Protein AF-A0A0V0RGY1-F1 (afdb_monomer_lite)

Sequence (980 aa):
MSVTKFQMQASKRWRAILYKAPGQASGKIIVSTNAGTWENGAAVLTQQNGQSFGVTLEHVVGNHNEIKFLAYNNVPPGMPNVKTKSNSKGVIIVQTTQNIDAASWIVHTVPGFPAAKTGYSWPVAENAKGHLLLCLTISESQINAIAASLLRAEPLVHYNDIPETETVGMQYFKKLSDGQFPTVPPYLSEGIPPDQQRLIFAGKQLEDGRTLSDYNIQKESTLHLVLRLRGGMQIFVKTLTGKTITLEVEPSDTIENVKGKIQDKEGIPPDQQRLIFAGKQLEDGRTLSDYNIQKESTLHLVLRLRGGMRNFGKTGQTAILDVESSRTIGCVNIQFQNQLLVNENRGSFSANWTIVARCQIVAFNHKIPNAGKQTVEVMAILYKAPGQASGKIIVSTNAGAWANGAAVLTQQAGQSFGVTLEHVVGNHNDIKFLAYNNLPPGMPNVNTKSNSKGVIIVRTTLNTDAASWIVHTVPGFPAAKTGYSWPVAENAKGHLLICLTISESQINAIAASLLRAEPLVHYNDIPETETVGMQYFKKLSDGQFPTVPPYLSRQSIKTAGQPAVTVNVYSKSATSRYEIYKRVIVKALKKTIKVWSRRDNKLKGDCRVVERNIRLIKSPARVGDHDTNLDADLTNWAVSDPGNIFCLIDRPYAKNQTVESGMAVCIDQADIFARFNDIAAQIFVKTLTGKTITLEVEPLDSIENVKGKIQDKEGIPPDQQRLIFAGKQLEDGRTLSDYNIQKESTLHLVLRLRGGMQIFVKTLTGKTITLEVEPSDTIENVKSKIQDKEGIPPDQQRLIFAGKQLEDGRTLSDYNIQKESTLHLVLRLRGGMQIFVKTLTGKTITLEVEPSDTVENVKGKIQDKEGIPPDQQRLIFAGKQLEDSRTLSDYNIQKESTLHLVLRLRGGCGIFCVMMVEIEIIFCCYIVCNKNIWKRSSWLKGNLFHRCWKIMMWMVFDYLLPYDESWKLIVFQFADWILF

Secondary structure (DSSP, 8-state):
-------------SEEEEEEPTT-SEEEEEETT-TT-PEEEEEETT-STT-TTHHHHHHHHS--SSEEEEEE-SS-TT-TT---S----EEEEEE-STT---EEEEEE--TT---TTS-----GGGGGS-EEEEEEEE-GGGHHHHHHHHHHH---EEEE---GGGSTT-HHHHHHHTT---SSPPP--SPPPGGGEEEEETTEEPPTT--GGGGT--TTPPPEEEE--S--EEEEEEETTS-EEEEEE-TT-BHHHHHHHHHHHH---GGGEEEEETTEEPPTTSBTGGGT--TT-EEEEEE-------------------------------------------S---------SSEEEEEE-TTSTT-EEEEEESEEEEEE-TT-SS-EEEETT-TTSPEEBSS-TT-STT-TTTTTTHHHHS--SSEEEEEE-SS-TT-TT---S----EEEEEE-STT---EEEEEE--TT---TTS-----GGGGGSBEEEEEEEE-GGGHHHHHHHHHHH---EEEE---GGGSTT-HHHHHHHTT----SS--EEEEEEEBSSSSPPEEEEEEE-GGG---IIIIIIIHHHTSEEEEE--B-SSS----SSSS--EEEPPSPEEETTEEE-TTTB---EEEEESSSEEEEESS-B-SGGGGS-EEEEEEE-HHHHHHHHHHT-EEEEEETTSPEEEEE--TT-BHHHHHHHHHHHH---TTTEEEEETTEEPPTTSBTGGGT--TT-EEEEEE-TT-SEEEEEEETTS-EEEEEE-TT-BHHHHHHHHHHHH---TTTEEEEETTEEPPTTSBTGGGTPPTT-EEEEEEP-S--EEEEEEETTS-EEEEEE-TT-BHHHHHHHHHHHH---TTTEEEEETTEEPPTTSBTGGGT--TT-EEEEEE-SS-S--SSS---S---SSSSSSSSS----------S-SHHHHHHHHHHHHHHHTTT--S-TTSHHHHHHHHTTS--

Radius of gyration: 38.36 Å; chains: 1; bounding box: 110×83×102 Å

Structure (mmCIF, N/CA/C/O backbone):
data_AF-A0A0V0RGY1-F1
#
_entry.id   AF-A0A0V0RGY1-F1
#
loop_
_atom_site.group_PDB
_atom_site.id
_atom_site.type_symbol
_atom_site.label_atom_id
_atom_site.label_alt_id
_atom_site.label_comp_id
_atom_site.label_asym_id
_atom_site.label_entity_id
_atom_site.label_seq_id
_atom_site.pdbx_PDB_ins_code
_atom_site.Cartn_x
_atom_site.Cartn_y
_atom_site.Cartn_z
_atom_site.occupancy
_atom_site.B_iso_or_equiv
_atom_site.auth_seq_id
_atom_site.auth_comp_id
_atom_site.auth_asym_id
_atom_site.auth_atom_id
_atom_site.pdbx_PDB_model_num
ATOM 1 N N . MET A 1 1 ? -36.112 6.058 59.173 1.00 35.75 1 MET A N 1
ATOM 2 C CA . MET A 1 1 ? -36.916 4.844 58.892 1.00 35.75 1 MET A CA 1
ATOM 3 C C . MET A 1 1 ? -37.638 5.121 57.579 1.00 35.75 1 MET A C 1
ATOM 5 O O . MET A 1 1 ? -38.330 6.119 57.538 1.00 35.75 1 MET A O 1
ATOM 9 N N . SER A 1 2 ? -37.450 4.442 56.452 1.00 29.89 2 SER A N 1
ATOM 10 C CA . SER A 1 2 ? -37.025 3.074 56.140 1.00 29.89 2 SER A CA 1
ATOM 11 C C . SER A 1 2 ? -36.029 3.048 54.958 1.00 29.89 2 SER A C 1
ATOM 13 O O . SER A 1 2 ? -35.720 4.102 54.412 1.00 29.89 2 SER A O 1
ATOM 15 N N . VAL A 1 3 ? -35.583 1.831 54.601 1.00 23.72 3 VAL A N 1
ATOM 16 C CA . VAL A 1 3 ? -34.889 1.343 53.379 1.00 23.72 3 VAL A CA 1
ATOM 17 C C . VAL A 1 3 ? -33.569 0.640 53.763 1.00 23.72 3 VAL A C 1
ATOM 19 O O . VAL A 1 3 ? -32.535 1.271 53.932 1.00 23.72 3 VAL A O 1
ATOM 22 N N . THR A 1 4 ? -33.645 -0.575 54.319 1.00 24.50 4 THR A N 1
ATOM 23 C CA . THR A 1 4 ? -33.467 -1.898 53.663 1.00 24.50 4 THR A CA 1
ATOM 24 C C . THR A 1 4 ? -32.058 -2.235 53.146 1.00 24.50 4 THR A C 1
ATOM 26 O O . THR A 1 4 ? -31.579 -1.678 52.170 1.00 24.50 4 THR A O 1
ATOM 29 N N . LYS A 1 5 ? -31.477 -3.269 53.783 1.00 30.05 5 LYS A N 1
ATOM 30 C CA . LYS A 1 5 ? -30.567 -4.306 53.254 1.00 30.05 5 LYS A CA 1
ATOM 31 C C . LYS A 1 5 ? -29.514 -3.876 52.216 1.00 30.05 5 LYS A C 1
ATOM 33 O O . LYS A 1 5 ? -29.763 -3.960 51.023 1.00 30.05 5 LYS A O 1
ATOM 38 N N . PHE A 1 6 ? -28.274 -3.703 52.670 1.00 23.73 6 PHE A N 1
ATOM 39 C CA . PHE A 1 6 ? -27.118 -4.282 51.975 1.00 23.73 6 PHE A CA 1
ATOM 40 C C . PHE A 1 6 ? -26.200 -4.921 53.016 1.00 23.73 6 PHE A C 1
ATOM 42 O O . PHE A 1 6 ? -25.403 -4.263 53.678 1.00 23.73 6 PHE A O 1
ATOM 49 N N . GLN A 1 7 ? -26.386 -6.228 53.210 1.00 25.91 7 GLN A N 1
ATOM 50 C CA . GLN A 1 7 ? -25.416 -7.068 53.898 1.00 25.91 7 GLN A CA 1
ATOM 51 C C . GLN A 1 7 ? -24.063 -6.936 53.191 1.00 25.91 7 GLN A C 1
ATOM 53 O O . GLN A 1 7 ? -24.002 -6.970 51.961 1.00 25.91 7 GLN A O 1
ATOM 58 N N . MET A 1 8 ? -22.990 -6.835 53.977 1.00 29.16 8 MET A N 1
ATOM 59 C CA . MET A 1 8 ? -21.622 -7.101 53.541 1.00 29.16 8 MET A CA 1
ATOM 60 C C . MET A 1 8 ? -21.568 -8.504 52.920 1.00 29.16 8 MET A C 1
ATOM 62 O O . MET A 1 8 ? -21.411 -9.501 53.616 1.00 29.16 8 MET A O 1
ATOM 66 N N . GLN A 1 9 ? -21.727 -8.595 51.604 1.00 31.27 9 GLN A N 1
ATOM 67 C CA . GLN A 1 9 ? -21.306 -9.752 50.832 1.00 31.27 9 GLN A CA 1
ATOM 68 C C . GLN A 1 9 ? -20.028 -9.351 50.109 1.00 31.27 9 GLN A C 1
ATOM 70 O O . GLN A 1 9 ? -20.057 -8.569 49.159 1.00 31.27 9 GLN A O 1
ATOM 75 N N . ALA A 1 10 ? -18.900 -9.900 50.558 1.00 38.75 10 ALA A N 1
ATOM 76 C CA . ALA A 1 10 ? -17.684 -9.972 49.764 1.00 38.75 10 ALA A CA 1
ATOM 77 C C . ALA A 1 10 ? -17.980 -10.825 48.519 1.00 38.75 10 ALA A C 1
ATOM 79 O O . ALA A 1 10 ? -17.768 -12.035 48.490 1.00 38.75 10 ALA A O 1
ATOM 80 N N . SER A 1 11 ? -18.565 -10.210 47.493 1.00 43.09 11 SER A N 1
ATOM 81 C CA . SER A 1 11 ? -18.788 -10.873 46.217 1.00 43.09 11 SER A CA 1
ATOM 82 C C . SER A 1 11 ? -17.424 -11.104 45.570 1.00 43.09 11 SER A C 1
ATOM 84 O O . SER A 1 11 ? -16.739 -10.135 45.246 1.00 43.09 11 SER A O 1
ATOM 86 N N . LYS A 1 12 ? -17.016 -12.363 45.382 1.00 52.06 12 LYS A N 1
ATOM 87 C CA . LYS A 1 12 ? -15.845 -12.711 44.563 1.00 52.06 12 LYS A CA 1
ATOM 88 C C . LYS A 1 12 ? -16.105 -12.205 43.135 1.00 52.06 12 LYS A C 1
ATOM 90 O O . LYS A 1 12 ? -17.065 -12.640 42.498 1.00 52.06 12 LYS A O 1
ATOM 95 N N . ARG A 1 13 ? -15.323 -11.234 42.648 1.00 64.75 13 ARG A N 1
ATOM 96 C CA . ARG A 1 13 ? -15.465 -10.646 41.299 1.00 64.75 13 ARG A CA 1
ATOM 97 C C . ARG A 1 13 ? -14.177 -10.861 40.512 1.00 64.75 13 ARG A C 1
ATOM 99 O O . ARG A 1 13 ? -13.096 -10.634 41.034 1.00 64.75 13 ARG A O 1
ATOM 106 N N . TRP A 1 14 ? -14.313 -11.234 39.242 1.00 66.44 14 TRP A N 1
ATOM 107 C CA . TRP A 1 14 ? -13.191 -11.669 38.403 1.00 66.44 14 TRP A CA 1
ATOM 108 C C . TRP A 1 14 ? -12.343 -10.517 37.833 1.00 66.44 14 TRP A C 1
ATOM 110 O O . TRP A 1 14 ? -11.207 -10.736 37.413 1.00 66.44 14 TRP A O 1
ATOM 120 N N . ARG A 1 15 ? -12.896 -9.292 37.762 1.00 80.62 15 ARG A N 1
ATOM 121 C CA . ARG A 1 15 ? -12.213 -8.076 37.269 1.00 80.62 15 ARG A CA 1
ATOM 122 C C . ARG A 1 15 ? -12.755 -6.822 37.954 1.00 80.62 15 ARG A C 1
ATOM 124 O O . ARG A 1 15 ? -13.980 -6.669 38.052 1.00 80.62 15 ARG A O 1
ATOM 131 N N . ALA A 1 16 ? -11.859 -5.917 38.349 1.00 83.06 16 ALA A N 1
ATOM 132 C CA . ALA A 1 16 ? -12.204 -4.630 38.953 1.00 83.06 16 ALA A CA 1
ATOM 133 C C . ALA A 1 16 ? -11.258 -3.505 38.502 1.00 83.06 16 ALA A C 1
ATOM 135 O O . ALA A 1 16 ? -10.047 -3.704 38.405 1.00 83.06 16 ALA A O 1
ATOM 136 N N . ILE A 1 17 ? -11.811 -2.314 38.265 1.00 86.62 17 ILE A N 1
ATOM 137 C CA . ILE A 1 17 ? -11.064 -1.081 37.983 1.00 86.62 17 ILE A CA 1
ATOM 138 C C . ILE A 1 17 ? -11.456 -0.040 39.023 1.00 86.62 17 ILE A C 1
ATOM 140 O O . ILE A 1 17 ? -12.637 0.265 39.152 1.00 86.62 17 ILE A O 1
ATOM 144 N N . LEU A 1 18 ? -10.481 0.538 39.719 1.00 88.38 18 LEU A N 1
ATOM 145 C CA . LEU A 1 18 ? -10.665 1.666 40.627 1.00 88.38 18 LEU A CA 1
ATOM 146 C C . LEU A 1 18 ? -9.908 2.883 40.098 1.00 88.38 18 LEU A C 1
ATOM 148 O O . LEU A 1 18 ? -8.697 2.828 39.888 1.00 88.38 18 LEU A O 1
ATOM 152 N N . TYR A 1 19 ? -10.612 3.997 39.933 1.00 91.31 19 TYR A N 1
ATOM 153 C CA . TYR A 1 19 ? -10.034 5.292 39.600 1.00 91.31 19 TYR A CA 1
ATOM 154 C C . TYR A 1 19 ? -10.180 6.262 40.775 1.00 91.31 19 TYR A C 1
ATOM 156 O O . TYR A 1 19 ? -11.291 6.613 41.168 1.00 91.31 19 TYR A O 1
ATOM 164 N N . LYS A 1 20 ? -9.058 6.726 41.327 1.00 90.62 20 LYS A N 1
ATOM 165 C CA . LYS A 1 20 ? -8.998 7.827 42.293 1.00 90.62 20 LYS A CA 1
ATOM 166 C C . LYS A 1 20 ? -8.789 9.133 41.537 1.00 90.62 20 LYS A C 1
ATOM 168 O O . LYS A 1 20 ? -7.769 9.288 40.871 1.00 90.62 20 LYS A O 1
ATOM 173 N N . ALA A 1 21 ? -9.707 10.085 41.666 1.00 86.50 21 ALA A N 1
ATOM 174 C CA . ALA A 1 21 ? -9.523 11.412 41.087 1.00 86.50 21 ALA A CA 1
ATOM 175 C C . ALA A 1 21 ? -8.495 12.249 41.893 1.00 86.50 21 ALA A C 1
ATOM 177 O O . ALA A 1 21 ? -8.310 12.010 43.097 1.00 86.50 21 ALA A O 1
ATOM 178 N N . PRO A 1 22 ? -7.823 13.233 41.264 1.00 90.38 22 PRO A N 1
ATOM 179 C CA . PRO A 1 22 ? -6.977 14.200 41.966 1.00 90.38 22 PRO A CA 1
ATOM 180 C C . PRO A 1 22 ? -7.733 14.904 43.103 1.00 90.38 22 PRO A C 1
ATOM 182 O O . PRO A 1 22 ? -8.877 15.317 42.924 1.00 90.38 22 PRO A O 1
ATOM 185 N N . GLY A 1 23 ? -7.121 15.006 44.286 1.00 83.88 23 GLY A N 1
ATOM 186 C CA . GLY A 1 23 ? -7.703 15.680 45.457 1.00 83.88 23 GLY A CA 1
ATOM 187 C C . GLY A 1 23 ? -8.817 14.917 46.188 1.00 83.88 23 GLY A C 1
ATOM 188 O O . GLY A 1 23 ? -9.264 15.369 47.236 1.00 83.88 23 GLY A O 1
ATOM 189 N N . GLN A 1 24 ? -9.256 13.759 45.685 1.00 83.81 24 GLN A N 1
ATOM 190 C CA . GLN A 1 24 ? -10.300 12.942 46.319 1.00 83.81 24 GLN A CA 1
ATOM 191 C C . GLN A 1 24 ? -9.697 11.820 47.173 1.00 83.81 24 GLN A C 1
ATOM 193 O O . GLN A 1 24 ? -8.786 11.121 46.727 1.00 83.81 24 GLN A O 1
ATOM 198 N N . ALA A 1 25 ? -10.196 11.621 48.395 1.00 78.38 25 ALA A N 1
ATOM 199 C CA . ALA A 1 25 ? -9.710 10.565 49.293 1.00 78.38 25 ALA A CA 1
ATOM 200 C C . ALA A 1 25 ? -10.274 9.169 48.951 1.00 78.38 25 ALA A C 1
ATOM 202 O O . ALA A 1 25 ? -9.653 8.154 49.272 1.00 78.38 25 ALA A O 1
ATOM 203 N N . SER A 1 26 ? -11.428 9.108 48.279 1.00 82.12 26 SER A N 1
ATOM 204 C CA . SER A 1 26 ? -12.065 7.884 47.780 1.00 82.12 26 SER A CA 1
ATOM 205 C C . SER A 1 26 ? -11.981 7.786 46.249 1.00 82.12 26 SER A C 1
ATOM 207 O O . SER A 1 26 ? -11.758 8.776 45.547 1.00 82.12 26 SER A O 1
ATOM 209 N N . GLY A 1 27 ? -12.115 6.567 45.722 1.00 84.94 27 GLY A N 1
ATOM 210 C CA . GLY A 1 27 ? -12.141 6.302 44.280 1.00 84.94 27 GLY A CA 1
ATOM 211 C C . GLY A 1 27 ? -13.542 6.001 43.751 1.00 84.94 27 GLY A C 1
ATOM 212 O O . GLY A 1 27 ? -14.485 5.831 44.516 1.00 84.94 27 GLY A O 1
ATOM 213 N N . LYS A 1 28 ? -13.671 5.904 42.430 1.00 86.31 28 LYS A N 1
ATOM 214 C CA . LYS A 1 28 ? -14.812 5.309 41.724 1.00 86.31 28 LYS A CA 1
ATOM 215 C C . LYS A 1 28 ? -14.414 3.920 41.235 1.00 86.31 28 LYS A C 1
ATOM 217 O O . LYS A 1 28 ? -13.293 3.763 40.756 1.00 86.31 28 LYS A O 1
ATOM 222 N N . ILE A 1 29 ? -15.296 2.931 41.343 1.00 84.50 29 ILE A N 1
ATOM 223 C CA . ILE A 1 29 ? -15.018 1.541 40.959 1.00 84.50 29 ILE A CA 1
ATOM 224 C C . ILE A 1 29 ? -15.989 1.047 39.881 1.00 84.50 29 ILE A C 1
ATOM 226 O O . ILE A 1 29 ? -17.160 1.415 39.868 1.00 84.50 29 ILE A O 1
ATOM 230 N N . ILE A 1 30 ? -15.499 0.202 38.975 1.00 83.25 30 ILE A N 1
ATOM 231 C CA . ILE A 1 30 ? -16.314 -0.624 38.078 1.00 83.25 30 ILE A CA 1
ATOM 232 C C . ILE A 1 30 ? -15.914 -2.085 38.280 1.00 83.25 30 ILE A C 1
ATOM 234 O O . ILE A 1 30 ? -14.725 -2.418 38.264 1.00 83.25 30 ILE A O 1
ATOM 238 N N . VAL A 1 31 ? -16.908 -2.963 38.426 1.00 77.69 31 VAL A N 1
ATOM 239 C CA . VAL A 1 31 ? -16.727 -4.416 38.562 1.00 77.69 31 VAL A CA 1
ATOM 240 C C . VAL A 1 31 ? -17.474 -5.175 37.465 1.00 77.69 31 VAL A C 1
ATOM 242 O O . VAL A 1 31 ? -18.496 -4.727 36.953 1.00 77.69 31 VAL A O 1
ATOM 245 N N . SER A 1 32 ? -16.959 -6.352 37.103 1.00 67.19 32 SER A N 1
ATOM 246 C CA . SER A 1 32 ? -17.391 -7.146 35.931 1.00 67.19 32 SER A CA 1
ATOM 247 C C . SER A 1 32 ? -18.869 -7.568 35.837 1.00 67.19 32 SER A C 1
ATOM 249 O O . SER A 1 32 ? -19.265 -8.094 34.804 1.00 67.19 32 SER A O 1
ATOM 251 N N . THR A 1 33 ? -19.692 -7.374 36.866 1.00 57.62 33 THR A N 1
ATOM 252 C CA . THR A 1 33 ? -21.039 -7.970 36.931 1.00 57.62 33 THR A CA 1
ATOM 253 C C . THR A 1 33 ? -22.194 -7.023 36.639 1.00 57.62 33 THR A C 1
ATOM 255 O O . THR A 1 33 ? -23.316 -7.499 36.600 1.00 57.62 33 THR A O 1
ATOM 258 N N . ASN A 1 34 ? -21.930 -5.732 36.413 1.00 52.53 34 ASN A N 1
ATOM 259 C CA . ASN A 1 34 ? -22.878 -4.759 35.858 1.00 52.53 34 ASN A CA 1
ATOM 260 C C . ASN A 1 34 ? -22.079 -3.675 35.121 1.00 52.53 34 ASN A C 1
ATOM 262 O O . ASN A 1 34 ? -21.794 -2.602 35.653 1.00 52.53 34 ASN A O 1
ATOM 266 N N . ALA A 1 35 ? -21.654 -3.976 33.893 1.00 49.44 35 ALA A N 1
ATOM 267 C CA . ALA A 1 35 ? -20.988 -3.010 33.026 1.00 49.44 35 ALA A CA 1
ATOM 268 C C . ALA A 1 35 ? -22.004 -1.953 32.550 1.00 49.44 35 ALA A C 1
ATOM 270 O O . ALA A 1 35 ? -22.563 -2.068 31.464 1.00 49.44 35 ALA A O 1
ATOM 271 N N . GLY A 1 36 ? -22.270 -0.949 33.389 1.00 54.53 36 GLY A N 1
ATOM 272 C CA . GLY A 1 36 ? -23.188 0.146 33.064 1.00 54.53 36 GLY A CA 1
ATOM 273 C C . GLY A 1 36 ? -22.875 1.479 33.744 1.00 54.53 36 GLY A C 1
ATOM 274 O O . GLY A 1 36 ? -23.095 2.522 33.135 1.00 54.53 36 GLY A O 1
ATOM 275 N N . THR A 1 37 ? -22.316 1.488 34.960 1.00 66.00 37 THR A N 1
ATOM 276 C CA . THR A 1 37 ? -22.129 2.730 35.734 1.00 66.00 37 THR A CA 1
ATOM 277 C C . THR A 1 37 ? -20.944 2.658 36.699 1.00 66.00 37 THR A C 1
ATOM 279 O O . THR A 1 37 ? -20.680 1.613 37.284 1.00 66.00 37 THR A O 1
ATOM 282 N N . TRP A 1 38 ? -20.243 3.782 36.893 1.00 77.25 38 TRP A N 1
ATOM 283 C CA . TRP A 1 38 ? -19.233 3.932 37.948 1.00 77.25 38 TRP A CA 1
ATOM 284 C C . TRP A 1 38 ? -19.894 3.958 39.327 1.00 77.25 38 TRP A C 1
ATOM 286 O O . TRP A 1 38 ? -20.714 4.835 39.605 1.00 77.25 38 TRP A O 1
ATOM 296 N N . GLU A 1 39 ? -19.480 3.060 40.212 1.00 79.62 39 GLU A N 1
ATOM 297 C CA . GLU A 1 39 ? -19.912 3.030 41.608 1.00 79.62 39 GLU A CA 1
ATOM 298 C C . GLU A 1 39 ? -18.944 3.834 42.490 1.00 79.62 39 GLU A C 1
ATOM 300 O O . GLU A 1 39 ? -17.780 4.056 42.142 1.00 79.62 39 GLU A O 1
ATOM 305 N N . ASN A 1 40 ? -19.418 4.308 43.643 1.00 80.00 40 ASN A N 1
ATOM 306 C CA . ASN A 1 40 ? -18.531 4.890 44.649 1.00 80.00 40 ASN A CA 1
ATOM 307 C C . ASN A 1 40 ? -17.657 3.787 45.259 1.00 80.00 40 ASN A C 1
ATOM 309 O O . ASN A 1 40 ? -18.153 2.718 45.604 1.00 80.00 40 ASN A O 1
ATOM 313 N N . GLY A 1 41 ? -16.362 4.055 45.413 1.00 71.00 41 GLY A N 1
ATOM 314 C CA . GLY A 1 41 ? -15.465 3.207 46.188 1.00 71.00 41 GLY A CA 1
ATOM 315 C C . GLY A 1 41 ? -15.943 3.118 47.635 1.00 71.00 41 GLY A C 1
ATOM 316 O O . GLY A 1 41 ? -16.439 4.097 48.193 1.00 71.00 41 GLY A O 1
ATOM 317 N N . ALA A 1 42 ? -15.801 1.935 48.226 1.00 68.62 42 ALA A N 1
ATOM 318 C CA . ALA A 1 42 ? -16.445 1.598 49.494 1.00 68.62 42 ALA A CA 1
ATOM 319 C C . ALA A 1 42 ? -15.901 2.385 50.708 1.00 68.62 42 ALA A C 1
ATOM 321 O O . ALA A 1 42 ? -16.647 2.636 51.650 1.00 68.62 42 ALA A O 1
ATOM 322 N N . ALA A 1 43 ? -14.639 2.829 50.667 1.00 80.81 43 ALA A N 1
ATOM 323 C CA . ALA A 1 43 ? -14.021 3.683 51.685 1.00 80.81 43 ALA A CA 1
ATOM 324 C C . ALA A 1 43 ? -12.865 4.516 51.093 1.00 80.81 43 ALA A C 1
ATOM 326 O O . ALA A 1 43 ? -12.534 4.400 49.906 1.00 80.81 43 ALA A O 1
ATOM 327 N N . VAL A 1 44 ? -12.252 5.369 51.920 1.00 82.94 44 VAL A N 1
ATOM 328 C CA . VAL A 1 44 ? -11.054 6.142 51.556 1.00 82.94 44 VAL A CA 1
ATOM 329 C C . VAL A 1 44 ? -9.833 5.234 51.397 1.00 82.94 44 VAL A C 1
ATOM 331 O O . VAL A 1 44 ? -9.633 4.302 52.170 1.00 82.94 44 VAL A O 1
ATOM 334 N N . LEU A 1 45 ? -8.980 5.535 50.417 1.00 83.50 45 LEU A N 1
ATOM 335 C CA . LEU A 1 45 ? -7.805 4.718 50.080 1.00 83.50 45 LEU A CA 1
ATOM 336 C C . LEU A 1 45 ? -6.693 4.758 51.139 1.00 83.50 45 LEU A C 1
ATOM 338 O O . LEU A 1 45 ? -5.757 3.967 51.077 1.00 83.50 45 LEU A O 1
ATOM 342 N N . THR A 1 46 ? -6.775 5.668 52.111 1.00 81.44 46 THR A N 1
ATOM 343 C CA . THR A 1 46 ? -5.837 5.756 53.240 1.00 81.44 46 THR A CA 1
ATOM 344 C C . THR A 1 46 ? -6.124 4.737 54.344 1.00 81.44 46 THR A C 1
ATOM 346 O O . THR A 1 46 ? -5.266 4.524 55.196 1.00 81.44 46 THR A O 1
ATOM 349 N N . GLN A 1 47 ? -7.296 4.097 54.340 1.00 81.38 47 GLN A N 1
ATOM 350 C CA . GLN A 1 47 ? -7.685 3.078 55.315 1.00 81.38 47 GLN A CA 1
ATOM 351 C C . GLN A 1 47 ? -7.620 1.689 54.671 1.00 81.38 47 GLN A C 1
ATOM 353 O O . GLN A 1 47 ? -8.056 1.514 53.538 1.00 81.38 47 GLN A O 1
ATOM 358 N N . GLN A 1 48 ? -7.095 0.691 55.388 1.00 74.44 48 GLN A N 1
ATOM 359 C CA . GLN A 1 48 ? -7.070 -0.699 54.909 1.00 74.44 48 GLN A CA 1
ATOM 360 C C . GLN A 1 48 ? -8.471 -1.326 54.909 1.00 74.44 48 GLN A C 1
ATOM 362 O O . GLN A 1 48 ? -8.852 -2.012 53.960 1.00 74.44 48 GLN A O 1
ATOM 367 N N . ASN A 1 49 ? -9.239 -1.075 55.970 1.00 76.56 49 ASN A N 1
ATOM 368 C CA . ASN A 1 49 ? -10.539 -1.697 56.184 1.00 76.56 49 ASN A CA 1
ATOM 369 C C . ASN A 1 49 ? -11.624 -1.001 55.360 1.00 76.56 49 ASN A C 1
ATOM 371 O O . ASN A 1 49 ? -11.730 0.222 55.355 1.00 76.56 49 ASN A O 1
ATOM 375 N N . GLY A 1 50 ? -12.448 -1.794 54.674 1.00 68.62 50 GLY A N 1
ATOM 376 C CA . GLY A 1 50 ? -13.605 -1.299 53.925 1.00 68.62 50 GLY A CA 1
ATOM 377 C C . GLY A 1 50 ? -13.289 -0.659 52.570 1.00 68.62 50 GLY A C 1
ATOM 378 O O . GLY A 1 50 ? -14.222 -0.349 51.836 1.00 68.62 50 GLY A O 1
ATOM 379 N N . GLN A 1 51 ? -12.019 -0.488 52.183 1.00 79.38 51 GLN A N 1
ATOM 380 C CA . GLN A 1 51 ? -11.686 0.015 50.848 1.00 79.38 51 GLN A CA 1
ATOM 381 C C . GLN A 1 51 ? -11.747 -1.078 49.771 1.00 79.38 51 GLN A C 1
ATOM 383 O O . GLN A 1 51 ? -11.518 -2.264 50.013 1.00 79.38 51 GLN A O 1
ATOM 388 N N . SER A 1 52 ? -11.973 -0.647 48.533 1.00 74.50 52 SER A N 1
ATOM 389 C CA . SER A 1 52 ? -12.242 -1.517 47.386 1.00 74.50 52 SER A CA 1
ATOM 390 C C . SER A 1 52 ? -11.124 -2.496 46.996 1.00 74.50 52 SER A C 1
ATOM 392 O O . SER A 1 52 ? -11.415 -3.492 46.345 1.00 74.50 52 SER A O 1
ATOM 394 N N . PHE A 1 53 ? -9.867 -2.223 47.356 1.00 77.81 53 PHE A N 1
ATOM 395 C CA . PHE A 1 53 ? -8.711 -3.096 47.079 1.00 77.81 53 PHE A CA 1
ATOM 396 C C . PHE A 1 53 ? -8.048 -3.624 48.365 1.00 77.81 53 PHE A C 1
ATOM 398 O O . PHE A 1 53 ? -7.065 -4.359 48.294 1.00 77.81 53 PHE A O 1
ATOM 405 N N . GLY A 1 54 ? -8.582 -3.271 49.540 1.00 75.62 54 GLY A N 1
ATOM 406 C CA . GLY A 1 54 ? -7.962 -3.561 50.836 1.00 75.62 54 GLY A CA 1
ATOM 407 C C . GLY A 1 54 ? -7.894 -5.048 51.140 1.00 75.62 54 GLY A C 1
ATOM 408 O O . GLY A 1 54 ? -6.843 -5.524 51.541 1.00 75.62 54 GLY A O 1
ATOM 409 N N . VAL A 1 55 ? -8.973 -5.782 50.848 1.00 75.50 55 VAL A N 1
ATOM 410 C CA . VAL A 1 55 ? -9.049 -7.239 51.055 1.00 75.50 55 VAL A CA 1
ATOM 411 C C . VAL A 1 55 ? -8.046 -7.980 50.168 1.00 75.50 55 VAL A C 1
ATOM 413 O O . VAL A 1 55 ? -7.338 -8.862 50.627 1.00 75.50 55 VAL A O 1
ATOM 416 N N . THR A 1 56 ? -7.922 -7.600 48.892 1.00 77.19 56 THR A N 1
ATOM 417 C CA . THR A 1 56 ? -6.964 -8.250 47.980 1.00 77.19 56 THR A CA 1
ATOM 418 C C . THR A 1 56 ? -5.514 -7.955 48.366 1.00 77.19 56 THR A C 1
ATOM 420 O O . THR A 1 56 ? -4.641 -8.798 48.182 1.00 77.19 56 THR A O 1
ATOM 423 N N . LEU A 1 57 ? -5.245 -6.765 48.906 1.00 84.06 57 LEU A N 1
ATOM 424 C CA . LEU A 1 57 ? -3.906 -6.358 49.330 1.00 84.06 57 LEU A CA 1
ATOM 425 C C . LEU A 1 57 ? -3.560 -6.765 50.764 1.00 84.06 57 LEU A C 1
ATOM 427 O O . LEU A 1 57 ? -2.398 -6.646 51.137 1.00 84.06 57 LEU A O 1
ATOM 431 N N . GLU A 1 58 ? -4.515 -7.257 51.552 1.00 81.69 58 GLU A N 1
ATOM 432 C CA . GLU A 1 58 ? -4.315 -7.667 52.947 1.00 81.69 58 GLU A CA 1
ATOM 433 C C . GLU A 1 58 ? -3.141 -8.644 53.086 1.00 81.69 58 GLU A C 1
ATOM 435 O O . GLU A 1 58 ? -2.266 -8.459 53.929 1.00 81.69 58 GLU A O 1
ATOM 440 N N . HIS A 1 59 ? -3.048 -9.606 52.168 1.00 76.19 59 HIS A N 1
ATOM 441 C CA . HIS A 1 59 ? -1.980 -10.606 52.139 1.00 76.19 59 HIS A CA 1
ATOM 442 C C . HIS A 1 59 ? -0.653 -10.103 51.542 1.00 76.19 59 HIS A C 1
ATOM 444 O O . HIS A 1 59 ? 0.368 -10.769 51.671 1.00 76.19 59 HIS A O 1
ATOM 450 N N . VAL A 1 60 ? -0.653 -8.935 50.891 1.00 82.06 60 VAL A N 1
ATOM 451 C CA . VAL A 1 60 ? 0.559 -8.266 50.374 1.00 82.06 60 VAL A CA 1
ATOM 452 C C . VAL A 1 60 ? 1.212 -7.416 51.469 1.00 82.06 60 VAL A C 1
ATOM 454 O O . VAL A 1 60 ? 2.435 -7.268 51.526 1.00 82.06 60 VAL A O 1
ATOM 457 N N . VAL A 1 61 ? 0.391 -6.844 52.353 1.00 80.94 61 VAL A N 1
ATOM 458 C CA . VAL A 1 61 ? 0.835 -5.941 53.424 1.00 80.94 61 VAL A CA 1
ATOM 459 C C . VAL A 1 61 ? 0.983 -6.635 54.783 1.00 80.94 61 VAL A C 1
ATOM 461 O O . VAL A 1 61 ? 1.699 -6.117 55.639 1.00 80.94 61 VAL A O 1
ATOM 464 N N . GLY A 1 62 ? 0.352 -7.797 54.983 1.00 77.38 62 GLY A N 1
ATOM 465 C CA . GLY A 1 62 ? 0.463 -8.649 56.173 1.00 77.38 62 GLY A CA 1
ATOM 466 C C . GLY A 1 62 ? 1.159 -9.991 55.906 1.00 77.38 62 GLY A C 1
ATOM 467 O O . GLY A 1 62 ? 1.524 -10.308 54.777 1.00 77.38 62 GLY A O 1
ATOM 468 N N . ASN A 1 63 ? 1.345 -10.797 56.957 1.00 76.00 63 ASN A N 1
ATOM 469 C CA . ASN A 1 63 ? 1.922 -12.142 56.852 1.00 76.00 63 ASN A CA 1
ATOM 470 C C . ASN A 1 63 ? 0.821 -13.204 56.759 1.00 76.00 63 ASN A C 1
ATOM 472 O O . ASN A 1 63 ? -0.016 -13.297 57.651 1.00 76.00 63 ASN A O 1
ATOM 476 N N . HIS A 1 64 ? 0.869 -14.042 55.723 1.00 78.56 64 HIS A N 1
ATOM 477 C CA . HIS A 1 64 ? 0.030 -15.233 55.590 1.00 78.56 64 HIS A CA 1
ATOM 478 C C . HIS A 1 64 ? 0.853 -16.441 55.133 1.00 78.56 64 HIS A C 1
ATOM 480 O O . HIS A 1 64 ? 1.782 -16.327 54.327 1.00 78.56 64 HIS A O 1
ATOM 486 N N . ASN A 1 65 ? 0.501 -17.620 55.649 1.00 78.69 65 ASN A N 1
ATOM 487 C CA . ASN A 1 65 ? 1.244 -18.849 55.372 1.00 78.69 65 ASN A CA 1
ATOM 488 C C . ASN A 1 65 ? 1.035 -19.337 53.930 1.00 78.69 65 ASN A C 1
ATOM 490 O O . ASN A 1 65 ? 2.002 -19.756 53.301 1.00 78.69 65 ASN A O 1
ATOM 494 N N . GLU A 1 66 ? -0.182 -19.187 53.403 1.00 82.31 66 GLU A N 1
ATOM 495 C CA . GLU A 1 66 ? -0.640 -19.799 52.145 1.00 82.31 66 GLU A CA 1
ATOM 496 C C . GLU A 1 66 ? -0.767 -18.822 50.966 1.00 82.31 66 GLU A C 1
ATOM 498 O O . GLU A 1 66 ? -1.166 -19.224 49.881 1.00 82.31 66 GLU A O 1
ATOM 503 N N . ILE A 1 67 ? -0.457 -17.536 51.152 1.00 85.25 67 ILE A N 1
ATOM 504 C CA . ILE A 1 67 ? -0.496 -16.533 50.079 1.00 85.25 67 ILE A CA 1
ATOM 505 C C . ILE A 1 67 ? 0.906 -15.962 49.902 1.00 85.25 67 ILE A C 1
ATOM 507 O O . ILE A 1 67 ? 1.527 -15.539 50.881 1.00 85.25 67 ILE A O 1
ATOM 511 N N . LYS A 1 68 ? 1.393 -15.957 48.661 1.00 90.44 68 LYS A N 1
ATOM 512 C CA . LYS A 1 68 ? 2.712 -15.450 48.259 1.00 90.44 68 LYS A CA 1
ATOM 513 C C . LYS A 1 68 ? 2.561 -14.476 47.101 1.00 90.44 68 LYS A C 1
ATOM 515 O O . LYS A 1 68 ? 1.568 -14.514 46.376 1.00 90.44 68 LYS A O 1
ATOM 520 N N . PHE A 1 69 ? 3.511 -13.570 46.923 1.00 93.44 69 PHE A N 1
ATOM 521 C CA . PHE A 1 69 ? 3.418 -12.536 45.906 1.00 93.44 69 PHE A CA 1
ATOM 522 C C . PHE A 1 69 ? 4.774 -12.044 45.393 1.00 93.44 69 PHE A C 1
ATOM 524 O O . PHE A 1 69 ? 5.809 -12.115 46.055 1.00 93.44 69 PHE A O 1
ATOM 531 N N . LEU A 1 70 ? 4.735 -11.473 44.192 1.00 93.62 70 LEU A N 1
ATOM 532 C CA . LEU A 1 70 ? 5.822 -10.722 43.578 1.00 93.62 70 LEU A CA 1
ATOM 533 C C . LEU A 1 70 ? 5.352 -9.288 43.336 1.00 93.62 70 LEU A C 1
ATOM 535 O O . LEU A 1 70 ? 4.362 -9.065 42.637 1.00 93.62 70 LEU A O 1
ATOM 539 N N . ALA A 1 71 ? 6.068 -8.307 43.885 1.00 92.81 71 ALA A N 1
ATOM 540 C CA . ALA A 1 71 ? 5.774 -6.885 43.728 1.00 92.81 71 ALA A CA 1
ATOM 541 C C . ALA A 1 71 ? 6.854 -6.182 42.896 1.00 92.81 71 ALA A C 1
ATOM 543 O O . ALA A 1 71 ? 8.059 -6.329 43.128 1.00 92.81 71 ALA A O 1
ATOM 544 N N . TYR A 1 72 ? 6.416 -5.370 41.934 1.00 92.75 72 TYR A N 1
ATOM 545 C CA . TYR A 1 72 ? 7.290 -4.603 41.052 1.00 92.75 72 TYR A CA 1
ATOM 546 C C . TYR A 1 72 ? 6.834 -3.146 40.957 1.00 92.75 72 TYR A C 1
ATOM 548 O O . TYR A 1 72 ? 5.642 -2.853 40.889 1.00 92.75 72 TYR A O 1
ATOM 556 N N . ASN A 1 73 ? 7.775 -2.204 40.986 1.00 89.12 73 ASN A N 1
ATOM 557 C CA . ASN A 1 73 ? 7.481 -0.771 40.938 1.00 89.12 73 ASN A CA 1
ATOM 558 C C . ASN A 1 73 ? 8.737 0.007 40.526 1.00 89.12 73 ASN A C 1
ATOM 560 O O . ASN A 1 73 ? 9.825 -0.273 41.017 1.00 89.12 73 ASN A O 1
ATOM 564 N N . ASN A 1 74 ? 8.596 1.007 39.656 1.00 86.25 74 ASN A N 1
ATOM 565 C CA . ASN A 1 74 ? 9.702 1.889 39.275 1.00 86.25 74 ASN A CA 1
ATOM 566 C C . ASN A 1 74 ? 10.067 2.935 40.343 1.00 86.25 74 ASN A C 1
ATOM 568 O O . ASN A 1 74 ? 11.150 3.506 40.279 1.00 86.25 74 ASN A O 1
ATOM 572 N N . VAL A 1 75 ? 9.171 3.188 41.299 1.00 87.19 75 VAL A N 1
ATOM 573 C CA . VAL A 1 75 ? 9.399 4.001 42.500 1.00 87.19 75 VAL A CA 1
ATOM 574 C C . VAL A 1 75 ? 8.921 3.170 43.693 1.00 87.19 75 VAL A C 1
ATOM 576 O O . VAL A 1 75 ? 7.801 3.370 44.162 1.00 87.19 75 VAL A O 1
ATOM 579 N N . PRO A 1 76 ? 9.679 2.150 44.125 1.00 85.50 76 PRO A N 1
ATOM 580 C CA . PRO A 1 76 ? 9.240 1.267 45.199 1.00 85.50 76 PRO A CA 1
ATOM 581 C C . PRO A 1 76 ? 9.256 1.989 46.561 1.00 85.50 76 PRO A C 1
ATOM 583 O O . PRO A 1 76 ? 10.063 2.901 46.773 1.00 85.50 76 PRO A O 1
ATOM 586 N N . PRO A 1 77 ? 8.366 1.612 47.496 1.00 84.69 77 PRO A N 1
ATOM 587 C CA . PRO A 1 77 ? 8.366 2.173 48.844 1.00 84.69 77 PRO A CA 1
ATOM 588 C C . PRO A 1 77 ? 9.719 1.971 49.541 1.00 84.69 77 PRO A C 1
ATOM 590 O O . PRO A 1 77 ? 10.302 0.893 49.483 1.00 84.69 77 PRO A O 1
ATOM 593 N N . GLY A 1 78 ? 10.225 3.018 50.200 1.00 79.31 78 GLY A N 1
ATOM 594 C CA . GLY A 1 78 ? 11.449 2.950 51.007 1.00 79.31 78 GLY A CA 1
ATOM 595 C C . GLY A 1 78 ? 12.782 3.006 50.245 1.00 79.31 78 GLY A C 1
ATOM 596 O O . GLY A 1 78 ? 13.818 3.065 50.899 1.00 79.31 78 GLY A O 1
ATOM 597 N N . MET A 1 79 ? 12.797 3.051 48.904 1.00 79.56 79 MET A N 1
ATOM 598 C CA . MET A 1 79 ? 14.038 3.219 48.123 1.00 79.56 79 MET A CA 1
ATOM 599 C C . MET A 1 79 ? 14.016 4.508 47.278 1.00 79.56 79 MET A C 1
ATOM 601 O O . MET A 1 79 ? 13.535 4.503 46.140 1.00 79.56 79 MET A O 1
ATOM 605 N N . PRO A 1 80 ? 14.531 5.635 47.803 1.00 70.00 80 PRO A N 1
ATOM 606 C CA . PRO A 1 80 ? 14.637 6.873 47.037 1.00 70.00 80 PRO A CA 1
ATOM 607 C C . PRO A 1 80 ? 15.697 6.762 45.924 1.00 70.00 80 PRO A C 1
ATOM 609 O O . PRO A 1 80 ? 16.684 6.044 46.051 1.00 70.00 80 PRO A O 1
ATOM 612 N N . ASN A 1 81 ? 15.518 7.524 44.838 1.00 69.31 81 ASN A N 1
ATOM 613 C CA . ASN A 1 81 ? 16.480 7.697 43.731 1.00 69.31 81 ASN A CA 1
ATOM 614 C C . ASN A 1 81 ? 16.753 6.480 42.825 1.00 69.31 81 ASN A C 1
ATOM 616 O O . ASN A 1 81 ? 17.729 6.486 42.071 1.00 69.31 81 ASN A O 1
ATOM 620 N N . VAL A 1 82 ? 15.885 5.467 42.819 1.00 72.62 82 VAL A N 1
ATOM 621 C CA . VAL A 1 82 ? 16.042 4.333 41.899 1.00 72.62 82 VAL A CA 1
ATOM 622 C C . VAL A 1 82 ? 15.653 4.734 40.471 1.00 72.62 82 VAL A C 1
ATOM 624 O O . VAL A 1 82 ? 14.518 5.122 40.199 1.00 72.62 82 VAL A O 1
ATOM 627 N N . LYS A 1 83 ? 16.606 4.644 39.536 1.00 64.19 83 LYS A N 1
ATOM 628 C CA . LYS A 1 83 ? 16.366 4.850 38.100 1.00 64.19 83 LYS A CA 1
ATOM 629 C C . LYS A 1 83 ? 16.101 3.504 37.442 1.00 64.19 83 LYS A C 1
ATOM 631 O O . LYS A 1 83 ? 16.987 2.658 37.387 1.00 64.19 83 LYS A O 1
ATOM 636 N N . THR A 1 84 ? 14.900 3.321 36.909 1.00 73.56 84 THR A N 1
ATOM 637 C CA . THR A 1 84 ? 14.541 2.123 36.139 1.00 73.56 84 THR A CA 1
ATOM 638 C C . THR A 1 84 ? 14.211 2.511 34.700 1.00 73.56 84 THR A C 1
ATOM 640 O O . THR A 1 84 ? 13.912 3.671 34.410 1.00 73.56 84 THR A O 1
ATOM 643 N N . LYS A 1 85 ? 14.271 1.545 33.782 1.00 71.25 85 LYS A N 1
ATOM 644 C CA . LYS A 1 85 ? 13.880 1.739 32.376 1.00 71.25 85 LYS A CA 1
ATOM 645 C C . LYS A 1 85 ? 12.375 1.548 32.144 1.00 71.25 85 LYS A C 1
ATOM 647 O O . LYS A 1 85 ? 11.898 1.749 31.029 1.00 71.25 85 LYS A O 1
ATOM 652 N N . SER A 1 86 ? 11.631 1.179 33.188 1.00 81.94 86 SER A N 1
ATOM 653 C CA . SER A 1 86 ? 10.192 0.927 33.153 1.00 81.94 86 SER A CA 1
ATOM 654 C C . SER A 1 86 ? 9.420 1.970 33.943 1.00 81.94 86 SER A C 1
ATOM 656 O O . SER A 1 86 ? 9.907 2.509 34.926 1.00 81.94 86 SER A O 1
ATOM 658 N N . ASN A 1 87 ? 8.154 2.176 33.588 1.00 87.12 87 ASN A N 1
ATOM 659 C CA . ASN A 1 87 ? 7.194 2.866 34.456 1.00 87.12 87 ASN A CA 1
ATOM 660 C C . ASN A 1 87 ? 6.151 1.915 35.061 1.00 87.12 87 ASN A C 1
ATOM 662 O O . ASN A 1 87 ? 5.210 2.374 35.715 1.00 87.12 87 ASN A O 1
ATOM 666 N N . SER A 1 88 ? 6.309 0.607 34.832 1.00 89.69 88 SER A N 1
ATOM 667 C CA . SER A 1 88 ? 5.348 -0.419 35.236 1.00 89.69 88 SER A CA 1
ATOM 668 C C . SER A 1 88 ? 5.344 -0.609 36.750 1.00 89.69 88 SER A C 1
ATOM 670 O O . SER A 1 88 ? 6.402 -0.627 37.382 1.00 89.69 88 SER A O 1
ATOM 672 N N . LYS A 1 89 ? 4.148 -0.772 37.323 1.00 92.50 89 LYS A N 1
ATOM 673 C CA . LYS A 1 89 ? 3.949 -1.052 38.748 1.00 92.50 89 LYS A CA 1
ATOM 674 C C . LYS A 1 89 ? 2.811 -2.046 38.929 1.00 92.50 89 LYS A C 1
ATOM 676 O O . LYS A 1 89 ? 1.824 -1.987 38.185 1.00 92.50 89 LYS A O 1
ATOM 681 N N . GLY A 1 90 ? 2.949 -2.949 39.883 1.00 94.25 90 GLY A N 1
ATOM 682 C CA . GLY A 1 90 ? 1.948 -3.967 40.136 1.00 94.25 90 GLY A CA 1
ATOM 683 C C . GLY A 1 90 ? 2.397 -5.048 41.103 1.00 94.25 90 GLY A C 1
ATOM 684 O O . GLY A 1 90 ? 3.524 -5.045 41.601 1.00 94.25 90 GLY A O 1
ATOM 685 N N . VAL A 1 91 ? 1.481 -5.978 41.350 1.00 94.19 91 VAL A N 1
ATOM 686 C CA . VAL A 1 91 ? 1.674 -7.131 42.230 1.00 94.19 91 VAL A CA 1
ATOM 687 C C . VAL A 1 91 ? 1.032 -8.359 41.597 1.00 94.19 91 VAL A C 1
ATOM 689 O O . VAL A 1 91 ? -0.105 -8.287 41.130 1.00 94.19 91 VAL A O 1
ATOM 692 N N . ILE A 1 92 ? 1.754 -9.473 41.573 1.00 93.62 92 ILE A N 1
ATOM 693 C CA . ILE A 1 92 ? 1.230 -10.805 41.252 1.00 93.62 92 ILE A CA 1
ATOM 694 C C . ILE A 1 92 ? 1.073 -11.543 42.575 1.00 93.62 92 ILE A C 1
ATOM 696 O O . ILE A 1 92 ? 2.041 -11.624 43.321 1.00 93.62 92 ILE A O 1
ATOM 700 N N . ILE A 1 93 ? -0.117 -12.055 42.868 1.00 91.69 93 ILE A N 1
ATOM 701 C CA . ILE A 1 93 ? -0.449 -12.764 44.110 1.00 91.69 93 ILE A CA 1
ATOM 702 C C . ILE A 1 93 ? -0.872 -14.184 43.739 1.00 91.69 93 ILE A C 1
ATOM 704 O O . ILE A 1 93 ? -1.664 -14.352 42.811 1.00 91.69 93 ILE A O 1
ATOM 708 N N . VAL A 1 94 ? -0.363 -15.175 44.463 1.00 89.00 94 VAL A N 1
ATOM 709 C CA . VAL A 1 94 ? -0.587 -16.610 44.247 1.00 89.00 94 VAL A CA 1
ATOM 710 C C . VAL A 1 94 ? -0.973 -17.261 45.569 1.00 89.00 94 VAL A C 1
ATOM 712 O O . VAL A 1 94 ? -0.382 -16.959 46.611 1.00 89.00 94 VAL A O 1
ATOM 715 N N . GLN A 1 95 ? -1.961 -18.147 45.530 1.00 86.81 95 GLN A N 1
ATOM 716 C CA . GLN A 1 95 ? -2.304 -19.016 46.645 1.00 86.81 95 GLN A CA 1
ATOM 717 C C . GLN A 1 95 ? -1.540 -20.336 46.523 1.00 86.81 95 GLN A C 1
ATOM 719 O O . GLN A 1 95 ? -1.635 -21.010 45.516 1.00 86.81 95 GLN A O 1
ATOM 724 N N . THR A 1 96 ? -0.797 -20.719 47.558 1.00 84.19 96 THR A N 1
ATOM 725 C CA . THR A 1 96 ? 0.088 -21.898 47.556 1.00 84.19 96 THR A CA 1
ATOM 726 C C . THR A 1 96 ? -0.519 -23.086 48.308 1.00 84.19 96 THR A C 1
ATOM 728 O O . THR A 1 96 ? 0.194 -23.931 48.853 1.00 84.19 96 THR A O 1
ATOM 731 N N . THR A 1 97 ? -1.846 -23.113 48.453 1.00 83.12 97 THR A N 1
ATOM 732 C CA . THR A 1 97 ? -2.567 -24.243 49.050 1.00 83.12 97 THR A CA 1
ATOM 733 C C . THR A 1 97 ? -2.646 -25.365 48.011 1.00 83.12 97 THR A C 1
ATOM 735 O O . THR A 1 97 ? -3.030 -25.120 46.870 1.00 83.12 97 THR A O 1
ATOM 738 N N . GLN A 1 98 ? -2.333 -26.608 48.393 1.00 74.69 98 GLN A N 1
ATOM 739 C CA . GLN A 1 98 ? -2.380 -27.745 47.464 1.00 74.69 98 GLN A CA 1
ATOM 740 C C . GLN A 1 98 ? -3.731 -27.848 46.732 1.00 74.69 98 GLN A C 1
ATOM 742 O O . GLN A 1 98 ? -4.789 -27.829 47.361 1.00 74.69 98 GLN A O 1
ATOM 747 N N . ASN A 1 99 ? -3.672 -28.045 45.409 1.00 70.44 99 ASN A N 1
ATOM 748 C CA . ASN A 1 99 ? -4.814 -28.235 44.502 1.00 70.44 99 ASN A CA 1
ATOM 749 C C . ASN A 1 99 ? -5.755 -27.025 44.341 1.00 70.44 99 ASN A C 1
ATOM 751 O O . ASN A 1 99 ? -6.918 -27.204 43.971 1.00 70.44 99 ASN A O 1
ATOM 755 N N . ILE A 1 100 ? -5.281 -25.803 44.590 1.00 75.62 100 ILE A N 1
ATOM 756 C CA . ILE A 1 100 ? -6.049 -24.577 44.347 1.00 75.62 100 ILE A CA 1
ATOM 757 C C . ILE A 1 100 ? -5.331 -23.736 43.290 1.00 75.62 100 ILE A C 1
ATOM 759 O O . ILE A 1 100 ? -4.283 -23.192 43.581 1.00 75.62 100 ILE A O 1
ATOM 763 N N . ASP A 1 101 ? -5.919 -23.602 42.094 1.00 80.12 101 ASP A N 1
ATOM 764 C CA . ASP A 1 101 ? -5.457 -22.668 41.050 1.00 80.12 101 ASP A CA 1
ATOM 765 C C . ASP A 1 101 ? -6.081 -21.289 41.309 1.00 80.12 101 ASP A C 1
ATOM 767 O O . ASP A 1 101 ? -7.214 -21.008 40.890 1.00 80.12 101 ASP A O 1
ATOM 771 N N . ALA A 1 102 ? -5.388 -20.450 42.083 1.00 81.50 102 ALA A N 1
ATOM 772 C CA . ALA A 1 102 ? -5.885 -19.125 42.441 1.00 81.50 102 ALA A CA 1
ATOM 773 C C . ALA A 1 102 ? -4.771 -18.077 42.446 1.00 81.50 102 ALA A C 1
ATOM 775 O O . ALA A 1 102 ? -4.016 -17.918 43.407 1.00 81.50 102 ALA A O 1
ATOM 776 N N . ALA A 1 103 ? -4.762 -17.256 41.395 1.00 86.12 103 ALA A N 1
ATOM 777 C CA . ALA A 1 103 ? -3.869 -16.118 41.283 1.00 86.12 103 ALA A CA 1
ATOM 778 C C . ALA A 1 103 ? -4.614 -14.815 40.951 1.00 86.12 103 ALA A C 1
ATOM 780 O O . ALA A 1 103 ? -5.721 -14.778 40.400 1.00 86.12 103 ALA A O 1
ATOM 781 N N . SER A 1 104 ? -3.992 -13.692 41.296 1.00 89.19 104 SER A N 1
ATOM 782 C CA . SER A 1 104 ? -4.465 -12.368 40.904 1.00 89.19 104 SER A CA 1
ATOM 783 C C . SER A 1 104 ? -3.314 -11.465 40.495 1.00 89.19 104 SER A C 1
ATOM 785 O O . SER A 1 104 ? -2.187 -11.583 40.973 1.00 89.19 104 SER A O 1
ATOM 787 N N . TRP A 1 105 ? -3.605 -10.552 39.577 1.00 93.12 105 TRP A N 1
ATOM 788 C CA . TRP A 1 105 ? -2.652 -9.581 39.078 1.00 93.12 105 TRP A CA 1
ATOM 789 C C . TRP A 1 105 ? -3.221 -8.176 39.212 1.00 93.12 105 TRP A C 1
ATOM 791 O O . TRP A 1 105 ? -4.263 -7.841 38.638 1.00 93.12 105 TRP A O 1
ATOM 801 N N . ILE A 1 106 ? -2.517 -7.352 39.983 1.00 93.19 106 ILE A N 1
ATOM 802 C CA . ILE A 1 106 ? -2.830 -5.946 40.194 1.00 93.19 106 ILE A CA 1
ATOM 803 C C . ILE A 1 106 ? -1.850 -5.099 39.393 1.00 93.19 106 ILE A C 1
ATOM 805 O O . ILE A 1 106 ? -0.638 -5.242 39.532 1.00 93.19 106 ILE A O 1
ATOM 809 N N . VAL A 1 107 ? -2.372 -4.161 38.606 1.00 94.19 107 VAL A N 1
ATOM 810 C CA . VAL A 1 107 ? -1.589 -3.140 37.898 1.00 94.19 107 VAL A CA 1
ATOM 811 C C . VAL A 1 107 ? -2.036 -1.770 38.378 1.00 94.19 107 VAL A C 1
ATOM 813 O O . VAL A 1 107 ? -3.234 -1.489 38.418 1.00 94.19 107 VAL A O 1
ATOM 816 N N . HIS A 1 108 ? -1.095 -0.900 38.742 1.00 93.56 108 HIS A N 1
ATOM 817 C CA . HIS A 1 108 ? -1.433 0.416 39.283 1.00 93.56 108 HIS A CA 1
ATOM 818 C C . HIS A 1 108 ? -0.480 1.526 38.844 1.00 93.56 108 HIS A C 1
ATOM 820 O O . HIS A 1 108 ? 0.615 1.298 38.333 1.00 93.56 108 HIS A O 1
ATOM 826 N N . THR A 1 109 ? -0.897 2.769 39.076 1.00 93.81 109 THR A N 1
ATOM 827 C CA . THR A 1 109 ? -0.089 3.967 38.788 1.00 93.81 109 THR A CA 1
ATOM 828 C C . THR A 1 109 ? 0.594 4.571 40.018 1.00 93.81 109 THR A C 1
ATOM 830 O O . THR A 1 109 ? 1.383 5.495 39.863 1.00 93.81 109 THR A O 1
ATOM 833 N N . VAL A 1 110 ? 0.287 4.083 41.224 1.00 91.62 110 VAL A N 1
ATOM 834 C CA . VAL A 1 110 ? 0.708 4.692 42.503 1.00 91.62 110 VAL A CA 1
ATOM 835 C C . VAL A 1 110 ? 2.212 4.472 42.772 1.00 91.62 110 VAL A C 1
ATOM 837 O O . VAL A 1 110 ? 2.627 3.317 42.900 1.00 91.62 110 VAL A O 1
ATOM 840 N N . PRO A 1 111 ? 3.051 5.523 42.830 1.00 89.88 111 PRO A N 1
ATOM 841 C CA . PRO A 1 111 ? 4.445 5.409 43.264 1.00 89.88 111 PRO A CA 1
ATOM 842 C C . PRO A 1 111 ? 4.517 5.168 44.779 1.00 89.88 111 PRO A C 1
ATOM 844 O O . PRO A 1 111 ? 3.678 5.662 45.518 1.00 89.88 111 PRO A O 1
ATOM 847 N N . GLY A 1 112 ? 5.513 4.421 45.253 1.00 88.12 112 GLY A N 1
ATOM 848 C CA . GLY A 1 112 ? 5.706 4.135 46.679 1.00 88.12 112 GLY A CA 1
ATOM 849 C C . GLY A 1 112 ? 4.696 3.150 47.277 1.00 88.12 112 GLY A C 1
ATOM 850 O O . GLY A 1 112 ? 4.504 3.144 48.487 1.00 88.12 112 GLY A O 1
ATOM 851 N N . PHE A 1 113 ? 4.032 2.338 46.451 1.00 90.25 113 PHE A N 1
ATOM 852 C CA . PHE A 1 113 ? 2.962 1.423 46.861 1.00 90.25 113 PHE A CA 1
ATOM 853 C C . PHE A 1 113 ? 3.026 0.093 46.082 1.00 90.25 113 PHE A C 1
ATOM 855 O O . PHE A 1 113 ? 3.458 0.118 44.927 1.00 90.25 113 PHE A O 1
ATOM 862 N N . PRO A 1 114 ? 2.562 -1.037 46.645 1.00 89.00 114 PRO A N 1
ATOM 863 C CA . PRO A 1 114 ? 2.332 -1.264 48.073 1.00 89.00 114 PRO A CA 1
ATOM 864 C C . PRO A 1 114 ? 3.649 -1.527 48.815 1.00 89.00 114 PRO A C 1
ATOM 866 O O . PRO A 1 114 ? 4.628 -1.968 48.219 1.00 89.00 114 PRO A O 1
ATOM 869 N N . ALA A 1 115 ? 3.676 -1.255 50.119 1.00 87.00 115 ALA A N 1
ATOM 870 C CA . ALA A 1 115 ? 4.794 -1.634 50.974 1.00 87.00 115 ALA A CA 1
ATOM 871 C C . ALA A 1 115 ? 4.634 -3.100 51.409 1.00 87.00 115 ALA A C 1
ATOM 873 O O . ALA A 1 115 ? 3.670 -3.457 52.087 1.00 87.00 115 ALA A O 1
ATOM 874 N N . ALA A 1 116 ? 5.542 -3.958 50.942 1.00 87.75 116 ALA A N 1
ATOM 875 C CA . ALA A 1 116 ? 5.464 -5.399 51.152 1.00 87.75 116 ALA A CA 1
ATOM 876 C C . ALA A 1 116 ? 5.717 -5.759 52.625 1.00 87.75 116 ALA A C 1
ATOM 878 O O . ALA A 1 116 ? 6.775 -5.436 53.160 1.00 87.75 116 ALA A O 1
ATOM 879 N N . LYS A 1 117 ? 4.771 -6.461 53.264 1.00 87.00 117 LYS A N 1
ATOM 880 C CA . LYS A 1 117 ? 4.873 -6.987 54.646 1.00 87.00 117 LYS A CA 1
ATOM 881 C C . LYS A 1 117 ? 5.141 -5.964 55.763 1.00 87.00 117 LYS A C 1
ATOM 883 O O . LYS A 1 117 ? 5.617 -6.335 56.833 1.00 87.00 117 LYS A O 1
ATOM 888 N N . THR A 1 118 ? 4.821 -4.688 55.556 1.00 83.69 118 THR A N 1
ATOM 889 C CA . THR A 1 118 ? 5.020 -3.623 56.564 1.00 83.69 118 THR A CA 1
ATOM 890 C C . THR A 1 118 ? 3.714 -3.004 57.069 1.00 83.69 118 THR A C 1
ATOM 892 O O . THR A 1 118 ? 3.733 -1.930 57.665 1.00 83.69 118 THR A O 1
ATOM 895 N N . GLY A 1 119 ? 2.570 -3.640 56.807 1.00 82.50 119 GLY A N 1
ATOM 896 C CA . GLY A 1 119 ? 1.249 -3.059 57.038 1.00 82.50 119 GLY A CA 1
ATOM 897 C C . GLY A 1 119 ? 0.810 -2.108 55.920 1.00 82.50 119 GLY A C 1
ATOM 898 O O . GLY A 1 119 ? 1.609 -1.643 55.101 1.00 82.50 119 GLY A O 1
ATOM 899 N N . TYR A 1 120 ? -0.499 -1.856 55.845 1.00 85.00 120 TYR A N 1
ATOM 900 C CA . TYR A 1 120 ? -1.072 -1.019 54.796 1.00 85.00 120 TYR A CA 1
ATOM 901 C C . TYR A 1 120 ? -0.656 0.444 54.972 1.00 85.00 120 TYR A C 1
ATOM 903 O O . TYR A 1 120 ? -0.988 1.080 55.970 1.00 85.00 120 TYR A O 1
ATOM 911 N N . SER A 1 121 ? 0.033 0.994 53.972 1.00 85.56 121 SER A N 1
ATOM 912 C CA . SER A 1 121 ? 0.451 2.394 53.952 1.00 85.56 121 SER A CA 1
ATOM 913 C C . SER A 1 121 ? 0.177 3.006 52.584 1.00 85.56 121 SER A C 1
ATOM 915 O O . SER A 1 121 ? 0.692 2.541 51.564 1.00 85.56 121 SER A O 1
ATOM 917 N N . TRP A 1 122 ? -0.659 4.045 52.563 1.00 87.00 122 TRP A N 1
ATOM 918 C CA . TRP A 1 122 ? -0.942 4.828 51.365 1.00 87.00 122 TRP A CA 1
ATOM 919 C C . TRP A 1 122 ? -0.053 6.084 51.327 1.00 87.00 122 TRP A C 1
ATOM 921 O O . TRP A 1 122 ? -0.061 6.857 52.291 1.00 87.00 122 TRP A O 1
ATOM 931 N N . PRO A 1 123 ? 0.670 6.355 50.225 1.00 88.94 123 PRO A N 1
ATOM 932 C CA . PRO A 1 123 ? 1.493 7.556 50.099 1.00 88.94 123 PRO A CA 1
ATOM 933 C C . PRO A 1 123 ? 0.645 8.838 50.130 1.00 88.94 123 PRO A C 1
ATOM 935 O O . PRO A 1 123 ? -0.022 9.188 49.160 1.00 88.94 123 PRO A O 1
ATOM 938 N N . VAL A 1 124 ? 0.687 9.584 51.238 1.00 83.69 124 VAL A N 1
ATOM 939 C CA . VAL A 1 124 ? -0.166 10.775 51.447 1.00 83.69 124 VAL A CA 1
ATOM 940 C C . VAL A 1 124 ? 0.046 11.847 50.366 1.00 83.69 124 VAL A C 1
ATOM 942 O O . VAL A 1 124 ? -0.913 12.497 49.951 1.00 83.69 124 VAL A O 1
ATOM 945 N N . ALA A 1 125 ? 1.268 11.982 49.837 1.00 84.38 125 ALA A N 1
ATOM 946 C CA . ALA A 1 125 ? 1.590 12.895 48.732 1.00 84.38 125 ALA A CA 1
ATOM 947 C C . ALA A 1 125 ? 0.791 12.606 47.443 1.00 84.38 125 ALA A C 1
ATOM 949 O O . ALA A 1 125 ? 0.560 13.499 46.627 1.00 84.38 125 ALA A O 1
ATOM 950 N N . GLU A 1 126 ? 0.320 11.373 47.274 1.00 89.88 126 GLU A N 1
ATOM 951 C CA . GLU A 1 126 ? -0.443 10.932 46.109 1.00 89.88 126 GLU A CA 1
ATOM 952 C C . GLU A 1 126 ? -1.951 11.231 46.249 1.00 89.88 126 GLU A C 1
ATOM 954 O O . GLU A 1 126 ? -2.723 11.061 45.305 1.00 89.88 126 GLU A O 1
ATOM 959 N N . ASN A 1 127 ? -2.401 11.790 47.382 1.00 85.00 127 ASN A N 1
ATOM 960 C CA . ASN A 1 127 ? -3.786 12.250 47.544 1.00 85.00 127 ASN A CA 1
ATOM 961 C C . ASN A 1 127 ? -4.141 13.393 46.584 1.00 85.00 127 ASN A C 1
ATOM 963 O O . ASN A 1 127 ? -5.252 13.423 46.049 1.00 85.00 127 ASN A O 1
ATOM 967 N N . ALA A 1 128 ? -3.192 14.285 46.298 1.00 86.81 128 ALA A N 1
ATOM 968 C CA . ALA A 1 128 ? -3.382 15.385 45.355 1.00 86.81 128 ALA A CA 1
ATOM 969 C C . ALA A 1 128 ? -3.442 14.924 43.885 1.00 86.81 128 ALA A C 1
ATOM 971 O O . ALA A 1 128 ? -3.856 15.694 43.023 1.00 86.81 128 ALA A O 1
ATOM 972 N N . LYS A 1 129 ? -3.065 13.675 43.583 1.00 90.50 129 LYS A N 1
ATOM 973 C CA . LYS A 1 129 ? -2.941 13.145 42.219 1.00 90.50 129 LYS A CA 1
ATOM 974 C C . LYS A 1 129 ? -4.011 12.098 41.912 1.00 90.50 129 LYS A C 1
ATOM 976 O O . LYS A 1 129 ? -4.671 11.555 42.800 1.00 90.50 129 LYS A O 1
ATOM 981 N N . GLY A 1 130 ? -4.230 11.872 40.619 1.00 89.88 130 GLY A N 1
ATOM 982 C CA . GLY A 1 130 ? -5.164 10.866 40.127 1.00 89.88 130 GLY A CA 1
ATOM 983 C C . GLY A 1 130 ? -4.462 9.533 39.879 1.00 89.88 130 GLY A C 1
ATOM 984 O O . GLY A 1 130 ? -3.375 9.515 39.302 1.00 89.88 130 GLY A O 1
ATOM 985 N N . HIS A 1 131 ? -5.087 8.424 40.273 1.00 92.69 131 HIS A N 1
ATOM 986 C CA . HIS A 1 131 ? -4.509 7.087 40.129 1.00 92.69 131 HIS A CA 1
ATOM 987 C C . HIS A 1 131 ? -5.518 6.055 39.651 1.00 92.69 131 HIS A C 1
ATOM 989 O O . HIS A 1 131 ? -6.699 6.125 39.974 1.00 92.69 131 HIS A O 1
ATOM 995 N N . LEU A 1 132 ? -5.024 5.070 38.906 1.00 92.38 132 LEU A N 1
ATOM 996 C CA . LEU A 1 132 ? -5.794 3.929 38.434 1.00 92.38 132 LEU A CA 1
ATOM 997 C C . LEU A 1 132 ? -5.210 2.645 39.026 1.00 92.38 132 LEU A C 1
ATOM 999 O O . LEU A 1 132 ? -3.989 2.466 39.034 1.00 92.38 132 LEU A O 1
ATOM 1003 N N . LEU A 1 133 ? -6.086 1.771 39.513 1.00 91.88 133 LEU A N 1
ATOM 1004 C CA . LEU A 1 133 ? -5.774 0.417 39.949 1.00 91.88 133 LEU A CA 1
ATOM 1005 C C . LEU A 1 133 ? -6.668 -0.555 39.176 1.00 91.88 133 LEU A C 1
ATOM 1007 O O . LEU A 1 133 ? -7.884 -0.379 39.107 1.00 91.88 133 LEU A O 1
ATOM 1011 N N . LEU A 1 134 ? -6.062 -1.580 38.596 1.00 91.38 134 LEU A N 1
ATOM 1012 C CA . LEU A 1 134 ? -6.725 -2.673 37.896 1.00 91.38 134 LEU A CA 1
ATOM 1013 C C . LEU A 1 134 ? -6.412 -3.965 38.646 1.00 91.38 134 LEU A C 1
ATOM 1015 O O . LEU A 1 134 ? -5.242 -4.238 38.891 1.00 91.38 134 LEU A O 1
ATOM 1019 N N . CYS A 1 135 ? -7.430 -4.756 38.973 1.00 88.31 135 CYS A N 1
ATOM 1020 C CA . CYS A 1 135 ? -7.280 -6.105 39.515 1.00 88.31 135 CYS A CA 1
ATOM 1021 C C . CYS A 1 135 ? -7.905 -7.119 38.555 1.00 88.31 135 CYS A C 1
ATOM 1023 O O . CYS A 1 135 ? -9.054 -6.955 38.123 1.00 88.31 135 CYS A O 1
ATOM 1025 N N . LEU A 1 136 ? -7.142 -8.161 38.232 1.00 88.25 136 LEU A N 1
ATOM 1026 C CA . LEU A 1 136 ? -7.556 -9.286 37.404 1.00 88.25 136 LEU A CA 1
ATOM 1027 C C . LEU A 1 136 ? -7.350 -10.585 38.179 1.00 88.25 136 LEU A C 1
ATOM 1029 O O . LEU A 1 136 ? -6.239 -10.860 38.623 1.00 88.25 136 LEU A O 1
ATOM 1033 N N . THR A 1 137 ? -8.389 -11.407 38.291 1.00 85.31 137 THR A N 1
ATOM 1034 C CA . THR A 1 137 ? -8.223 -12.816 38.667 1.00 85.31 137 THR A CA 1
ATOM 1035 C C . THR A 1 137 ? -7.680 -13.577 37.459 1.00 85.31 137 THR A C 1
ATOM 1037 O O . THR A 1 137 ? -8.200 -13.424 36.349 1.00 85.31 137 THR A O 1
ATOM 1040 N N . ILE A 1 138 ? -6.626 -14.363 37.658 1.00 85.50 138 ILE A N 1
ATOM 1041 C CA . ILE A 1 138 ? -5.917 -15.111 36.612 1.00 85.50 138 ILE A CA 1
ATOM 1042 C C . ILE A 1 138 ? -5.690 -16.555 37.072 1.00 85.50 138 ILE A C 1
ATOM 1044 O O . ILE A 1 138 ? -5.634 -16.808 38.272 1.00 85.50 138 ILE A O 1
ATOM 1048 N N . SER A 1 139 ? -5.545 -17.488 36.129 1.00 83.25 139 SER A N 1
ATOM 1049 C CA . SER A 1 139 ? -5.015 -18.817 36.446 1.00 83.25 139 SER A CA 1
ATOM 1050 C C . SER A 1 139 ? -3.493 -18.759 36.571 1.00 83.25 139 SER A C 1
ATOM 1052 O O . SER A 1 139 ? -2.829 -17.977 35.878 1.00 83.25 139 SER A O 1
ATOM 1054 N N . GLU A 1 140 ? -2.922 -19.612 37.409 1.00 82.06 140 GLU A N 1
ATOM 1055 C CA . GLU A 1 140 ? -1.480 -19.716 37.651 1.00 82.06 140 GLU A CA 1
ATOM 1056 C C . GLU A 1 140 ? -0.704 -20.049 36.375 1.00 82.06 140 GLU A C 1
ATOM 1058 O O . GLU A 1 140 ? 0.375 -19.507 36.127 1.00 82.06 140 GLU A O 1
ATOM 1063 N N . SER A 1 141 ? -1.314 -20.820 35.471 1.00 81.38 141 SER A N 1
ATOM 1064 C CA . SER A 1 141 ? -0.769 -21.109 34.137 1.00 81.38 141 SER A CA 1
ATOM 1065 C C . SER A 1 141 ? -0.477 -19.857 33.291 1.00 81.38 141 SER A C 1
ATOM 1067 O O . SER A 1 141 ? 0.362 -19.905 32.389 1.00 81.38 141 SER A O 1
ATOM 1069 N N . GLN A 1 142 ? -1.113 -18.712 33.574 1.00 86.50 142 GLN A N 1
ATOM 1070 C CA . GLN A 1 142 ? -0.878 -17.452 32.855 1.00 86.50 142 GLN A CA 1
ATOM 1071 C C . GLN A 1 142 ? 0.302 -16.643 33.411 1.00 86.50 142 GLN A C 1
ATOM 1073 O O . GLN A 1 142 ? 0.785 -15.729 32.735 1.00 86.50 142 GLN A O 1
ATOM 1078 N N . ILE A 1 143 ? 0.807 -16.968 34.606 1.00 86.69 143 ILE A N 1
ATOM 1079 C CA . ILE A 1 143 ? 1.858 -16.193 35.284 1.00 86.69 143 ILE A CA 1
ATOM 1080 C C . ILE A 1 143 ? 3.124 -16.116 34.428 1.00 86.69 143 ILE A C 1
ATOM 1082 O O . ILE A 1 143 ? 3.694 -15.036 34.261 1.00 86.69 143 ILE A O 1
ATOM 1086 N N . ASN A 1 144 ? 3.533 -17.222 33.803 1.00 87.94 144 ASN A N 1
ATOM 1087 C CA . ASN A 1 144 ? 4.727 -17.250 32.957 1.00 87.94 144 ASN A CA 1
ATOM 1088 C C . ASN A 1 144 ? 4.593 -16.351 31.708 1.00 87.94 144 ASN A C 1
ATOM 1090 O O . ASN A 1 144 ? 5.557 -15.704 31.291 1.00 87.94 144 ASN A O 1
ATOM 1094 N N . ALA A 1 145 ? 3.392 -16.250 31.129 1.00 82.88 145 ALA A N 1
ATOM 1095 C CA . ALA A 1 145 ? 3.120 -15.365 29.994 1.00 82.88 145 ALA A CA 1
ATOM 1096 C C . ALA A 1 145 ? 3.122 -13.879 30.405 1.00 82.88 145 ALA A C 1
ATOM 1098 O O . ALA A 1 145 ? 3.641 -13.020 29.678 1.00 82.88 145 ALA A O 1
ATOM 1099 N N . ILE A 1 146 ? 2.596 -13.573 31.596 1.00 86.44 146 ILE A N 1
ATOM 1100 C CA . ILE A 1 146 ? 2.665 -12.234 32.199 1.00 86.44 146 ILE A CA 1
ATOM 1101 C C . ILE A 1 146 ? 4.129 -11.868 32.473 1.00 86.44 146 ILE A C 1
ATOM 1103 O O . ILE A 1 146 ? 4.578 -10.793 32.066 1.00 86.44 146 ILE A O 1
ATOM 1107 N N . ALA A 1 147 ? 4.906 -12.782 33.057 1.00 86.44 147 ALA A N 1
ATOM 1108 C CA . ALA A 1 147 ? 6.323 -12.581 33.337 1.00 86.44 147 ALA A CA 1
ATOM 1109 C C . ALA A 1 147 ? 7.154 -12.336 32.070 1.00 86.44 147 ALA A C 1
ATOM 1111 O O . ALA A 1 147 ? 8.003 -11.447 32.059 1.00 86.44 147 ALA A O 1
ATOM 1112 N N . ALA A 1 148 ? 6.860 -13.029 30.965 1.00 82.19 148 ALA A N 1
ATOM 1113 C CA . ALA A 1 148 ? 7.497 -12.771 29.670 1.00 82.19 148 ALA A CA 1
ATOM 1114 C C . ALA A 1 148 ? 7.253 -11.336 29.166 1.00 82.19 148 ALA A C 1
ATOM 1116 O O . ALA A 1 148 ? 8.110 -10.736 28.513 1.00 82.19 148 ALA A O 1
ATOM 1117 N N . SER A 1 149 ? 6.081 -10.770 29.461 1.00 85.06 149 SER A N 1
ATOM 1118 C CA . SER A 1 149 ? 5.753 -9.384 29.118 1.00 85.06 149 SER A CA 1
ATOM 1119 C C . SER A 1 149 ? 6.418 -8.384 30.057 1.00 85.06 149 SER A C 1
ATOM 1121 O O . SER A 1 149 ? 6.926 -7.367 29.585 1.00 85.06 149 SER A O 1
ATOM 1123 N N . LEU A 1 150 ? 6.481 -8.694 31.353 1.00 86.94 150 LEU A N 1
ATOM 1124 C CA . LEU A 1 150 ? 7.186 -7.879 32.339 1.00 86.94 150 LEU A CA 1
ATOM 1125 C C . LEU A 1 150 ? 8.695 -7.856 32.073 1.00 86.94 150 LEU A C 1
ATOM 1127 O O . LEU A 1 150 ? 9.261 -6.775 32.056 1.00 86.94 150 LEU A O 1
ATOM 1131 N N . LEU A 1 151 ? 9.338 -8.974 31.725 1.00 83.44 151 LEU A N 1
ATOM 1132 C CA . LEU A 1 151 ? 10.762 -9.000 31.350 1.00 83.44 151 LEU A CA 1
ATOM 1133 C C . LEU A 1 151 ? 11.115 -7.992 30.253 1.00 83.44 151 LEU A C 1
ATOM 1135 O O . LEU A 1 151 ? 12.151 -7.341 30.324 1.00 83.44 151 LEU A O 1
ATOM 1139 N N . ARG A 1 152 ? 10.236 -7.828 29.257 1.00 79.31 152 ARG A N 1
ATOM 1140 C CA . ARG A 1 152 ? 10.406 -6.834 28.183 1.00 79.31 152 ARG A CA 1
ATOM 1141 C C . ARG A 1 152 ? 10.178 -5.403 28.650 1.00 79.31 152 ARG A C 1
ATOM 1143 O O . ARG A 1 152 ? 10.738 -4.477 28.075 1.00 79.31 152 ARG A O 1
ATOM 1150 N N . ALA A 1 153 ? 9.302 -5.220 29.631 1.00 81.38 153 ALA A N 1
ATOM 1151 C CA . ALA A 1 153 ? 9.061 -3.920 30.227 1.00 81.38 153 ALA A CA 1
ATOM 1152 C C . ALA A 1 153 ? 10.187 -3.512 31.190 1.00 81.38 153 ALA A C 1
ATOM 1154 O O . ALA A 1 153 ? 10.201 -2.353 31.586 1.00 81.38 153 ALA A O 1
ATOM 1155 N N . GLU A 1 154 ? 11.087 -4.429 31.567 1.00 84.62 154 GLU A N 1
ATOM 1156 C CA . GLU A 1 154 ? 12.208 -4.231 32.501 1.00 84.62 154 GLU A CA 1
ATOM 1157 C C . GLU A 1 154 ? 11.817 -3.543 33.836 1.00 84.62 154 GLU A C 1
ATOM 1159 O O . GLU A 1 154 ? 12.454 -2.560 34.233 1.00 84.62 154 GLU A O 1
ATOM 1164 N N . PRO A 1 155 ? 10.741 -3.969 34.539 1.00 87.12 155 PRO A N 1
ATOM 1165 C CA . PRO A 1 155 ? 10.359 -3.377 35.809 1.00 87.12 155 PRO A CA 1
ATOM 1166 C C . PRO A 1 155 ? 11.315 -3.807 36.918 1.00 87.12 155 PRO A C 1
ATOM 1168 O O . PRO A 1 155 ? 11.871 -4.903 36.903 1.00 87.12 155 PRO A O 1
ATOM 1171 N N . LEU A 1 156 ? 11.438 -2.962 37.934 1.00 88.19 156 LEU A N 1
ATOM 1172 C CA . LEU A 1 156 ? 12.148 -3.322 39.150 1.00 88.19 156 LEU A CA 1
ATOM 1173 C C . LEU A 1 156 ? 11.241 -4.157 40.053 1.00 88.19 156 LEU A C 1
ATOM 1175 O O . LEU A 1 156 ? 10.253 -3.649 40.590 1.00 88.19 156 LEU A O 1
ATOM 1179 N N . VAL A 1 157 ? 11.600 -5.424 40.232 1.00 90.06 157 VAL A N 1
ATOM 1180 C CA . VAL A 1 157 ? 11.044 -6.287 41.277 1.00 90.06 157 VAL A CA 1
ATOM 1181 C C . VAL A 1 157 ? 11.686 -5.883 42.603 1.00 90.06 157 VAL A C 1
ATOM 1183 O O . VAL A 1 157 ? 12.907 -5.880 42.718 1.00 90.06 157 VAL A O 1
ATOM 1186 N N . HIS A 1 158 ? 10.872 -5.492 43.582 1.00 88.94 158 HIS A N 1
ATOM 1187 C CA . HIS A 1 158 ? 11.348 -5.067 44.908 1.00 88.94 158 HIS A CA 1
ATOM 1188 C C . HIS A 1 158 ? 10.934 -6.033 46.023 1.00 88.94 158 HIS A C 1
ATOM 1190 O O . HIS A 1 158 ? 11.401 -5.894 47.149 1.00 88.94 158 HIS A O 1
ATOM 1196 N N . TYR A 1 159 ? 10.070 -7.006 45.718 1.00 91.56 159 TYR A N 1
ATOM 1197 C CA . TYR A 1 159 ? 9.702 -8.080 46.631 1.00 91.56 159 TYR A CA 1
ATOM 1198 C C . TYR A 1 159 ? 9.280 -9.334 45.857 1.00 91.56 159 TYR A C 1
ATOM 1200 O O . TYR A 1 159 ? 8.571 -9.219 44.858 1.00 91.56 159 TYR A O 1
ATOM 1208 N N . ASN A 1 160 ? 9.683 -10.515 46.325 1.00 92.00 160 ASN A N 1
ATOM 1209 C CA . ASN A 1 160 ? 9.208 -11.807 45.835 1.00 92.00 160 ASN A CA 1
ATOM 1210 C C . ASN A 1 160 ? 9.328 -12.860 46.946 1.00 92.00 160 ASN A C 1
ATOM 1212 O O . ASN A 1 160 ? 10.423 -13.057 47.470 1.00 92.00 160 ASN A O 1
ATOM 1216 N N . ASP A 1 161 ? 8.237 -13.548 47.274 1.00 90.94 161 ASP A N 1
ATOM 1217 C CA . ASP A 1 161 ? 8.242 -14.712 48.172 1.00 90.94 161 ASP A CA 1
ATOM 1218 C C . ASP A 1 161 ? 7.499 -15.932 47.601 1.00 90.94 161 ASP A C 1
ATOM 1220 O O . ASP A 1 161 ? 7.199 -16.872 48.338 1.00 90.94 161 ASP A O 1
ATOM 1224 N N . ILE A 1 162 ? 7.227 -15.942 46.291 1.00 89.38 162 ILE A N 1
ATOM 1225 C CA . ILE A 1 162 ? 6.628 -17.092 45.605 1.00 89.38 162 ILE A CA 1
ATOM 1226 C C . ILE A 1 162 ? 7.666 -18.229 45.544 1.00 89.38 162 ILE A C 1
ATOM 1228 O O . ILE A 1 162 ? 8.754 -18.020 44.996 1.00 89.38 162 ILE A O 1
ATOM 1232 N N . PRO A 1 163 ? 7.374 -19.418 46.108 1.00 85.31 163 PRO A N 1
ATOM 1233 C CA . PRO A 1 163 ? 8.336 -20.510 46.195 1.00 85.31 163 PRO A CA 1
ATOM 1234 C C . PRO A 1 163 ? 8.601 -21.147 44.826 1.00 85.31 163 PRO A C 1
ATOM 1236 O O . PRO A 1 163 ? 7.747 -21.160 43.938 1.00 85.31 163 PRO A O 1
ATOM 1239 N N . GLU A 1 164 ? 9.790 -21.734 44.663 1.00 80.06 164 GLU A N 1
ATOM 1240 C CA . GLU A 1 164 ? 10.181 -22.381 43.402 1.00 80.06 164 GLU A CA 1
ATOM 1241 C C . GLU A 1 164 ? 9.250 -23.543 43.013 1.00 80.06 164 GLU A C 1
ATOM 1243 O O . GLU A 1 164 ? 9.059 -23.795 41.826 1.00 80.06 164 GLU A O 1
ATOM 1248 N N . THR A 1 165 ? 8.618 -24.201 43.991 1.00 80.50 165 THR A N 1
ATOM 1249 C CA . THR A 1 165 ? 7.648 -25.289 43.774 1.00 80.50 165 THR A CA 1
ATOM 1250 C C . THR A 1 165 ? 6.433 -24.857 42.955 1.00 80.50 165 THR A C 1
ATOM 1252 O O . THR A 1 165 ? 5.928 -25.655 42.176 1.00 80.50 165 THR A O 1
ATOM 1255 N N . GLU A 1 166 ? 6.014 -23.595 43.068 1.00 79.88 166 GLU A N 1
ATOM 1256 C CA . GLU A 1 166 ? 4.873 -23.027 42.329 1.00 79.88 166 GLU A CA 1
ATOM 1257 C C . GLU A 1 166 ? 5.279 -22.480 40.952 1.00 79.88 166 GLU A C 1
ATOM 1259 O O . GLU A 1 166 ? 4.445 -22.112 40.131 1.00 79.88 166 GLU A O 1
ATOM 1264 N N . THR A 1 167 ? 6.583 -22.401 40.675 1.00 77.31 167 THR A N 1
ATOM 1265 C CA . THR A 1 167 ? 7.125 -21.794 39.447 1.00 77.31 167 THR A CA 1
ATOM 1266 C C . THR A 1 167 ? 7.867 -22.804 38.573 1.00 77.31 167 THR A C 1
ATOM 1268 O O . THR A 1 167 ? 8.543 -22.429 37.607 1.00 77.31 167 THR A O 1
ATOM 1271 N N . VAL A 1 168 ? 7.714 -24.101 38.857 1.00 76.50 168 VAL A N 1
ATOM 1272 C CA . VAL A 1 168 ? 8.269 -25.189 38.043 1.00 76.50 168 VAL A CA 1
ATOM 1273 C C . VAL A 1 168 ? 7.724 -25.080 36.613 1.00 76.50 168 VAL A C 1
ATOM 1275 O O . VAL A 1 168 ? 6.521 -25.033 36.382 1.00 76.50 168 VAL A O 1
ATOM 1278 N N . GLY A 1 169 ? 8.624 -24.982 35.631 1.00 74.56 169 GLY A N 1
ATOM 1279 C CA . GLY A 1 169 ? 8.268 -24.761 34.221 1.00 74.56 169 GLY A CA 1
ATOM 1280 C C . GLY A 1 169 ? 8.034 -23.293 33.823 1.00 74.56 169 GLY A C 1
ATOM 1281 O O . GLY A 1 169 ? 7.918 -22.991 32.632 1.00 74.56 169 GLY A O 1
ATOM 1282 N N . MET A 1 170 ? 8.048 -22.341 34.764 1.00 84.19 170 MET A N 1
ATOM 1283 C CA . MET A 1 170 ? 7.853 -20.909 34.494 1.00 84.19 170 MET A CA 1
ATOM 1284 C C . MET A 1 170 ? 9.175 -20.168 34.223 1.00 84.19 170 MET A C 1
ATOM 1286 O O . MET A 1 170 ? 9.584 -19.263 34.953 1.00 84.19 170 MET A O 1
ATOM 1290 N N . GLN A 1 171 ? 9.856 -20.531 33.133 1.00 82.88 171 GLN A N 1
ATOM 1291 C CA . GLN A 1 171 ? 11.188 -20.002 32.786 1.00 82.88 171 GLN A CA 1
ATOM 1292 C C . GLN A 1 171 ? 11.299 -18.464 32.726 1.00 82.88 171 GLN A C 1
ATOM 1294 O O . GLN A 1 171 ? 12.358 -17.909 33.023 1.00 82.88 171 GLN A O 1
ATOM 1299 N N . TYR A 1 172 ? 10.238 -17.756 32.327 1.00 83.06 172 TYR A N 1
ATOM 1300 C CA . TYR A 1 172 ? 10.247 -16.293 32.247 1.00 83.06 172 TYR A CA 1
ATOM 1301 C C . TYR A 1 172 ? 9.999 -15.659 33.610 1.00 83.06 172 TYR A C 1
ATOM 1303 O O . TYR A 1 172 ? 10.563 -14.608 33.901 1.00 83.06 172 TYR A O 1
ATOM 1311 N N . PHE A 1 173 ? 9.194 -16.304 34.454 1.00 87.56 173 PHE A N 1
ATOM 1312 C CA . PHE A 1 173 ? 9.004 -15.868 35.831 1.00 87.56 173 PHE A CA 1
ATOM 1313 C C . PHE A 1 173 ? 10.316 -15.934 36.608 1.00 87.56 173 PHE A C 1
ATOM 1315 O O . PHE A 1 173 ? 10.696 -14.936 37.211 1.00 87.56 173 PHE A O 1
ATOM 1322 N N . LYS A 1 174 ? 11.068 -17.035 36.478 1.00 85.50 174 LYS A N 1
ATOM 1323 C CA . LYS A 1 174 ? 12.391 -17.173 37.106 1.00 85.50 174 LYS A CA 1
ATOM 1324 C C . LYS A 1 174 ? 13.370 -16.080 36.663 1.00 85.50 174 LYS A C 1
ATOM 1326 O O . LYS A 1 174 ? 13.976 -15.399 37.477 1.00 85.50 174 LYS A O 1
ATOM 1331 N N . LYS A 1 175 ? 13.456 -15.813 35.357 1.00 82.69 175 LYS A N 1
ATOM 1332 C CA . LYS A 1 175 ? 14.292 -14.711 34.842 1.00 82.69 175 LYS A CA 1
ATOM 1333 C C . LYS A 1 175 ? 13.866 -13.341 35.381 1.00 82.69 175 LYS A C 1
ATOM 1335 O O . LYS A 1 175 ? 14.720 -12.492 35.618 1.00 82.69 175 LYS A O 1
ATOM 1340 N N . LEU A 1 176 ? 12.561 -13.116 35.555 1.00 86.56 176 LEU A N 1
ATOM 1341 C CA . LEU A 1 176 ? 12.031 -11.869 36.102 1.00 86.56 176 LEU A CA 1
ATOM 1342 C C . LEU A 1 176 ? 12.354 -11.722 37.593 1.00 86.56 176 LEU A C 1
ATOM 1344 O O . LEU A 1 176 ? 12.796 -10.648 37.996 1.00 86.56 176 LEU A O 1
ATOM 1348 N N . SER A 1 177 ? 12.150 -12.776 38.393 1.00 84.56 177 SER A N 1
ATOM 1349 C CA . SER A 1 177 ? 12.466 -12.780 39.827 1.00 84.56 177 SER A CA 1
ATOM 1350 C C . SER A 1 177 ? 13.957 -12.593 40.085 1.00 84.56 177 SER A C 1
ATOM 1352 O O . SER A 1 177 ? 14.327 -11.902 41.029 1.00 84.56 177 SER A O 1
ATOM 1354 N N . ASP A 1 178 ? 14.796 -13.140 39.206 1.00 83.19 178 ASP A N 1
ATOM 1355 C CA . ASP A 1 178 ? 16.256 -13.084 39.316 1.00 83.19 178 ASP A CA 1
ATOM 1356 C C . ASP A 1 178 ? 16.843 -11.775 38.751 1.00 83.19 178 ASP A C 1
ATOM 1358 O O . ASP A 1 178 ? 18.058 -11.578 38.766 1.00 83.19 178 ASP A O 1
ATOM 1362 N N . GLY A 1 179 ? 16.007 -10.878 38.208 1.00 75.00 179 GLY A N 1
ATOM 1363 C CA . GLY A 1 179 ? 16.451 -9.620 37.595 1.00 75.00 179 GLY A CA 1
ATOM 1364 C C . GLY A 1 179 ? 17.291 -9.802 36.323 1.00 75.00 179 GLY A C 1
ATOM 1365 O O . GLY A 1 179 ? 18.068 -8.918 35.956 1.00 75.00 179 GLY A O 1
ATOM 1366 N N . GLN A 1 180 ? 17.161 -10.943 35.640 1.00 73.44 180 GLN A N 1
ATOM 1367 C CA . GLN A 1 180 ? 17.918 -11.281 34.433 1.00 73.44 180 GLN A CA 1
ATOM 1368 C C . GLN A 1 180 ? 17.214 -10.754 33.176 1.00 73.44 180 GLN A C 1
ATOM 1370 O O . GLN A 1 180 ? 16.431 -11.452 32.524 1.00 73.44 180 GLN A O 1
ATOM 1375 N N . PHE A 1 181 ? 17.512 -9.505 32.814 1.00 68.25 181 PHE A N 1
ATOM 1376 C CA . PHE A 1 181 ? 16.972 -8.866 31.611 1.00 68.25 181 PHE A CA 1
ATOM 1377 C C . PHE A 1 181 ? 17.833 -9.171 30.368 1.00 68.25 181 PHE A C 1
ATOM 1379 O O . PHE A 1 181 ? 19.063 -9.134 30.444 1.00 68.25 181 PHE A O 1
ATOM 1386 N N . PRO A 1 182 ? 17.227 -9.473 29.204 1.00 54.78 182 PRO A N 1
ATOM 1387 C CA . PRO A 1 182 ? 17.973 -9.812 27.994 1.00 54.78 182 PRO A CA 1
ATOM 1388 C C . PRO A 1 182 ? 18.788 -8.615 27.466 1.00 54.78 182 PRO A C 1
ATOM 1390 O O . PRO A 1 182 ? 18.246 -7.543 27.220 1.00 54.78 182 PRO A O 1
ATOM 1393 N N . THR A 1 183 ? 20.093 -8.807 27.242 1.00 42.28 183 THR A N 1
ATOM 1394 C CA . THR A 1 183 ? 21.028 -7.778 26.732 1.00 42.28 183 THR A CA 1
ATOM 1395 C C . THR A 1 183 ? 21.033 -7.639 25.204 1.00 42.28 183 THR A C 1
ATOM 1397 O O . THR A 1 183 ? 21.627 -6.708 24.665 1.00 42.28 183 THR A O 1
ATOM 1400 N N . VAL A 1 184 ? 20.337 -8.532 24.494 1.00 36.41 184 VAL A N 1
ATOM 1401 C CA . VAL A 1 184 ? 20.162 -8.539 23.034 1.00 36.41 184 VAL A CA 1
ATOM 1402 C C . VAL A 1 184 ? 18.707 -8.925 22.743 1.00 36.41 184 VAL A C 1
ATOM 1404 O O . VAL A 1 184 ? 18.211 -9.837 23.409 1.00 36.41 184 VAL A O 1
ATOM 1407 N N . PRO A 1 185 ? 17.996 -8.290 21.787 1.00 33.16 185 PRO A N 1
ATOM 1408 C CA . PRO A 1 185 ? 16.628 -8.684 21.464 1.00 33.16 185 PRO A CA 1
ATOM 1409 C C . PRO A 1 185 ? 16.619 -10.114 20.903 1.00 33.16 185 PRO A C 1
ATOM 1411 O O . PRO A 1 185 ? 17.203 -10.339 19.839 1.00 33.16 185 PRO A O 1
ATOM 1414 N N . PRO A 1 186 ? 15.949 -11.084 21.547 1.00 34.88 186 PRO A N 1
ATOM 1415 C CA . PRO A 1 186 ? 15.686 -12.361 20.916 1.00 34.88 186 PRO A CA 1
ATOM 1416 C C . PRO A 1 186 ? 14.599 -12.124 19.869 1.00 34.88 186 PRO A C 1
ATOM 1418 O O . PRO A 1 186 ? 13.489 -11.680 20.182 1.00 34.88 186 PRO A O 1
ATOM 1421 N N . TYR A 1 187 ? 14.935 -12.391 18.613 1.00 32.44 187 TYR A N 1
ATOM 1422 C CA . TYR A 1 187 ? 13.947 -12.627 17.573 1.00 32.44 187 TYR A CA 1
ATOM 1423 C C . TYR A 1 187 ? 12.968 -13.714 18.050 1.00 32.44 187 TYR A C 1
ATOM 1425 O O . TYR A 1 187 ? 13.388 -14.682 18.671 1.00 32.44 187 TYR A O 1
ATOM 1433 N N . LEU A 1 188 ? 11.675 -13.493 17.784 1.00 34.56 188 LEU A N 1
ATOM 1434 C CA . LEU A 1 188 ? 10.600 -14.490 17.650 1.00 34.56 188 LEU A CA 1
ATOM 1435 C C . LEU A 1 188 ? 10.839 -15.839 18.364 1.00 34.56 188 LEU A C 1
ATOM 1437 O O . LEU A 1 188 ? 11.472 -16.725 17.806 1.00 34.56 188 LEU A O 1
ATOM 1441 N N . SER A 1 189 ? 10.266 -16.030 19.556 1.00 32.66 189 SER A N 1
ATOM 1442 C CA . SER A 1 189 ? 10.137 -17.360 20.163 1.00 32.66 189 SER A CA 1
ATOM 1443 C C . SER A 1 189 ? 8.761 -17.960 19.849 1.00 32.66 189 SER A C 1
ATOM 1445 O O . SER A 1 189 ? 7.870 -17.968 20.697 1.00 32.66 189 SER A O 1
ATOM 1447 N N . GLU A 1 190 ? 8.583 -18.450 18.628 1.00 34.09 190 GLU A N 1
ATOM 1448 C CA . GLU A 1 190 ? 8.015 -19.794 18.495 1.00 34.09 190 GLU A CA 1
ATOM 1449 C C . GLU A 1 190 ? 9.231 -20.724 18.597 1.00 34.09 190 GLU A C 1
ATOM 1451 O O . GLU A 1 190 ? 10.260 -20.457 17.974 1.00 34.09 190 GLU A O 1
ATOM 1456 N N . GLY A 1 191 ? 9.198 -21.701 19.505 1.00 37.44 19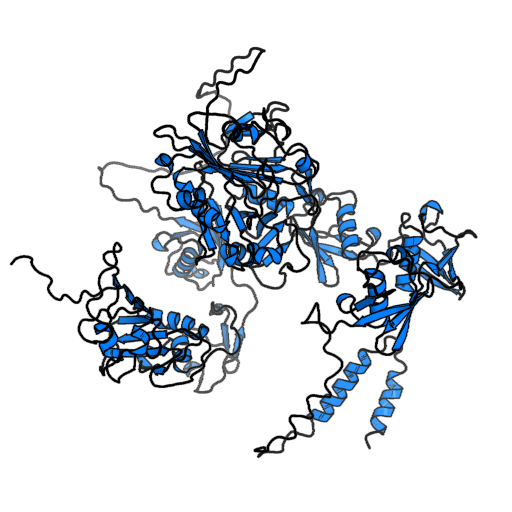1 GLY A N 1
ATOM 1457 C CA . GLY A 1 191 ? 10.336 -22.599 19.714 1.00 37.44 191 GLY A CA 1
ATOM 1458 C C . GLY A 1 191 ? 10.718 -23.312 18.417 1.00 37.44 191 GLY A C 1
ATOM 1459 O O . GLY A 1 191 ? 9.856 -23.564 17.581 1.00 37.44 191 GLY A O 1
ATOM 1460 N N . ILE A 1 192 ? 12.002 -23.649 18.256 1.00 44.69 192 ILE A N 1
ATOM 1461 C CA . ILE A 1 192 ? 12.423 -24.612 17.232 1.00 44.69 192 ILE A CA 1
ATOM 1462 C C . ILE A 1 192 ? 11.629 -25.900 17.512 1.00 44.69 192 ILE A C 1
ATOM 1464 O O . ILE A 1 192 ? 11.749 -26.418 18.626 1.00 44.69 192 ILE A O 1
ATOM 1468 N N . PRO A 1 193 ? 10.794 -26.391 16.586 1.00 45.00 193 PRO A N 1
ATOM 1469 C CA . PRO A 1 193 ? 10.004 -27.600 16.796 1.00 45.00 193 PRO A CA 1
ATOM 1470 C C . PRO A 1 193 ? 10.892 -28.789 17.228 1.00 45.00 193 PRO A C 1
ATOM 1472 O O . PRO A 1 193 ? 12.034 -28.872 16.762 1.00 45.00 193 PRO A O 1
ATOM 1475 N N . PRO A 1 194 ? 10.452 -29.672 18.149 1.00 48.94 194 PRO A N 1
ATOM 1476 C CA . PRO A 1 194 ? 11.276 -30.776 18.663 1.00 48.94 194 PRO A CA 1
ATOM 1477 C C . PRO A 1 194 ? 11.881 -31.670 17.566 1.00 48.94 194 PRO A C 1
ATOM 1479 O O . PRO A 1 194 ? 13.016 -32.113 17.694 1.00 48.94 194 PRO A O 1
ATOM 1482 N N . ASP A 1 195 ? 11.184 -31.835 16.442 1.00 48.53 195 ASP A N 1
ATOM 1483 C CA . ASP A 1 195 ? 11.601 -32.574 15.239 1.00 48.53 195 ASP A CA 1
ATOM 1484 C C . ASP A 1 195 ? 12.821 -31.966 14.519 1.00 48.53 195 ASP A C 1
ATOM 1486 O O . ASP A 1 195 ? 13.541 -32.646 13.780 1.00 48.53 195 ASP A O 1
ATOM 1490 N N . GLN A 1 196 ? 13.116 -30.689 14.768 1.00 49.19 196 GLN A N 1
ATOM 1491 C CA . GLN A 1 196 ? 14.299 -30.004 14.243 1.00 49.19 196 GLN A CA 1
ATOM 1492 C C . GLN A 1 196 ? 15.504 -30.087 15.193 1.00 49.19 196 GLN A C 1
ATOM 1494 O O . GLN A 1 196 ? 16.582 -29.589 14.853 1.00 49.19 196 GLN A O 1
ATOM 1499 N N . GLN A 1 197 ? 15.349 -30.726 16.358 1.00 57.59 197 GLN A N 1
ATOM 1500 C CA . GLN A 1 197 ? 16.360 -30.836 17.406 1.00 57.59 197 GLN A CA 1
ATOM 1501 C C . GLN A 1 197 ? 16.845 -32.285 17.538 1.00 57.59 197 GLN A C 1
ATOM 1503 O O . GLN A 1 197 ? 16.080 -33.186 17.859 1.00 57.59 197 GLN A O 1
ATOM 1508 N N . ARG A 1 198 ? 18.143 -32.536 17.341 1.00 67.56 198 ARG A N 1
ATOM 1509 C CA . ARG A 1 198 ? 18.769 -33.807 17.747 1.00 67.56 198 ARG A CA 1
ATOM 1510 C C . ARG A 1 198 ? 19.798 -33.550 18.828 1.00 67.56 198 ARG A C 1
ATOM 1512 O O . ARG A 1 198 ? 20.776 -32.845 18.586 1.00 67.56 198 ARG A O 1
ATOM 1519 N N . LEU A 1 199 ? 19.581 -34.141 19.998 1.00 66.25 199 LEU A N 1
ATOM 1520 C CA . LEU A 1 199 ? 20.546 -34.134 21.091 1.00 66.25 199 LEU A CA 1
ATOM 1521 C C . LEU A 1 199 ? 21.492 -35.323 20.932 1.00 66.25 199 LEU A C 1
ATOM 1523 O O . LEU A 1 199 ? 21.054 -36.461 20.774 1.00 66.25 199 LEU A O 1
ATOM 1527 N N . ILE A 1 200 ? 22.793 -35.052 20.947 1.00 73.38 200 ILE A N 1
ATOM 1528 C CA . ILE A 1 200 ? 23.851 -36.053 20.818 1.00 73.38 200 ILE A CA 1
ATOM 1529 C C . ILE A 1 200 ? 24.725 -36.006 22.069 1.00 73.38 200 ILE A C 1
ATOM 1531 O O . ILE A 1 200 ? 25.229 -34.945 22.444 1.00 73.38 200 ILE A O 1
ATOM 1535 N N . PHE A 1 201 ? 24.947 -37.167 22.681 1.00 77.31 201 PHE A N 1
ATOM 1536 C CA . PHE A 1 201 ? 25.884 -37.361 23.783 1.00 77.31 201 PHE A CA 1
ATOM 1537 C C . PHE A 1 201 ? 26.920 -38.422 23.406 1.00 77.31 201 PHE A C 1
ATOM 1539 O O . PHE A 1 201 ? 26.558 -39.493 22.922 1.00 77.31 201 PHE A O 1
ATOM 1546 N N . ALA A 1 202 ? 28.213 -38.125 23.586 1.00 71.19 202 ALA A N 1
ATOM 1547 C CA . ALA A 1 202 ? 29.320 -39.040 23.265 1.00 71.19 202 ALA A CA 1
ATOM 1548 C C . ALA A 1 202 ? 29.238 -39.674 21.852 1.00 71.19 202 ALA A C 1
ATOM 1550 O O . ALA A 1 202 ? 29.544 -40.849 21.656 1.00 71.19 202 ALA A O 1
ATOM 1551 N N . GLY A 1 203 ? 28.784 -38.901 20.857 1.00 66.00 203 GLY A N 1
ATOM 1552 C CA . GLY A 1 203 ? 28.635 -39.354 19.467 1.00 66.00 203 GLY A CA 1
ATOM 1553 C C . GLY A 1 203 ? 27.380 -40.187 19.172 1.00 66.00 203 GLY A C 1
ATOM 1554 O O . GLY A 1 203 ? 27.171 -40.557 18.019 1.00 66.00 203 GLY A O 1
ATOM 1555 N N . LYS A 1 204 ? 26.520 -40.451 20.164 1.00 65.81 204 LYS A N 1
ATOM 1556 C CA . LYS A 1 204 ? 25.238 -41.150 19.991 1.00 65.81 204 LYS A CA 1
ATOM 1557 C C . LYS A 1 204 ? 24.065 -40.184 20.128 1.00 65.81 204 LYS A C 1
ATOM 1559 O O . LYS A 1 204 ? 24.038 -39.357 21.037 1.00 65.81 204 LYS A O 1
ATOM 1564 N N . GLN A 1 205 ? 23.108 -40.278 19.209 1.00 75.69 205 GLN A N 1
ATOM 1565 C CA . GLN A 1 205 ? 21.860 -39.525 19.298 1.00 75.69 205 GLN A CA 1
ATOM 1566 C C . GLN A 1 205 ? 21.001 -40.088 20.435 1.00 75.69 205 GLN A C 1
ATOM 1568 O O . GLN A 1 205 ? 20.889 -41.304 20.573 1.00 75.69 205 GLN A O 1
ATOM 1573 N N . LEU A 1 206 ? 20.394 -39.203 21.221 1.00 78.44 206 LEU A N 1
ATOM 1574 C CA . LEU A 1 206 ? 19.401 -39.576 22.219 1.00 78.44 206 LEU A CA 1
ATOM 1575 C C . LEU A 1 206 ? 18.072 -39.907 21.533 1.00 78.44 206 LEU A C 1
ATOM 1577 O O . LEU A 1 206 ? 17.589 -39.143 20.697 1.00 78.44 206 LEU A O 1
ATOM 1581 N N . GLU A 1 207 ? 17.523 -41.065 21.874 1.00 69.31 207 GLU A N 1
ATOM 1582 C CA . GLU A 1 207 ? 16.232 -41.565 21.395 1.00 69.31 207 GLU A CA 1
ATOM 1583 C C . GLU A 1 207 ? 15.098 -41.188 22.354 1.00 69.31 207 GLU A C 1
ATOM 1585 O O . GLU A 1 207 ? 15.264 -41.255 23.578 1.00 69.31 207 GLU A O 1
ATOM 1590 N N . ASP A 1 208 ? 13.934 -40.857 21.792 1.00 56.50 208 ASP A N 1
ATOM 1591 C CA . ASP A 1 208 ? 12.721 -40.583 22.560 1.00 56.50 208 ASP A CA 1
ATOM 1592 C C . ASP A 1 208 ? 12.265 -41.840 23.322 1.00 56.50 208 ASP A C 1
ATOM 1594 O O . ASP A 1 208 ? 12.279 -42.953 22.796 1.00 56.50 208 ASP A O 1
ATOM 1598 N N . GLY A 1 209 ? 11.872 -41.669 24.589 1.00 58.25 209 GLY A N 1
ATOM 1599 C CA . GLY A 1 209 ? 11.413 -42.761 25.461 1.00 58.25 209 GLY A CA 1
ATOM 1600 C C . GLY A 1 209 ? 12.498 -43.463 26.288 1.00 58.25 209 GLY A C 1
ATOM 1601 O O . GLY A 1 209 ? 12.168 -44.351 27.073 1.00 58.25 209 GLY A O 1
ATOM 1602 N N . ARG A 1 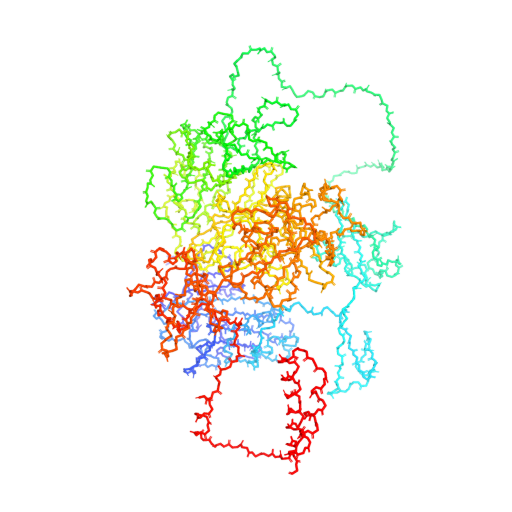210 ? 13.771 -43.061 26.174 1.00 68.50 210 ARG A N 1
ATOM 1603 C CA . ARG A 1 210 ? 14.864 -43.522 27.050 1.00 68.50 210 ARG A CA 1
ATOM 1604 C C . ARG A 1 210 ? 15.228 -42.478 28.106 1.00 68.50 210 ARG A C 1
ATOM 1606 O O . ARG A 1 210 ? 15.025 -41.279 27.923 1.00 68.50 210 ARG A O 1
ATOM 1613 N N . THR A 1 211 ? 15.779 -42.927 29.225 1.00 71.94 211 THR A N 1
ATOM 1614 C CA . THR A 1 211 ? 16.192 -42.066 30.338 1.00 71.94 211 THR A CA 1
ATOM 1615 C C . THR A 1 211 ? 17.623 -41.563 30.150 1.00 71.94 211 THR A C 1
ATOM 1617 O O . THR A 1 211 ? 18.449 -42.206 29.508 1.00 71.94 211 THR A O 1
ATOM 1620 N N . LEU A 1 212 ? 17.966 -40.418 30.748 1.00 70.75 212 LEU A N 1
ATOM 1621 C CA . LEU A 1 212 ? 19.336 -39.880 30.700 1.00 70.75 212 LEU A CA 1
ATOM 1622 C C . LEU A 1 212 ? 20.371 -40.830 31.340 1.00 70.75 212 LEU A C 1
ATOM 1624 O O . LEU A 1 212 ? 21.532 -40.852 30.924 1.00 70.75 212 LEU A O 1
ATOM 1628 N N . SER A 1 213 ? 19.935 -41.649 32.304 1.00 72.94 213 SER A N 1
ATOM 1629 C CA . SER A 1 213 ? 20.720 -42.734 32.903 1.00 72.94 213 SER A CA 1
ATOM 1630 C C . SER A 1 213 ? 21.113 -43.809 31.893 1.00 72.94 213 SER A C 1
ATOM 1632 O O . SER A 1 213 ? 22.232 -44.308 31.969 1.00 72.94 213 SER A O 1
ATOM 1634 N N . ASP A 1 214 ? 20.268 -44.099 30.897 1.00 76.75 214 ASP A N 1
ATOM 1635 C CA . ASP A 1 214 ? 20.561 -45.106 29.864 1.00 76.75 214 ASP A CA 1
ATOM 1636 C C . ASP A 1 214 ? 21.759 -44.713 28.983 1.00 76.75 214 ASP A C 1
ATOM 1638 O O . ASP A 1 214 ? 22.378 -45.564 28.344 1.00 76.75 214 ASP A O 1
ATOM 1642 N N . TYR A 1 215 ? 22.117 -43.425 28.977 1.00 74.56 215 TYR A N 1
ATOM 1643 C CA . TYR A 1 215 ? 23.254 -42.874 28.239 1.00 74.56 215 TYR A CA 1
ATOM 1644 C C . TYR A 1 215 ? 24.428 -42.466 29.142 1.00 74.56 215 TYR A C 1
ATOM 1646 O O . TYR A 1 215 ? 25.374 -41.851 28.651 1.00 74.56 215 TYR A O 1
ATOM 1654 N N . ASN A 1 216 ? 24.394 -42.794 30.442 1.00 74.94 216 ASN A N 1
ATOM 1655 C CA . ASN A 1 216 ? 25.392 -42.370 31.437 1.00 74.94 216 ASN A CA 1
ATOM 1656 C C . ASN A 1 216 ? 25.626 -40.845 31.474 1.00 74.94 216 ASN A C 1
ATOM 1658 O O . ASN A 1 216 ? 26.733 -40.376 31.747 1.00 74.94 216 ASN A O 1
ATOM 1662 N N . ILE A 1 217 ? 24.585 -40.053 31.212 1.00 78.88 217 ILE A N 1
ATOM 1663 C CA . ILE A 1 217 ? 24.663 -38.590 31.262 1.00 78.88 217 ILE A CA 1
ATOM 1664 C C . ILE A 1 217 ? 24.606 -38.151 32.728 1.00 78.88 217 ILE A C 1
ATOM 1666 O O . ILE A 1 217 ? 23.579 -38.283 33.391 1.00 78.88 217 ILE A O 1
ATOM 1670 N N . GLN A 1 218 ? 25.714 -37.613 33.235 1.00 75.81 218 GLN A N 1
ATOM 1671 C CA . GLN A 1 218 ? 25.827 -37.090 34.600 1.00 75.81 218 GLN A CA 1
ATOM 1672 C C . GLN A 1 218 ? 25.644 -35.569 34.649 1.00 75.81 218 GLN A C 1
ATOM 1674 O O . GLN A 1 218 ? 25.695 -34.881 33.626 1.00 75.81 218 GLN A O 1
ATOM 1679 N N . LYS A 1 219 ? 25.473 -35.024 35.857 1.00 55.97 219 LYS A N 1
ATOM 1680 C CA . LYS A 1 219 ? 25.480 -33.575 36.102 1.00 55.97 219 LYS A CA 1
ATOM 1681 C C . LYS A 1 219 ? 26.750 -32.960 35.481 1.00 55.97 219 LYS A C 1
ATOM 1683 O O . LYS A 1 219 ? 27.829 -33.494 35.687 1.00 55.97 219 LYS A O 1
ATOM 1688 N N . GLU A 1 220 ? 26.591 -31.879 34.709 1.00 61.22 220 GLU A N 1
ATOM 1689 C CA . GLU A 1 220 ? 27.646 -31.184 33.927 1.00 61.22 220 GLU A CA 1
ATOM 1690 C C . GLU A 1 220 ? 28.075 -31.844 32.599 1.00 61.22 220 GLU A C 1
ATOM 1692 O O . GLU A 1 220 ? 28.944 -31.331 31.893 1.00 61.22 220 GLU A O 1
ATOM 1697 N N . SER A 1 221 ? 27.411 -32.923 32.180 1.00 64.94 221 SER A N 1
ATOM 1698 C CA . SER A 1 221 ? 27.606 -33.504 30.846 1.00 64.94 221 SER A CA 1
ATOM 1699 C C . SER A 1 221 ? 27.197 -32.533 29.733 1.00 64.94 221 SER A C 1
ATOM 1701 O O . SER A 1 221 ? 26.126 -31.927 29.777 1.00 64.94 221 SER A O 1
ATOM 1703 N N . THR A 1 222 ? 28.038 -32.403 28.704 1.00 59.06 222 THR A N 1
ATOM 1704 C CA . THR A 1 222 ? 27.783 -31.507 27.566 1.00 59.06 222 THR A CA 1
ATOM 1705 C C . THR A 1 222 ? 27.069 -32.256 26.439 1.00 59.06 222 THR A C 1
ATOM 1707 O O . THR A 1 222 ? 27.574 -33.259 25.935 1.00 59.06 222 THR A O 1
ATOM 1710 N N . LEU A 1 223 ? 25.897 -31.762 26.037 1.00 64.56 223 LEU A N 1
ATOM 1711 C CA . LEU A 1 223 ? 25.094 -32.292 24.933 1.00 64.56 223 LEU A CA 1
ATOM 1712 C C . LEU A 1 223 ? 25.290 -31.438 23.680 1.00 64.56 223 LEU A C 1
ATOM 1714 O O . LEU A 1 223 ? 25.232 -30.210 23.743 1.00 64.56 223 LEU A O 1
ATOM 1718 N N . HIS A 1 224 ? 25.473 -32.080 22.530 1.00 57.50 224 HIS A N 1
ATOM 1719 C CA . HIS A 1 224 ? 25.537 -31.394 21.244 1.00 57.50 224 HIS A CA 1
ATOM 1720 C C . HIS A 1 224 ? 24.153 -31.365 20.594 1.00 57.50 224 HIS A C 1
ATOM 1722 O O . HIS A 1 224 ? 23.593 -32.411 20.275 1.00 57.50 224 HIS A O 1
ATOM 1728 N N . LEU A 1 225 ? 23.614 -30.162 20.379 1.00 55.09 225 LEU A N 1
ATOM 1729 C CA . LEU A 1 225 ? 22.392 -29.949 19.607 1.00 55.09 225 LEU A CA 1
ATOM 1730 C C . LEU A 1 225 ? 22.741 -29.804 18.123 1.00 55.09 225 LEU A C 1
ATOM 1732 O O . LEU A 1 225 ? 23.437 -28.867 17.732 1.00 55.09 225 LEU A O 1
ATOM 1736 N N . VAL A 1 226 ? 22.231 -30.710 17.293 1.00 56.84 226 VAL A N 1
ATOM 1737 C CA . VAL A 1 226 ? 22.343 -30.630 15.833 1.00 56.84 226 VAL A CA 1
ATOM 1738 C C . VAL A 1 226 ? 20.988 -30.235 15.253 1.00 56.84 226 VAL A C 1
ATOM 1740 O O . VAL A 1 226 ? 20.007 -30.959 15.416 1.00 56.84 226 VAL A O 1
ATOM 1743 N N . LEU A 1 227 ? 20.949 -29.091 14.562 1.00 45.25 227 LEU A N 1
ATOM 1744 C CA . LEU A 1 227 ? 19.763 -28.580 13.868 1.00 45.25 227 LEU A CA 1
ATOM 1745 C C . LEU A 1 227 ? 19.762 -29.059 12.410 1.00 45.25 227 LEU A C 1
ATOM 1747 O O . LEU A 1 227 ? 20.737 -28.841 11.685 1.00 45.25 227 LEU A O 1
ATOM 1751 N N . ARG A 1 228 ? 18.684 -29.707 11.952 1.00 43.66 228 ARG A N 1
ATOM 1752 C CA . ARG A 1 228 ? 18.543 -30.109 10.540 1.00 43.66 228 ARG A CA 1
ATOM 1753 C C . ARG A 1 228 ? 17.913 -28.991 9.706 1.00 43.66 228 ARG A C 1
ATOM 1755 O O . ARG A 1 228 ? 16.804 -28.556 9.975 1.00 43.66 228 ARG A O 1
ATOM 1762 N N . LEU A 1 229 ? 18.585 -28.614 8.617 1.00 38.19 229 LEU A N 1
ATOM 1763 C CA . LEU A 1 229 ? 18.021 -27.832 7.512 1.00 38.19 229 LEU A CA 1
ATOM 1764 C C . LEU A 1 229 ? 17.850 -28.754 6.292 1.00 38.19 229 LEU A C 1
ATOM 1766 O O . LEU A 1 229 ? 18.736 -28.785 5.443 1.00 38.19 229 LEU A O 1
ATOM 1770 N N . ARG A 1 230 ? 16.776 -29.559 6.221 1.00 37.56 230 ARG A N 1
ATOM 1771 C CA . ARG A 1 230 ? 16.297 -30.246 4.991 1.00 37.56 230 ARG A CA 1
ATOM 1772 C C . ARG A 1 230 ? 14.904 -30.857 5.221 1.00 37.56 230 ARG A C 1
ATOM 1774 O O . ARG A 1 230 ? 14.679 -31.472 6.254 1.00 37.56 230 ARG A O 1
ATOM 1781 N N . GLY A 1 231 ? 14.009 -30.629 4.253 1.00 46.81 231 GLY A N 1
ATOM 1782 C CA . GLY A 1 231 ? 12.544 -30.687 4.369 1.00 46.81 231 GLY A CA 1
ATOM 1783 C C . GLY A 1 231 ? 11.929 -31.982 4.904 1.00 46.81 231 GLY A C 1
ATOM 1784 O O . GLY A 1 231 ? 12.307 -33.079 4.487 1.00 46.81 231 GLY A O 1
ATOM 1785 N N . GLY A 1 232 ? 10.953 -31.798 5.797 1.00 52.66 232 GLY A N 1
ATOM 1786 C CA . GLY A 1 232 ? 10.099 -32.835 6.362 1.00 52.66 232 GLY A CA 1
ATOM 1787 C C . GLY A 1 232 ? 9.180 -33.490 5.329 1.00 52.66 232 GLY A C 1
ATOM 1788 O O . GLY A 1 232 ? 9.066 -33.061 4.174 1.00 52.66 232 GLY A O 1
ATOM 1789 N N . MET A 1 233 ? 8.571 -34.601 5.734 1.00 77.06 233 MET A N 1
ATOM 1790 C CA . MET A 1 233 ? 7.571 -35.303 4.942 1.00 77.06 233 MET A CA 1
ATOM 1791 C C . MET A 1 233 ? 6.284 -34.469 4.925 1.00 77.06 233 MET A C 1
ATOM 1793 O O . MET A 1 233 ? 5.547 -34.393 5.902 1.00 77.06 233 MET A O 1
ATOM 1797 N N . GLN A 1 234 ? 6.015 -33.836 3.786 1.00 79.50 234 GLN A N 1
ATOM 1798 C CA . GLN A 1 234 ? 4.771 -33.109 3.558 1.00 79.50 234 GLN A CA 1
ATOM 1799 C C . GLN A 1 234 ? 3.697 -34.058 3.042 1.00 79.50 234 GLN A C 1
ATOM 1801 O O . GLN A 1 234 ? 3.964 -34.838 2.133 1.00 79.50 234 GLN A O 1
ATOM 1806 N N . ILE A 1 235 ? 2.482 -33.959 3.568 1.00 88.31 235 ILE A N 1
ATOM 1807 C CA . ILE A 1 235 ? 1.289 -34.589 2.992 1.00 88.31 235 ILE A CA 1
ATOM 1808 C C . ILE A 1 235 ? 0.252 -33.518 2.657 1.00 88.31 235 ILE A C 1
ATOM 1810 O O . ILE A 1 235 ? 0.258 -32.416 3.211 1.00 88.31 235 ILE A O 1
ATOM 1814 N N . PHE A 1 236 ? -0.663 -33.847 1.755 1.00 88.50 236 PHE A N 1
ATOM 1815 C CA . PHE A 1 236 ? -1.746 -32.971 1.333 1.00 88.50 236 PHE A CA 1
ATOM 1816 C C . PHE A 1 236 ? -3.079 -33.484 1.863 1.00 88.50 236 PHE A C 1
ATOM 1818 O O . PHE A 1 236 ? -3.347 -34.680 1.846 1.00 88.50 236 PHE A O 1
ATOM 1825 N N . VAL A 1 237 ? -3.951 -32.582 2.295 1.00 90.31 237 VAL A N 1
ATOM 1826 C CA . VAL A 1 237 ? -5.322 -32.895 2.700 1.00 90.31 237 VAL A CA 1
ATOM 1827 C C . VAL A 1 237 ? -6.274 -32.096 1.823 1.00 90.31 237 VAL A C 1
ATOM 1829 O O . VAL A 1 237 ? -6.341 -30.872 1.910 1.00 90.31 237 VAL A O 1
ATOM 1832 N N . LYS A 1 238 ? -7.006 -32.780 0.947 1.00 87.12 238 LYS A N 1
ATOM 1833 C CA . LYS A 1 238 ? -8.036 -32.184 0.099 1.00 87.12 238 LYS A CA 1
ATOM 1834 C C . LYS A 1 238 ? -9.373 -32.182 0.816 1.00 87.12 238 LYS A C 1
ATOM 1836 O O . LYS A 1 238 ? -9.863 -33.214 1.260 1.00 87.12 238 LYS A O 1
ATOM 1841 N N . THR A 1 239 ? -9.983 -31.015 0.898 1.00 82.31 239 THR A N 1
ATOM 1842 C CA . THR A 1 239 ? -11.370 -30.866 1.345 1.00 82.31 239 THR A CA 1
ATOM 1843 C C . THR A 1 239 ? -12.336 -31.182 0.201 1.00 82.31 239 THR A C 1
ATOM 1845 O O . THR A 1 239 ? -11.979 -31.077 -0.975 1.00 82.31 239 THR A O 1
ATOM 1848 N N . LEU A 1 240 ? -13.591 -31.499 0.531 1.00 72.31 240 LEU A N 1
ATOM 1849 C CA . LEU A 1 240 ? -14.658 -31.704 -0.462 1.00 72.31 240 LEU A CA 1
ATOM 1850 C C . LEU A 1 240 ? -14.967 -30.460 -1.320 1.00 72.31 240 LEU A C 1
ATOM 1852 O O . LEU A 1 240 ? -15.618 -30.582 -2.351 1.00 72.31 240 LEU A O 1
ATOM 1856 N N . THR A 1 241 ? -14.492 -29.273 -0.930 1.00 71.12 241 THR A N 1
ATOM 1857 C CA . THR A 1 241 ? -14.642 -28.023 -1.694 1.00 71.12 241 THR A CA 1
ATOM 1858 C C . THR A 1 241 ? -13.484 -27.768 -2.668 1.00 71.12 241 THR A C 1
ATOM 1860 O O . THR A 1 241 ? -13.438 -26.720 -3.306 1.00 71.12 241 THR A O 1
ATOM 1863 N N . GLY A 1 242 ? -12.529 -28.702 -2.784 1.00 70.12 242 GLY A N 1
ATOM 1864 C CA . GLY A 1 242 ? -11.373 -28.601 -3.682 1.00 70.12 242 GLY A CA 1
ATOM 1865 C C . GLY A 1 242 ? -10.170 -27.841 -3.107 1.00 70.12 242 GLY A C 1
ATOM 1866 O O . GLY A 1 242 ? -9.111 -27.808 -3.735 1.00 70.12 242 GLY A O 1
ATOM 1867 N N . LYS A 1 243 ? -10.273 -27.276 -1.894 1.00 75.88 243 LYS A N 1
ATOM 1868 C CA . LYS A 1 243 ? -9.138 -26.661 -1.183 1.00 75.88 243 LYS A CA 1
ATOM 1869 C C . LYS A 1 243 ? -8.157 -27.745 -0.724 1.00 75.88 243 LYS A C 1
ATOM 1871 O O . LYS A 1 243 ? -8.579 -28.718 -0.097 1.00 75.88 243 LYS A O 1
ATOM 1876 N N . THR A 1 244 ? -6.866 -27.555 -1.004 1.00 80.56 244 THR A N 1
ATOM 1877 C CA . THR A 1 244 ? -5.774 -28.445 -0.573 1.00 80.56 244 THR A CA 1
ATOM 1878 C C . THR A 1 244 ? -4.995 -27.799 0.573 1.00 80.56 244 THR A C 1
ATOM 1880 O O . THR A 1 244 ? -4.551 -26.660 0.453 1.00 80.56 244 THR A O 1
ATOM 1883 N N . ILE A 1 245 ? -4.840 -28.520 1.680 1.00 82.12 245 ILE A N 1
ATOM 1884 C CA . ILE A 1 245 ? -4.112 -28.105 2.883 1.00 82.12 245 ILE A CA 1
ATOM 1885 C C . ILE A 1 245 ? -2.802 -28.891 2.930 1.00 82.12 245 ILE A C 1
ATOM 1887 O O . ILE A 1 245 ? -2.825 -30.117 2.891 1.00 82.12 245 ILE A O 1
ATOM 1891 N N . THR A 1 246 ? -1.663 -28.213 3.035 1.00 82.94 246 THR A N 1
ATOM 1892 C CA . THR A 1 246 ? -0.360 -28.878 3.195 1.00 82.94 246 THR A CA 1
ATOM 1893 C C . THR A 1 246 ? -0.053 -29.060 4.676 1.00 82.94 246 THR A C 1
ATOM 1895 O O . THR A 1 246 ? -0.132 -28.092 5.437 1.00 82.94 246 THR A O 1
ATOM 1898 N N . LEU A 1 247 ? 0.320 -30.265 5.098 1.00 79.69 247 LEU A N 1
ATOM 1899 C CA . LEU A 1 247 ? 0.720 -30.582 6.470 1.00 79.69 247 LEU A CA 1
ATOM 1900 C C . LEU A 1 247 ? 2.141 -31.140 6.490 1.00 79.69 247 LEU A C 1
ATOM 1902 O O . LEU A 1 247 ? 2.481 -31.984 5.669 1.00 79.69 247 LEU A O 1
ATOM 1906 N N . GLU A 1 248 ? 2.936 -30.686 7.454 1.00 76.81 248 GLU A N 1
ATOM 1907 C CA . GLU A 1 248 ? 4.227 -31.289 7.793 1.00 76.81 248 GLU A CA 1
ATOM 1908 C C . GLU A 1 248 ? 3.978 -32.384 8.833 1.00 76.81 248 GLU A C 1
ATOM 1910 O O . GLU A 1 248 ? 3.397 -32.125 9.898 1.00 76.81 248 GLU A O 1
ATOM 1915 N N . VAL A 1 249 ? 4.358 -33.616 8.506 1.00 80.62 249 VAL A N 1
ATOM 1916 C CA . VAL A 1 249 ? 4.066 -34.804 9.314 1.00 80.62 249 VAL A CA 1
ATOM 1917 C C . VAL A 1 249 ? 5.258 -35.752 9.361 1.00 80.62 249 VAL A C 1
ATOM 1919 O O . VAL A 1 249 ? 6.121 -35.734 8.485 1.00 80.62 249 VAL A O 1
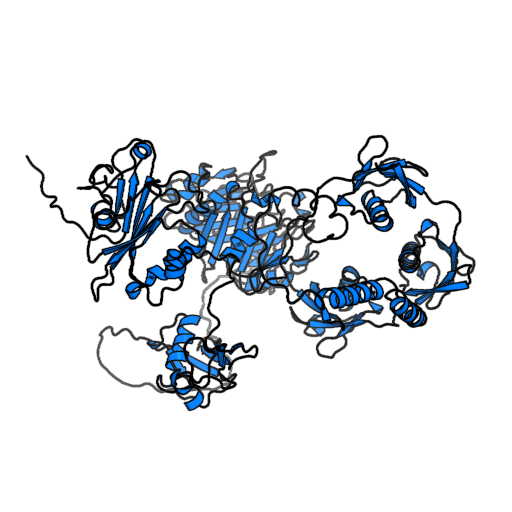ATOM 1922 N N . GLU A 1 250 ? 5.286 -36.614 10.370 1.00 75.06 250 GLU A N 1
ATOM 1923 C CA . GLU A 1 250 ? 6.199 -37.757 10.430 1.00 75.06 250 GLU A CA 1
ATOM 1924 C C . GLU A 1 250 ? 5.442 -39.066 10.164 1.00 75.06 250 GLU A C 1
ATOM 1926 O O . GLU A 1 250 ? 4.258 -39.157 10.485 1.00 75.06 250 GLU A O 1
ATOM 1931 N N . PRO A 1 251 ? 6.083 -40.120 9.623 1.00 77.94 251 PRO A N 1
ATOM 1932 C CA . PRO A 1 251 ? 5.435 -41.427 9.457 1.00 77.94 251 PRO A CA 1
ATOM 1933 C C . PRO A 1 251 ? 4.859 -42.004 10.764 1.00 77.94 251 PRO A C 1
ATOM 1935 O O . PRO A 1 251 ? 3.890 -42.759 10.731 1.00 77.94 251 PRO A O 1
ATOM 1938 N N . SER A 1 252 ? 5.440 -41.637 11.907 1.00 79.75 252 SER A N 1
ATOM 1939 C CA . SER A 1 252 ? 5.018 -42.006 13.262 1.00 79.75 252 SER A CA 1
ATOM 1940 C C . SER A 1 252 ? 3.813 -41.215 13.784 1.00 79.75 252 SER A C 1
ATOM 1942 O O . SER A 1 252 ? 3.249 -41.611 14.803 1.00 79.75 252 SER A O 1
ATOM 1944 N N . ASP A 1 253 ? 3.394 -40.125 13.126 1.00 81.62 253 ASP A N 1
ATOM 1945 C CA . ASP A 1 253 ? 2.249 -39.329 13.579 1.00 81.62 253 ASP A CA 1
ATOM 1946 C C . ASP A 1 253 ? 0.976 -40.180 13.591 1.00 81.62 253 ASP A C 1
ATOM 1948 O O . ASP A 1 253 ? 0.619 -40.802 12.585 1.00 81.62 253 ASP A O 1
ATOM 1952 N N . THR A 1 254 ? 0.258 -40.169 14.717 1.00 88.00 254 THR A N 1
ATOM 1953 C CA . THR A 1 254 ? -1.076 -40.765 14.804 1.00 88.00 254 THR A CA 1
ATOM 1954 C C . THR A 1 254 ? -2.081 -39.956 13.993 1.00 88.00 254 THR A C 1
ATOM 1956 O O . THR A 1 254 ? -1.937 -38.746 13.794 1.00 88.00 254 THR A O 1
ATOM 1959 N N . ILE A 1 255 ? -3.150 -40.603 13.537 1.00 88.69 255 ILE A N 1
ATOM 1960 C CA . ILE A 1 255 ? -4.231 -39.914 12.824 1.00 88.69 255 ILE A CA 1
ATOM 1961 C C . ILE A 1 255 ? -4.892 -38.848 13.711 1.00 88.69 255 ILE A C 1
ATOM 1963 O O . ILE A 1 255 ? -5.287 -37.800 13.198 1.00 88.69 255 ILE A O 1
ATOM 1967 N N . GLU A 1 256 ? -4.946 -39.051 15.030 1.00 83.75 256 GLU A N 1
ATOM 1968 C CA . GLU A 1 256 ? -5.379 -38.027 15.988 1.00 83.75 256 GLU A CA 1
ATOM 1969 C C . GLU A 1 256 ? -4.486 -36.774 15.954 1.00 83.75 256 GLU A C 1
ATOM 1971 O O . GLU A 1 256 ? -4.999 -35.657 15.836 1.00 83.75 256 GLU A O 1
ATOM 1976 N N . ASN A 1 257 ? -3.158 -36.941 15.936 1.00 80.94 257 ASN A N 1
ATOM 1977 C CA . ASN A 1 257 ? -2.215 -35.824 15.808 1.00 80.94 257 ASN A CA 1
ATOM 1978 C C . ASN A 1 257 ? -2.392 -35.090 14.473 1.00 80.94 257 ASN A C 1
ATOM 1980 O O . ASN A 1 257 ? -2.378 -33.858 14.424 1.00 80.94 257 ASN A O 1
ATOM 1984 N N . VAL A 1 258 ? -2.611 -35.830 13.383 1.00 85.56 258 VAL A N 1
ATOM 1985 C CA . VAL A 1 258 ? -2.871 -35.248 12.057 1.00 85.56 258 VAL A CA 1
ATOM 1986 C C . VAL A 1 258 ? -4.167 -34.432 12.063 1.00 85.56 258 VAL A C 1
ATOM 1988 O O . VAL A 1 258 ? -4.195 -33.334 11.504 1.00 85.56 258 VAL A O 1
ATOM 1991 N N . LYS A 1 259 ? -5.223 -34.900 12.741 1.00 87.62 259 LYS A N 1
ATOM 1992 C CA . LYS A 1 259 ? -6.462 -34.126 12.920 1.00 87.62 259 LYS A CA 1
ATOM 1993 C C . LYS A 1 259 ? -6.257 -32.872 13.767 1.00 87.62 259 LYS A C 1
ATOM 1995 O O . LYS A 1 259 ? -6.806 -31.823 13.428 1.00 87.62 259 LYS A O 1
ATOM 2000 N N . GLY A 1 260 ? -5.442 -32.944 14.818 1.00 76.44 260 GLY A N 1
ATOM 2001 C CA . GLY A 1 260 ? -5.023 -31.771 15.594 1.00 76.44 260 GLY A CA 1
ATOM 2002 C C . GLY A 1 260 ? -4.335 -30.725 14.711 1.00 76.44 260 GLY A C 1
ATOM 2003 O O . GLY A 1 260 ? -4.765 -29.576 14.656 1.00 76.44 260 GLY A O 1
ATOM 2004 N N . LYS A 1 261 ? -3.372 -31.148 13.882 1.00 80.56 261 LYS A N 1
ATOM 2005 C CA . LYS A 1 261 ? -2.685 -30.264 12.919 1.00 80.56 261 LYS A CA 1
ATOM 2006 C C . LYS A 1 261 ? -3.645 -29.618 11.906 1.00 80.56 261 LYS A C 1
ATOM 2008 O O . LYS A 1 261 ? -3.421 -28.488 11.473 1.00 80.56 261 LYS A O 1
ATOM 2013 N N . ILE A 1 262 ? -4.721 -30.306 11.519 1.00 83.31 262 ILE A N 1
ATOM 2014 C CA . ILE A 1 262 ? -5.782 -29.741 10.665 1.00 83.31 262 ILE A CA 1
ATOM 2015 C C . ILE A 1 262 ? -6.642 -28.742 11.443 1.00 83.31 262 ILE A C 1
ATOM 2017 O O . ILE A 1 262 ? -6.989 -27.698 10.894 1.00 83.31 262 ILE A O 1
ATOM 2021 N N . GLN A 1 263 ? -6.967 -29.023 12.708 1.00 80.50 263 GLN A N 1
ATOM 2022 C CA . GLN A 1 263 ? -7.699 -28.094 13.571 1.00 80.50 263 GLN A CA 1
ATOM 2023 C C . GLN A 1 263 ? -6.930 -26.783 13.732 1.00 80.50 263 GLN A C 1
ATOM 2025 O O . GLN A 1 263 ? -7.524 -25.717 13.593 1.00 80.50 263 GLN A O 1
ATOM 2030 N N . ASP A 1 264 ? -5.620 -26.848 13.951 1.00 66.19 264 ASP A N 1
ATOM 2031 C CA . ASP A 1 264 ? -4.784 -25.657 14.122 1.00 66.19 264 ASP A CA 1
ATOM 2032 C C . ASP A 1 264 ? -4.734 -24.791 12.855 1.00 66.19 264 ASP A C 1
ATOM 2034 O O . ASP A 1 264 ? -4.679 -23.562 12.937 1.00 66.19 264 ASP A O 1
ATOM 2038 N N . LYS A 1 265 ? -4.790 -25.412 11.668 1.00 72.38 265 LYS A N 1
ATOM 2039 C CA . LYS A 1 265 ? -4.760 -24.690 10.385 1.00 72.38 265 LYS A CA 1
ATOM 2040 C C . LYS A 1 265 ? -6.123 -24.199 9.907 1.00 72.38 265 LYS A C 1
ATOM 2042 O O . LYS A 1 265 ? -6.203 -23.129 9.308 1.00 72.38 265 LYS A O 1
ATOM 2047 N N . GLU A 1 266 ? -7.182 -24.968 10.134 1.00 78.94 266 GLU A N 1
ATOM 2048 C CA . GLU A 1 266 ? -8.504 -24.736 9.532 1.00 78.94 266 GLU A CA 1
ATOM 2049 C C . GLU A 1 266 ? -9.607 -24.435 10.555 1.00 78.94 266 GLU A C 1
ATOM 2051 O O . GLU A 1 266 ? -10.721 -24.084 10.173 1.00 78.94 266 GLU A O 1
ATOM 2056 N N . GLY A 1 267 ? -9.329 -24.566 11.854 1.00 68.31 267 GLY A N 1
ATOM 2057 C CA . GLY A 1 267 ? -10.293 -24.335 12.932 1.00 68.31 267 GLY A CA 1
ATOM 2058 C C . GLY A 1 267 ? -11.384 -25.404 13.053 1.00 68.31 267 GLY A C 1
ATOM 2059 O O . GLY A 1 267 ? -12.384 -25.170 13.728 1.00 68.31 267 GLY A O 1
ATOM 2060 N N . ILE A 1 268 ? -11.225 -26.562 12.403 1.00 78.25 268 ILE A N 1
ATOM 2061 C CA . ILE A 1 268 ? -12.208 -27.657 12.403 1.00 78.25 268 ILE A CA 1
ATOM 2062 C C . ILE A 1 268 ? -11.911 -28.601 13.581 1.00 78.25 268 ILE A C 1
ATOM 2064 O O . ILE A 1 268 ? -10.842 -29.207 13.590 1.00 78.25 268 ILE A O 1
ATOM 2068 N N . PRO A 1 269 ? -12.820 -28.795 14.551 1.00 73.44 269 PRO A N 1
ATOM 2069 C CA . PRO A 1 269 ? -12.607 -29.722 15.667 1.00 73.44 269 PRO A CA 1
ATOM 2070 C C . PRO A 1 269 ? -12.347 -31.184 15.219 1.00 73.44 269 PRO A C 1
ATOM 2072 O O . PRO A 1 269 ? -13.035 -31.653 14.309 1.00 73.44 269 PRO A O 1
ATOM 2075 N N . PRO A 1 270 ? -11.407 -31.936 15.835 1.00 80.06 270 PRO A N 1
ATOM 2076 C CA . PRO A 1 270 ? -11.037 -33.303 15.440 1.00 80.06 270 PRO A CA 1
ATOM 2077 C C . PRO A 1 270 ? -12.200 -34.301 15.406 1.00 80.06 270 PRO A C 1
ATOM 2079 O O . PRO A 1 270 ? -12.214 -35.210 14.571 1.00 80.06 270 PRO A O 1
ATOM 2082 N N . ASP A 1 271 ? -13.219 -34.114 16.251 1.00 79.44 271 ASP A N 1
ATOM 2083 C CA . ASP A 1 271 ? -14.432 -34.942 16.274 1.00 79.44 271 ASP A CA 1
ATOM 2084 C C . ASP A 1 271 ? -15.265 -34.792 14.991 1.00 79.44 271 ASP A C 1
ATOM 2086 O O . ASP A 1 271 ? -15.912 -35.748 14.546 1.00 79.44 271 ASP A O 1
ATOM 2090 N N . GLN A 1 272 ? -15.192 -33.621 14.353 1.00 82.81 272 GLN A N 1
ATOM 2091 C CA . GLN A 1 272 ? -15.849 -33.309 13.084 1.00 82.81 272 GLN A CA 1
ATOM 2092 C C . GLN A 1 272 ? -15.025 -33.738 11.866 1.00 82.81 272 GLN A C 1
ATOM 2094 O O . GLN A 1 272 ? -15.547 -33.734 10.752 1.00 82.81 272 GLN A O 1
ATOM 2099 N N . GLN A 1 273 ? -13.767 -34.139 12.048 1.00 87.06 273 GLN A N 1
ATOM 2100 C CA . GLN A 1 273 ? -12.883 -34.526 10.955 1.00 87.06 273 GLN A CA 1
ATOM 2101 C C . GLN A 1 273 ? -12.962 -36.027 10.657 1.00 87.06 273 GLN A C 1
ATOM 2103 O O . GLN A 1 273 ? -12.769 -36.881 11.527 1.00 87.06 273 GLN A O 1
ATOM 2108 N N . ARG A 1 274 ? -13.176 -36.364 9.384 1.00 88.75 274 ARG A N 1
ATOM 2109 C CA . ARG A 1 274 ? -13.035 -37.719 8.846 1.00 88.75 274 ARG A CA 1
ATOM 2110 C C . ARG A 1 274 ? -11.981 -37.706 7.745 1.00 88.75 274 ARG A C 1
ATOM 2112 O O . ARG A 1 274 ? -12.203 -37.117 6.693 1.00 88.75 274 ARG A O 1
ATOM 2119 N N . LEU A 1 275 ? -10.851 -38.362 7.995 1.00 91.88 275 LEU A N 1
ATOM 2120 C CA . LEU A 1 275 ? -9.759 -38.482 7.031 1.00 91.88 275 LEU A CA 1
ATOM 2121 C C . LEU A 1 275 ? -9.859 -39.801 6.269 1.00 91.88 275 LEU A C 1
ATOM 2123 O O . LEU A 1 275 ? -10.129 -40.846 6.862 1.00 91.88 275 LEU A O 1
ATOM 2127 N N . ILE A 1 276 ? -9.664 -39.735 4.955 1.00 90.12 276 ILE A N 1
ATOM 2128 C CA . ILE A 1 276 ? -9.757 -40.872 4.039 1.00 90.12 276 ILE A CA 1
ATOM 2129 C C . ILE A 1 276 ? -8.497 -40.914 3.174 1.00 90.12 276 ILE A C 1
ATOM 2131 O O . ILE A 1 276 ? -8.135 -39.914 2.554 1.00 90.12 276 ILE A O 1
ATOM 2135 N N . PHE A 1 277 ? -7.853 -42.073 3.084 1.00 93.19 277 PHE A N 1
ATOM 2136 C CA . PHE A 1 277 ? -6.713 -42.316 2.199 1.00 93.19 277 PHE A CA 1
ATOM 2137 C C . PHE A 1 277 ? -6.911 -43.638 1.458 1.00 93.19 277 PHE A C 1
ATOM 2139 O O . PHE A 1 277 ? -7.318 -44.627 2.065 1.00 93.19 277 PHE A O 1
ATOM 2146 N N . ALA A 1 278 ? -6.676 -43.646 0.142 1.00 82.38 278 ALA A N 1
ATOM 2147 C CA . ALA A 1 278 ? -6.879 -44.819 -0.719 1.00 82.38 278 ALA A CA 1
ATOM 2148 C C . ALA A 1 278 ? -8.251 -45.516 -0.518 1.00 82.38 278 ALA A C 1
ATOM 2150 O O . ALA A 1 278 ? -8.345 -46.740 -0.471 1.00 82.38 278 ALA A O 1
ATOM 2151 N N . GLY A 1 279 ? -9.318 -44.728 -0.333 1.00 78.75 279 GLY A N 1
ATOM 2152 C CA . GLY A 1 279 ? -10.681 -45.231 -0.108 1.00 78.75 279 GLY A CA 1
ATOM 2153 C C . GLY A 1 279 ? -10.965 -45.775 1.300 1.00 78.75 279 GLY A C 1
ATOM 2154 O O . GLY A 1 279 ? -12.104 -46.133 1.587 1.00 78.75 279 GLY A O 1
ATOM 2155 N N . LYS A 1 280 ? -9.977 -45.805 2.204 1.00 81.94 280 LYS A N 1
ATOM 2156 C CA . LYS A 1 280 ? -10.139 -46.257 3.594 1.00 81.94 280 LYS A CA 1
ATOM 2157 C C . LYS A 1 280 ? -10.221 -45.075 4.551 1.00 81.94 280 LYS A C 1
ATOM 2159 O O . LYS A 1 280 ? -9.441 -44.128 4.448 1.00 81.94 280 LYS A O 1
ATOM 2164 N N . GLN A 1 281 ? -11.159 -45.137 5.496 1.00 89.31 281 GLN A N 1
ATOM 2165 C CA . GLN A 1 281 ? -11.203 -44.183 6.600 1.00 89.31 281 GLN A CA 1
ATOM 2166 C C . GLN A 1 281 ? -10.042 -44.461 7.559 1.00 89.31 281 GLN A C 1
ATOM 2168 O O . GLN A 1 281 ? -9.820 -45.602 7.951 1.00 89.31 281 GLN A O 1
ATOM 2173 N N . LEU A 1 282 ? -9.346 -43.400 7.953 1.00 92.12 282 LEU A N 1
ATOM 2174 C CA . LEU A 1 282 ? -8.240 -43.460 8.895 1.00 92.12 282 LEU A CA 1
ATOM 2175 C C . LEU A 1 282 ? -8.756 -43.455 10.346 1.00 92.12 282 LEU A C 1
ATOM 2177 O O . LEU A 1 282 ? -9.640 -42.668 10.702 1.00 92.12 282 LEU A O 1
ATOM 2181 N N . GLU A 1 283 ? -8.213 -44.356 11.161 1.00 87.62 283 GLU A N 1
ATOM 2182 C CA . GLU A 1 283 ? -8.527 -44.548 12.586 1.00 87.62 283 GLU A CA 1
ATOM 2183 C C . GLU A 1 283 ? -7.555 -43.777 13.488 1.00 87.62 283 GLU A C 1
ATOM 2185 O O . GLU A 1 283 ? -6.346 -43.857 13.285 1.00 87.62 283 GLU A O 1
ATOM 2190 N N . ASP A 1 284 ? -8.082 -43.097 14.512 1.00 80.25 284 ASP A N 1
ATOM 2191 C CA . ASP A 1 284 ? -7.349 -42.142 15.365 1.00 80.25 284 ASP A CA 1
ATOM 2192 C C . ASP A 1 284 ? -6.130 -42.748 16.085 1.00 80.25 284 ASP A C 1
ATOM 2194 O O . ASP A 1 284 ? -5.109 -42.077 16.220 1.00 80.25 284 ASP A O 1
ATOM 2198 N N . GLY A 1 285 ? -6.199 -44.030 16.461 1.00 76.69 285 GLY A N 1
ATOM 2199 C CA . GLY A 1 285 ? -5.134 -44.743 17.179 1.00 76.69 285 GLY A CA 1
ATOM 2200 C C . GLY A 1 285 ? -4.036 -45.370 16.311 1.00 76.69 285 GLY A C 1
ATOM 2201 O O . GLY A 1 285 ? -3.153 -46.025 16.856 1.00 76.69 285 GLY A O 1
ATOM 2202 N N . ARG A 1 286 ? -4.086 -45.221 14.981 1.00 82.44 286 ARG A N 1
ATOM 2203 C CA . ARG A 1 286 ? -3.050 -45.725 14.061 1.00 82.44 286 ARG A CA 1
ATOM 2204 C C . ARG A 1 286 ? -2.153 -44.593 13.570 1.00 82.44 286 ARG A C 1
ATOM 2206 O O . ARG A 1 286 ? -2.548 -43.430 13.606 1.00 82.44 286 ARG A O 1
ATOM 2213 N N . THR A 1 287 ? -0.958 -44.923 13.101 1.00 87.25 287 THR A N 1
ATOM 2214 C CA . THR A 1 287 ? 0.015 -43.970 12.548 1.00 87.25 287 THR A CA 1
ATOM 2215 C C . THR A 1 287 ? -0.132 -43.804 11.036 1.00 87.25 287 THR A C 1
ATOM 2217 O O . THR A 1 287 ? -0.743 -44.632 10.358 1.00 87.25 287 THR A O 1
ATOM 2220 N N . LEU A 1 288 ? 0.452 -42.747 10.470 1.00 86.31 288 LEU A N 1
ATOM 2221 C CA . LEU A 1 288 ? 0.543 -42.568 9.016 1.00 86.31 288 LEU A CA 1
ATOM 2222 C C . LEU A 1 288 ? 1.277 -43.735 8.331 1.00 86.31 288 LEU A C 1
ATOM 2224 O O . LEU A 1 288 ? 0.885 -44.154 7.236 1.00 86.31 288 LEU A O 1
ATOM 2228 N N . SER A 1 289 ? 2.298 -44.291 8.989 1.00 84.12 289 SER A N 1
ATOM 2229 C CA . SER A 1 289 ? 3.059 -45.444 8.501 1.00 84.12 289 SER A CA 1
ATOM 2230 C C . SER A 1 289 ? 2.228 -46.727 8.440 1.00 84.12 289 SER A C 1
ATOM 2232 O O . SER A 1 289 ? 2.348 -47.464 7.464 1.00 84.12 289 SER A O 1
ATOM 2234 N N . ASP A 1 290 ? 1.294 -46.934 9.376 1.00 85.44 290 ASP A N 1
ATOM 2235 C CA . ASP A 1 290 ? 0.379 -48.090 9.366 1.00 85.44 290 ASP A CA 1
ATOM 2236 C C . ASP A 1 290 ? -0.530 -48.113 8.126 1.00 85.44 290 ASP A C 1
ATOM 2238 O O . ASP A 1 290 ? -1.036 -49.166 7.729 1.00 85.44 290 ASP A O 1
ATOM 2242 N N . TYR A 1 291 ? -0.734 -46.953 7.493 1.00 83.94 291 TYR A N 1
ATOM 2243 C CA . TYR A 1 291 ? -1.496 -46.798 6.252 1.00 83.94 291 TYR A CA 1
ATOM 2244 C C . TYR A 1 291 ? -0.618 -46.645 5.002 1.00 83.94 291 TYR A C 1
ATOM 2246 O O . TYR A 1 291 ? -1.151 -46.372 3.924 1.00 83.94 291 TYR A O 1
ATOM 2254 N N . ASN A 1 292 ? 0.704 -46.825 5.117 1.00 85.31 292 ASN A N 1
ATOM 2255 C CA . ASN A 1 292 ? 1.679 -46.591 4.044 1.00 85.31 292 ASN A CA 1
ATOM 2256 C C . ASN A 1 292 ? 1.563 -45.191 3.411 1.00 85.31 292 ASN A C 1
ATOM 2258 O O . ASN A 1 292 ? 1.778 -45.021 2.210 1.00 85.31 292 ASN A O 1
ATOM 2262 N N . ILE A 1 293 ? 1.208 -44.177 4.204 1.00 87.69 293 ILE A N 1
ATOM 2263 C CA . ILE A 1 293 ? 1.147 -42.793 3.732 1.00 87.69 293 ILE A CA 1
ATOM 2264 C C . ILE A 1 293 ? 2.584 -42.275 3.623 1.00 87.69 293 ILE A C 1
ATOM 2266 O O . ILE A 1 293 ? 3.333 -42.294 4.595 1.00 87.69 293 ILE A O 1
ATOM 2270 N N . GLN A 1 294 ? 2.973 -41.824 2.431 1.00 82.56 294 GLN A N 1
ATOM 2271 C CA . GLN A 1 294 ? 4.322 -41.336 2.116 1.00 82.56 294 GLN A CA 1
ATOM 2272 C C . GLN A 1 294 ? 4.331 -39.825 1.854 1.00 82.56 294 GLN A C 1
ATOM 2274 O O . GLN A 1 294 ? 3.279 -39.188 1.762 1.00 82.56 294 GLN A O 1
ATOM 2279 N N . LYS A 1 295 ? 5.520 -39.239 1.693 1.00 80.38 295 LYS A N 1
ATOM 2280 C CA . LYS A 1 295 ? 5.673 -37.846 1.258 1.00 80.38 295 LYS A CA 1
ATOM 2281 C C . LYS A 1 295 ? 4.867 -37.580 -0.022 1.00 80.38 295 LYS A C 1
ATOM 2283 O O . LYS A 1 295 ? 4.823 -38.416 -0.915 1.00 80.38 295 LYS A O 1
ATOM 2288 N N . GLU A 1 296 ? 4.222 -36.420 -0.066 1.00 80.88 296 GLU A N 1
ATOM 2289 C CA . GLU A 1 296 ? 3.323 -35.934 -1.120 1.00 80.88 296 GLU A CA 1
ATOM 2290 C C . GLU A 1 296 ? 2.017 -36.737 -1.287 1.00 80.88 296 GLU A C 1
ATOM 2292 O O . GLU A 1 296 ? 1.238 -36.494 -2.210 1.00 80.88 296 GLU A O 1
ATOM 2297 N N . SER A 1 297 ? 1.701 -37.638 -0.350 1.00 84.12 297 SER A N 1
ATOM 2298 C CA . SER A 1 297 ? 0.413 -38.343 -0.333 1.00 84.12 297 SER A CA 1
ATOM 2299 C C . SER A 1 297 ? -0.756 -37.391 -0.096 1.00 84.12 297 SER A C 1
ATOM 2301 O O . SER A 1 297 ? -0.652 -36.444 0.681 1.00 84.12 297 SER A O 1
ATOM 2303 N N . THR A 1 298 ? -1.898 -37.670 -0.733 1.00 89.44 298 THR A N 1
ATOM 2304 C CA . THR A 1 298 ? -3.119 -36.861 -0.596 1.00 89.44 298 THR A CA 1
ATOM 2305 C C . THR A 1 298 ? -4.217 -37.606 0.161 1.00 89.44 298 THR A C 1
ATOM 2307 O O . THR A 1 298 ? -4.754 -38.604 -0.320 1.00 89.44 298 THR A O 1
ATOM 2310 N N . LEU A 1 299 ? -4.592 -37.087 1.325 1.00 92.50 299 LEU A N 1
ATOM 2311 C CA . LEU A 1 299 ? -5.740 -37.507 2.122 1.00 92.50 299 LEU A CA 1
ATOM 2312 C C . LEU A 1 299 ? -6.963 -36.665 1.740 1.00 92.50 299 LEU A C 1
ATOM 2314 O O . LEU A 1 299 ? -6.832 -35.519 1.319 1.00 92.50 299 LEU A O 1
ATOM 2318 N N . HIS A 1 300 ? -8.161 -37.203 1.931 1.00 90.44 300 HIS A N 1
ATOM 2319 C CA . HIS A 1 300 ? -9.416 -36.477 1.763 1.00 90.44 300 HIS A CA 1
ATOM 2320 C C . HIS A 1 300 ? -10.054 -36.218 3.126 1.00 90.44 300 HIS A C 1
ATOM 2322 O O . HIS A 1 300 ? -10.250 -37.147 3.910 1.00 90.44 300 HIS A O 1
ATOM 2328 N N . LEU A 1 301 ? -10.384 -34.957 3.401 1.00 91.19 301 LEU A N 1
ATOM 2329 C CA . LEU A 1 301 ? -11.102 -34.529 4.594 1.00 91.19 301 LEU A CA 1
ATOM 2330 C C . LEU A 1 301 ? -12.590 -34.388 4.282 1.00 91.19 301 LEU A C 1
ATOM 2332 O O . LEU A 1 301 ? -13.008 -33.532 3.498 1.00 91.19 301 LEU A O 1
ATOM 2336 N N . VAL A 1 302 ? -13.384 -35.205 4.962 1.00 86.38 302 VAL A N 1
ATOM 2337 C CA . VAL A 1 302 ? -14.843 -35.147 4.981 1.00 86.38 302 VAL A CA 1
ATOM 2338 C C . VAL A 1 302 ? -15.278 -34.661 6.358 1.00 86.38 302 VAL A C 1
ATOM 2340 O O . VAL A 1 302 ? -14.815 -35.165 7.379 1.00 86.38 302 VAL A O 1
ATOM 2343 N N . LEU A 1 303 ? -16.172 -33.678 6.406 1.00 81.81 303 LEU A N 1
ATOM 2344 C CA . LEU A 1 303 ? -16.740 -33.224 7.670 1.00 81.81 303 LEU A CA 1
ATOM 2345 C C . LEU A 1 303 ? -17.867 -34.162 8.092 1.00 81.81 303 LEU A C 1
ATOM 2347 O O . LEU A 1 303 ? -18.766 -34.462 7.303 1.00 81.81 303 LEU A O 1
ATOM 2351 N N . ARG A 1 304 ? -17.848 -34.619 9.345 1.00 70.19 304 ARG A N 1
ATOM 2352 C CA . ARG A 1 304 ? -19.012 -35.282 9.937 1.00 70.19 304 ARG A CA 1
ATOM 2353 C C . ARG A 1 304 ? -20.112 -34.235 10.105 1.00 70.19 304 ARG A C 1
ATOM 2355 O O . ARG A 1 304 ? -19.990 -33.327 10.923 1.00 70.19 304 ARG A O 1
ATOM 2362 N N . LEU A 1 305 ? -21.192 -34.360 9.337 1.00 43.66 305 LEU A N 1
ATOM 2363 C CA . LEU A 1 305 ? -22.394 -33.555 9.535 1.00 43.66 305 LEU A CA 1
ATOM 2364 C C . LEU A 1 305 ? -23.016 -33.932 10.886 1.00 43.66 305 LEU A C 1
ATOM 2366 O O . LEU A 1 305 ? -23.491 -35.055 11.059 1.00 43.66 305 LEU A O 1
ATOM 2370 N N . ARG A 1 306 ? -23.043 -33.004 11.849 1.00 42.66 306 ARG A N 1
ATOM 2371 C CA . ARG A 1 306 ? -23.943 -33.136 13.001 1.00 42.66 306 ARG A CA 1
ATOM 2372 C C . ARG A 1 306 ? -25.363 -32.843 12.529 1.00 42.66 306 ARG A C 1
ATOM 2374 O O . ARG A 1 306 ? -25.757 -31.689 12.387 1.00 42.66 306 ARG A O 1
ATOM 2381 N N . GLY A 1 307 ? -26.123 -33.912 12.310 1.00 36.97 307 GLY A N 1
ATOM 2382 C CA . GLY A 1 307 ? -27.576 -33.863 12.315 1.00 36.97 307 GLY A CA 1
ATOM 2383 C C . GLY A 1 307 ? -28.059 -33.464 13.708 1.00 36.97 307 GLY A C 1
ATOM 2384 O O . GLY A 1 307 ? -27.805 -34.160 14.690 1.00 36.97 307 GLY A O 1
ATOM 2385 N N . GLY A 1 308 ? -28.732 -32.320 13.796 1.00 35.47 308 GLY A N 1
ATOM 2386 C CA . GLY A 1 308 ? -29.519 -31.964 14.965 1.00 35.47 308 GLY A CA 1
ATOM 2387 C C . GLY A 1 308 ? -30.749 -32.862 15.033 1.00 35.47 308 GLY A C 1
ATOM 2388 O O . GLY A 1 308 ? -31.611 -32.814 14.159 1.00 35.47 308 GLY A O 1
ATOM 2389 N N . MET A 1 309 ? -30.831 -33.671 16.082 1.00 27.55 309 MET A N 1
ATOM 2390 C CA . MET A 1 309 ? -32.025 -34.417 16.452 1.00 27.55 309 MET A CA 1
ATOM 2391 C C . MET A 1 309 ? -33.093 -33.416 16.934 1.00 27.55 309 MET A C 1
ATOM 2393 O O . MET A 1 309 ? -33.053 -32.943 18.067 1.00 27.55 309 MET A O 1
ATOM 2397 N N . ARG A 1 310 ? -34.034 -33.054 16.053 1.00 32.41 310 ARG A N 1
ATOM 2398 C CA . ARG A 1 310 ? -35.367 -32.550 16.419 1.00 32.41 310 ARG A CA 1
ATOM 2399 C C . ARG A 1 310 ? -36.366 -33.655 16.087 1.00 32.41 310 ARG A C 1
ATOM 2401 O O . ARG A 1 310 ? -36.451 -34.090 14.945 1.00 32.41 310 ARG A O 1
ATOM 2408 N N . ASN A 1 311 ? -37.067 -34.126 17.114 1.00 30.20 311 ASN A N 1
ATOM 2409 C CA . ASN A 1 311 ? -38.091 -35.164 17.044 1.00 30.20 311 ASN A CA 1
ATOM 2410 C C . ASN A 1 311 ? -39.166 -34.839 16.001 1.00 30.20 311 ASN A C 1
ATOM 2412 O O . ASN A 1 311 ? -39.910 -33.892 16.217 1.00 30.20 311 ASN A O 1
ATOM 2416 N N . PHE A 1 312 ? -39.315 -35.672 14.968 1.00 28.75 312 PHE A N 1
ATOM 2417 C CA . PHE A 1 312 ? -40.604 -35.966 14.336 1.00 28.75 312 PHE A CA 1
ATOM 2418 C C . PHE A 1 312 ? -40.573 -37.370 13.707 1.00 28.75 312 PHE A C 1
ATOM 2420 O O . PHE A 1 312 ? -39.698 -37.675 12.909 1.00 28.75 312 PHE A O 1
ATOM 2427 N N . GLY A 1 313 ? -41.534 -38.203 14.127 1.00 25.06 313 GLY A N 1
ATOM 2428 C CA . GLY A 1 313 ? -42.216 -39.251 13.352 1.00 25.06 313 GLY A CA 1
ATOM 2429 C C . GLY A 1 313 ? -41.401 -40.279 12.558 1.00 25.06 313 GLY A C 1
ATOM 2430 O O . GLY A 1 313 ? -40.860 -39.987 11.501 1.00 25.06 313 GLY A O 1
ATOM 2431 N N . LYS A 1 314 ? -41.455 -41.539 13.008 1.00 26.77 314 LYS A N 1
ATOM 2432 C CA . LYS A 1 314 ? -41.155 -42.750 12.221 1.00 26.77 314 LYS A CA 1
ATOM 2433 C C . LYS A 1 314 ? -41.883 -42.733 10.860 1.00 26.77 314 LYS A C 1
ATOM 2435 O O . LYS A 1 314 ? -43.083 -42.495 10.869 1.00 26.77 314 LYS A O 1
ATOM 2440 N N . THR A 1 315 ? -41.200 -43.082 9.760 1.00 25.91 315 THR A N 1
ATOM 2441 C CA . THR A 1 315 ? -41.303 -44.381 9.035 1.00 25.91 315 THR A CA 1
ATOM 2442 C C . THR A 1 315 ? -40.552 -44.359 7.690 1.00 25.91 315 THR A C 1
ATOM 2444 O O . THR A 1 315 ? -40.807 -43.483 6.876 1.00 25.91 315 THR A O 1
ATOM 2447 N N . GLY A 1 316 ? -39.725 -45.390 7.442 1.00 25.34 316 GLY A N 1
ATOM 2448 C CA . GLY A 1 316 ? -39.552 -46.027 6.120 1.00 25.34 316 GLY A CA 1
ATOM 2449 C C . GLY A 1 316 ? -38.441 -45.537 5.173 1.00 25.34 316 GLY A C 1
ATOM 2450 O O . GLY A 1 316 ? -38.617 -44.519 4.527 1.00 25.34 316 GLY A O 1
ATOM 2451 N N . GLN A 1 317 ? -37.344 -46.318 5.092 1.00 26.78 317 GLN A N 1
ATOM 2452 C CA . GLN A 1 317 ? -36.657 -46.867 3.885 1.00 26.78 317 GLN A CA 1
ATOM 2453 C C . GLN A 1 317 ? -36.592 -46.005 2.596 1.00 26.78 317 GLN A C 1
ATOM 2455 O O . GLN A 1 317 ? -37.596 -45.482 2.150 1.00 26.78 317 GLN A O 1
ATOM 2460 N N . THR A 1 318 ? -35.511 -45.871 1.820 1.00 23.92 318 THR A N 1
ATOM 2461 C CA . THR A 1 318 ? -34.198 -46.536 1.678 1.00 23.92 318 THR A CA 1
ATOM 2462 C C . THR A 1 318 ? -33.389 -45.661 0.707 1.00 23.92 318 THR A C 1
ATOM 2464 O O . THR A 1 318 ? -33.953 -45.143 -0.253 1.00 23.92 318 THR A O 1
ATOM 2467 N N . ALA A 1 319 ? -32.082 -45.509 0.924 1.00 26.97 319 ALA A N 1
ATOM 2468 C CA . ALA A 1 319 ? -31.171 -44.900 -0.046 1.00 26.97 319 ALA A CA 1
ATOM 2469 C C . ALA A 1 319 ? -30.701 -45.943 -1.076 1.00 26.97 319 ALA A C 1
ATOM 2471 O O . ALA A 1 319 ? -30.412 -47.076 -0.693 1.00 26.97 319 ALA A O 1
ATOM 2472 N N . ILE A 1 320 ? -30.555 -45.539 -2.342 1.00 24.80 320 ILE A N 1
ATOM 2473 C CA . ILE A 1 320 ? -29.676 -46.193 -3.324 1.00 24.80 320 ILE A CA 1
ATOM 2474 C C . ILE A 1 320 ? -28.783 -45.111 -3.946 1.00 24.80 320 ILE A C 1
ATOM 2476 O O . ILE A 1 320 ? -29.238 -44.008 -4.247 1.00 24.80 320 ILE A O 1
ATOM 2480 N N . LEU A 1 321 ? -27.499 -45.450 -4.027 1.00 24.92 321 LEU A N 1
ATOM 2481 C CA . LEU A 1 321 ? -26.354 -44.667 -4.482 1.00 24.92 321 LEU A CA 1
ATOM 2482 C C . LEU A 1 321 ? -26.138 -44.760 -6.007 1.00 24.92 321 LEU A C 1
ATOM 2484 O O . LEU A 1 321 ? -26.605 -45.705 -6.636 1.00 24.92 321 LEU A O 1
ATOM 2488 N N . ASP A 1 322 ? -25.295 -43.835 -6.487 1.00 23.73 322 ASP A N 1
ATOM 2489 C CA . ASP A 1 322 ? -24.374 -43.929 -7.639 1.00 23.73 322 ASP A CA 1
ATOM 2490 C C . ASP A 1 322 ? -24.946 -43.837 -9.069 1.00 23.73 322 ASP A C 1
ATOM 2492 O O . ASP A 1 322 ? -26.099 -44.168 -9.304 1.00 23.73 322 ASP A O 1
ATOM 2496 N N . VAL A 1 323 ? -24.236 -43.459 -10.144 1.00 24.09 323 VAL A N 1
ATOM 2497 C CA . VAL A 1 323 ? -23.005 -42.712 -10.523 1.00 24.09 323 VAL A CA 1
ATOM 2498 C C . VAL A 1 323 ? -23.079 -42.690 -12.076 1.00 24.09 323 VAL A C 1
ATOM 2500 O O . VAL A 1 323 ? -23.570 -43.644 -12.668 1.00 24.09 323 VAL A O 1
ATOM 2503 N N . GLU A 1 324 ? -22.587 -41.622 -12.721 1.00 25.50 324 GLU A N 1
ATOM 2504 C CA . GLU A 1 324 ? -22.207 -41.504 -14.155 1.00 25.50 324 GLU A CA 1
ATOM 2505 C C . GLU A 1 324 ? -23.220 -41.787 -15.295 1.00 25.50 324 GLU A C 1
ATOM 2507 O O . GLU A 1 324 ? -23.681 -42.897 -15.531 1.00 25.50 324 GLU A O 1
ATOM 2512 N N . SER A 1 325 ? -23.390 -40.804 -16.191 1.00 22.88 325 SER A N 1
ATOM 2513 C CA . SER A 1 325 ? -22.845 -40.914 -17.560 1.00 22.88 325 SER A CA 1
ATOM 2514 C C . SER A 1 325 ? -23.114 -39.668 -18.413 1.00 22.88 325 SER A C 1
ATOM 2516 O O . SER A 1 325 ? -24.201 -39.098 -18.453 1.00 22.88 325 SER A O 1
ATOM 2518 N N . SER A 1 326 ? -22.068 -39.271 -19.135 1.00 28.12 326 SER A N 1
ATOM 2519 C CA . SER A 1 326 ? -22.131 -38.471 -20.355 1.00 28.12 326 SER A CA 1
ATOM 2520 C C . SER A 1 326 ? -23.037 -39.152 -21.385 1.00 28.12 326 SER A C 1
ATOM 2522 O O . SER A 1 326 ? -22.800 -40.314 -21.715 1.00 28.12 326 SER A O 1
ATOM 2524 N N . ARG A 1 327 ? -24.023 -38.422 -21.928 1.00 25.61 327 ARG A N 1
ATOM 2525 C CA . ARG A 1 327 ? -24.526 -38.601 -23.301 1.00 25.61 327 ARG A CA 1
ATOM 2526 C C . ARG A 1 327 ? -25.332 -37.389 -23.767 1.00 25.61 327 ARG A C 1
ATOM 2528 O O . ARG A 1 327 ? -26.329 -36.995 -23.174 1.00 25.61 327 ARG A O 1
ATOM 2535 N N . THR A 1 328 ? -24.871 -36.830 -24.873 1.00 29.38 328 THR A N 1
ATOM 2536 C CA . THR A 1 328 ? -25.509 -35.816 -25.708 1.00 29.38 328 THR A CA 1
ATOM 2537 C C . THR A 1 328 ? -26.734 -36.409 -26.409 1.00 29.38 328 THR A C 1
ATOM 2539 O O . THR A 1 328 ? -26.557 -37.317 -27.215 1.00 29.38 328 THR A O 1
ATOM 2542 N N . ILE A 1 329 ? -27.942 -35.880 -26.171 1.00 24.75 329 ILE A N 1
ATOM 2543 C CA . ILE A 1 329 ? -29.095 -35.973 -27.090 1.00 24.75 329 ILE A CA 1
ATOM 2544 C C . ILE A 1 329 ? -29.930 -34.684 -26.981 1.00 24.75 329 ILE A C 1
ATOM 2546 O O . ILE A 1 329 ? -30.400 -34.345 -25.904 1.00 24.75 329 ILE A O 1
ATOM 2550 N N . GLY A 1 330 ? -30.088 -33.999 -28.121 1.00 22.33 330 GLY A N 1
ATOM 2551 C CA . GLY A 1 330 ? -31.337 -33.402 -28.627 1.00 22.33 330 GLY A CA 1
ATOM 2552 C C . GLY A 1 330 ? -32.151 -32.429 -27.762 1.00 22.33 330 GLY A C 1
ATOM 2553 O O . GLY A 1 330 ? -32.751 -32.801 -26.765 1.00 22.33 330 GLY A O 1
ATOM 2554 N N . CYS A 1 331 ? -32.266 -31.194 -28.256 1.00 24.27 331 CYS A N 1
ATOM 2555 C CA . CYS A 1 331 ? -33.086 -30.088 -27.763 1.00 24.27 331 CYS A CA 1
ATOM 2556 C C . CYS A 1 331 ? -34.536 -30.441 -27.372 1.00 24.27 331 CYS A C 1
ATOM 2558 O O . CYS A 1 331 ? -35.273 -30.971 -28.198 1.00 24.27 331 CYS A O 1
ATOM 2560 N N . VAL A 1 332 ? -34.994 -29.931 -26.219 1.00 21.34 332 VAL A N 1
ATOM 2561 C CA . VAL A 1 332 ? -36.353 -29.383 -26.056 1.00 21.34 332 VAL A CA 1
ATOM 2562 C C . VAL A 1 332 ? -36.274 -28.105 -25.222 1.00 21.34 332 VAL A C 1
ATOM 2564 O O . VAL A 1 332 ? -35.693 -28.053 -24.141 1.00 21.34 332 VAL A O 1
ATOM 2567 N N . ASN A 1 333 ? -36.847 -27.060 -25.799 1.00 24.61 333 ASN A N 1
ATOM 2568 C CA . ASN A 1 333 ? -37.007 -25.720 -25.272 1.00 24.61 333 ASN A CA 1
ATOM 2569 C C . ASN A 1 333 ? -37.978 -25.748 -24.077 1.00 24.61 333 ASN A C 1
ATOM 2571 O O . ASN A 1 333 ? -39.144 -26.091 -24.257 1.00 24.61 333 ASN A O 1
ATOM 2575 N N . ILE A 1 334 ? -37.528 -25.375 -22.876 1.00 23.52 334 ILE A N 1
ATOM 2576 C CA . ILE A 1 334 ? -38.420 -24.968 -21.782 1.00 23.52 334 ILE A CA 1
ATOM 2577 C C . ILE A 1 334 ? -37.896 -23.637 -21.245 1.00 23.52 334 ILE A C 1
ATOM 2579 O O . ILE A 1 334 ? -37.009 -23.572 -20.396 1.00 23.52 334 ILE A O 1
ATOM 2583 N N . GLN A 1 335 ? -38.446 -22.560 -21.804 1.00 22.41 335 GLN A N 1
ATOM 2584 C CA . GLN A 1 335 ? -38.391 -21.227 -21.224 1.00 22.41 335 GLN A CA 1
ATOM 2585 C C . GLN A 1 335 ? -39.125 -21.247 -19.878 1.00 22.41 335 GLN A C 1
ATOM 2587 O O . GLN A 1 335 ? -40.330 -21.482 -19.841 1.00 22.41 335 GLN A O 1
ATOM 2592 N N . PHE A 1 336 ? -38.433 -20.908 -18.791 1.00 23.19 336 PHE A N 1
ATOM 2593 C CA . PHE A 1 336 ? -39.095 -20.241 -17.674 1.00 23.19 336 PHE A CA 1
ATOM 2594 C C . PHE A 1 336 ? -38.974 -18.735 -17.889 1.00 23.19 336 PHE A C 1
ATOM 2596 O O . PHE A 1 336 ? -37.887 -18.156 -17.865 1.00 23.19 336 PHE A O 1
ATOM 2603 N N . GLN A 1 337 ? -40.124 -18.133 -18.177 1.00 22.88 337 GLN A N 1
ATOM 2604 C CA . GLN A 1 337 ? -40.328 -16.700 -18.267 1.00 22.88 337 GLN A CA 1
ATOM 2605 C C . GLN A 1 337 ? -39.981 -16.030 -16.931 1.00 22.88 337 GLN A C 1
ATOM 2607 O O . GLN A 1 337 ? -40.568 -16.349 -15.904 1.00 22.88 337 GLN A O 1
ATOM 2612 N N . ASN A 1 338 ? -39.107 -15.029 -16.975 1.00 25.03 338 ASN A N 1
ATOM 2613 C CA . ASN A 1 338 ? -39.334 -13.794 -16.235 1.00 25.03 338 ASN A CA 1
ATOM 2614 C C . ASN A 1 338 ? -39.367 -12.686 -17.286 1.00 25.03 338 ASN A C 1
ATOM 2616 O O . ASN A 1 338 ? -38.358 -12.378 -17.920 1.00 25.03 338 ASN A O 1
ATOM 2620 N N . GLN A 1 339 ? -40.574 -12.187 -17.547 1.00 23.98 339 GLN A N 1
ATOM 2621 C CA . GLN A 1 339 ? -40.866 -11.170 -18.548 1.00 23.98 339 GLN A CA 1
ATOM 2622 C C . GLN A 1 339 ? -40.072 -9.885 -18.274 1.00 23.98 339 GLN A C 1
ATOM 2624 O O . GLN A 1 339 ? -40.258 -9.226 -17.255 1.00 23.98 339 GLN A O 1
ATOM 2629 N N . LEU A 1 340 ? -39.241 -9.495 -19.236 1.00 25.11 340 LEU A N 1
ATOM 2630 C CA . LEU A 1 340 ? -38.888 -8.106 -19.506 1.00 25.11 340 LEU A CA 1
ATOM 2631 C C . LEU A 1 340 ? -39.453 -7.815 -20.896 1.00 25.11 340 LEU A C 1
ATOM 2633 O O . LEU A 1 340 ? -38.974 -8.359 -21.889 1.00 25.11 340 LEU A O 1
ATOM 2637 N N . LEU A 1 341 ? -40.528 -7.029 -20.946 1.00 24.22 341 LEU A N 1
ATOM 2638 C CA . LEU A 1 341 ? -41.108 -6.534 -22.191 1.00 24.22 341 LEU A CA 1
ATOM 2639 C C . LEU A 1 341 ? -40.077 -5.632 -22.881 1.00 24.22 341 LEU A C 1
ATOM 2641 O O . LEU A 1 341 ? -39.799 -4.526 -22.421 1.00 24.22 341 LEU A O 1
ATOM 2645 N N . VAL A 1 342 ? -39.504 -6.123 -23.976 1.00 24.19 342 VAL A N 1
ATOM 2646 C CA . VAL A 1 342 ? -38.763 -5.318 -24.946 1.00 24.19 342 VAL A CA 1
ATOM 2647 C C . VAL A 1 342 ? -39.770 -4.906 -26.012 1.00 24.19 342 VAL A C 1
ATOM 2649 O O . VAL A 1 342 ? -40.225 -5.750 -26.777 1.00 24.19 342 VAL A O 1
ATOM 2652 N N . ASN A 1 343 ? -40.135 -3.625 -26.047 1.00 20.94 343 ASN A N 1
ATOM 2653 C CA . ASN A 1 343 ? -40.766 -3.046 -27.227 1.00 20.94 343 ASN A CA 1
ATOM 2654 C C . ASN A 1 343 ? -39.659 -2.510 -28.135 1.00 20.94 343 ASN A C 1
ATOM 2656 O O . ASN A 1 343 ? -38.986 -1.532 -27.809 1.00 20.94 343 ASN A O 1
ATOM 2660 N N . GLU A 1 344 ? -39.478 -3.168 -29.274 1.00 31.44 344 GLU A N 1
ATOM 2661 C CA . GLU A 1 344 ? -38.799 -2.601 -30.430 1.00 31.44 344 GLU A CA 1
ATOM 2662 C C . GLU A 1 344 ? -39.680 -1.489 -31.003 1.00 31.44 344 GLU A C 1
ATOM 2664 O O . GLU A 1 344 ? -40.755 -1.760 -31.525 1.00 31.44 344 GLU A O 1
ATOM 2669 N N . ASN A 1 345 ? -39.242 -0.235 -30.888 1.00 22.84 345 ASN A N 1
ATOM 2670 C CA . ASN A 1 345 ? -39.483 0.798 -31.894 1.00 22.84 345 ASN A CA 1
ATOM 2671 C C . ASN A 1 345 ? -38.551 1.993 -31.662 1.00 22.84 345 ASN A C 1
ATOM 2673 O O . ASN A 1 345 ? -38.261 2.386 -30.535 1.00 22.84 345 ASN A O 1
ATOM 2677 N N . ARG A 1 346 ? -38.041 2.539 -32.768 1.00 31.02 346 ARG A N 1
ATOM 2678 C CA . ARG A 1 346 ? -37.138 3.694 -32.822 1.00 31.02 346 ARG A CA 1
ATOM 2679 C C . ARG A 1 346 ? -37.740 4.908 -32.100 1.00 31.02 346 ARG A C 1
ATOM 2681 O O . ARG A 1 346 ? -38.876 5.273 -32.376 1.00 31.02 346 ARG A O 1
ATOM 2688 N N . GLY A 1 347 ? -36.917 5.596 -31.307 1.00 24.58 347 GLY A N 1
ATOM 2689 C CA . GLY A 1 347 ? -37.182 6.949 -30.809 1.00 24.58 347 GLY A CA 1
ATOM 2690 C C . GLY A 1 347 ? -37.182 7.055 -29.284 1.00 24.58 347 GLY A C 1
ATOM 2691 O O . GLY A 1 347 ? -37.972 6.403 -28.623 1.00 24.58 347 GLY A O 1
ATOM 2692 N N . SER A 1 348 ? -36.310 7.923 -28.757 1.00 26.03 348 SER A N 1
ATOM 2693 C CA . SER A 1 348 ? -36.348 8.478 -27.394 1.00 26.03 348 SER A CA 1
ATOM 2694 C C . SER A 1 348 ? -36.444 7.462 -26.242 1.00 26.03 348 SER A C 1
ATOM 2696 O O . SER A 1 348 ? -37.526 7.086 -25.800 1.00 26.03 348 SER A O 1
ATOM 2698 N N . PHE A 1 349 ? -35.298 7.074 -25.672 1.00 25.53 349 PHE A N 1
ATOM 2699 C CA . PHE A 1 349 ? -35.282 6.411 -24.365 1.00 25.53 349 PHE A CA 1
ATOM 2700 C C . PHE A 1 349 ? -35.679 7.418 -23.272 1.00 25.53 349 PHE A C 1
ATOM 2702 O O . PHE A 1 349 ? -34.827 8.083 -22.686 1.00 25.53 349 PHE A O 1
ATOM 2709 N N . SER A 1 350 ? -36.974 7.510 -22.967 1.00 26.16 350 SER A N 1
ATOM 2710 C CA . SER A 1 350 ? -37.431 7.969 -21.655 1.00 26.16 350 SER A CA 1
ATOM 2711 C C . SER A 1 350 ? -37.205 6.831 -20.656 1.00 26.16 350 SER A C 1
ATOM 2713 O O . SER A 1 350 ? -38.014 5.907 -20.548 1.00 26.16 350 SER A O 1
ATOM 2715 N N . ALA A 1 351 ? -36.068 6.845 -19.962 1.00 31.19 351 ALA A N 1
ATOM 2716 C CA . ALA A 1 351 ? -35.813 5.912 -18.872 1.00 31.19 351 ALA A CA 1
ATOM 2717 C C . ALA A 1 351 ? -36.707 6.277 -17.673 1.00 31.19 351 ALA A C 1
ATOM 2719 O O . ALA A 1 351 ? -36.612 7.376 -17.135 1.00 31.19 351 ALA A O 1
ATOM 2720 N N . ASN A 1 352 ? -37.580 5.359 -17.250 1.00 25.92 352 ASN A N 1
ATOM 2721 C CA . ASN A 1 352 ? -38.268 5.456 -15.964 1.00 25.92 352 ASN A CA 1
ATOM 2722 C C . ASN A 1 352 ? -37.227 5.328 -14.837 1.00 25.92 352 ASN A C 1
ATOM 2724 O O . ASN A 1 352 ? -36.696 4.248 -14.572 1.00 25.92 352 ASN A O 1
ATOM 2728 N N . TRP A 1 353 ? -36.915 6.462 -14.213 1.00 35.50 353 TRP A N 1
ATOM 2729 C CA . TRP A 1 353 ? -35.899 6.652 -13.182 1.00 35.50 353 TRP A CA 1
ATOM 2730 C C . TRP A 1 353 ? -36.204 5.845 -11.920 1.00 35.50 353 TRP A C 1
ATOM 2732 O O . TRP A 1 353 ? -37.092 6.191 -11.143 1.00 35.50 353 TRP A O 1
ATOM 2742 N N . THR A 1 354 ? -35.441 4.780 -11.666 1.00 46.72 354 THR A N 1
ATOM 2743 C CA . THR A 1 354 ? -35.416 4.194 -10.322 1.00 46.72 354 THR A CA 1
ATOM 2744 C C . THR A 1 354 ? -34.357 4.944 -9.517 1.00 46.72 354 THR A C 1
ATOM 2746 O O . THR A 1 354 ? -33.160 4.731 -9.700 1.00 46.72 354 THR A O 1
ATOM 2749 N N . ILE A 1 355 ? -34.809 5.860 -8.661 1.00 55.03 355 ILE A N 1
ATOM 2750 C CA . ILE A 1 355 ? -33.990 6.612 -7.700 1.00 55.03 355 ILE A CA 1
ATOM 2751 C C . ILE A 1 355 ? -33.381 5.622 -6.700 1.00 55.03 355 ILE A C 1
ATOM 2753 O O . ILE A 1 355 ? -34.120 4.931 -5.987 1.00 55.03 355 ILE A O 1
ATOM 2757 N N . VAL A 1 356 ? -32.049 5.526 -6.625 1.00 63.91 356 VAL A N 1
ATOM 2758 C CA . VAL A 1 356 ? -31.372 4.594 -5.706 1.00 63.91 356 VAL A CA 1
ATOM 2759 C C . VAL A 1 356 ? -30.075 5.202 -5.154 1.00 63.91 356 VAL A C 1
ATOM 2761 O O . VAL A 1 356 ? -29.177 5.527 -5.916 1.00 63.91 356 VAL A O 1
ATOM 2764 N N . ALA A 1 357 ? -29.920 5.257 -3.824 1.00 69.69 357 ALA A N 1
ATOM 2765 C CA . ALA A 1 357 ? -28.683 5.660 -3.127 1.00 69.69 357 ALA A CA 1
ATOM 2766 C C . ALA A 1 357 ? -27.556 4.597 -3.170 1.00 69.69 357 ALA A C 1
ATOM 2768 O O . ALA A 1 357 ? -26.729 4.512 -2.263 1.00 69.69 357 ALA A O 1
ATOM 2769 N N . ARG A 1 358 ? -27.538 3.746 -4.200 1.00 81.44 358 ARG A N 1
ATOM 2770 C CA . ARG A 1 358 ? -26.566 2.655 -4.395 1.00 81.44 358 ARG A CA 1
ATOM 2771 C C . ARG A 1 358 ? -25.596 3.025 -5.512 1.00 81.44 358 ARG A C 1
ATOM 2773 O O . ARG A 1 358 ? -25.878 3.920 -6.302 1.00 81.44 358 ARG A O 1
ATOM 2780 N N . CYS A 1 359 ? -24.489 2.297 -5.627 1.00 80.31 359 CYS A N 1
ATOM 2781 C CA . CYS A 1 359 ? -23.573 2.463 -6.752 1.00 80.31 359 CYS A CA 1
ATOM 2782 C C . CYS A 1 359 ? -24.273 2.115 -8.069 1.00 80.31 359 CYS A C 1
ATOM 2784 O O . CYS A 1 359 ? -24.533 0.946 -8.355 1.00 80.31 359 CYS A O 1
ATOM 2786 N N . GLN A 1 360 ? -24.582 3.135 -8.864 1.00 77.19 360 GLN A N 1
ATOM 2787 C CA . GLN A 1 360 ? -25.181 3.005 -10.186 1.00 77.19 360 GLN A CA 1
ATOM 2788 C C . GLN A 1 360 ? -24.146 3.364 -11.238 1.00 77.19 360 GLN A C 1
ATOM 2790 O O . GLN A 1 360 ? -23.729 4.519 -11.352 1.00 77.19 360 GLN A O 1
ATOM 2795 N N . ILE A 1 361 ? -23.732 2.359 -11.999 1.00 75.00 361 ILE A N 1
ATOM 2796 C CA . ILE A 1 361 ? -22.587 2.450 -12.890 1.00 75.00 361 ILE A CA 1
ATOM 2797 C C . ILE A 1 361 ? -23.026 2.169 -14.319 1.00 75.00 361 ILE A C 1
ATOM 2799 O O . ILE A 1 361 ? -23.760 1.223 -14.582 1.00 75.00 361 ILE A O 1
ATOM 2803 N N . VAL A 1 362 ? -22.541 2.983 -15.252 1.00 67.69 362 VAL A N 1
ATOM 2804 C CA . VAL A 1 362 ? -22.676 2.742 -16.692 1.00 67.69 362 VAL A CA 1
ATOM 2805 C C . VAL A 1 362 ? -21.335 2.256 -17.238 1.00 67.69 362 VAL A C 1
ATOM 2807 O O . VAL A 1 362 ? -20.322 2.946 -17.092 1.00 67.69 362 VAL A O 1
ATOM 2810 N N . ALA A 1 363 ? -21.317 1.076 -17.857 1.00 57.81 363 ALA A N 1
ATOM 2811 C CA . ALA A 1 363 ? -20.132 0.493 -18.494 1.00 57.81 363 ALA A CA 1
ATOM 2812 C C . ALA A 1 363 ? -20.487 -0.152 -19.846 1.00 57.81 363 ALA A C 1
ATOM 2814 O O . ALA A 1 363 ? -21.627 -0.578 -20.064 1.00 57.81 363 ALA A O 1
ATOM 2815 N N . PHE A 1 364 ? -19.515 -0.229 -20.763 1.00 59.78 364 PHE A N 1
ATOM 2816 C CA . PHE A 1 364 ? -19.698 -0.932 -22.037 1.00 59.78 364 PHE A CA 1
ATOM 2817 C C . PHE A 1 364 ? -19.626 -2.451 -21.853 1.00 59.78 364 PHE A C 1
ATOM 2819 O O . PHE A 1 364 ? -18.735 -2.973 -21.182 1.00 59.78 364 PHE A O 1
ATOM 2826 N N . ASN A 1 365 ? -20.558 -3.170 -22.481 1.00 50.19 365 ASN A N 1
ATOM 2827 C CA . ASN A 1 365 ? -20.572 -4.628 -22.486 1.00 50.19 365 ASN A CA 1
ATOM 2828 C C . ASN A 1 365 ? -19.744 -5.168 -23.665 1.00 50.19 365 ASN A C 1
ATOM 2830 O O . ASN A 1 365 ? -20.001 -4.812 -24.811 1.00 50.19 365 ASN A O 1
ATOM 2834 N N . HIS A 1 366 ? -18.809 -6.087 -23.410 1.00 44.09 366 HIS A N 1
ATOM 2835 C CA . HIS A 1 366 ? -17.964 -6.701 -24.448 1.00 44.09 366 HIS A CA 1
ATOM 2836 C C . HIS A 1 366 ? -18.746 -7.477 -25.526 1.00 44.09 366 HIS A C 1
ATOM 2838 O O . HIS A 1 366 ? -18.199 -7.749 -26.590 1.00 44.09 366 HIS A O 1
ATOM 2844 N N . LYS A 1 367 ? -20.010 -7.845 -25.268 1.00 38.84 367 LYS A N 1
ATOM 2845 C CA . LYS A 1 367 ? -20.850 -8.610 -26.207 1.00 38.84 367 LYS A CA 1
ATOM 2846 C C . LYS A 1 367 ? -21.665 -7.754 -27.187 1.00 38.84 367 LYS A C 1
ATOM 2848 O O . LYS A 1 367 ? -22.171 -8.306 -28.156 1.00 38.84 367 LYS A O 1
ATOM 2853 N N . ILE A 1 368 ? -21.817 -6.447 -26.948 1.00 38.62 368 ILE A N 1
ATOM 2854 C CA . ILE A 1 368 ? -22.558 -5.528 -27.833 1.00 38.62 368 ILE A CA 1
ATOM 2855 C C . ILE A 1 368 ? -21.771 -4.210 -27.920 1.00 38.62 368 ILE A C 1
ATOM 2857 O O . ILE A 1 368 ? -21.830 -3.408 -26.984 1.00 38.62 368 ILE A O 1
ATOM 2861 N N . PRO A 1 369 ? -21.028 -3.965 -29.011 1.00 33.88 369 PRO A N 1
ATOM 2862 C CA . PRO A 1 369 ? -20.328 -2.702 -29.210 1.00 33.88 369 PRO A CA 1
ATOM 2863 C C . PRO A 1 369 ? -21.344 -1.549 -29.286 1.00 33.88 369 PRO A C 1
ATOM 2865 O O . PRO A 1 369 ? -22.334 -1.651 -30.005 1.00 33.88 369 PRO A O 1
ATOM 2868 N N . ASN A 1 370 ? -21.090 -0.450 -28.569 1.00 38.34 370 ASN A N 1
ATOM 2869 C CA . ASN A 1 370 ? -21.819 0.834 -28.622 1.00 38.34 370 ASN A CA 1
ATOM 2870 C C . ASN A 1 370 ? -23.131 0.987 -27.822 1.00 38.34 370 ASN A C 1
ATOM 2872 O O . ASN A 1 370 ? -23.761 2.037 -27.925 1.00 38.34 370 ASN A O 1
ATOM 2876 N N . ALA A 1 371 ? -23.512 0.042 -26.955 1.00 45.72 371 ALA A N 1
ATOM 2877 C CA . ALA A 1 371 ? -24.612 0.244 -25.998 1.00 45.72 371 ALA A CA 1
ATOM 2878 C C . ALA A 1 371 ? -24.102 0.184 -24.546 1.00 45.72 371 ALA A C 1
ATOM 2880 O O . ALA A 1 371 ? -23.774 -0.888 -24.033 1.00 45.72 371 ALA A O 1
ATOM 2881 N N . GLY A 1 372 ? -24.011 1.338 -23.875 1.00 53.12 372 GLY A N 1
ATOM 2882 C CA . GLY A 1 372 ? -23.725 1.398 -22.439 1.00 53.12 372 GLY A CA 1
ATOM 2883 C C . GLY A 1 372 ? -24.903 0.834 -21.643 1.00 53.12 372 GLY A C 1
ATOM 2884 O O . GLY A 1 372 ? -26.041 1.252 -21.852 1.00 53.12 372 GLY A O 1
ATOM 2885 N N . LYS A 1 373 ? -24.653 -0.120 -20.738 1.00 60.81 373 LYS A N 1
ATOM 2886 C CA . LYS A 1 373 ? -25.686 -0.659 -19.841 1.00 60.81 373 LYS A CA 1
ATOM 2887 C C . LYS A 1 373 ? -25.485 -0.074 -18.447 1.00 60.81 373 LYS A C 1
ATOM 2889 O O . LYS A 1 373 ? -24.395 -0.185 -17.892 1.00 60.81 373 LYS A O 1
ATOM 2894 N N . GLN A 1 374 ? -26.529 0.539 -17.894 1.00 62.28 374 GLN A N 1
ATOM 2895 C CA . GLN A 1 374 ? -26.555 0.960 -16.495 1.00 62.28 374 GLN A CA 1
ATOM 2896 C C . GLN A 1 374 ? -26.877 -0.247 -15.609 1.00 62.28 374 GLN A C 1
ATOM 2898 O O . GLN A 1 374 ? -27.850 -0.965 -15.857 1.00 62.28 374 GLN A O 1
ATOM 2903 N N . THR A 1 375 ? -26.066 -0.477 -14.582 1.00 64.25 375 THR A N 1
ATOM 2904 C CA . THR A 1 375 ? -26.246 -1.558 -13.610 1.00 64.25 375 THR A CA 1
ATOM 2905 C C . THR A 1 375 ? -26.097 -1.034 -12.184 1.00 64.25 375 THR A C 1
ATOM 2907 O O . THR A 1 375 ? -25.364 -0.080 -11.914 1.00 64.25 375 THR A O 1
ATOM 2910 N N . VAL A 1 376 ? -26.843 -1.642 -11.257 1.00 65.94 376 VAL A N 1
ATOM 2911 C CA . VAL A 1 376 ? -26.659 -1.421 -9.819 1.00 65.94 376 VAL A CA 1
ATOM 2912 C C . VAL A 1 376 ? -25.584 -2.388 -9.353 1.00 65.94 376 VAL A C 1
ATOM 2914 O O . VAL A 1 376 ? -25.774 -3.601 -9.408 1.00 65.94 376 VAL A O 1
ATOM 2917 N N . GLU A 1 377 ? -24.468 -1.846 -8.892 1.00 75.81 377 GLU A N 1
ATOM 2918 C CA . GLU A 1 377 ? -23.305 -2.616 -8.482 1.00 75.81 377 GLU A CA 1
ATOM 2919 C C . GLU A 1 377 ? -23.188 -2.661 -6.959 1.00 75.81 377 GLU A C 1
ATOM 2921 O O . GLU A 1 377 ? -23.498 -1.707 -6.237 1.00 75.81 377 GLU A O 1
ATOM 2926 N N . VAL A 1 378 ? -22.675 -3.775 -6.446 1.00 78.38 378 VAL A N 1
ATOM 2927 C CA . VAL A 1 378 ? -22.276 -3.869 -5.035 1.00 78.38 378 VAL A CA 1
ATOM 2928 C C . VAL A 1 378 ? -21.079 -2.954 -4.777 1.00 78.38 378 VAL A C 1
ATOM 2930 O O . VAL A 1 378 ? -20.940 -2.377 -3.698 1.00 78.38 378 VAL A O 1
ATOM 2933 N N . MET A 1 379 ? -20.220 -2.813 -5.786 1.00 86.25 379 MET A N 1
ATOM 2934 C CA . MET A 1 379 ? -19.025 -1.986 -5.759 1.00 86.25 379 MET A CA 1
ATOM 2935 C C . MET A 1 379 ? -18.514 -1.748 -7.182 1.00 86.25 379 MET A C 1
ATOM 2937 O O . MET A 1 379 ? -18.645 -2.615 -8.050 1.00 86.25 379 MET A O 1
ATOM 2941 N N . ALA A 1 380 ? -17.857 -0.608 -7.387 1.00 88.56 380 ALA A N 1
ATOM 2942 C CA . ALA A 1 380 ? -17.100 -0.328 -8.601 1.00 88.56 380 ALA A CA 1
ATOM 2943 C C . ALA A 1 380 ? -15.837 0.494 -8.328 1.00 88.56 380 ALA A C 1
ATOM 2945 O O . ALA A 1 380 ? -15.800 1.307 -7.403 1.00 88.56 380 ALA A O 1
ATOM 2946 N N . ILE A 1 381 ? -14.816 0.296 -9.161 1.00 91.88 381 ILE A N 1
ATOM 2947 C CA . ILE A 1 381 ? -13.556 1.045 -9.141 1.00 91.88 381 ILE A CA 1
ATOM 2948 C C . ILE A 1 381 ? -13.320 1.623 -10.530 1.00 91.88 381 ILE A C 1
ATOM 2950 O O . ILE A 1 381 ? -13.229 0.867 -11.492 1.00 91.88 381 ILE A O 1
ATOM 2954 N N . LEU A 1 382 ? -13.181 2.943 -10.630 1.00 92.81 382 LEU A N 1
ATOM 2955 C CA . LEU A 1 382 ? -12.773 3.630 -11.852 1.00 92.81 382 LEU A CA 1
ATOM 2956 C C . LEU A 1 382 ? -11.354 4.171 -11.701 1.00 92.81 382 LEU A C 1
ATOM 2958 O O . LEU A 1 382 ? -11.061 4.913 -10.765 1.00 92.81 382 LEU A O 1
ATOM 2962 N N . TYR A 1 383 ? -10.497 3.816 -12.651 1.00 93.94 383 TYR A N 1
ATOM 2963 C CA . TYR A 1 383 ? -9.135 4.307 -12.794 1.00 93.94 383 TYR A CA 1
ATOM 2964 C C . TYR A 1 383 ? -9.045 5.202 -14.029 1.00 93.94 383 TYR A C 1
ATOM 2966 O O . TYR A 1 383 ? -9.217 4.746 -15.160 1.00 93.94 383 TYR A O 1
ATOM 2974 N N . LYS A 1 384 ? -8.754 6.484 -13.835 1.00 93.88 384 LYS A N 1
ATOM 2975 C CA . LYS A 1 384 ? -8.460 7.430 -14.911 1.00 93.88 384 LYS A CA 1
ATOM 2976 C C . LYS A 1 384 ? -6.951 7.590 -15.015 1.00 93.88 384 LYS A C 1
ATOM 2978 O O . LYS A 1 384 ? -6.340 8.109 -14.090 1.00 93.88 384 LYS A O 1
ATOM 2983 N N . ALA A 1 385 ? -6.354 7.177 -16.124 1.00 92.56 385 ALA A N 1
ATOM 2984 C CA . ALA A 1 385 ? -4.926 7.378 -16.344 1.00 92.56 385 ALA A CA 1
ATOM 2985 C C . ALA A 1 385 ? -4.603 8.853 -16.690 1.00 92.56 385 ALA A C 1
ATOM 2987 O O . ALA A 1 385 ? -5.500 9.589 -17.133 1.00 92.56 385 ALA A O 1
ATOM 2988 N N . PRO A 1 386 ? -3.356 9.314 -16.484 1.00 93.12 386 PRO A N 1
ATOM 2989 C CA . PRO A 1 386 ? -2.915 10.642 -16.910 1.00 93.12 386 PRO A CA 1
ATOM 2990 C C . PRO A 1 386 ? -3.144 10.884 -18.409 1.00 93.12 386 PRO A C 1
ATOM 2992 O O . PRO A 1 386 ? -2.956 9.990 -19.226 1.00 93.12 386 PRO A O 1
ATOM 2995 N N . GLY A 1 387 ? -3.597 12.083 -18.778 1.00 89.62 387 GLY A N 1
ATOM 2996 C CA . GLY A 1 387 ? -3.875 12.459 -20.172 1.00 89.62 387 GLY A CA 1
ATOM 2997 C C . GLY A 1 387 ? -5.164 11.877 -20.769 1.00 89.62 387 GLY A C 1
ATOM 2998 O O . GLY A 1 387 ? -5.594 12.327 -21.826 1.00 89.62 387 GLY A O 1
ATOM 2999 N N . GLN A 1 388 ? -5.825 10.931 -20.093 1.00 88.56 388 GLN A N 1
ATOM 3000 C CA . GLN A 1 388 ? -7.059 10.310 -20.582 1.00 88.56 388 GLN A CA 1
ATOM 3001 C C . GLN A 1 388 ? -8.311 11.066 -20.113 1.00 88.56 388 GLN A C 1
ATOM 3003 O O . GLN A 1 388 ? -8.416 11.458 -18.945 1.00 88.56 388 GLN A O 1
ATOM 3008 N N . ALA A 1 389 ? -9.281 11.245 -21.015 1.00 85.25 389 ALA A N 1
ATOM 3009 C CA . ALA A 1 389 ? -10.571 11.884 -20.721 1.00 85.25 389 ALA A CA 1
ATOM 3010 C C . ALA A 1 389 ? -11.635 10.898 -20.194 1.00 85.25 389 ALA A C 1
ATOM 3012 O O . ALA A 1 389 ? -12.621 11.316 -19.583 1.00 85.25 389 ALA A O 1
ATOM 3013 N N . SER A 1 390 ? -11.440 9.594 -20.408 1.00 85.75 390 SER A N 1
ATOM 3014 C CA . SER A 1 390 ? -12.261 8.505 -19.868 1.00 85.75 390 SER A CA 1
ATOM 3015 C C . SER A 1 390 ? -11.434 7.606 -18.936 1.00 85.75 390 SER A C 1
ATOM 3017 O O . SER A 1 390 ? -10.202 7.673 -18.895 1.00 85.75 390 SER A O 1
ATOM 3019 N N . GLY A 1 391 ? -12.116 6.786 -18.134 1.00 87.69 391 GLY A N 1
ATOM 3020 C CA . GLY A 1 391 ? -11.484 5.840 -17.211 1.00 87.69 391 GLY A CA 1
ATOM 3021 C C . GLY A 1 391 ? -11.698 4.382 -17.608 1.00 87.69 391 GLY A C 1
ATOM 3022 O O . GLY A 1 391 ? -12.618 4.056 -18.359 1.00 87.69 391 GLY A O 1
ATOM 3023 N N . LYS A 1 392 ? -10.872 3.500 -17.046 1.00 89.06 392 LYS A N 1
ATOM 3024 C CA . LYS A 1 392 ? -11.092 2.052 -17.006 1.00 89.06 392 LYS A CA 1
ATOM 3025 C C . LYS A 1 392 ? -11.849 1.688 -15.742 1.00 89.06 392 LYS A C 1
ATOM 3027 O O . LYS A 1 392 ? -11.587 2.263 -14.688 1.00 89.06 392 LYS A O 1
ATOM 3032 N N . ILE A 1 393 ? -12.782 0.750 -15.837 1.00 87.06 393 ILE A N 1
ATOM 3033 C CA . ILE A 1 393 ? -13.671 0.396 -14.736 1.00 87.06 393 ILE A CA 1
ATOM 3034 C C . ILE A 1 393 ? -13.654 -1.101 -14.438 1.00 87.06 393 ILE A C 1
ATOM 3036 O O . ILE A 1 393 ? -13.613 -1.931 -15.343 1.00 87.06 393 ILE A O 1
ATOM 3040 N N . ILE A 1 394 ? -13.699 -1.426 -13.150 1.00 86.75 394 ILE A N 1
ATOM 3041 C CA . ILE A 1 394 ? -13.943 -2.766 -12.616 1.00 86.75 394 ILE A CA 1
ATOM 3042 C C . ILE A 1 394 ? -15.262 -2.695 -11.852 1.00 86.75 394 ILE A C 1
ATOM 3044 O O . ILE A 1 394 ? -15.442 -1.814 -11.009 1.00 86.75 394 ILE A O 1
ATOM 3048 N N . VAL A 1 395 ? -16.179 -3.615 -12.140 1.00 80.81 395 VAL A N 1
ATOM 3049 C CA . VAL A 1 395 ? -17.496 -3.703 -11.491 1.00 80.81 395 VAL A CA 1
ATOM 3050 C C . VAL A 1 395 ? -17.685 -5.065 -10.836 1.00 80.81 395 VAL A C 1
ATOM 3052 O O . VAL A 1 395 ? -17.071 -6.050 -11.251 1.00 80.81 395 VAL A O 1
ATOM 3055 N N . SER A 1 396 ? -18.537 -5.131 -9.814 1.00 70.12 396 SER A N 1
ATOM 3056 C CA . SER A 1 396 ? -18.736 -6.341 -9.011 1.00 70.12 396 SER A CA 1
ATOM 3057 C C . SER A 1 396 ? -19.227 -7.553 -9.810 1.00 70.12 396 SER A C 1
ATOM 3059 O O . SER A 1 396 ? -18.847 -8.677 -9.494 1.00 70.12 396 SER A O 1
ATOM 3061 N N . THR A 1 397 ? -19.999 -7.348 -10.880 1.00 64.88 397 THR A N 1
ATOM 3062 C CA . THR A 1 397 ? -20.504 -8.439 -11.734 1.00 64.88 397 THR A CA 1
ATOM 3063 C C . THR A 1 397 ? -19.521 -8.918 -12.806 1.00 64.88 397 THR A C 1
ATOM 3065 O O . THR A 1 397 ? -19.793 -9.914 -13.472 1.00 64.88 397 THR A O 1
ATOM 3068 N N . ASN A 1 398 ? -18.409 -8.210 -13.029 1.00 66.69 398 ASN A N 1
ATOM 3069 C CA . ASN A 1 398 ? -17.404 -8.557 -14.038 1.00 66.69 398 ASN A CA 1
ATOM 3070 C C . ASN A 1 398 ? -16.009 -8.071 -13.620 1.00 66.69 398 ASN A C 1
ATOM 3072 O O . ASN A 1 398 ? -15.370 -7.276 -14.308 1.00 66.69 398 ASN A O 1
ATOM 3076 N N . ALA A 1 399 ? -15.526 -8.553 -12.477 1.00 64.75 399 ALA A N 1
ATOM 3077 C CA . ALA A 1 399 ? -14.208 -8.178 -11.976 1.00 64.75 399 ALA A CA 1
ATOM 3078 C C . ALA A 1 399 ? -13.043 -8.860 -12.740 1.00 64.75 399 ALA A C 1
ATOM 3080 O O . ALA A 1 399 ? -11.866 -8.570 -12.519 1.00 64.75 399 ALA A O 1
ATOM 3081 N N . GLY A 1 400 ? -13.372 -9.734 -13.699 1.00 65.25 400 GLY A N 1
ATOM 3082 C CA . GLY A 1 400 ? -12.430 -10.494 -14.511 1.00 65.25 400 GLY A CA 1
ATOM 3083 C C . GLY A 1 400 ? -11.666 -9.690 -15.570 1.00 65.25 400 GLY A C 1
ATOM 3084 O O . GLY A 1 400 ? -10.675 -10.212 -16.069 1.00 65.25 400 GLY A O 1
ATOM 3085 N N . ALA A 1 401 ? -12.044 -8.450 -15.892 1.00 71.88 401 ALA A N 1
ATOM 3086 C CA . ALA A 1 401 ? -11.315 -7.611 -16.851 1.00 71.88 401 ALA A CA 1
ATOM 3087 C C . ALA A 1 401 ? -11.549 -6.110 -16.613 1.00 71.88 401 ALA A C 1
ATOM 3089 O O . ALA A 1 401 ? -12.580 -5.713 -16.072 1.00 71.88 401 ALA A O 1
ATOM 3090 N N . TRP A 1 402 ? -10.608 -5.273 -17.063 1.00 82.88 402 TRP A N 1
ATOM 3091 C CA . TRP A 1 402 ? -10.822 -3.828 -17.164 1.00 82.88 402 TRP A CA 1
ATOM 3092 C C . TRP A 1 402 ? -11.819 -3.531 -18.287 1.00 82.88 402 TRP A C 1
ATOM 3094 O O . TRP A 1 402 ? -11.556 -3.847 -19.445 1.00 82.88 402 TRP A O 1
ATOM 3104 N N . ALA A 1 403 ? -12.942 -2.896 -17.960 1.00 83.50 403 ALA A N 1
ATOM 3105 C CA . ALA A 1 403 ? -13.906 -2.415 -18.942 1.00 83.50 403 ALA A CA 1
ATOM 3106 C C . ALA A 1 403 ? -13.665 -0.936 -19.278 1.00 83.50 403 ALA A C 1
ATOM 3108 O O . ALA A 1 403 ? -13.134 -0.171 -18.471 1.00 83.50 403 ALA A O 1
ATOM 3109 N N . ASN A 1 404 ? -14.090 -0.515 -20.468 1.00 81.69 404 ASN A N 1
ATOM 3110 C CA . ASN A 1 404 ? -14.105 0.899 -20.835 1.00 81.69 404 ASN A CA 1
ATOM 3111 C C . ASN A 1 404 ? -15.231 1.632 -20.105 1.00 81.69 404 ASN A C 1
ATOM 3113 O O . ASN A 1 404 ? -16.375 1.165 -20.083 1.00 81.69 404 ASN A O 1
ATOM 3117 N N . GLY A 1 405 ? -14.916 2.805 -19.553 1.00 77.81 405 GLY A N 1
ATOM 3118 C CA . GLY A 1 405 ? -15.928 3.761 -19.121 1.00 77.81 405 GLY A CA 1
ATOM 3119 C C . GLY A 1 405 ? -16.825 4.154 -20.295 1.00 77.81 405 GLY A C 1
ATOM 3120 O O . GLY A 1 405 ? -16.358 4.299 -21.424 1.00 77.81 405 GLY A O 1
ATOM 3121 N N . ALA A 1 406 ? -18.122 4.299 -20.028 1.00 73.44 406 ALA A N 1
ATOM 3122 C CA . ALA A 1 406 ? -19.117 4.497 -21.079 1.00 73.44 406 ALA A CA 1
ATOM 3123 C C . ALA A 1 406 ? -19.098 5.900 -21.723 1.00 73.44 406 ALA A C 1
ATOM 3125 O O . ALA A 1 406 ? -19.504 6.050 -22.872 1.00 73.44 406 ALA A O 1
ATOM 3126 N N . ALA A 1 407 ? -18.592 6.911 -21.011 1.00 81.88 407 ALA A N 1
ATOM 3127 C CA . ALA A 1 407 ? -18.454 8.284 -21.494 1.00 81.88 407 ALA A CA 1
ATOM 3128 C C . ALA A 1 407 ? -17.244 8.985 -20.847 1.00 81.88 407 ALA A C 1
ATOM 3130 O O . ALA A 1 407 ? -16.657 8.485 -19.880 1.00 81.88 407 ALA A O 1
ATOM 3131 N N . VAL A 1 408 ? -16.869 10.149 -21.387 1.00 85.94 408 VAL A N 1
ATOM 3132 C CA . VAL A 1 408 ? -15.815 11.015 -20.827 1.00 85.94 408 VAL A CA 1
ATOM 3133 C C . VAL A 1 408 ? -16.246 11.627 -19.493 1.00 85.94 408 VAL A C 1
ATOM 3135 O O . VAL A 1 408 ? -17.423 11.897 -19.274 1.00 85.94 408 VAL A O 1
ATOM 3138 N N . LEU A 1 409 ? -15.289 11.887 -18.600 1.00 87.50 409 LEU A N 1
ATOM 3139 C CA . LEU A 1 409 ? -15.564 12.375 -17.240 1.00 87.50 409 LEU A CA 1
ATOM 3140 C C . LEU A 1 409 ? -16.092 13.812 -17.179 1.00 87.50 409 LEU A C 1
ATOM 3142 O O . LEU A 1 409 ? -16.569 14.232 -16.138 1.00 87.50 409 LEU A O 1
ATOM 3146 N N . THR A 1 410 ? -16.025 14.577 -18.268 1.00 85.62 410 THR A N 1
ATOM 3147 C CA . THR A 1 410 ? -16.594 15.932 -18.333 1.00 85.62 410 THR A CA 1
ATOM 3148 C C . THR A 1 410 ? -18.102 15.946 -18.577 1.00 85.62 410 THR A C 1
ATOM 3150 O O . THR A 1 410 ? -18.724 16.995 -18.437 1.00 85.62 410 THR A O 1
ATOM 3153 N N . GLN A 1 411 ? -18.700 14.806 -18.932 1.00 83.50 411 GLN A N 1
ATOM 3154 C CA . GLN A 1 411 ? -20.131 14.673 -19.189 1.00 83.50 411 GLN A CA 1
ATOM 3155 C C . GLN A 1 411 ? -20.791 13.884 -18.058 1.00 83.50 411 GLN A C 1
ATOM 3157 O O . GLN A 1 411 ? -20.281 12.850 -17.640 1.00 83.50 411 GLN A O 1
ATOM 3162 N N . GLN A 1 412 ? -21.940 14.356 -17.570 1.00 77.75 412 GLN A N 1
ATOM 3163 C CA . GLN A 1 412 ? -22.710 13.630 -16.555 1.00 77.75 412 GLN A CA 1
ATOM 3164 C C . GLN A 1 412 ? -23.448 12.429 -17.162 1.00 77.75 412 GLN A C 1
ATOM 3166 O O . GLN A 1 412 ? -23.421 11.326 -16.614 1.00 77.75 412 GLN A O 1
ATOM 3171 N N . ALA A 1 413 ? -24.123 12.648 -18.295 1.00 73.69 413 ALA A N 1
ATOM 3172 C CA . ALA A 1 413 ? -24.963 11.645 -18.935 1.00 73.69 413 ALA A CA 1
ATOM 3173 C C . ALA A 1 413 ? -24.123 10.475 -19.468 1.00 73.69 413 ALA A C 1
ATOM 3175 O O . ALA A 1 413 ? -23.131 10.673 -20.166 1.00 73.69 413 ALA A O 1
ATOM 3176 N N . GLY A 1 414 ? -24.523 9.246 -19.132 1.00 67.50 414 GLY A N 1
ATOM 3177 C CA . GLY A 1 414 ? -23.843 8.027 -19.581 1.00 67.50 414 GLY A CA 1
ATOM 3178 C C . GLY A 1 414 ? -22.478 7.765 -18.933 1.00 67.50 414 GLY A C 1
ATOM 3179 O O . GLY A 1 414 ? -21.873 6.732 -19.208 1.00 67.50 414 GLY A O 1
ATOM 3180 N N . GLN A 1 415 ? -21.986 8.644 -18.054 1.00 79.81 415 GLN A N 1
ATOM 3181 C CA . GLN A 1 415 ? -20.711 8.465 -17.363 1.00 79.81 415 GLN A CA 1
ATOM 3182 C C . GLN A 1 415 ? -20.871 7.615 -16.101 1.00 79.81 415 GLN A C 1
ATOM 3184 O O . GLN A 1 415 ? -21.821 7.767 -15.335 1.00 79.81 415 GLN A O 1
ATOM 3189 N N . SER A 1 416 ? -19.894 6.738 -15.853 1.00 73.38 416 SER A N 1
ATOM 3190 C CA . SER A 1 416 ? -19.965 5.698 -14.824 1.00 73.38 416 SER A CA 1
ATOM 3191 C C . SER A 1 416 ? -20.269 6.202 -13.407 1.00 73.38 416 SER A C 1
ATOM 3193 O O . SER A 1 416 ? -21.067 5.585 -12.723 1.00 73.38 416 SER A O 1
ATOM 3195 N N . PHE A 1 417 ? -19.667 7.306 -12.958 1.00 80.69 417 PHE A N 1
ATOM 3196 C CA . PHE A 1 417 ? -19.912 7.879 -11.621 1.00 80.69 417 PHE A CA 1
ATOM 3197 C C . PHE A 1 417 ? -20.914 9.046 -11.636 1.00 80.69 417 PHE A C 1
ATOM 3199 O O . PHE A 1 417 ? -21.396 9.447 -10.582 1.00 80.69 417 PHE A O 1
ATOM 3206 N N . GLY A 1 418 ? -21.248 9.577 -12.811 1.00 79.31 418 GLY A N 1
ATOM 3207 C CA . GLY A 1 418 ? -22.094 10.753 -12.997 1.00 79.31 418 GLY A CA 1
ATOM 3208 C C . GLY A 1 418 ? -23.534 10.452 -12.637 1.00 79.31 418 GLY A C 1
ATOM 3209 O O . GLY A 1 418 ? -24.198 11.285 -12.031 1.00 79.31 418 GLY A O 1
ATOM 3210 N N . VAL A 1 419 ? -23.964 9.217 -12.906 1.00 75.75 419 VAL A N 1
ATOM 3211 C CA . VAL A 1 419 ? -25.272 8.711 -12.492 1.00 75.75 419 VAL A CA 1
ATOM 3212 C C . VAL A 1 419 ? -25.336 8.491 -10.979 1.00 75.75 419 VAL A C 1
ATOM 3214 O O . VAL A 1 419 ? -26.261 8.962 -10.331 1.00 75.75 419 VAL A O 1
ATOM 3217 N N . THR A 1 420 ? -24.313 7.874 -10.372 1.00 80.38 420 THR A N 1
ATOM 3218 C CA . THR A 1 420 ? -24.269 7.715 -8.901 1.00 80.38 420 THR A CA 1
ATOM 3219 C C . THR A 1 420 ? -24.282 9.074 -8.177 1.00 80.38 420 THR A C 1
ATOM 3221 O O . THR A 1 420 ? -24.848 9.204 -7.094 1.00 80.38 420 THR A O 1
ATOM 3224 N N . LEU A 1 421 ? -23.665 10.101 -8.768 1.00 86.25 421 LEU A N 1
ATOM 3225 C CA . LEU A 1 421 ? -23.566 11.443 -8.189 1.00 86.25 421 LEU A CA 1
ATOM 3226 C C . LEU A 1 421 ? -24.697 12.391 -8.604 1.00 86.25 421 LEU A C 1
ATOM 3228 O O . LEU A 1 421 ? -24.704 13.533 -8.151 1.00 86.25 421 LEU A O 1
ATOM 3232 N N . GLU A 1 422 ? -25.660 11.952 -9.413 1.00 82.25 422 GLU A N 1
ATOM 3233 C CA . GLU A 1 422 ? -26.728 12.804 -9.949 1.00 82.25 422 GLU A CA 1
ATOM 3234 C C . GLU A 1 422 ? -27.482 13.565 -8.847 1.00 82.25 422 GLU A C 1
ATOM 3236 O O . GLU A 1 422 ? -27.693 14.774 -8.943 1.00 82.25 422 GLU A O 1
ATOM 3241 N N . HIS A 1 423 ? -27.796 12.892 -7.740 1.00 79.31 423 HIS A N 1
ATOM 3242 C CA . HIS A 1 423 ? -28.502 13.487 -6.598 1.00 79.31 423 HIS A CA 1
ATOM 3243 C C . HIS A 1 423 ? -27.583 14.198 -5.584 1.00 79.31 423 HIS A C 1
ATOM 3245 O O . HIS A 1 423 ? -28.064 14.876 -4.673 1.00 79.31 423 HIS A O 1
ATOM 3251 N N . VAL A 1 424 ? -26.263 14.071 -5.749 1.00 82.00 424 VAL A N 1
ATOM 3252 C CA . VAL A 1 424 ? -25.254 14.843 -5.002 1.00 82.00 424 VAL A CA 1
ATOM 3253 C C . VAL A 1 424 ? -25.082 16.228 -5.630 1.00 82.00 424 VAL A C 1
ATOM 3255 O O . VAL A 1 424 ? -24.936 17.234 -4.932 1.00 82.00 424 VAL A O 1
ATOM 3258 N N . VAL A 1 425 ? -25.135 16.291 -6.961 1.00 81.12 425 VAL A N 1
ATOM 3259 C CA . VAL A 1 425 ? -24.981 17.536 -7.725 1.00 81.12 425 VAL A CA 1
ATOM 3260 C C . VAL A 1 425 ? -26.312 18.246 -7.993 1.00 81.12 425 VAL A C 1
ATOM 3262 O O . VAL A 1 425 ? -26.319 19.461 -8.177 1.00 81.12 425 VAL A O 1
ATOM 3265 N N . GLY A 1 426 ? -27.429 17.511 -7.977 1.00 76.25 426 GLY A N 1
ATOM 3266 C CA . GLY A 1 426 ? -28.796 18.022 -8.103 1.00 76.25 426 GLY A CA 1
ATOM 3267 C C . GLY A 1 426 ? -29.609 17.971 -6.802 1.00 76.25 426 GLY A C 1
ATOM 3268 O O . GLY A 1 426 ? -29.142 17.533 -5.747 1.00 76.25 426 GLY A O 1
ATOM 3269 N N . ASN A 1 427 ? -30.864 18.421 -6.872 1.00 75.94 427 ASN A N 1
ATOM 3270 C CA . ASN A 1 427 ? -31.808 18.351 -5.755 1.00 75.94 427 ASN A CA 1
ATOM 3271 C C . ASN A 1 427 ? -32.668 17.087 -5.833 1.00 75.94 427 ASN A C 1
ATOM 3273 O O . ASN A 1 427 ? -33.174 16.734 -6.893 1.00 75.94 427 ASN A O 1
ATOM 3277 N N . HIS A 1 428 ? -32.852 16.429 -4.689 1.00 82.25 428 HIS A N 1
ATOM 3278 C CA . HIS A 1 428 ? -33.777 15.315 -4.525 1.00 82.25 428 HIS A CA 1
ATOM 3279 C C . HIS A 1 428 ? -34.344 15.340 -3.101 1.00 82.25 428 HIS A C 1
ATOM 3281 O O . HIS A 1 428 ? -33.627 15.665 -2.149 1.00 82.25 428 HIS A O 1
ATOM 3287 N N . ASN A 1 429 ? -35.623 14.997 -2.950 1.00 82.38 429 ASN A N 1
ATOM 3288 C CA . ASN A 1 429 ? -36.301 15.056 -1.653 1.00 82.38 429 ASN A CA 1
ATOM 3289 C C . ASN A 1 429 ? -35.751 13.997 -0.688 1.00 82.38 429 ASN A C 1
ATOM 3291 O O . ASN A 1 429 ? -35.366 14.333 0.430 1.00 82.38 429 ASN A O 1
ATOM 3295 N N . ASP A 1 430 ? -35.607 12.763 -1.179 1.00 85.44 430 ASP A N 1
ATOM 3296 C CA . ASP A 1 430 ? -35.269 11.589 -0.360 1.00 85.44 430 ASP A CA 1
ATOM 3297 C C . ASP A 1 430 ? -33.783 11.200 -0.347 1.00 85.44 430 ASP A C 1
ATOM 3299 O O . ASP A 1 430 ? -33.440 10.163 0.211 1.00 85.44 430 ASP A O 1
ATOM 3303 N N . ILE A 1 431 ? -32.897 11.952 -1.009 1.00 88.06 431 ILE A N 1
ATOM 3304 C CA . ILE A 1 431 ? -31.461 11.630 -1.051 1.00 88.06 431 ILE A CA 1
ATOM 3305 C C . ILE A 1 431 ? -30.697 12.739 -0.345 1.00 88.06 431 ILE A C 1
ATOM 3307 O O . ILE A 1 431 ? -30.799 13.906 -0.734 1.00 88.06 431 ILE A O 1
ATOM 3311 N N . LYS A 1 432 ? -29.938 12.351 0.678 1.00 92.38 432 LYS A N 1
ATOM 3312 C CA . LYS A 1 432 ? -29.098 13.226 1.501 1.00 92.38 432 LYS A CA 1
ATOM 3313 C C . LYS A 1 432 ? -27.673 12.703 1.506 1.00 92.38 432 LYS A C 1
ATOM 3315 O O . LYS A 1 432 ? -27.439 11.516 1.277 1.00 92.38 432 LYS A O 1
ATOM 3320 N N . PHE A 1 433 ? -26.703 13.574 1.725 1.00 94.88 433 PHE A N 1
ATOM 3321 C CA . PHE A 1 433 ? -25.302 13.210 1.683 1.00 94.88 433 PHE A CA 1
ATOM 3322 C C . PHE A 1 433 ? -24.412 14.096 2.553 1.00 94.88 433 PHE A C 1
ATOM 3324 O O . PHE A 1 433 ? -24.713 15.243 2.879 1.00 94.88 433 PHE A O 1
ATOM 3331 N N . LEU A 1 434 ? -23.251 13.540 2.883 1.00 95.69 434 LEU A N 1
ATOM 3332 C CA . LEU A 1 434 ? -22.129 14.241 3.487 1.00 95.69 434 LEU A CA 1
ATOM 3333 C C . LEU A 1 434 ? -20.948 14.173 2.521 1.00 95.69 434 LEU A C 1
ATOM 3335 O O . LEU A 1 434 ? -20.522 13.081 2.141 1.00 95.69 434 LEU A O 1
ATOM 3339 N N . ALA A 1 435 ? -20.403 15.326 2.135 1.00 95.19 435 ALA A N 1
ATOM 3340 C CA . ALA A 1 435 ? -19.243 15.430 1.254 1.00 95.19 435 ALA A CA 1
ATOM 3341 C C . ALA A 1 435 ? -18.033 15.997 2.005 1.00 95.19 435 ALA A C 1
ATOM 3343 O O . ALA A 1 435 ? -18.118 17.002 2.720 1.00 95.19 435 ALA A O 1
ATOM 3344 N N . TYR A 1 436 ? -16.880 15.355 1.821 1.00 94.88 436 TYR A N 1
ATOM 3345 C CA . TYR A 1 436 ? -15.621 15.757 2.435 1.00 94.88 436 TYR A CA 1
ATOM 3346 C C . TYR A 1 436 ? -14.494 15.792 1.403 1.00 94.88 436 TYR A C 1
ATOM 3348 O O . TYR A 1 436 ? -14.402 14.934 0.527 1.00 94.88 436 TYR A O 1
ATOM 3356 N N . ASN A 1 437 ? -13.643 16.812 1.472 1.00 92.19 437 ASN A N 1
ATOM 3357 C CA . ASN A 1 437 ? -12.522 16.999 0.551 1.00 92.19 437 ASN A CA 1
ATOM 3358 C C . ASN A 1 437 ? -11.525 17.985 1.168 1.00 92.19 437 ASN A C 1
ATOM 3360 O O . ASN A 1 437 ? -11.935 18.989 1.738 1.00 92.19 437 ASN A O 1
ATOM 3364 N N . ASN A 1 438 ? -10.225 17.729 1.038 1.00 89.81 438 ASN A N 1
ATOM 3365 C CA . ASN A 1 438 ? -9.188 18.664 1.478 1.00 89.81 438 ASN A CA 1
ATOM 3366 C C . ASN A 1 438 ? -8.999 19.869 0.538 1.00 89.81 438 ASN A C 1
ATOM 3368 O O . ASN A 1 438 ? -8.421 20.868 0.949 1.00 89.81 438 ASN A O 1
ATOM 3372 N N . LEU A 1 439 ? -9.476 19.771 -0.704 1.00 89.81 439 LEU A N 1
ATOM 3373 C CA . LEU A 1 439 ? -9.533 20.845 -1.696 1.00 89.81 439 LEU A CA 1
ATOM 3374 C C . LEU A 1 439 ? -10.948 20.886 -2.293 1.00 89.81 439 LEU A C 1
ATOM 3376 O O . LEU A 1 439 ? -11.144 20.423 -3.418 1.00 89.81 439 LEU A O 1
ATOM 3380 N N . PRO A 1 440 ? -11.965 21.334 -1.538 1.00 88.50 440 PRO A N 1
ATOM 3381 C CA . PRO A 1 440 ? -13.337 21.357 -2.028 1.00 88.50 440 PRO A CA 1
ATOM 3382 C C . PRO A 1 440 ? -13.526 22.428 -3.119 1.00 88.50 440 PRO A C 1
ATOM 3384 O O . PRO A 1 440 ? -12.855 23.466 -3.097 1.00 88.50 440 PRO A O 1
ATOM 3387 N N . PRO A 1 441 ? -14.429 22.201 -4.088 1.00 86.25 441 PRO A N 1
ATOM 3388 C CA . PRO A 1 441 ? -14.711 23.187 -5.127 1.00 86.25 441 PRO A CA 1
ATOM 3389 C C . PRO A 1 441 ? -15.229 24.502 -4.530 1.00 86.25 441 PRO A C 1
ATOM 3391 O O . PRO A 1 441 ? -16.048 24.503 -3.616 1.00 86.25 441 PRO A O 1
ATOM 3394 N N . GLY A 1 442 ? -14.742 25.629 -5.054 1.00 81.19 442 GLY A N 1
ATOM 3395 C CA . GLY A 1 442 ? -15.181 26.968 -4.643 1.00 81.19 442 GLY A CA 1
ATOM 3396 C C . GLY A 1 442 ? -14.556 27.521 -3.354 1.00 81.19 442 GLY A C 1
ATOM 3397 O O . GLY A 1 442 ? -14.833 28.668 -3.019 1.00 81.19 442 GLY A O 1
ATOM 3398 N N . MET A 1 443 ? -13.685 26.778 -2.658 1.00 82.81 443 MET A N 1
ATOM 3399 C CA . MET A 1 443 ? -12.950 27.282 -1.485 1.00 82.81 443 MET A CA 1
ATOM 3400 C C . MET A 1 443 ? -11.426 27.225 -1.697 1.00 82.81 443 MET A C 1
ATOM 3402 O O . MET A 1 443 ? -10.785 26.224 -1.360 1.00 82.81 443 MET A O 1
ATOM 3406 N N . PRO A 1 444 ? -10.812 28.286 -2.251 1.00 72.00 444 PRO A N 1
ATOM 3407 C CA . PRO A 1 444 ? -9.359 28.374 -2.349 1.00 72.00 444 PRO A CA 1
ATOM 3408 C C . PRO A 1 444 ? -8.714 28.553 -0.961 1.00 72.00 444 PRO A C 1
ATOM 3410 O O . PRO A 1 444 ? -9.314 29.115 -0.049 1.00 72.00 444 PRO A O 1
ATOM 3413 N N . ASN A 1 445 ? -7.459 28.117 -0.813 1.00 70.69 445 ASN A N 1
ATOM 3414 C CA . ASN A 1 445 ? -6.605 28.328 0.372 1.00 70.69 445 ASN A CA 1
ATOM 3415 C C . ASN A 1 445 ? -7.014 27.610 1.672 1.00 70.69 445 ASN A C 1
ATOM 3417 O O . ASN A 1 445 ? -6.534 27.972 2.749 1.00 70.69 445 ASN A O 1
ATOM 3421 N N . VAL A 1 446 ? -7.842 26.565 1.607 1.00 76.19 446 VAL A N 1
ATOM 3422 C CA . VAL A 1 446 ? -8.135 25.762 2.801 1.00 76.19 446 VAL A CA 1
ATOM 3423 C C . VAL A 1 446 ? -6.949 24.856 3.128 1.00 76.19 446 VAL A C 1
ATOM 3425 O O . VAL A 1 446 ? -6.579 23.981 2.348 1.00 76.19 446 VAL A O 1
ATOM 3428 N N . ASN A 1 447 ? -6.344 25.062 4.298 1.00 71.38 447 ASN A N 1
ATOM 3429 C CA . ASN A 1 447 ? -5.251 24.225 4.778 1.00 71.38 447 ASN A CA 1
ATOM 3430 C C . ASN A 1 447 ? -5.800 23.145 5.715 1.00 71.38 447 ASN A C 1
ATOM 3432 O O . ASN A 1 447 ? -6.315 23.447 6.791 1.00 71.38 447 ASN A O 1
ATOM 3436 N N . THR A 1 448 ? -5.683 21.881 5.314 1.00 80.88 448 THR A N 1
ATOM 3437 C CA . THR A 1 448 ? -6.123 20.740 6.125 1.00 80.88 448 THR A CA 1
ATOM 3438 C C . THR A 1 448 ? -4.965 19.771 6.335 1.00 80.88 448 THR A C 1
ATOM 3440 O O . THR A 1 448 ? -4.078 19.635 5.493 1.00 80.88 448 THR A O 1
ATOM 3443 N N . LYS A 1 449 ? -4.982 19.051 7.460 1.00 79.00 449 LYS A N 1
ATOM 3444 C CA . LYS A 1 449 ? -3.997 17.995 7.748 1.00 79.00 449 LYS A CA 1
ATOM 3445 C C . LYS A 1 449 ? -4.319 16.667 7.065 1.00 79.00 449 LYS A C 1
ATOM 3447 O O . LYS A 1 449 ? -3.532 15.728 7.187 1.00 79.00 449 LYS A O 1
ATOM 3452 N N . SER A 1 450 ? -5.436 16.592 6.343 1.00 88.38 450 SER A N 1
ATOM 3453 C CA . SER A 1 450 ? -5.960 15.391 5.696 1.00 88.38 450 SER A CA 1
ATOM 3454 C C . SER A 1 450 ? -5.839 15.465 4.180 1.00 88.38 450 SER A C 1
ATOM 3456 O O . SER A 1 450 ? -5.843 16.545 3.598 1.00 88.38 450 SER A O 1
ATOM 3458 N N . ASN A 1 451 ? -5.751 14.304 3.534 1.00 91.19 451 ASN A N 1
ATOM 3459 C CA . ASN A 1 451 ? -5.871 14.179 2.080 1.00 91.19 451 ASN A CA 1
ATOM 3460 C C . ASN A 1 451 ? -7.129 13.415 1.656 1.00 91.19 451 ASN A C 1
ATOM 3462 O O . ASN A 1 451 ? -7.365 13.257 0.455 1.00 91.19 451 ASN A O 1
ATOM 3466 N N . SER A 1 452 ? -7.922 12.951 2.624 1.00 93.50 452 SER A N 1
ATOM 3467 C CA . SER A 1 452 ? -9.119 12.152 2.399 1.00 93.50 452 SER A CA 1
ATOM 3468 C C . SER A 1 452 ? -10.189 12.953 1.653 1.00 93.50 452 SER A C 1
ATOM 3470 O O . SER A 1 452 ? -10.474 14.102 1.997 1.00 93.50 452 SER A O 1
ATOM 3472 N N . LYS A 1 453 ? -10.804 12.324 0.645 1.00 94.94 453 LYS A N 1
ATOM 3473 C CA . LYS A 1 453 ? -11.920 12.881 -0.132 1.00 94.94 453 LYS A CA 1
ATOM 3474 C C . LYS A 1 453 ? -12.973 11.812 -0.399 1.00 94.94 453 LYS A C 1
ATOM 3476 O O . LYS A 1 453 ? -12.627 10.635 -0.562 1.00 94.94 453 LYS A O 1
ATOM 3481 N N . GLY A 1 454 ? -14.237 12.205 -0.427 1.00 96.19 454 GLY A N 1
ATOM 3482 C CA . GLY A 1 454 ? -15.333 11.278 -0.648 1.00 96.19 454 GLY A CA 1
ATOM 3483 C C . GLY A 1 454 ? -16.710 11.839 -0.329 1.00 96.19 454 GLY A C 1
ATOM 3484 O O . GLY A 1 454 ? -16.867 12.992 0.075 1.00 96.19 454 GLY A O 1
ATOM 3485 N N . VAL A 1 455 ? -17.710 10.982 -0.520 1.00 96.44 455 VAL A N 1
ATOM 3486 C CA . VAL A 1 455 ? -19.127 11.288 -0.307 1.00 96.44 455 VAL A CA 1
ATOM 3487 C C . VAL A 1 455 ? -19.812 10.090 0.337 1.00 96.44 455 VAL A C 1
ATOM 3489 O O . VAL A 1 455 ? -19.622 8.960 -0.110 1.00 96.44 455 VAL A O 1
ATOM 3492 N N . ILE A 1 456 ? -20.609 10.328 1.373 1.00 96.00 456 ILE A N 1
ATOM 3493 C CA . ILE A 1 456 ? -21.543 9.350 1.944 1.00 96.00 456 ILE A CA 1
ATOM 3494 C C . ILE A 1 456 ? -22.939 9.765 1.496 1.00 96.00 456 ILE A C 1
ATOM 3496 O O . ILE A 1 456 ? -23.335 10.888 1.782 1.00 96.00 456 ILE A O 1
ATOM 3500 N N . ILE A 1 457 ? -23.660 8.888 0.803 1.00 93.69 457 ILE A N 1
ATOM 3501 C CA . ILE A 1 457 ? -25.005 9.136 0.271 1.00 93.69 457 ILE A CA 1
ATOM 3502 C C . ILE A 1 457 ? -25.976 8.199 0.984 1.00 93.69 457 ILE A C 1
ATOM 3504 O O . ILE A 1 457 ? -25.688 7.010 1.114 1.00 93.69 457 ILE A O 1
ATOM 3508 N N . VAL A 1 458 ? -27.116 8.725 1.423 1.00 91.81 458 VAL A N 1
ATOM 3509 C CA . VAL A 1 458 ? -28.163 8.001 2.153 1.00 91.81 458 VAL A CA 1
ATOM 3510 C C . VAL A 1 458 ? -29.520 8.306 1.533 1.00 91.81 458 VAL A C 1
ATOM 3512 O O . VAL A 1 458 ? -29.780 9.434 1.101 1.00 91.81 458 VAL A O 1
ATOM 3515 N N . ARG A 1 459 ? -30.391 7.299 1.492 1.00 89.69 459 ARG A N 1
ATOM 3516 C CA . ARG A 1 459 ? -31.801 7.473 1.159 1.00 89.69 459 ARG A CA 1
ATOM 3517 C C . ARG A 1 459 ? -32.627 7.576 2.437 1.00 89.69 459 ARG A C 1
ATOM 3519 O O . ARG A 1 459 ? -32.628 6.657 3.229 1.00 89.69 459 ARG A O 1
ATOM 3526 N N . THR A 1 460 ? -33.401 8.642 2.587 1.00 88.00 460 THR A N 1
ATOM 3527 C CA . THR A 1 460 ? -34.187 8.927 3.803 1.00 88.00 460 THR A CA 1
ATOM 3528 C C . THR A 1 460 ? -35.654 8.509 3.674 1.00 88.00 460 THR A C 1
ATOM 3530 O O . THR A 1 460 ? -36.542 9.075 4.310 1.00 88.00 460 THR A O 1
ATOM 3533 N N . THR A 1 461 ? -35.955 7.575 2.767 1.00 85.75 461 THR A N 1
ATOM 3534 C CA . THR A 1 461 ? -37.312 7.038 2.614 1.00 85.75 461 THR A CA 1
ATOM 3535 C C . THR A 1 461 ? -37.574 6.042 3.740 1.00 85.75 461 THR A C 1
ATOM 3537 O O . THR A 1 461 ? -36.776 5.131 3.950 1.00 85.75 461 THR A O 1
ATOM 3540 N N . LEU A 1 462 ? -38.719 6.165 4.419 1.00 78.19 462 LEU A N 1
ATOM 3541 C CA . LEU A 1 462 ? -39.116 5.252 5.496 1.00 78.19 462 LEU A CA 1
ATOM 3542 C C . LEU A 1 462 ? -38.944 3.776 5.091 1.00 78.19 462 LEU A C 1
ATOM 3544 O O . LEU A 1 462 ? -39.339 3.368 3.996 1.00 78.19 462 LEU A O 1
ATOM 3548 N N . ASN A 1 463 ? -38.379 2.976 6.000 1.00 76.31 463 ASN A N 1
ATOM 3549 C CA . ASN A 1 463 ? -38.136 1.535 5.843 1.00 76.31 463 ASN A CA 1
ATOM 3550 C C . ASN A 1 463 ? -37.235 1.142 4.655 1.00 76.31 463 ASN A C 1
ATOM 3552 O O . ASN A 1 463 ? -37.311 0.007 4.182 1.00 76.31 463 ASN A O 1
ATOM 3556 N N . THR A 1 464 ? -36.387 2.047 4.163 1.00 81.88 464 THR A N 1
ATOM 3557 C CA . THR A 1 464 ? -35.463 1.758 3.060 1.00 81.88 464 THR A CA 1
ATOM 3558 C C . THR A 1 464 ? -34.017 1.870 3.524 1.00 81.88 464 THR A C 1
ATOM 3560 O O . THR A 1 464 ? -33.526 2.975 3.654 1.00 81.88 464 THR A O 1
ATOM 3563 N N . ASP A 1 465 ? -33.322 0.742 3.697 1.00 85.00 465 ASP A N 1
ATOM 3564 C CA . ASP A 1 465 ? -31.873 0.728 3.965 1.00 85.00 465 ASP A CA 1
ATOM 3565 C C . ASP A 1 465 ? -31.103 0.831 2.640 1.00 85.00 465 ASP A C 1
ATOM 3567 O O . ASP A 1 465 ? -30.965 -0.148 1.884 1.00 85.00 465 ASP A O 1
ATOM 3571 N N . ALA A 1 466 ? -30.666 2.043 2.301 1.00 85.12 466 ALA A N 1
ATOM 3572 C CA . ALA A 1 466 ? -29.883 2.278 1.097 1.00 85.12 466 ALA A CA 1
ATOM 3573 C C . ALA A 1 466 ? -28.874 3.408 1.295 1.00 85.12 466 ALA A C 1
ATOM 3575 O O . ALA A 1 466 ? -29.219 4.590 1.279 1.00 85.12 466 ALA A O 1
ATOM 3576 N N . ALA A 1 467 ? -27.599 3.026 1.349 1.00 90.75 467 ALA A N 1
ATOM 3577 C CA . ALA A 1 467 ? -26.493 3.961 1.387 1.00 90.75 467 ALA A CA 1
ATOM 3578 C C . ALA A 1 467 ? -25.361 3.564 0.430 1.00 90.75 467 ALA A C 1
ATOM 3580 O O . ALA A 1 467 ? -25.186 2.405 0.033 1.00 90.75 467 ALA A O 1
ATOM 3581 N N . SER A 1 468 ? -24.548 4.550 0.071 1.00 93.00 468 SER A N 1
ATOM 3582 C CA . SER A 1 468 ? -23.303 4.334 -0.656 1.00 93.00 468 SER A CA 1
ATOM 3583 C C . SER A 1 468 ? -22.198 5.235 -0.133 1.00 93.00 468 SER A C 1
ATOM 3585 O O . SER A 1 468 ? -22.429 6.330 0.381 1.00 93.00 468 SER A O 1
ATOM 3587 N N . TRP A 1 469 ? -20.969 4.745 -0.250 1.00 96.12 469 TRP A N 1
ATOM 3588 C CA . TRP A 1 469 ? -19.773 5.481 0.120 1.00 96.12 469 TRP A CA 1
ATOM 3589 C C . TRP A 1 469 ? -18.815 5.535 -1.060 1.00 96.12 469 TRP A C 1
ATOM 3591 O O . TRP A 1 469 ? -18.391 4.505 -1.590 1.00 96.12 469 TRP A O 1
ATOM 3601 N N . ILE A 1 470 ? -18.482 6.757 -1.465 1.00 95.94 470 ILE A N 1
ATOM 3602 C CA . ILE A 1 470 ? -17.541 7.046 -2.537 1.00 95.94 470 ILE A CA 1
ATOM 3603 C C . ILE A 1 470 ? -16.250 7.577 -1.928 1.00 95.94 470 ILE A C 1
ATOM 3605 O O . ILE A 1 470 ? -16.276 8.513 -1.132 1.00 95.94 470 ILE A O 1
ATOM 3609 N N . VAL A 1 471 ? -15.117 7.021 -2.348 1.00 96.75 471 VAL A N 1
ATOM 3610 C CA . VAL A 1 471 ? -13.772 7.487 -1.982 1.00 96.75 471 VAL A CA 1
ATOM 3611 C C . VAL A 1 471 ? -13.015 7.814 -3.258 1.00 96.75 471 VAL A C 1
ATOM 3613 O O . VAL A 1 471 ? -13.017 7.014 -4.193 1.00 96.75 471 VAL A O 1
ATOM 3616 N N . HIS A 1 472 ? -12.373 8.980 -3.323 1.00 95.62 472 HIS A N 1
ATOM 3617 C CA . HIS A 1 472 ? -11.685 9.412 -4.540 1.00 95.62 472 HIS A CA 1
ATOM 3618 C C . HIS A 1 472 ? -10.426 10.240 -4.283 1.00 95.62 472 HIS A C 1
ATOM 3620 O O . HIS A 1 472 ? -10.176 10.732 -3.186 1.00 95.62 472 HIS A O 1
ATOM 3626 N N . THR A 1 473 ? -9.639 10.433 -5.341 1.00 95.50 473 THR A N 1
ATOM 3627 C CA . THR A 1 473 ? -8.409 11.245 -5.320 1.00 95.50 473 THR A CA 1
ATOM 3628 C C . THR A 1 473 ? -8.575 12.654 -5.902 1.00 95.50 473 THR A C 1
ATOM 3630 O O . THR A 1 473 ? -7.665 13.467 -5.787 1.00 95.50 473 THR A O 1
ATOM 3633 N N . VAL A 1 474 ? -9.712 12.946 -6.540 1.00 94.38 474 VAL A N 1
ATOM 3634 C CA . VAL A 1 474 ? -9.926 14.157 -7.361 1.00 94.38 474 VAL A CA 1
ATOM 3635 C C . VAL A 1 474 ? -10.088 15.428 -6.500 1.00 94.38 474 VAL A C 1
ATOM 3637 O O . VAL A 1 474 ? -11.031 15.490 -5.706 1.00 94.38 474 VAL A O 1
ATOM 3640 N N . PRO A 1 475 ? -9.200 16.435 -6.602 1.00 91.81 475 PRO A N 1
ATOM 3641 C CA . PRO A 1 475 ? -9.395 17.738 -5.960 1.00 91.81 475 PRO A CA 1
ATOM 3642 C C . PRO A 1 475 ? -10.490 18.539 -6.681 1.00 91.81 475 PRO A C 1
ATOM 3644 O O . PRO A 1 475 ? -10.692 18.360 -7.872 1.00 91.81 475 PRO A O 1
ATOM 3647 N N . GLY A 1 476 ? -11.199 19.422 -5.980 1.00 90.19 476 GLY A N 1
ATOM 3648 C CA . GLY A 1 476 ? -12.253 20.258 -6.569 1.00 90.19 476 GLY A CA 1
ATOM 3649 C C . GLY A 1 476 ? -13.521 19.497 -6.972 1.00 90.19 476 GLY A C 1
ATOM 3650 O O . GLY A 1 476 ? -14.289 19.993 -7.788 1.00 90.19 476 GLY A O 1
ATOM 3651 N N . PHE A 1 477 ? -13.744 18.299 -6.428 1.00 91.19 477 PHE A N 1
ATOM 3652 C CA . PHE A 1 477 ? -14.850 17.413 -6.799 1.00 91.19 477 PHE A CA 1
ATOM 3653 C C . PHE A 1 477 ? -15.428 16.680 -5.571 1.00 91.19 477 PHE A C 1
ATOM 3655 O O . PHE A 1 477 ? -14.660 16.370 -4.658 1.00 91.19 477 PHE A O 1
ATOM 3662 N N . PRO A 1 478 ? -16.731 16.347 -5.540 1.00 90.50 478 PRO A N 1
ATOM 3663 C CA . PRO A 1 478 ? -17.789 16.885 -6.397 1.00 90.50 478 PRO A CA 1
ATOM 3664 C C . PRO A 1 478 ? -18.233 18.282 -5.943 1.00 90.50 478 PRO A C 1
ATOM 3666 O O . PRO A 1 478 ? -18.011 18.679 -4.801 1.00 90.50 478 PRO A O 1
ATOM 3669 N N . ALA A 1 479 ? -18.883 19.025 -6.837 1.00 88.31 479 ALA A N 1
ATOM 3670 C CA . ALA A 1 479 ? -19.515 20.295 -6.505 1.00 88.31 479 ALA A CA 1
ATOM 3671 C C . ALA A 1 479 ? -20.933 20.040 -5.963 1.00 88.31 479 ALA A C 1
ATOM 3673 O O . ALA A 1 479 ? -21.855 19.699 -6.705 1.00 88.31 479 ALA A O 1
ATOM 3674 N N . ALA A 1 480 ? -21.084 20.109 -4.639 1.00 88.75 480 ALA A N 1
ATOM 3675 C CA . ALA A 1 480 ? -22.342 19.802 -3.965 1.00 88.75 480 ALA A CA 1
ATOM 3676 C C . ALA 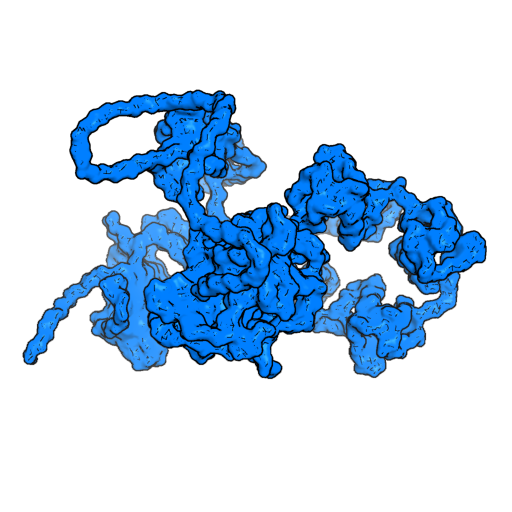A 1 480 ? -23.443 20.803 -4.361 1.00 88.75 480 ALA A C 1
ATOM 3678 O O . ALA A 1 480 ? -23.267 22.008 -4.192 1.00 88.75 480 ALA A O 1
ATOM 3679 N N . LYS A 1 481 ? -24.587 20.302 -4.853 1.00 87.44 481 LYS A N 1
ATOM 3680 C CA . LYS A 1 481 ? -25.792 21.084 -5.217 1.00 87.44 481 LYS A CA 1
ATOM 3681 C C . LYS A 1 481 ? -25.613 22.192 -6.271 1.00 87.44 481 LYS A C 1
ATOM 3683 O O . LYS A 1 481 ? -26.473 23.063 -6.384 1.00 87.44 481 LYS A O 1
ATOM 3688 N N . THR A 1 482 ? -24.541 22.171 -7.059 1.00 84.31 482 THR A N 1
ATOM 3689 C CA . THR A 1 482 ? -24.260 23.201 -8.081 1.00 84.31 482 THR A CA 1
ATOM 3690 C C . THR A 1 482 ? -24.179 22.647 -9.505 1.00 84.31 482 THR A C 1
ATOM 3692 O O . THR A 1 482 ? -23.755 23.351 -10.420 1.00 84.31 482 THR A O 1
ATOM 3695 N N . GLY A 1 483 ? -24.630 21.408 -9.716 1.00 83.44 483 GLY A N 1
ATOM 3696 C CA . GLY A 1 483 ? -24.530 20.708 -10.995 1.00 83.44 483 GLY A CA 1
ATOM 3697 C C . GLY A 1 483 ? -23.216 19.939 -11.165 1.00 83.44 483 GLY A C 1
ATOM 3698 O O . GLY A 1 483 ? -22.244 20.123 -10.431 1.00 83.44 483 GLY A O 1
ATOM 3699 N N . TYR A 1 484 ? -23.209 18.997 -12.111 1.00 86.06 484 TYR A N 1
ATOM 3700 C CA . TYR A 1 484 ? -22.038 18.162 -12.363 1.00 86.06 484 TYR A CA 1
ATOM 3701 C C . TYR A 1 484 ? -20.919 18.988 -12.999 1.00 86.06 484 TYR A C 1
ATOM 3703 O O . TYR A 1 484 ? -21.089 19.553 -14.077 1.00 86.06 484 TYR A O 1
ATOM 3711 N N . SER A 1 485 ? -19.757 19.021 -12.348 1.00 87.81 485 SER A N 1
ATOM 3712 C CA . SER A 1 485 ? -18.570 19.701 -12.860 1.00 87.81 485 SER A CA 1
ATOM 3713 C C . SER A 1 485 ? -17.324 18.877 -12.568 1.00 87.81 485 SER A C 1
ATOM 3715 O O . SER A 1 485 ? -16.996 18.607 -11.410 1.00 87.81 485 SER A O 1
ATOM 3717 N N . TRP A 1 486 ? -16.638 18.461 -13.633 1.00 89.81 486 TRP A N 1
ATOM 3718 C CA . TRP A 1 486 ? -15.343 17.796 -13.554 1.00 89.81 486 TRP A CA 1
ATOM 3719 C C . TRP A 1 486 ? -14.209 18.813 -13.760 1.00 89.81 486 TRP A C 1
ATOM 3721 O O . TRP A 1 486 ? -14.207 19.520 -14.773 1.00 89.81 486 TRP A O 1
ATOM 3731 N N . PRO A 1 487 ? -13.208 18.877 -12.865 1.00 91.19 487 PRO A N 1
ATOM 3732 C CA . PRO A 1 487 ? -12.065 19.773 -13.027 1.00 91.19 487 PRO A CA 1
ATOM 3733 C C . PRO A 1 487 ? -11.199 19.384 -14.236 1.00 91.19 487 PRO A C 1
ATOM 3735 O O . PRO A 1 487 ? -10.402 18.454 -14.177 1.00 91.19 487 PRO A O 1
ATOM 3738 N N . VAL A 1 488 ? -11.308 20.120 -15.345 1.00 87.69 488 VAL A N 1
ATOM 3739 C CA . VAL A 1 488 ? -10.616 19.791 -16.612 1.00 87.69 488 VAL A CA 1
ATOM 3740 C C . VAL A 1 488 ? -9.089 19.723 -16.458 1.00 87.69 488 VAL A C 1
ATOM 3742 O O . VAL A 1 488 ? -8.450 18.890 -17.098 1.00 87.69 488 VAL A O 1
ATOM 3745 N N . ALA A 1 489 ? -8.500 20.526 -15.564 1.00 88.00 489 ALA A N 1
ATOM 3746 C CA . ALA A 1 489 ? -7.065 20.484 -15.252 1.00 88.00 489 ALA A CA 1
ATOM 3747 C C . ALA A 1 489 ? -6.596 19.109 -14.735 1.00 88.00 489 ALA A C 1
ATOM 3749 O O . ALA A 1 489 ? -5.445 18.716 -14.929 1.00 88.00 489 ALA A O 1
ATOM 3750 N N . GLU A 1 490 ? -7.500 18.342 -14.127 1.00 92.50 490 GLU A N 1
ATOM 3751 C CA . GLU A 1 490 ? -7.226 17.009 -13.601 1.00 92.50 490 GLU A CA 1
ATOM 3752 C C . GLU A 1 490 ? -7.249 15.927 -14.702 1.00 92.50 490 GLU A C 1
ATOM 3754 O O . GLU A 1 490 ? -6.867 14.783 -14.463 1.00 92.50 490 GLU A O 1
ATOM 3759 N N . ASN A 1 491 ? -7.576 16.269 -15.959 1.00 90.12 491 ASN A N 1
ATOM 3760 C CA . ASN A 1 491 ? -7.404 15.354 -17.095 1.00 90.12 491 ASN A CA 1
ATOM 3761 C C . ASN A 1 491 ? -5.931 15.014 -17.349 1.00 90.12 491 ASN A C 1
ATOM 3763 O O . ASN A 1 491 ? -5.626 13.880 -17.715 1.00 90.12 491 ASN A O 1
ATOM 3767 N N . ALA A 1 492 ? -5.012 15.944 -17.085 1.00 90.94 492 ALA A N 1
ATOM 3768 C CA . ALA A 1 492 ? -3.577 15.699 -17.212 1.00 90.94 492 ALA A CA 1
ATOM 3769 C C . ALA A 1 492 ? -3.042 14.699 -16.169 1.00 90.94 492 ALA A C 1
ATOM 3771 O O . ALA A 1 492 ? -1.938 14.188 -16.336 1.00 90.94 492 ALA A O 1
ATOM 3772 N N . LYS A 1 493 ? -3.811 14.394 -15.113 1.00 94.25 493 LYS A N 1
ATOM 3773 C CA . LYS A 1 493 ? -3.361 13.583 -13.977 1.00 94.25 493 LYS A CA 1
ATOM 3774 C C . LYS A 1 493 ? -4.117 12.265 -13.847 1.00 94.25 493 LYS A C 1
ATOM 3776 O O . LYS A 1 493 ? -5.214 12.107 -14.376 1.00 94.25 493 LYS A O 1
ATOM 3781 N N . GLY A 1 494 ? -3.513 11.302 -13.161 1.00 93.69 494 GLY A N 1
ATOM 3782 C CA . GLY A 1 494 ? -4.129 10.012 -12.848 1.00 93.69 494 GLY A CA 1
ATOM 3783 C C . GLY A 1 494 ? -4.991 10.075 -11.585 1.00 93.69 494 GLY A C 1
ATOM 3784 O O . GLY A 1 494 ? -4.589 10.689 -10.595 1.00 93.69 494 GLY A O 1
ATOM 3785 N N . HIS A 1 495 ? -6.167 9.442 -11.604 1.00 95.38 495 HIS A N 1
ATOM 3786 C CA . HIS A 1 495 ? -7.117 9.428 -10.490 1.00 95.38 495 HIS A CA 1
ATOM 3787 C C . HIS A 1 495 ? -7.828 8.090 -10.328 1.00 95.38 495 HIS A C 1
ATOM 3789 O O . HIS A 1 495 ? -8.044 7.362 -11.293 1.00 95.38 495 HIS A O 1
ATOM 3795 N N . LEU A 1 496 ? -8.268 7.811 -9.103 1.00 95.06 496 LEU A N 1
ATOM 3796 C CA . LEU A 1 496 ? -9.019 6.611 -8.759 1.00 95.06 496 LEU A CA 1
ATOM 3797 C C . LEU A 1 496 ? -10.263 6.986 -7.953 1.00 95.06 496 LEU A C 1
ATOM 3799 O O . LEU A 1 496 ? -10.207 7.848 -7.070 1.00 95.06 496 LEU A O 1
ATOM 3803 N N . LEU A 1 497 ? -11.387 6.359 -8.294 1.00 95.00 497 LEU A N 1
ATOM 3804 C CA . LEU A 1 497 ? -12.672 6.489 -7.615 1.00 95.00 497 LEU A CA 1
ATOM 3805 C C . LEU A 1 497 ? -13.177 5.093 -7.243 1.00 95.00 497 LEU A C 1
ATOM 3807 O O . LEU A 1 497 ? -13.201 4.199 -8.086 1.00 95.00 497 LEU A O 1
ATOM 3811 N N . ILE A 1 498 ? -13.604 4.913 -5.998 1.00 94.81 498 ILE A N 1
ATOM 3812 C CA . ILE A 1 498 ? -14.245 3.693 -5.499 1.00 94.81 498 ILE A CA 1
ATOM 3813 C C . ILE A 1 498 ? -15.662 4.055 -5.087 1.00 94.81 498 ILE A C 1
ATOM 3815 O O . ILE A 1 498 ? -15.841 5.027 -4.360 1.00 94.81 498 ILE A O 1
ATOM 3819 N N . CYS A 1 499 ? -16.646 3.268 -5.509 1.00 93.00 499 CYS A N 1
ATOM 3820 C CA . CYS A 1 499 ? -18.003 3.304 -4.977 1.00 93.00 499 CYS A CA 1
ATOM 3821 C C . CYS A 1 499 ? -18.303 1.984 -4.264 1.00 93.00 499 CYS A C 1
ATOM 3823 O O . CYS A 1 499 ? -18.075 0.914 -4.831 1.00 93.00 499 CYS A O 1
ATOM 3825 N N . LEU A 1 500 ? -18.828 2.062 -3.041 1.00 93.06 500 LEU A N 1
ATOM 3826 C CA . LEU A 1 500 ? -19.276 0.923 -2.241 1.00 93.06 500 LEU A CA 1
ATOM 3827 C C . LEU A 1 500 ? -20.755 1.080 -1.891 1.00 93.06 500 LEU A C 1
ATOM 3829 O O . LEU A 1 500 ? -21.133 2.068 -1.266 1.00 93.06 500 LEU A O 1
ATOM 3833 N N . THR A 1 501 ? -21.576 0.089 -2.233 1.00 91.62 501 THR A N 1
ATOM 3834 C CA . THR A 1 501 ? -22.958 0.001 -1.747 1.00 91.62 501 THR A CA 1
ATOM 3835 C C . THR A 1 501 ? -22.944 -0.612 -0.345 1.00 91.62 501 THR A C 1
ATOM 3837 O O . THR A 1 501 ? -22.476 -1.739 -0.162 1.00 91.62 501 THR A O 1
ATOM 3840 N N . ILE A 1 502 ? -23.447 0.112 0.652 1.00 92.50 502 ILE A N 1
ATOM 3841 C CA . ILE A 1 502 ? -23.386 -0.248 2.079 1.00 92.50 502 ILE A CA 1
ATOM 3842 C C . ILE A 1 502 ? -24.773 -0.155 2.723 1.00 92.50 502 ILE A C 1
ATOM 3844 O O . ILE A 1 502 ? -25.668 0.490 2.183 1.00 92.50 502 ILE A O 1
ATOM 3848 N N . SER A 1 503 ? -24.948 -0.793 3.881 1.00 90.50 503 SER A N 1
ATOM 3849 C CA . SER A 1 503 ? -26.099 -0.517 4.742 1.00 90.50 503 SER A CA 1
ATOM 3850 C C . SER A 1 503 ? -25.834 0.724 5.590 1.00 90.50 503 SER A C 1
ATOM 3852 O O . SER A 1 503 ? -24.688 1.002 5.963 1.00 90.50 503 SER A O 1
ATOM 3854 N N . GLU A 1 504 ? -26.884 1.440 5.964 1.00 89.06 504 GLU A N 1
ATOM 3855 C CA . GLU A 1 504 ? -26.814 2.636 6.813 1.00 89.06 504 GLU A CA 1
ATOM 3856 C C . GLU A 1 504 ? -26.171 2.345 8.171 1.00 89.06 504 GLU A C 1
ATOM 3858 O O . GLU A 1 504 ? -25.407 3.148 8.709 1.00 89.06 504 GLU A O 1
ATOM 3863 N N . SER A 1 505 ? -26.354 1.126 8.681 1.00 90.00 505 SER A N 1
ATOM 3864 C CA . SER A 1 505 ? -25.699 0.650 9.904 1.00 90.00 505 SER A CA 1
ATOM 3865 C C . SER A 1 505 ? -24.161 0.669 9.847 1.00 90.00 505 SER A C 1
ATOM 3867 O O . SER A 1 505 ? -23.515 0.716 10.896 1.00 90.00 505 SER A O 1
ATOM 3869 N N . GLN A 1 506 ? -23.546 0.674 8.655 1.00 93.81 506 GLN A N 1
ATOM 3870 C CA . GLN A 1 506 ? -22.086 0.768 8.497 1.00 93.81 506 GLN A CA 1
ATOM 3871 C C . GLN A 1 506 ? -21.559 2.208 8.604 1.00 93.81 506 GLN A C 1
ATOM 3873 O O . GLN A 1 506 ? -20.361 2.401 8.833 1.00 93.81 506 GLN A O 1
ATOM 3878 N N . ILE A 1 507 ? -22.418 3.228 8.474 1.00 94.19 507 ILE A N 1
ATOM 3879 C CA . ILE A 1 507 ? -22.012 4.644 8.403 1.00 94.19 507 ILE A CA 1
ATOM 3880 C C . ILE A 1 507 ? -21.252 5.066 9.661 1.00 94.19 507 ILE A C 1
ATOM 3882 O O . ILE A 1 507 ? -20.213 5.717 9.569 1.00 94.19 507 ILE A O 1
ATOM 3886 N N . ASN A 1 508 ? -21.703 4.646 10.844 1.00 94.81 508 ASN A N 1
ATOM 3887 C CA . ASN A 1 508 ? -21.040 5.011 12.096 1.00 94.81 508 ASN A CA 1
ATOM 3888 C C . ASN A 1 508 ? -19.619 4.416 12.213 1.00 94.81 508 ASN A C 1
ATOM 3890 O O . ASN A 1 508 ? -18.727 5.050 12.781 1.00 94.81 508 ASN A O 1
ATOM 3894 N N . ALA A 1 509 ? -19.378 3.229 11.644 1.00 94.62 509 ALA A N 1
ATOM 3895 C CA . ALA A 1 509 ? -18.041 2.638 11.578 1.00 94.62 509 ALA A CA 1
ATOM 3896 C C . ALA A 1 509 ? -17.143 3.405 10.592 1.00 94.62 509 ALA A C 1
ATOM 3898 O O . ALA A 1 509 ? -15.989 3.701 10.905 1.00 94.62 509 ALA A O 1
ATOM 3899 N N . ILE A 1 510 ? -17.678 3.814 9.437 1.00 96.06 510 ILE A N 1
ATOM 3900 C CA . ILE A 1 510 ? -16.964 4.677 8.482 1.00 96.06 510 ILE A CA 1
ATOM 3901 C C . ILE A 1 510 ? -16.606 6.014 9.144 1.00 96.06 510 ILE A C 1
ATOM 3903 O O . ILE A 1 510 ? -15.448 6.439 9.103 1.00 96.06 510 ILE A O 1
ATOM 3907 N N . ALA A 1 511 ? -17.559 6.634 9.843 1.00 95.00 511 ALA A N 1
ATOM 3908 C CA . ALA A 1 511 ? -17.355 7.887 10.558 1.00 95.00 511 ALA A CA 1
ATOM 3909 C C . ALA A 1 511 ? -16.269 7.778 11.641 1.00 95.00 511 ALA A C 1
ATOM 3911 O O . ALA A 1 511 ? -15.444 8.680 11.774 1.00 95.00 511 ALA A O 1
ATOM 3912 N N . ALA A 1 512 ? -16.187 6.657 12.367 1.00 93.75 512 ALA A N 1
ATOM 3913 C CA . ALA A 1 512 ? -15.121 6.422 13.346 1.00 93.75 512 ALA A CA 1
ATOM 3914 C C . ALA A 1 512 ? -13.716 6.461 12.713 1.00 93.75 512 ALA A C 1
ATOM 3916 O O . ALA A 1 512 ? -12.767 6.974 13.316 1.00 93.75 512 ALA A O 1
ATOM 3917 N N . SER A 1 513 ? -13.577 5.947 11.489 1.00 95.12 513 SER A N 1
ATOM 3918 C CA . SER A 1 513 ? -12.333 6.013 10.715 1.00 95.12 513 SER A CA 1
ATOM 3919 C C . SER A 1 513 ? -12.063 7.406 10.149 1.00 95.12 513 SER A C 1
ATOM 3921 O O . SER A 1 513 ? -10.928 7.882 10.244 1.00 95.12 513 SER A O 1
ATOM 3923 N N . LEU A 1 514 ? -13.083 8.094 9.630 1.00 95.00 514 LEU A N 1
ATOM 3924 C CA . LEU A 1 514 ? -12.954 9.467 9.128 1.00 95.00 514 LEU A CA 1
ATOM 3925 C C . LEU A 1 514 ? -12.577 10.449 10.246 1.00 95.00 514 LEU A C 1
ATOM 3927 O O . LEU A 1 514 ? -11.710 11.289 10.044 1.00 95.00 514 LEU A O 1
ATOM 3931 N N . LEU A 1 515 ? -13.087 10.274 11.468 1.00 92.94 515 LEU A N 1
ATOM 3932 C CA . LEU A 1 515 ? -12.680 11.079 12.628 1.00 92.94 515 LEU A CA 1
ATOM 3933 C C . LEU A 1 515 ? -11.177 11.022 12.925 1.00 92.94 515 LEU A C 1
ATOM 3935 O O . LEU A 1 515 ? -10.645 11.941 13.538 1.00 92.94 515 LEU A O 1
ATOM 3939 N N . ARG A 1 516 ? -10.487 9.933 12.559 1.00 92.19 516 ARG A N 1
ATOM 3940 C CA . ARG A 1 516 ? -9.019 9.850 12.666 1.00 92.19 516 ARG A CA 1
ATOM 3941 C C . ARG A 1 516 ? -8.313 10.372 11.429 1.00 92.19 516 ARG A C 1
ATOM 3943 O O . ARG A 1 516 ? -7.196 10.850 11.553 1.00 92.19 516 ARG A O 1
ATOM 3950 N N . ALA A 1 517 ? -8.948 10.285 10.268 1.00 92.12 517 ALA A N 1
ATOM 3951 C CA . ALA A 1 517 ? -8.431 10.868 9.041 1.00 92.12 517 ALA A CA 1
ATOM 3952 C C . ALA A 1 517 ? -8.542 12.404 9.022 1.00 92.12 517 ALA A C 1
ATOM 3954 O O . ALA A 1 517 ? -7.877 13.031 8.205 1.00 92.12 517 ALA A O 1
ATOM 3955 N N . GLU A 1 518 ? -9.329 13.012 9.917 1.00 92.00 518 GLU A N 1
ATOM 3956 C CA . GLU A 1 518 ? -9.489 14.469 10.075 1.00 92.00 518 GLU A CA 1
ATOM 3957 C C . GLU A 1 518 ? -9.865 15.211 8.763 1.00 92.00 518 GLU A C 1
ATOM 3959 O O . GLU A 1 518 ? -9.261 16.243 8.459 1.00 92.00 518 GLU A O 1
ATOM 3964 N N . PRO A 1 519 ? -10.789 14.697 7.919 1.00 92.69 519 PRO A N 1
ATOM 3965 C CA . PRO A 1 519 ? -11.120 15.343 6.655 1.00 92.69 519 PRO A CA 1
ATOM 3966 C C . PRO A 1 519 ? -11.943 16.613 6.878 1.00 92.69 519 PRO A C 1
ATOM 3968 O O . PRO A 1 519 ? -12.707 16.722 7.836 1.00 92.69 519 PRO A O 1
ATOM 3971 N N . LEU A 1 520 ? -11.852 17.545 5.935 1.00 92.06 520 LEU A N 1
ATOM 3972 C CA . LEU A 1 520 ? -12.745 18.695 5.893 1.00 92.06 520 LEU A CA 1
ATOM 3973 C C . LEU A 1 520 ? -14.086 18.292 5.277 1.00 92.06 520 LEU A C 1
ATOM 3975 O O . LEU A 1 520 ? -14.164 17.995 4.082 1.00 92.06 520 LEU A O 1
ATOM 3979 N N . VAL A 1 521 ? -15.138 18.313 6.091 1.00 92.88 521 VAL A N 1
ATOM 3980 C CA . VAL A 1 521 ? -16.526 18.219 5.629 1.00 92.88 521 VAL A CA 1
ATOM 3981 C C . VAL A 1 521 ? -16.933 19.588 5.088 1.00 92.88 521 VAL A C 1
ATOM 3983 O O . VAL A 1 521 ? -16.870 20.576 5.813 1.00 92.88 521 VAL A O 1
ATOM 3986 N N . HIS A 1 522 ? -17.308 19.656 3.812 1.00 91.25 522 HIS A N 1
ATOM 3987 C CA . HIS A 1 522 ? -17.692 20.911 3.149 1.00 91.25 522 HIS A CA 1
ATOM 3988 C C . HIS A 1 522 ? -19.183 20.971 2.802 1.00 91.25 522 HIS A C 1
ATOM 3990 O O . HIS A 1 522 ? -19.674 22.026 2.414 1.00 91.25 522 HIS A O 1
ATOM 3996 N N . TYR A 1 523 ? -19.902 19.855 2.945 1.00 93.44 523 TYR A N 1
ATOM 3997 C CA . TYR A 1 523 ? -21.352 19.801 2.805 1.00 93.44 523 TYR A CA 1
ATOM 3998 C C . TYR A 1 523 ? -21.928 18.643 3.627 1.00 93.44 523 TYR A C 1
ATOM 4000 O O . TYR A 1 523 ? -21.345 17.557 3.647 1.00 93.44 523 TYR A O 1
ATOM 4008 N N . ASN A 1 524 ? -23.068 18.862 4.281 1.00 94.31 524 ASN A N 1
ATOM 4009 C CA . ASN A 1 524 ? -23.839 17.827 4.966 1.00 94.31 524 ASN A CA 1
ATOM 4010 C C . ASN A 1 524 ? -25.319 18.230 5.034 1.00 94.31 524 ASN A C 1
ATOM 4012 O O . ASN A 1 524 ? -25.632 19.263 5.623 1.00 94.31 524 ASN A O 1
ATOM 4016 N N . ASP A 1 525 ? -26.212 17.408 4.486 1.00 93.62 525 ASP A N 1
ATOM 4017 C CA . ASP A 1 525 ? -27.669 17.553 4.627 1.00 93.62 525 ASP A CA 1
ATOM 4018 C C . ASP A 1 525 ? -28.352 16.282 5.172 1.00 93.62 525 ASP A C 1
ATOM 4020 O O . ASP A 1 525 ? -29.579 16.174 5.132 1.00 93.62 525 ASP A O 1
ATOM 4024 N N . ILE A 1 526 ? -27.582 15.326 5.713 1.00 93.00 526 ILE A N 1
ATOM 4025 C CA . ILE A 1 526 ? -28.127 14.119 6.353 1.00 93.00 526 ILE A CA 1
ATOM 4026 C C . ILE A 1 526 ? -28.809 14.516 7.676 1.00 93.00 526 ILE A C 1
ATOM 4028 O O . ILE A 1 526 ? -28.137 15.052 8.564 1.00 93.00 526 ILE A O 1
ATOM 4032 N N . PRO A 1 527 ? -30.123 14.267 7.837 1.00 90.44 527 PRO A N 1
ATOM 4033 C CA . PRO A 1 527 ? -30.865 14.708 9.010 1.00 90.44 527 PRO A CA 1
ATOM 4034 C C . PRO A 1 527 ? -30.518 13.878 10.254 1.00 90.44 527 PRO A C 1
ATOM 4036 O O . PRO A 1 527 ? -30.126 12.711 10.174 1.00 90.44 527 PRO A O 1
ATOM 4039 N N . GLU A 1 528 ? -30.713 14.471 11.436 1.00 87.19 528 GLU A N 1
ATOM 4040 C CA . GLU A 1 528 ? -30.434 13.797 12.713 1.00 87.19 528 GLU A CA 1
ATOM 4041 C C . 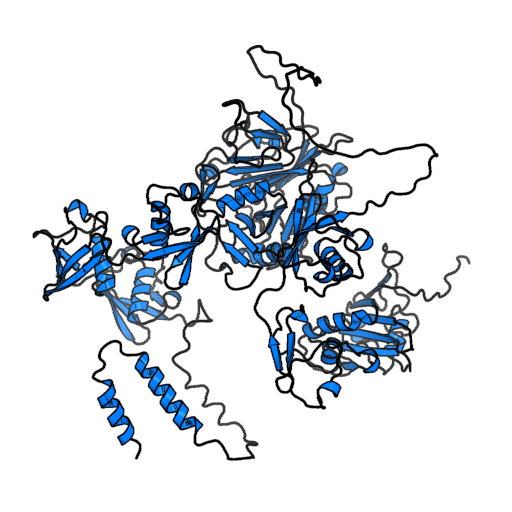GLU A 1 528 ? -31.275 12.524 12.915 1.00 87.19 528 GLU A C 1
ATOM 4043 O O . GLU A 1 528 ? -30.826 11.601 13.591 1.00 87.19 528 GLU A O 1
ATOM 4048 N N . THR A 1 529 ? -32.452 12.434 12.286 1.00 86.94 529 THR A N 1
ATOM 4049 C CA . THR A 1 529 ? -33.337 11.258 12.339 1.00 86.94 529 THR A CA 1
ATOM 4050 C C . THR A 1 529 ? -32.691 9.994 11.776 1.00 86.94 529 THR A C 1
ATOM 4052 O O . THR A 1 529 ? -32.927 8.915 12.308 1.00 86.94 529 THR A O 1
ATOM 4055 N N . GLU A 1 530 ? -31.834 10.122 10.762 1.00 86.12 530 GLU A N 1
ATOM 4056 C CA . GLU A 1 530 ? -31.125 8.989 10.140 1.00 86.12 530 GLU A CA 1
ATOM 4057 C C . GLU A 1 530 ? -29.840 8.624 10.889 1.00 86.12 530 GLU A C 1
ATOM 4059 O O . GLU A 1 530 ? -29.251 7.567 10.690 1.00 86.12 530 GLU A O 1
ATOM 4064 N N . THR A 1 531 ? -29.372 9.509 11.771 1.00 85.56 531 THR A N 1
ATOM 4065 C CA . THR A 1 531 ? -28.085 9.365 12.469 1.00 85.56 531 THR A CA 1
ATOM 4066 C C . THR A 1 531 ? -28.261 9.118 13.965 1.00 85.56 531 THR A C 1
ATOM 4068 O O . THR A 1 531 ? -27.296 9.169 14.737 1.00 85.56 531 THR A O 1
ATOM 4071 N N . VAL A 1 532 ? -29.481 8.780 14.394 1.00 86.25 532 VAL A N 1
ATOM 4072 C CA . VAL A 1 532 ? -29.789 8.410 15.779 1.00 86.25 532 VAL A CA 1
ATOM 4073 C C . VAL A 1 532 ? -28.908 7.231 16.206 1.00 86.25 532 VAL A C 1
ATOM 4075 O O . VAL A 1 532 ? -28.848 6.190 15.560 1.00 86.25 532 VAL A O 1
ATOM 4078 N N . GLY A 1 533 ? -28.171 7.407 17.305 1.00 84.69 533 GLY A N 1
ATOM 4079 C CA . GLY A 1 533 ? -27.217 6.410 17.807 1.00 84.69 533 GLY A CA 1
ATOM 4080 C C . GLY A 1 533 ? -25.851 6.397 17.100 1.00 84.69 533 GLY A C 1
ATOM 4081 O O . GLY A 1 533 ? -24.928 5.725 17.569 1.00 84.69 533 GLY A O 1
ATOM 4082 N N . MET A 1 534 ? -25.651 7.183 16.035 1.00 92.25 534 MET A N 1
ATOM 4083 C CA . MET A 1 534 ? -24.379 7.286 15.306 1.00 92.25 534 MET A CA 1
ATOM 4084 C C . MET A 1 534 ? -23.448 8.352 15.907 1.00 92.25 534 MET A C 1
ATOM 4086 O O . MET A 1 534 ? -23.122 9.368 15.292 1.00 92.25 534 MET A O 1
ATOM 4090 N N . GLN A 1 535 ? -22.977 8.113 17.133 1.00 91.75 535 GLN A N 1
ATOM 4091 C CA . GLN A 1 535 ? -22.151 9.073 17.884 1.00 91.75 535 GLN A CA 1
ATOM 4092 C C . GLN A 1 535 ? -20.883 9.561 17.156 1.00 91.75 535 GLN A C 1
ATOM 4094 O O . GLN A 1 535 ? -20.424 10.676 17.408 1.00 91.75 535 GLN A O 1
ATOM 4099 N N . TYR A 1 536 ? -20.279 8.742 16.286 1.00 92.75 536 TYR A N 1
ATOM 4100 C CA . TYR A 1 536 ? -19.081 9.143 15.545 1.00 92.75 536 TYR A CA 1
ATOM 4101 C C . TYR A 1 536 ? -19.433 10.001 14.337 1.00 92.75 536 TYR A C 1
ATOM 4103 O O . TYR A 1 536 ? -18.679 10.916 14.016 1.00 92.75 536 TYR A O 1
ATOM 4111 N N . PHE A 1 537 ? -20.578 9.739 13.706 1.00 93.69 537 PHE A N 1
ATOM 4112 C CA . PHE A 1 537 ? -21.073 10.559 12.607 1.00 93.69 537 PHE A CA 1
ATOM 4113 C C . PHE A 1 537 ? -21.368 11.980 13.083 1.00 93.69 537 PHE A C 1
ATOM 4115 O O . PHE A 1 537 ? -20.849 12.919 12.494 1.00 93.69 537 PHE A O 1
ATOM 4122 N N . LYS A 1 538 ? -22.076 12.134 14.210 1.00 90.94 538 LYS A N 1
ATOM 4123 C CA . LYS A 1 538 ? -22.361 13.458 14.786 1.00 90.94 538 LYS A CA 1
ATOM 4124 C C . LYS A 1 538 ? -21.086 14.260 15.069 1.00 90.94 538 LYS A C 1
ATOM 4126 O O . LYS A 1 538 ? -20.954 15.407 14.672 1.00 90.94 538 LYS A O 1
ATOM 4131 N N . LYS A 1 539 ? -20.071 13.627 15.666 1.00 91.75 539 LYS A N 1
ATOM 4132 C CA . LYS A 1 539 ? -18.769 14.285 15.878 1.00 91.75 539 LYS A CA 1
ATOM 4133 C C . LYS A 1 539 ? -18.079 14.674 14.571 1.00 91.75 539 LYS A C 1
ATOM 4135 O O . LYS A 1 539 ? -17.398 15.691 14.533 1.00 91.75 539 LYS A O 1
ATOM 4140 N N . LEU A 1 540 ? -18.218 13.861 13.524 1.00 93.00 540 LEU A N 1
ATOM 4141 C CA . LEU A 1 540 ? -17.632 14.143 12.217 1.00 93.00 540 LEU A CA 1
ATOM 4142 C C . LEU A 1 540 ? -18.334 15.326 11.540 1.00 93.00 540 LEU A C 1
ATOM 4144 O O . LEU A 1 540 ? -17.642 16.215 11.050 1.00 93.00 540 LEU A O 1
ATOM 4148 N N . SER A 1 541 ? -19.671 15.352 11.539 1.00 90.00 541 SER A N 1
ATOM 4149 C CA . SER A 1 541 ? -20.458 16.461 10.984 1.00 90.00 541 SER A CA 1
ATOM 4150 C C . SER A 1 541 ? -20.207 17.772 11.726 1.00 90.00 541 SER A C 1
ATOM 4152 O O . SER A 1 541 ? -20.162 18.822 11.096 1.00 90.00 541 SER A O 1
ATOM 4154 N N . ASP A 1 542 ? -19.961 17.700 13.037 1.00 88.19 542 ASP A N 1
ATOM 4155 C CA . ASP A 1 542 ? -19.666 18.860 13.886 1.00 88.19 542 ASP A CA 1
ATOM 4156 C C . ASP A 1 542 ? -18.188 19.305 13.808 1.00 88.19 542 ASP A C 1
ATOM 4158 O O . ASP A 1 542 ? -17.791 20.261 14.474 1.00 88.19 542 ASP A O 1
ATOM 4162 N N . GLY A 1 543 ? -17.336 18.597 13.051 1.00 84.94 543 GLY A N 1
ATOM 4163 C CA . GLY A 1 543 ? -15.902 18.897 12.939 1.00 84.94 543 GLY A CA 1
ATOM 4164 C C . GLY A 1 543 ? -15.088 18.633 14.216 1.00 84.94 543 GLY A C 1
ATOM 4165 O O . GLY A 1 543 ? -14.020 19.214 14.413 1.00 84.94 543 GLY A O 1
ATOM 4166 N N . GLN A 1 544 ? -15.571 17.765 15.109 1.00 85.88 544 GLN A N 1
ATOM 4167 C CA . GLN A 1 544 ? -14.949 17.469 16.403 1.00 85.88 544 GLN A CA 1
ATOM 4168 C C . GLN A 1 544 ? -13.970 16.289 16.322 1.00 85.88 544 GLN A C 1
ATOM 4170 O O . GLN A 1 544 ? -14.338 15.121 16.491 1.00 85.88 544 GLN A O 1
ATOM 4175 N N . PHE A 1 545 ? -12.684 16.589 16.135 1.00 83.88 545 PHE A N 1
ATOM 4176 C CA . PHE A 1 545 ? -11.635 15.571 16.027 1.00 83.88 545 PHE A CA 1
ATOM 4177 C C . PHE A 1 545 ? -10.975 15.237 17.378 1.00 83.88 545 PHE A C 1
ATOM 4179 O O . PHE A 1 545 ? -10.559 16.141 18.107 1.00 83.88 545 PHE A O 1
ATOM 4186 N N . PRO A 1 546 ? -10.816 13.945 17.735 1.00 76.44 546 PRO A N 1
ATOM 4187 C CA . PRO A 1 546 ? -10.153 13.565 18.981 1.00 76.44 546 PRO A CA 1
ATOM 4188 C C . PRO A 1 546 ? -8.663 13.912 18.991 1.00 76.44 546 PRO A C 1
ATOM 4190 O O . PRO A 1 546 ? -7.888 13.423 18.173 1.00 76.44 546 PRO A O 1
ATOM 4193 N N . THR A 1 547 ? -8.247 14.701 19.979 1.00 75.44 547 THR A N 1
ATOM 4194 C CA . THR A 1 547 ? -6.843 15.092 20.193 1.00 75.44 547 THR A CA 1
ATOM 4195 C C . THR A 1 547 ? -6.084 14.140 21.118 1.00 75.44 547 THR A C 1
ATOM 4197 O O . THR A 1 547 ? -4.862 14.223 21.223 1.00 75.44 547 THR A O 1
ATOM 4200 N N . VAL A 1 548 ? -6.797 13.210 21.761 1.00 72.62 548 VAL A N 1
ATOM 4201 C CA . VAL A 1 548 ? -6.274 12.240 22.732 1.00 72.62 548 VAL A CA 1
ATOM 4202 C C . VAL A 1 548 ? -6.376 10.800 22.202 1.00 72.62 548 VAL A C 1
ATOM 4204 O O . VAL A 1 548 ? -7.174 10.535 21.297 1.00 72.62 548 VAL A O 1
ATOM 4207 N N . PRO A 1 549 ? -5.581 9.848 22.733 1.00 77.50 549 PRO A N 1
ATOM 4208 C CA . PRO A 1 549 ? -5.602 8.460 22.282 1.00 77.50 549 PRO A CA 1
ATOM 4209 C C . PRO A 1 549 ? -6.992 7.805 22.398 1.00 77.50 549 PRO A C 1
ATOM 4211 O O . PRO A 1 549 ? -7.759 8.154 23.296 1.00 77.50 549 PRO A O 1
ATOM 4214 N N . PRO A 1 550 ? -7.302 6.800 21.554 1.00 82.31 550 PRO A N 1
ATOM 4215 C CA . PRO A 1 550 ? -6.414 6.167 20.576 1.00 82.31 550 PRO A CA 1
ATOM 4216 C C . PRO A 1 550 ? -6.253 6.987 19.286 1.00 82.31 550 PRO A C 1
ATOM 4218 O O . PRO A 1 550 ? -7.229 7.472 18.719 1.00 82.31 550 PRO A O 1
ATOM 4221 N N . TYR A 1 551 ? -5.014 7.082 18.794 1.00 87.50 551 TYR A N 1
ATOM 4222 C CA . TYR A 1 551 ? -4.638 7.825 17.577 1.00 87.50 551 TYR A CA 1
ATOM 4223 C C . TYR A 1 551 ? -4.804 7.032 16.272 1.00 87.50 551 TYR A C 1
ATOM 4225 O O . TYR A 1 551 ? -4.574 7.556 15.184 1.00 87.50 551 TYR A O 1
ATOM 4233 N N . LEU A 1 552 ? -5.178 5.758 16.379 1.00 91.31 552 LEU A N 1
ATOM 4234 C CA . LEU A 1 552 ? -5.452 4.875 15.254 1.00 91.31 552 LEU A CA 1
ATOM 4235 C C . LEU A 1 552 ? -6.908 4.420 15.300 1.00 91.31 552 LEU A C 1
ATOM 4237 O O . LEU A 1 552 ? -7.442 4.176 16.381 1.00 91.31 552 LEU A O 1
ATOM 4241 N N . SER A 1 553 ? -7.508 4.246 14.126 1.00 93.00 553 SER A N 1
ATOM 4242 C CA . SER A 1 553 ? -8.771 3.530 13.949 1.00 93.00 553 SER A CA 1
ATOM 4243 C C . SER A 1 553 ? -8.554 2.340 13.021 1.00 93.00 553 SER A C 1
ATOM 4245 O O . SER A 1 553 ? -7.802 2.419 12.047 1.00 93.00 553 SER A O 1
ATOM 4247 N N . ARG A 1 554 ? -9.218 1.232 13.342 1.00 94.81 554 ARG A N 1
ATOM 4248 C CA . ARG A 1 554 ? -9.351 0.061 12.482 1.00 94.81 554 ARG A CA 1
ATOM 4249 C C . ARG A 1 554 ? -10.808 -0.352 12.518 1.00 94.81 554 ARG A C 1
ATOM 4251 O O . ARG A 1 554 ? -11.285 -0.770 13.568 1.00 94.81 554 ARG A O 1
ATOM 4258 N N . GLN A 1 555 ? -11.475 -0.249 11.383 1.00 95.25 555 GLN A N 1
ATOM 4259 C CA . GLN A 1 555 ? -12.871 -0.636 11.231 1.00 95.25 555 GLN A CA 1
ATOM 4260 C C . GLN A 1 555 ? -12.980 -1.660 10.112 1.00 95.25 555 GLN A C 1
ATOM 4262 O O . GLN A 1 555 ? -12.200 -1.625 9.162 1.00 95.25 555 GLN A O 1
ATOM 4267 N N . SER A 1 556 ? -13.925 -2.579 10.241 1.00 95.56 556 SER A N 1
ATOM 4268 C CA . SER A 1 556 ? -14.251 -3.549 9.203 1.00 95.56 556 SER A CA 1
ATOM 4269 C C . SER A 1 556 ? -15.730 -3.398 8.896 1.00 95.56 556 SER A C 1
ATOM 4271 O O . SER A 1 556 ? -16.549 -3.478 9.810 1.00 95.56 556 SER A O 1
ATOM 4273 N N . ILE A 1 557 ? -16.045 -3.121 7.636 1.00 94.44 557 ILE A N 1
ATOM 4274 C CA . ILE A 1 557 ? -17.410 -2.977 7.135 1.00 94.44 557 ILE A CA 1
ATOM 4275 C C . ILE A 1 557 ? -17.684 -4.036 6.071 1.00 94.44 557 ILE A C 1
ATOM 4277 O O . ILE A 1 557 ? -16.759 -4.619 5.496 1.00 94.44 557 ILE A O 1
ATOM 4281 N N . LYS A 1 558 ? -18.964 -4.268 5.788 1.00 92.00 558 LYS A N 1
ATOM 4282 C CA . LYS A 1 558 ? -19.403 -5.136 4.691 1.00 92.00 558 LYS A CA 1
ATOM 4283 C C . LYS A 1 558 ? -20.279 -4.365 3.715 1.00 92.00 558 LYS A C 1
ATOM 4285 O O . LYS A 1 558 ? -21.078 -3.528 4.133 1.00 92.00 558 LYS A O 1
ATOM 4290 N N . THR A 1 559 ? -20.134 -4.653 2.426 1.00 89.88 559 THR A N 1
ATOM 4291 C CA . THR A 1 559 ? -21.066 -4.151 1.409 1.00 89.88 559 THR A CA 1
ATOM 4292 C C . THR A 1 559 ? -22.430 -4.835 1.544 1.00 89.88 559 THR A C 1
ATOM 4294 O O . THR A 1 559 ? -22.521 -5.967 2.019 1.00 89.88 559 THR A O 1
ATOM 4297 N N . ALA A 1 560 ? -23.503 -4.160 1.127 1.00 83.06 560 ALA A N 1
ATOM 4298 C CA . ALA A 1 560 ? -24.881 -4.653 1.271 1.00 83.06 560 ALA A CA 1
ATOM 4299 C C . ALA A 1 560 ? -25.315 -5.661 0.179 1.00 83.06 560 ALA A C 1
ATOM 4301 O O . ALA A 1 560 ? -26.469 -6.084 0.146 1.00 83.06 560 ALA A O 1
ATOM 4302 N N . GLY A 1 561 ? -24.418 -6.034 -0.738 1.00 70.06 561 GLY A N 1
ATOM 4303 C CA . GLY A 1 561 ? -24.706 -6.952 -1.843 1.00 70.06 561 GLY A CA 1
ATOM 4304 C C . GLY A 1 561 ? -24.425 -8.422 -1.534 1.00 70.06 561 GLY A C 1
ATOM 4305 O O . GLY A 1 561 ? -23.791 -8.741 -0.534 1.00 70.06 561 GLY A O 1
ATOM 4306 N N . GLN A 1 562 ? -24.871 -9.320 -2.419 1.00 65.38 562 GLN A N 1
ATOM 4307 C CA . GLN A 1 562 ? -24.539 -10.747 -2.377 1.00 65.38 562 GLN A CA 1
ATOM 4308 C C . GLN A 1 562 ? -23.650 -11.117 -3.578 1.00 65.38 562 GLN A C 1
ATOM 4310 O O . GLN A 1 562 ? -24.083 -10.905 -4.711 1.00 65.38 562 GLN A O 1
ATOM 4315 N N . PRO A 1 563 ? -22.443 -11.674 -3.363 1.00 74.94 563 PRO A N 1
ATOM 4316 C CA . PRO A 1 563 ? -21.788 -11.886 -2.069 1.00 74.94 563 PRO A CA 1
ATOM 4317 C C . PRO A 1 563 ? -21.300 -10.569 -1.437 1.00 74.94 563 PRO A C 1
ATOM 4319 O O . PRO A 1 563 ? -20.833 -9.664 -2.131 1.00 74.94 563 PRO A O 1
ATOM 4322 N N . ALA A 1 564 ? -21.386 -10.470 -0.108 1.00 83.06 564 ALA A N 1
ATOM 4323 C CA . ALA A 1 564 ? -20.915 -9.295 0.622 1.00 83.06 564 ALA A CA 1
ATOM 4324 C C . ALA A 1 564 ? -19.381 -9.239 0.622 1.00 83.06 564 ALA A C 1
ATOM 4326 O O . ALA A 1 564 ? -18.711 -10.217 0.958 1.00 83.06 564 ALA A O 1
ATOM 4327 N N . VAL A 1 565 ? -18.824 -8.076 0.290 1.00 88.75 565 VAL A N 1
ATOM 4328 C CA . VAL A 1 565 ? -17.378 -7.834 0.240 1.00 88.75 565 VAL A CA 1
ATOM 4329 C C . VAL A 1 565 ? -16.937 -7.193 1.550 1.00 88.75 565 VAL A C 1
ATOM 4331 O O . VAL A 1 565 ? -17.554 -6.236 2.023 1.00 88.75 565 VAL A O 1
ATOM 4334 N N . THR A 1 566 ? -15.865 -7.719 2.146 1.00 92.38 566 THR A N 1
ATOM 4335 C CA . THR A 1 566 ? -15.289 -7.158 3.375 1.00 92.38 566 THR A CA 1
ATOM 4336 C C . THR A 1 566 ? -14.353 -6.007 3.028 1.00 92.38 566 THR A C 1
ATOM 4338 O O . THR A 1 566 ? -13.440 -6.159 2.214 1.00 92.38 566 THR A O 1
ATOM 4341 N N . VAL A 1 567 ? -14.555 -4.861 3.675 1.00 95.44 567 VAL A N 1
ATOM 4342 C CA . VAL A 1 567 ? -13.733 -3.662 3.498 1.00 95.44 567 VAL A CA 1
ATOM 4343 C C . VAL A 1 567 ? -13.179 -3.233 4.851 1.00 95.44 567 VAL A C 1
ATOM 4345 O O . VAL A 1 567 ? -13.915 -2.896 5.775 1.00 95.44 567 VAL A O 1
ATOM 4348 N N . ASN A 1 568 ? -11.858 -3.240 4.977 1.00 96.38 568 ASN A N 1
ATOM 4349 C CA . ASN A 1 568 ? -11.149 -2.794 6.166 1.00 96.38 568 ASN A CA 1
ATOM 4350 C C . ASN A 1 568 ? -10.674 -1.354 5.976 1.00 96.38 568 ASN A C 1
ATOM 4352 O O . ASN A 1 568 ? -9.959 -1.050 5.024 1.00 96.38 568 ASN A O 1
ATOM 4356 N N . VAL A 1 569 ? -11.038 -0.474 6.901 1.00 97.50 569 VAL A N 1
ATOM 4357 C CA . VAL A 1 569 ? -10.632 0.931 6.895 1.00 97.50 569 VAL A CA 1
ATOM 4358 C C . VAL A 1 569 ? -9.630 1.160 8.019 1.00 97.50 569 VAL A C 1
ATOM 4360 O O . VAL A 1 569 ? -9.933 0.944 9.198 1.00 97.50 569 VAL A O 1
ATOM 4363 N N . TYR A 1 570 ? -8.430 1.596 7.653 1.00 97.31 570 TYR A N 1
ATOM 4364 C CA . TYR A 1 570 ? -7.358 1.939 8.580 1.00 97.31 570 TYR A CA 1
ATOM 4365 C C . TYR A 1 570 ? -7.117 3.439 8.547 1.00 97.31 570 TYR A C 1
ATOM 4367 O O . TYR A 1 570 ? -6.856 3.989 7.483 1.00 97.31 570 TYR A O 1
ATOM 4375 N N . SER A 1 571 ? -7.122 4.086 9.708 1.00 95.75 571 SER A N 1
ATOM 4376 C CA . SER A 1 571 ? -6.892 5.529 9.788 1.00 95.75 571 SER A CA 1
ATOM 4377 C C . SER A 1 571 ? -5.935 5.889 10.911 1.00 95.75 571 SER A C 1
ATOM 4379 O O . SER A 1 571 ? -5.880 5.214 11.944 1.00 95.75 571 SER A O 1
ATOM 4381 N N . LYS A 1 572 ? -5.210 6.991 10.727 1.00 94.00 572 LYS A N 1
ATOM 4382 C CA . LYS A 1 572 ? -4.315 7.574 11.728 1.00 94.00 572 LYS A CA 1
ATOM 4383 C C . LYS A 1 572 ? -4.521 9.081 11.830 1.00 94.00 572 LYS A C 1
ATOM 4385 O O . LYS A 1 572 ? -4.650 9.743 10.803 1.00 94.00 572 LYS A O 1
ATOM 4390 N N . SER A 1 573 ? -4.456 9.603 13.051 1.00 91.38 573 SER A N 1
ATOM 4391 C CA . SER A 1 573 ? -4.394 11.045 13.296 1.00 91.38 573 SER A CA 1
ATOM 4392 C C . SER A 1 573 ? -3.006 11.603 12.987 1.00 91.38 573 SER A C 1
ATOM 4394 O O . SER A 1 573 ? -1.996 10.881 13.030 1.00 91.38 573 SER A O 1
ATOM 4396 N N . ALA A 1 574 ? -2.933 12.916 12.772 1.00 86.69 574 ALA A N 1
ATOM 4397 C CA . ALA A 1 574 ? -1.665 13.632 12.602 1.00 86.69 574 ALA A CA 1
ATOM 4398 C C . ALA A 1 574 ? -0.753 13.525 13.842 1.00 86.69 574 ALA A C 1
ATOM 4400 O O . ALA A 1 574 ? 0.477 13.532 13.749 1.00 86.69 574 ALA A O 1
ATOM 4401 N N . THR A 1 575 ? -1.354 13.360 15.022 1.00 85.88 575 THR A N 1
ATOM 4402 C CA . THR A 1 575 ? -0.651 13.200 16.302 1.00 85.88 575 THR A CA 1
ATOM 4403 C C . THR A 1 575 ? -0.014 11.822 16.490 1.00 85.88 575 THR A C 1
ATOM 4405 O O . THR A 1 575 ? 0.886 11.686 17.318 1.00 85.88 575 THR A O 1
ATOM 4408 N N . SER A 1 576 ? -0.411 10.808 15.709 1.00 87.06 576 SER A N 1
ATOM 4409 C CA . SER A 1 576 ? 0.080 9.428 15.851 1.00 87.06 576 SER A CA 1
ATOM 4410 C C . SER A 1 576 ? 1.583 9.264 15.595 1.00 87.06 576 SER A C 1
ATOM 4412 O O . SER A 1 576 ? 2.193 8.326 16.109 1.00 87.06 576 SER A O 1
ATOM 4414 N N . ARG A 1 577 ? 2.187 10.139 14.774 1.00 86.19 577 ARG A N 1
ATOM 4415 C CA . ARG A 1 577 ? 3.571 10.011 14.267 1.00 86.19 577 ARG A CA 1
ATOM 4416 C C . ARG A 1 577 ? 3.836 8.695 13.518 1.00 86.19 577 ARG A C 1
ATOM 4418 O O . ARG A 1 577 ? 4.992 8.323 13.294 1.00 86.19 577 ARG A O 1
ATOM 4425 N N . TYR A 1 578 ? 2.788 7.959 13.150 1.00 87.38 578 TYR A N 1
ATOM 4426 C CA . TYR A 1 578 ? 2.909 6.680 12.464 1.00 87.38 578 TYR A CA 1
ATOM 4427 C C . TYR A 1 578 ? 2.895 6.857 10.954 1.00 87.38 578 TYR A C 1
ATOM 4429 O O . TYR A 1 578 ? 2.242 7.735 10.402 1.00 87.38 578 TYR A O 1
ATOM 4437 N N . GLU A 1 579 ? 3.648 5.982 10.306 1.00 89.56 579 GLU A N 1
ATOM 4438 C CA . GLU A 1 579 ? 3.709 5.818 8.863 1.00 89.56 579 GLU A CA 1
ATOM 4439 C C . GLU A 1 579 ? 2.559 4.861 8.476 1.00 89.56 579 GLU A C 1
ATOM 4441 O O . GLU A 1 579 ? 2.486 3.754 9.024 1.00 89.56 579 GLU A O 1
ATOM 4446 N N . ILE A 1 580 ? 1.621 5.298 7.624 1.00 93.88 580 ILE A N 1
ATOM 4447 C CA . ILE A 1 580 ? 0.388 4.542 7.327 1.00 93.88 580 ILE A CA 1
ATOM 4448 C C . ILE A 1 580 ? 0.666 3.168 6.688 1.00 93.88 580 ILE A C 1
ATOM 4450 O O . ILE A 1 580 ? -0.022 2.203 7.006 1.00 93.88 580 ILE A O 1
ATOM 4454 N N . TYR A 1 581 ? 1.706 3.015 5.870 1.00 93.38 581 TYR A N 1
ATOM 4455 C CA . TYR A 1 581 ? 1.966 1.773 5.140 1.00 93.38 581 TYR A CA 1
ATOM 4456 C C . TYR A 1 581 ? 2.517 0.672 6.061 1.00 93.38 581 TYR A C 1
ATOM 4458 O O . TYR A 1 581 ? 1.841 -0.308 6.358 1.00 93.38 581 TYR A O 1
ATOM 4466 N N . LYS A 1 582 ? 3.730 0.827 6.586 1.00 89.19 582 LYS A N 1
ATOM 4467 C CA . LYS A 1 582 ? 4.440 -0.170 7.398 1.00 89.19 582 LYS A CA 1
ATOM 4468 C C . LYS A 1 582 ? 3.874 -0.284 8.809 1.00 89.19 582 LYS A C 1
ATOM 4470 O O . LYS A 1 582 ? 3.685 -1.387 9.321 1.00 89.19 582 LYS A O 1
ATOM 4475 N N . ARG A 1 583 ? 3.630 0.847 9.485 1.00 89.06 583 ARG A N 1
ATOM 4476 C CA . ARG A 1 583 ? 3.243 0.836 10.912 1.00 89.06 583 ARG A CA 1
ATOM 4477 C C . ARG A 1 583 ? 1.755 0.593 11.132 1.00 89.06 583 ARG A C 1
ATOM 4479 O O . ARG A 1 583 ? 1.402 0.152 12.228 1.00 89.06 583 ARG A O 1
ATOM 4486 N N . VAL A 1 584 ? 0.914 0.841 10.125 1.00 91.75 584 VAL A N 1
ATOM 4487 C CA . VAL A 1 584 ? -0.535 0.608 10.205 1.00 91.75 584 VAL A CA 1
ATOM 4488 C C . VAL A 1 584 ? -0.954 -0.558 9.309 1.00 91.75 584 VAL A C 1
ATOM 4490 O O . VAL A 1 584 ? -1.350 -1.584 9.858 1.00 91.75 584 VAL A O 1
ATOM 4493 N N . ILE A 1 585 ? -0.815 -0.463 7.981 1.00 93.75 585 ILE A N 1
ATOM 4494 C CA . ILE A 1 585 ? -1.327 -1.475 7.033 1.00 93.75 585 ILE A CA 1
ATOM 4495 C C . ILE A 1 585 ? -0.563 -2.803 7.139 1.00 93.75 585 ILE A C 1
ATOM 4497 O O . ILE A 1 585 ? -1.166 -3.813 7.485 1.00 93.75 585 ILE A O 1
ATOM 4501 N N . VAL A 1 586 ? 0.758 -2.833 6.934 1.00 90.44 586 VAL A N 1
ATOM 4502 C CA . VAL A 1 586 ? 1.575 -4.070 6.996 1.00 90.44 586 VAL A CA 1
ATOM 4503 C C . VAL A 1 586 ? 1.443 -4.745 8.360 1.00 90.44 586 VAL A C 1
ATOM 4505 O O . VAL A 1 586 ? 1.276 -5.961 8.452 1.00 90.44 586 VAL A O 1
ATOM 4508 N N . LYS A 1 587 ? 1.454 -3.957 9.442 1.00 87.88 587 LYS A N 1
ATOM 4509 C CA . LYS A 1 587 ? 1.262 -4.474 10.803 1.00 87.88 587 LYS A CA 1
ATOM 4510 C C . LYS A 1 587 ? -0.145 -5.041 11.024 1.00 87.88 587 LYS A C 1
ATOM 4512 O O . LYS A 1 587 ? -0.295 -5.988 11.794 1.00 87.88 587 LYS A O 1
ATOM 4517 N N . ALA A 1 588 ? -1.168 -4.464 10.392 1.00 88.81 588 ALA A N 1
ATOM 4518 C CA . ALA A 1 588 ? -2.542 -4.947 10.476 1.00 88.81 588 ALA A CA 1
ATOM 4519 C C . ALA A 1 588 ? -2.767 -6.212 9.645 1.00 88.81 588 ALA A C 1
ATOM 4521 O O . ALA A 1 588 ? -3.330 -7.171 10.164 1.00 88.81 588 ALA A O 1
ATOM 4522 N N . LEU A 1 589 ? -2.304 -6.210 8.394 1.00 87.88 589 LEU A N 1
ATOM 4523 C CA . LEU A 1 589 ? -2.470 -7.310 7.447 1.00 87.88 589 LEU A CA 1
ATOM 4524 C C . LEU A 1 589 ? -1.545 -8.489 7.748 1.00 87.88 589 LEU A C 1
ATOM 4526 O O . LEU A 1 589 ? -1.849 -9.606 7.347 1.00 87.88 589 LEU A O 1
ATOM 4530 N N . LYS A 1 590 ? -0.426 -8.247 8.448 1.00 86.81 590 LYS A N 1
ATOM 4531 C CA . LYS A 1 590 ? 0.655 -9.218 8.686 1.00 86.81 590 LYS A CA 1
ATOM 4532 C C . LYS A 1 590 ? 1.198 -9.829 7.382 1.00 86.81 590 LYS A C 1
ATOM 4534 O O . LYS A 1 590 ? 1.592 -10.987 7.374 1.00 86.81 590 LYS A O 1
ATOM 4539 N N . LYS A 1 591 ? 1.214 -9.045 6.302 1.00 83.44 591 LYS A N 1
ATOM 4540 C CA . LYS A 1 591 ? 1.606 -9.459 4.946 1.00 83.44 591 LYS A CA 1
ATOM 4541 C C . LYS A 1 591 ? 2.568 -8.448 4.332 1.00 83.44 591 LYS A C 1
ATOM 4543 O O . LYS A 1 591 ? 2.534 -7.272 4.704 1.00 83.44 591 LYS A O 1
ATOM 4548 N N . THR A 1 592 ? 3.382 -8.892 3.376 1.00 84.31 592 THR A N 1
ATOM 4549 C CA . THR A 1 592 ? 4.105 -7.973 2.484 1.00 84.31 592 THR A CA 1
ATOM 4550 C C . THR A 1 592 ? 3.089 -7.246 1.602 1.00 84.31 592 THR A C 1
ATOM 4552 O O . THR A 1 592 ? 2.030 -7.792 1.293 1.00 84.31 592 THR A O 1
ATOM 4555 N N . ILE A 1 593 ? 3.375 -5.999 1.232 1.00 89.62 593 ILE A N 1
ATOM 4556 C CA . ILE A 1 593 ? 2.549 -5.240 0.284 1.00 89.62 593 ILE A CA 1
ATOM 4557 C C . ILE A 1 593 ? 3.408 -4.690 -0.854 1.00 89.62 593 ILE A C 1
ATOM 4559 O O . ILE A 1 593 ? 4.535 -4.243 -0.623 1.00 89.62 593 ILE A O 1
ATOM 4563 N N . LYS A 1 594 ? 2.866 -4.704 -2.074 1.00 88.75 594 LYS A N 1
ATOM 4564 C CA . LYS A 1 594 ? 3.408 -3.987 -3.235 1.00 88.75 594 LYS A CA 1
ATOM 4565 C C . LYS A 1 594 ? 2.715 -2.632 -3.329 1.00 88.75 594 LYS A C 1
ATOM 4567 O O . LYS A 1 594 ? 1.491 -2.591 -3.265 1.00 88.75 594 LYS A O 1
ATOM 4572 N N . VAL A 1 595 ? 3.471 -1.544 -3.435 1.00 92.19 595 VAL A N 1
ATOM 4573 C CA . VAL A 1 595 ? 2.969 -0.166 -3.310 1.00 92.19 595 VAL A CA 1
ATOM 4574 C C . VAL A 1 595 ? 3.216 0.622 -4.593 1.00 92.19 595 VAL A C 1
ATOM 4576 O O . VAL A 1 595 ? 4.368 0.801 -4.992 1.00 92.19 595 VAL A O 1
ATOM 4579 N N . TRP A 1 596 ? 2.141 1.146 -5.181 1.00 93.19 596 TRP A N 1
ATOM 4580 C CA . TRP A 1 596 ? 2.150 2.185 -6.210 1.00 93.19 596 TRP A CA 1
ATOM 4581 C C . TRP A 1 596 ? 1.888 3.525 -5.536 1.00 93.19 596 TRP A C 1
ATOM 4583 O O . TRP A 1 596 ? 0.810 3.754 -4.991 1.00 93.19 596 TRP A O 1
ATOM 4593 N N . SER A 1 597 ? 2.894 4.391 -5.502 1.00 91.94 597 SER A N 1
ATOM 4594 C CA . SER A 1 597 ? 2.783 5.694 -4.858 1.00 91.94 597 SER A CA 1
ATOM 4595 C C . SER A 1 597 ? 3.946 6.589 -5.254 1.00 91.94 597 SER A C 1
ATOM 4597 O O . SER A 1 597 ? 5.091 6.127 -5.345 1.00 91.94 597 SER A O 1
ATOM 4599 N N . ARG A 1 598 ? 3.681 7.896 -5.354 1.00 88.19 598 ARG A N 1
ATOM 4600 C CA . ARG A 1 598 ? 4.747 8.908 -5.309 1.00 88.19 598 ARG A CA 1
ATOM 4601 C C . ARG A 1 598 ? 5.524 8.771 -4.009 1.00 88.19 598 ARG A C 1
ATOM 4603 O O . ARG A 1 598 ? 4.952 8.400 -2.979 1.00 88.19 598 ARG A O 1
ATOM 4610 N N . ARG A 1 599 ? 6.823 9.048 -4.056 1.00 82.25 599 ARG A N 1
ATOM 4611 C CA . ARG A 1 599 ? 7.735 8.765 -2.946 1.00 82.25 599 ARG A CA 1
ATOM 4612 C C . ARG A 1 599 ? 8.804 9.828 -2.795 1.00 82.25 599 ARG A C 1
ATOM 4614 O O . ARG A 1 599 ? 9.155 10.505 -3.755 1.00 82.25 599 ARG A O 1
ATOM 4621 N N . ASP A 1 600 ? 9.312 9.943 -1.575 1.00 74.62 600 ASP A N 1
ATOM 4622 C CA . ASP A 1 600 ? 10.536 10.683 -1.296 1.00 74.62 600 ASP A CA 1
ATOM 4623 C C . ASP A 1 600 ? 11.756 9.749 -1.326 1.00 74.62 600 ASP A C 1
ATOM 4625 O O . ASP A 1 600 ? 11.635 8.527 -1.269 1.00 74.62 600 ASP A O 1
ATOM 4629 N N . ASN A 1 601 ? 12.958 10.324 -1.359 1.00 69.19 601 ASN A N 1
ATOM 4630 C CA . ASN A 1 601 ? 14.204 9.549 -1.308 1.00 69.19 601 ASN A CA 1
ATOM 4631 C C . ASN A 1 601 ? 14.534 9.033 0.111 1.00 69.19 601 ASN A C 1
ATOM 4633 O O . ASN A 1 601 ? 15.631 8.526 0.351 1.00 69.19 601 ASN A O 1
ATOM 4637 N N . LYS A 1 602 ? 13.614 9.184 1.079 1.00 69.75 602 LYS A N 1
ATOM 4638 C CA . LYS A 1 602 ? 13.850 8.884 2.502 1.00 69.75 602 LYS A CA 1
ATOM 4639 C C . LYS A 1 602 ? 13.300 7.522 2.898 1.00 69.75 602 LYS A C 1
ATOM 4641 O O . LYS A 1 602 ? 13.953 6.812 3.664 1.00 69.75 602 LYS A O 1
ATOM 4646 N N . LEU A 1 603 ? 12.107 7.158 2.431 1.00 73.06 603 LEU A N 1
ATOM 4647 C CA . LEU A 1 603 ? 11.541 5.832 2.672 1.00 73.06 603 LEU A CA 1
ATOM 4648 C C . LEU A 1 603 ? 11.976 4.858 1.570 1.00 73.06 603 LEU A C 1
ATOM 4650 O O . LEU A 1 603 ? 11.680 5.052 0.395 1.00 73.06 603 LEU A O 1
ATOM 4654 N N . LYS A 1 604 ? 12.683 3.792 1.958 1.00 66.81 604 LYS A N 1
ATOM 4655 C CA . LYS A 1 604 ? 13.148 2.733 1.049 1.00 66.81 604 LYS A CA 1
ATOM 4656 C C . LYS A 1 604 ? 12.303 1.470 1.222 1.00 66.81 604 LYS A C 1
ATOM 4658 O O . LYS A 1 604 ? 11.817 1.200 2.319 1.00 66.81 604 LYS A O 1
ATOM 4663 N N . GLY A 1 605 ? 12.167 0.692 0.147 1.00 57.66 605 GLY A N 1
ATOM 4664 C CA . GLY A 1 605 ? 11.601 -0.657 0.217 1.00 57.66 605 GLY A CA 1
ATOM 4665 C C .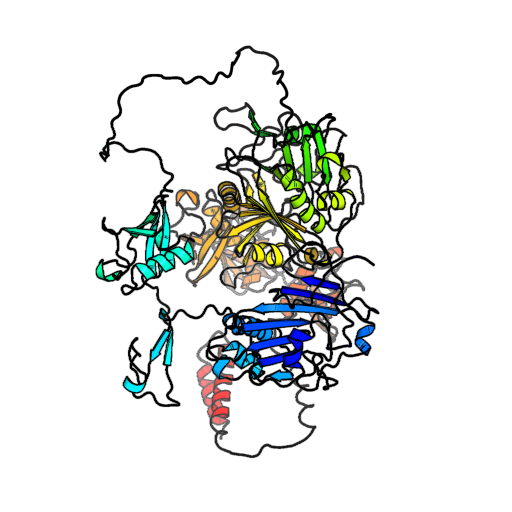 GLY A 1 605 ? 12.464 -1.590 1.075 1.00 57.66 605 GLY A C 1
ATOM 4666 O O . GLY A 1 605 ? 13.680 -1.411 1.176 1.00 57.66 605 GLY A O 1
ATOM 4667 N N . ASP A 1 606 ? 11.833 -2.586 1.694 1.00 57.75 606 ASP A N 1
ATOM 4668 C CA . ASP A 1 606 ? 12.510 -3.560 2.554 1.00 57.75 606 ASP A CA 1
ATOM 4669 C C . ASP A 1 606 ? 12.782 -4.857 1.768 1.00 57.75 606 ASP A C 1
ATOM 4671 O O . ASP A 1 606 ? 11.846 -5.533 1.349 1.00 57.75 606 ASP A O 1
ATOM 4675 N N . CYS A 1 607 ? 14.054 -5.239 1.591 1.00 47.44 607 CYS A N 1
ATOM 4676 C CA . CYS A 1 607 ? 14.436 -6.482 0.889 1.00 47.44 607 CYS A CA 1
ATOM 4677 C C . CYS A 1 607 ? 15.105 -7.538 1.793 1.00 47.44 607 CYS A C 1
ATOM 4679 O O . CYS A 1 607 ? 15.565 -8.556 1.287 1.00 47.44 607 CYS A O 1
ATOM 4681 N N . ARG A 1 608 ? 15.236 -7.292 3.108 1.00 39.09 608 ARG A N 1
ATOM 4682 C CA . ARG A 1 608 ? 16.174 -8.037 3.983 1.00 39.09 608 ARG A CA 1
ATOM 4683 C C . ARG A 1 608 ? 15.545 -8.838 5.135 1.00 39.09 608 ARG A C 1
ATOM 4685 O O . ARG A 1 608 ? 16.291 -9.361 5.954 1.00 39.09 608 ARG A O 1
ATOM 4692 N N . VAL A 1 609 ? 14.217 -8.960 5.227 1.00 38.00 609 VAL A N 1
ATOM 4693 C CA . VAL A 1 609 ? 13.552 -9.713 6.316 1.00 38.00 609 VAL A CA 1
ATOM 4694 C C . VAL A 1 609 ? 12.489 -10.657 5.757 1.00 38.00 609 VAL A C 1
ATOM 4696 O O . VAL A 1 609 ? 11.797 -10.313 4.802 1.00 38.00 609 VAL A O 1
ATOM 4699 N N . VAL A 1 610 ? 12.347 -11.844 6.346 1.00 41.81 610 VAL A N 1
ATOM 4700 C CA . VAL A 1 610 ? 11.324 -12.828 5.967 1.00 41.81 610 VAL A CA 1
ATOM 4701 C C . VAL A 1 610 ? 9.929 -12.317 6.397 1.00 41.81 610 VAL A C 1
ATOM 4703 O O . VAL A 1 610 ? 9.695 -12.019 7.566 1.00 41.81 610 VAL A O 1
ATOM 4706 N N . GLU A 1 611 ? 9.034 -12.160 5.410 1.00 52.22 611 GLU A N 1
ATOM 4707 C CA . GLU A 1 611 ? 7.559 -12.025 5.490 1.00 52.22 611 GLU A CA 1
ATOM 4708 C C . GLU A 1 611 ? 6.830 -10.734 5.947 1.00 52.22 611 GLU A C 1
ATOM 4710 O O . GLU A 1 611 ? 5.606 -10.767 6.071 1.00 52.22 611 GLU A O 1
ATOM 4715 N N . ARG A 1 612 ? 7.445 -9.548 6.089 1.00 61.25 612 ARG A N 1
ATOM 4716 C CA . ARG A 1 612 ? 6.674 -8.287 6.325 1.00 61.25 612 ARG A CA 1
ATOM 4717 C C . ARG A 1 612 ? 7.299 -7.049 5.689 1.00 61.25 612 ARG A C 1
ATOM 4719 O O . ARG A 1 612 ? 7.708 -6.120 6.390 1.00 61.25 612 ARG A O 1
ATOM 4726 N N . ASN A 1 613 ? 7.364 -7.037 4.363 1.00 71.31 613 ASN A N 1
ATOM 4727 C CA . ASN A 1 613 ? 8.085 -6.011 3.615 1.00 71.31 613 ASN A CA 1
ATOM 4728 C C . ASN A 1 613 ? 7.164 -5.035 2.872 1.00 71.31 613 ASN A C 1
ATOM 4730 O O . ASN A 1 613 ? 5.988 -5.305 2.628 1.00 71.31 613 ASN A O 1
ATOM 4734 N N . ILE A 1 614 ? 7.736 -3.898 2.480 1.00 81.50 614 ILE A N 1
ATOM 4735 C CA . ILE A 1 614 ? 7.174 -3.024 1.449 1.00 81.50 614 ILE A CA 1
ATOM 4736 C C . ILE A 1 614 ? 8.001 -3.214 0.183 1.00 81.50 614 ILE A C 1
ATOM 4738 O O . ILE A 1 614 ? 9.206 -2.949 0.182 1.00 81.50 614 ILE A O 1
ATOM 4742 N N . ARG A 1 615 ? 7.342 -3.653 -0.889 1.00 80.00 615 ARG A N 1
ATOM 4743 C CA . ARG A 1 615 ? 7.880 -3.688 -2.251 1.00 80.00 615 ARG A CA 1
ATOM 4744 C C . ARG A 1 615 ? 7.330 -2.480 -3.002 1.00 80.00 615 ARG A C 1
ATOM 4746 O O . ARG A 1 615 ? 6.136 -2.212 -2.940 1.00 80.00 615 ARG A O 1
ATOM 4753 N N . LEU A 1 616 ? 8.188 -1.724 -3.672 1.00 81.12 616 LEU A N 1
ATOM 4754 C CA . LEU A 1 616 ? 7.768 -0.545 -4.429 1.00 81.12 616 LEU A CA 1
ATOM 4755 C C . LEU A 1 616 ? 7.585 -0.932 -5.892 1.00 81.12 616 LEU A C 1
ATOM 4757 O O . LEU A 1 616 ? 8.478 -1.565 -6.449 1.00 81.12 616 LEU A O 1
ATOM 4761 N N . ILE A 1 617 ? 6.460 -0.532 -6.479 1.00 81.12 617 ILE A N 1
ATOM 4762 C CA . ILE A 1 617 ? 6.203 -0.648 -7.915 1.00 81.12 617 ILE A CA 1
ATOM 4763 C C . ILE A 1 617 ? 6.916 0.530 -8.601 1.00 81.12 617 ILE A C 1
ATOM 4765 O O . ILE A 1 617 ? 6.900 1.670 -8.099 1.00 81.12 617 ILE A O 1
ATOM 4769 N N . LYS A 1 618 ? 7.636 0.267 -9.689 1.00 72.00 618 LYS A N 1
ATOM 4770 C CA . LYS A 1 618 ? 8.296 1.289 -10.503 1.00 72.00 618 LYS A CA 1
ATOM 4771 C C . LYS A 1 618 ? 7.346 1.825 -11.577 1.00 72.00 618 LYS A C 1
ATOM 4773 O O . LYS A 1 618 ? 6.301 1.273 -11.875 1.00 72.00 618 LYS A O 1
ATOM 4778 N N . SER A 1 619 ? 7.718 2.994 -12.081 1.00 74.06 619 SER A N 1
ATOM 4779 C CA . SER A 1 619 ? 7.055 3.705 -13.171 1.00 74.06 619 SER A CA 1
ATOM 4780 C C . SER A 1 619 ? 7.875 3.513 -14.449 1.00 74.06 619 SER A C 1
ATOM 4782 O O . SER A 1 619 ? 9.103 3.457 -14.315 1.00 74.06 619 SER A O 1
ATOM 4784 N N . PRO A 1 620 ? 7.263 3.506 -15.651 1.00 78.62 620 PRO A N 1
ATOM 4785 C CA . PRO A 1 620 ? 5.820 3.577 -15.937 1.00 78.62 620 PRO A CA 1
ATOM 4786 C C . PRO A 1 620 ? 5.104 2.224 -15.763 1.00 78.62 620 PRO A C 1
ATOM 4788 O O . PRO A 1 620 ? 5.754 1.196 -15.604 1.00 78.62 620 PRO A O 1
ATOM 4791 N N . ALA A 1 621 ? 3.770 2.232 -15.788 1.00 79.44 621 ALA A N 1
ATOM 4792 C CA . ALA A 1 621 ? 2.934 1.028 -15.779 1.00 79.44 621 ALA A CA 1
ATOM 4793 C C . ALA A 1 621 ? 1.686 1.224 -16.650 1.00 79.44 621 ALA A C 1
ATOM 4795 O O . ALA A 1 621 ? 1.369 2.354 -17.020 1.00 79.44 621 ALA A O 1
ATOM 4796 N N . ARG A 1 622 ? 0.942 0.152 -16.936 1.00 80.25 622 ARG A N 1
ATOM 4797 C CA . ARG A 1 622 ? -0.284 0.216 -17.741 1.00 80.25 622 ARG A CA 1
ATOM 4798 C C . ARG A 1 622 ? -1.504 -0.321 -17.004 1.00 80.25 622 ARG A C 1
ATOM 4800 O O . ARG A 1 622 ? -1.452 -1.340 -16.322 1.00 80.25 622 ARG A O 1
ATOM 4807 N N . VAL A 1 623 ? -2.631 0.370 -17.149 1.00 85.06 623 VAL A N 1
ATOM 4808 C CA . VAL A 1 623 ? -3.935 -0.007 -16.587 1.00 85.06 623 VAL A CA 1
ATOM 4809 C C . VAL A 1 623 ? -4.865 -0.359 -17.745 1.00 85.06 623 VAL A C 1
ATOM 4811 O O . VAL A 1 623 ? -5.427 0.519 -18.403 1.00 85.06 623 VAL A O 1
ATOM 4814 N N . GLY A 1 624 ? -5.021 -1.654 -18.023 1.00 82.50 624 GLY A N 1
ATOM 4815 C CA . GLY A 1 624 ? -5.682 -2.100 -19.250 1.00 82.50 624 GLY A CA 1
ATOM 4816 C C . GLY A 1 624 ? -4.827 -1.737 -20.465 1.00 82.50 624 GLY A C 1
ATOM 4817 O O . GLY A 1 624 ? -3.730 -2.256 -20.611 1.00 82.50 624 GLY A O 1
ATOM 4818 N N . ASP A 1 625 ? -5.312 -0.833 -21.312 1.00 79.81 625 ASP A N 1
ATOM 4819 C CA . ASP A 1 625 ? -4.566 -0.275 -22.450 1.00 79.81 625 ASP A CA 1
ATOM 4820 C C . ASP A 1 625 ? -4.101 1.181 -22.212 1.00 79.81 625 ASP A C 1
ATOM 4822 O O . ASP A 1 625 ? -3.484 1.762 -23.106 1.00 79.81 625 ASP A O 1
ATOM 4826 N N . HIS A 1 626 ? -4.355 1.764 -21.030 1.00 83.50 626 HIS A N 1
ATOM 4827 C CA . HIS A 1 626 ? -3.981 3.139 -20.691 1.00 83.50 626 HIS A CA 1
ATOM 4828 C C . HIS A 1 626 ? -2.641 3.200 -19.949 1.00 83.50 626 HIS A C 1
ATOM 4830 O O . HIS A 1 626 ? -2.495 2.595 -18.885 1.00 83.50 626 HIS A O 1
ATOM 4836 N N . ASP A 1 627 ? -1.703 3.999 -20.450 1.00 83.81 627 ASP A N 1
ATOM 4837 C CA . ASP A 1 627 ? -0.401 4.195 -19.808 1.00 83.81 627 ASP A CA 1
ATOM 4838 C C . ASP A 1 627 ? -0.498 5.129 -18.596 1.00 83.81 627 ASP A C 1
ATOM 4840 O O . ASP A 1 627 ? -1.220 6.129 -18.600 1.00 83.81 627 ASP A O 1
ATOM 4844 N N . THR A 1 628 ? 0.255 4.820 -17.544 1.00 86.50 628 THR A N 1
ATOM 4845 C CA . THR A 1 628 ? 0.376 5.642 -16.342 1.00 86.50 628 THR A CA 1
ATOM 4846 C C . THR A 1 628 ? 1.821 5.734 -15.851 1.00 86.50 628 THR A C 1
ATOM 4848 O O . THR A 1 628 ? 2.676 4.896 -16.133 1.00 86.50 628 THR A O 1
ATOM 4851 N N . ASN A 1 629 ? 2.115 6.793 -15.104 1.00 84.69 629 ASN A N 1
ATOM 4852 C CA . ASN A 1 629 ? 3.422 7.043 -14.515 1.00 84.69 629 ASN A CA 1
ATOM 4853 C C . ASN A 1 629 ? 3.276 7.767 -13.175 1.00 84.69 629 ASN A C 1
ATOM 4855 O O . ASN A 1 629 ? 2.316 8.504 -12.956 1.00 84.69 629 ASN A O 1
ATOM 4859 N N . LEU A 1 630 ? 4.239 7.579 -12.275 1.00 85.94 630 LEU A N 1
ATOM 4860 C CA . LEU A 1 630 ? 4.151 8.118 -10.915 1.00 85.94 630 LEU A CA 1
ATOM 4861 C C . LEU A 1 630 ? 4.155 9.657 -10.868 1.00 85.94 630 LEU A C 1
ATOM 4863 O O . LEU A 1 630 ? 3.568 10.227 -9.950 1.00 85.94 630 LEU A O 1
ATOM 4867 N N . ASP A 1 631 ? 4.752 10.336 -11.849 1.00 83.81 631 ASP A N 1
ATOM 4868 C CA . ASP A 1 631 ? 4.873 11.801 -11.855 1.00 83.81 631 ASP A CA 1
ATOM 4869 C C . ASP A 1 631 ? 3.553 12.499 -12.200 1.00 83.81 631 ASP A C 1
ATOM 4871 O O . ASP A 1 631 ? 3.218 13.548 -11.635 1.00 83.81 631 ASP A O 1
ATOM 4875 N N . ALA A 1 632 ? 2.746 11.886 -13.064 1.00 87.44 632 ALA A N 1
ATOM 4876 C CA . ALA A 1 632 ? 1.444 12.391 -13.478 1.00 87.44 632 ALA A CA 1
ATOM 4877 C C . ALA A 1 632 ? 0.271 11.702 -12.754 1.00 87.44 632 ALA A C 1
ATOM 4879 O O . ALA A 1 632 ? -0.837 12.227 -12.745 1.00 87.44 632 ALA A O 1
ATOM 4880 N N . ASP A 1 633 ? 0.483 10.579 -12.068 1.00 91.31 633 ASP A N 1
ATOM 4881 C CA . ASP A 1 633 ? -0.568 9.852 -11.347 1.00 91.31 633 ASP A CA 1
ATOM 4882 C C . ASP A 1 633 ? -0.659 10.277 -9.872 1.00 91.31 633 ASP A C 1
ATOM 4884 O O . ASP A 1 633 ? 0.347 10.283 -9.163 1.00 91.31 633 ASP A O 1
ATOM 4888 N N . LEU A 1 634 ? -1.839 10.704 -9.406 1.00 92.88 634 LEU A N 1
ATOM 4889 C CA . LEU A 1 634 ? -2.071 11.127 -8.015 1.00 92.88 634 LEU A CA 1
ATOM 4890 C C . LEU A 1 634 ? -2.587 9.998 -7.115 1.00 92.88 634 LEU A C 1
ATOM 4892 O O . LEU A 1 634 ? -2.840 10.216 -5.926 1.00 92.88 634 LEU A O 1
ATOM 4896 N N . THR A 1 635 ? -2.776 8.804 -7.665 1.00 94.56 635 THR A N 1
ATOM 4897 C CA . THR A 1 635 ? -3.255 7.646 -6.918 1.00 94.56 635 THR A CA 1
ATOM 4898 C C . THR A 1 635 ? -2.144 7.052 -6.064 1.00 94.56 635 THR A C 1
ATOM 4900 O O . THR A 1 635 ? -0.976 7.020 -6.448 1.00 94.56 635 THR A O 1
ATOM 4903 N N . ASN A 1 636 ? -2.516 6.557 -4.883 1.00 95.81 636 ASN A N 1
ATOM 4904 C CA . ASN A 1 636 ? -1.628 5.744 -4.066 1.00 95.81 636 ASN A CA 1
ATOM 4905 C C . ASN A 1 636 ? -2.389 4.487 -3.669 1.00 95.81 636 ASN A C 1
ATOM 4907 O O . ASN A 1 636 ? -3.427 4.560 -3.012 1.00 95.81 636 ASN A O 1
ATOM 4911 N N . TRP A 1 637 ? -1.910 3.331 -4.096 1.00 96.50 637 TRP A N 1
ATOM 4912 C CA . TRP A 1 637 ? -2.579 2.067 -3.838 1.00 96.50 637 TRP A CA 1
ATOM 4913 C C . TRP A 1 637 ? -1.571 0.962 -3.552 1.00 96.50 637 TRP A C 1
ATOM 4915 O O . TRP A 1 637 ? -0.381 1.068 -3.854 1.00 96.50 637 TRP A O 1
ATOM 4925 N N . ALA A 1 638 ? -2.037 -0.095 -2.899 1.00 95.50 638 ALA A N 1
ATOM 4926 C CA . ALA A 1 638 ? -1.206 -1.231 -2.547 1.00 95.50 638 ALA A CA 1
ATOM 4927 C C . ALA A 1 638 ? -1.963 -2.548 -2.683 1.00 95.50 638 ALA A C 1
ATOM 4929 O O . ALA A 1 638 ? -3.172 -2.601 -2.472 1.00 95.50 638 ALA A O 1
ATOM 4930 N N . VAL A 1 639 ? -1.238 -3.622 -2.982 1.00 94.25 639 VAL A N 1
ATOM 4931 C CA . VAL A 1 639 ? -1.778 -4.986 -3.027 1.00 94.25 639 VAL A CA 1
ATOM 4932 C C . VAL A 1 639 ? -0.992 -5.911 -2.103 1.00 94.25 639 VAL A C 1
ATOM 4934 O O . VAL A 1 639 ? 0.216 -5.744 -1.932 1.00 94.25 639 VAL A O 1
ATOM 4937 N N . SER A 1 640 ? -1.668 -6.869 -1.470 1.00 91.44 640 SER A N 1
ATOM 4938 C CA . SER A 1 640 ? -1.031 -7.832 -0.559 1.00 91.44 640 SER A CA 1
ATOM 4939 C C . SER A 1 640 ? -0.238 -8.916 -1.288 1.00 91.44 640 SER A C 1
ATOM 4941 O O . SER A 1 640 ? -0.695 -9.436 -2.294 1.00 91.44 640 SER A O 1
ATOM 4943 N N . ASP A 1 641 ? 0.886 -9.342 -0.725 1.00 81.69 641 ASP A N 1
ATOM 4944 C CA . ASP A 1 641 ? 1.778 -10.345 -1.307 1.00 81.69 641 ASP A CA 1
ATOM 4945 C C . ASP A 1 641 ? 2.222 -11.353 -0.220 1.00 81.69 641 ASP A C 1
ATOM 4947 O O . ASP A 1 641 ? 3.033 -10.992 0.640 1.00 81.69 641 ASP A O 1
ATOM 4951 N N . PRO A 1 642 ? 1.658 -12.577 -0.158 1.00 76.62 642 PRO A N 1
ATOM 4952 C CA . PRO A 1 642 ? 0.515 -13.088 -0.925 1.00 76.62 642 PRO A CA 1
ATOM 4953 C C . PRO A 1 642 ? -0.841 -12.614 -0.356 1.00 76.62 642 PRO A C 1
ATOM 4955 O O . PRO A 1 642 ? -0.984 -12.323 0.838 1.00 76.62 642 PRO A O 1
ATOM 4958 N N . GLY A 1 643 ? -1.902 -12.601 -1.163 1.00 78.62 643 GLY A N 1
ATOM 4959 C CA . GLY A 1 643 ? -3.267 -12.393 -0.661 1.00 78.62 643 GLY A CA 1
ATOM 4960 C C . GLY A 1 643 ? -4.255 -11.916 -1.715 1.00 78.62 643 GLY A C 1
ATOM 4961 O O . GLY A 1 643 ? -3.940 -11.957 -2.888 1.00 78.62 643 GLY A O 1
ATOM 4962 N N . ASN A 1 644 ? -5.427 -11.458 -1.264 1.00 89.69 644 ASN A N 1
ATOM 4963 C CA . ASN A 1 644 ? -6.547 -11.000 -2.099 1.00 89.69 644 ASN A CA 1
ATOM 4964 C C . ASN A 1 644 ? -6.956 -9.554 -1.762 1.00 89.69 644 ASN A C 1
ATOM 4966 O O . ASN A 1 644 ? -8.104 -9.162 -1.956 1.00 89.69 644 ASN A O 1
ATOM 4970 N N . ILE A 1 645 ? -6.036 -8.771 -1.188 1.00 93.31 645 ILE A N 1
ATOM 4971 C CA . ILE A 1 645 ? -6.345 -7.447 -0.646 1.00 93.31 645 ILE A CA 1
ATOM 4972 C C . ILE A 1 645 ? -5.792 -6.365 -1.564 1.00 93.31 645 ILE A C 1
ATOM 4974 O O . ILE A 1 645 ? -4.589 -6.327 -1.833 1.00 93.31 645 ILE A O 1
ATOM 4978 N N . PHE A 1 646 ? -6.671 -5.452 -1.966 1.00 95.25 646 PHE A N 1
ATOM 4979 C CA . PHE A 1 646 ? -6.344 -4.188 -2.618 1.00 95.25 646 PHE A CA 1
ATOM 4980 C C . PHE A 1 646 ? -6.633 -3.031 -1.660 1.00 95.25 646 PHE A C 1
ATOM 4982 O O . PHE A 1 646 ? -7.701 -2.989 -1.062 1.00 95.25 646 PHE A O 1
ATOM 4989 N N . CYS A 1 647 ? -5.716 -2.079 -1.520 1.00 97.38 647 CYS A N 1
ATOM 4990 C CA . CYS A 1 647 ? -5.874 -0.900 -0.675 1.00 97.38 647 CYS A CA 1
ATOM 4991 C C . CYS A 1 647 ? -5.722 0.384 -1.491 1.00 97.38 647 CYS A C 1
ATOM 4993 O O . CYS A 1 647 ? -4.714 0.548 -2.171 1.00 97.38 647 CYS A O 1
ATOM 4995 N N . LEU A 1 648 ? -6.651 1.328 -1.335 1.00 97.69 648 LEU A N 1
ATOM 4996 C CA . LEU A 1 648 ? -6.478 2.732 -1.719 1.00 97.69 648 LEU A CA 1
ATOM 4997 C C . LEU A 1 648 ? -6.014 3.528 -0.498 1.00 97.69 648 LEU A C 1
ATOM 4999 O O . LEU A 1 648 ? -6.640 3.442 0.558 1.00 97.69 648 LEU A O 1
ATOM 5003 N N . ILE A 1 649 ? -4.945 4.306 -0.640 1.00 97.19 649 ILE A N 1
ATOM 5004 C CA . ILE A 1 649 ? -4.355 5.130 0.417 1.00 97.19 649 ILE A CA 1
ATOM 5005 C C . ILE A 1 649 ? -4.410 6.600 -0.015 1.00 97.19 649 ILE A C 1
ATOM 5007 O O . ILE A 1 649 ? -4.025 6.961 -1.125 1.00 97.19 649 ILE A O 1
ATOM 5011 N N . ASP A 1 650 ? -4.880 7.478 0.866 1.00 94.81 650 ASP A N 1
ATOM 5012 C CA . ASP A 1 650 ? -5.026 8.912 0.566 1.00 94.81 650 ASP A CA 1
ATOM 5013 C C . ASP A 1 650 ? -3.702 9.702 0.623 1.00 94.81 650 ASP A C 1
ATOM 5015 O O . ASP A 1 650 ? -3.617 10.846 0.168 1.00 94.81 650 ASP A O 1
ATOM 5019 N N . ARG A 1 651 ? -2.654 9.090 1.179 1.00 92.44 651 ARG A N 1
ATOM 5020 C CA . ARG A 1 651 ? -1.330 9.682 1.383 1.00 92.44 651 ARG A CA 1
ATOM 5021 C C . ARG A 1 651 ? -0.252 8.961 0.572 1.00 92.44 651 ARG A C 1
ATOM 5023 O O . ARG A 1 651 ? -0.221 7.728 0.565 1.00 92.44 651 ARG A O 1
ATOM 5030 N N . PRO A 1 652 ? 0.696 9.705 -0.021 1.00 92.62 652 PRO A N 1
ATOM 5031 C CA . PRO A 1 652 ? 1.842 9.099 -0.673 1.00 92.62 652 PRO A CA 1
ATOM 5032 C C . PRO A 1 652 ? 2.790 8.440 0.339 1.00 92.62 652 PRO A C 1
ATOM 5034 O O . PRO A 1 652 ? 2.844 8.798 1.521 1.00 92.62 652 PRO A O 1
ATOM 5037 N N . TYR A 1 653 ? 3.574 7.482 -0.139 1.00 91.44 653 TYR A N 1
ATOM 5038 C CA . TYR A 1 653 ? 4.647 6.805 0.572 1.00 91.44 653 TYR A CA 1
ATOM 5039 C C . TYR A 1 653 ? 5.856 7.733 0.746 1.00 91.44 653 TYR A C 1
ATOM 5041 O O . TYR A 1 653 ? 6.875 7.626 0.066 1.00 91.44 653 TYR A O 1
ATOM 5049 N N . ALA A 1 654 ? 5.726 8.672 1.678 1.00 87.12 654 ALA A N 1
ATOM 5050 C CA . ALA A 1 654 ? 6.757 9.641 2.027 1.00 87.12 654 ALA A CA 1
ATOM 5051 C C . ALA A 1 654 ? 6.964 9.717 3.549 1.00 87.12 654 ALA A C 1
ATOM 5053 O O . ALA A 1 654 ? 6.129 9.288 4.348 1.00 87.12 654 ALA A O 1
ATOM 5054 N N . LYS A 1 655 ? 8.102 10.244 4.002 1.00 84.94 655 LYS A N 1
ATOM 5055 C CA . LYS A 1 655 ? 8.420 10.371 5.431 1.00 84.94 655 LYS A CA 1
ATOM 5056 C C . LYS A 1 655 ? 7.607 11.474 6.108 1.00 84.94 655 LYS A C 1
ATOM 5058 O O . LYS A 1 655 ? 7.258 11.345 7.287 1.00 84.94 655 LYS A O 1
ATOM 5063 N N . ASN A 1 656 ? 7.321 12.551 5.381 1.00 84.12 656 ASN A N 1
ATOM 5064 C CA . ASN A 1 656 ? 6.576 13.705 5.887 1.00 84.12 656 ASN A CA 1
ATOM 5065 C C . ASN A 1 656 ? 5.155 13.336 6.339 1.00 84.12 656 ASN A C 1
ATOM 5067 O O . ASN A 1 656 ? 4.723 13.861 7.359 1.00 84.12 656 ASN A O 1
ATOM 5071 N N . GLN A 1 657 ? 4.486 12.356 5.715 1.00 88.75 657 GLN A N 1
ATOM 5072 C CA . GLN A 1 657 ? 3.129 11.995 6.145 1.00 88.75 657 GLN A CA 1
ATOM 5073 C C . GLN A 1 657 ? 3.051 11.449 7.565 1.00 88.75 657 GLN A C 1
ATOM 5075 O O . GLN A 1 657 ? 1.960 11.395 8.120 1.00 88.75 657 GLN A O 1
ATOM 5080 N N . THR A 1 658 ? 4.166 11.085 8.209 1.00 86.88 658 THR A N 1
ATOM 5081 C CA . THR A 1 658 ? 4.137 10.649 9.614 1.00 86.88 658 THR A CA 1
ATOM 5082 C C . THR A 1 658 ? 3.486 11.679 10.536 1.00 86.88 658 THR A C 1
ATOM 5084 O O . THR A 1 658 ? 2.884 11.286 11.529 1.00 86.88 658 THR A O 1
ATOM 5087 N N . VAL A 1 659 ? 3.548 12.969 10.199 1.00 88.25 659 VAL A N 1
ATOM 5088 C CA . VAL A 1 659 ? 2.983 14.070 10.998 1.00 88.25 659 VAL A CA 1
ATOM 5089 C C . VAL A 1 659 ? 1.634 14.575 10.478 1.00 88.25 659 VAL A C 1
ATOM 5091 O O . VAL A 1 659 ? 1.137 15.595 10.943 1.00 88.25 659 VAL A O 1
ATOM 5094 N N . GLU A 1 660 ? 1.049 13.863 9.521 1.00 90.31 660 GLU A N 1
ATOM 5095 C CA . GLU A 1 660 ? -0.225 14.175 8.874 1.00 90.31 660 GLU A CA 1
ATOM 5096 C C . GLU A 1 660 ? -1.253 13.085 9.194 1.00 90.31 660 GLU A C 1
ATOM 5098 O O . GLU A 1 660 ? -0.888 11.967 9.578 1.00 90.31 660 GLU A O 1
ATOM 5103 N N . SER A 1 661 ? -2.543 13.380 9.061 1.00 92.44 661 SER A N 1
ATOM 5104 C CA . SER A 1 661 ? -3.558 12.330 9.134 1.00 92.44 661 SER A CA 1
ATOM 5105 C C . SER A 1 661 ? -3.594 11.544 7.819 1.00 92.44 661 SER A C 1
ATOM 5107 O O . SER A 1 661 ? -3.137 12.014 6.770 1.00 92.44 661 SER A O 1
ATOM 5109 N N . GLY A 1 662 ? -4.088 10.310 7.875 1.00 93.81 662 GLY A N 1
ATOM 5110 C CA . GLY A 1 662 ? -4.204 9.467 6.687 1.00 93.81 662 GLY A CA 1
ATOM 5111 C C . GLY A 1 662 ? -5.181 8.318 6.868 1.00 93.81 662 GLY A C 1
ATOM 5112 O O . GLY A 1 662 ? -5.453 7.891 7.996 1.00 93.81 662 GLY A O 1
ATOM 5113 N N . MET A 1 663 ? -5.677 7.819 5.743 1.00 95.75 663 MET A N 1
ATOM 5114 C CA . MET A 1 663 ? -6.668 6.759 5.639 1.00 95.75 663 MET A CA 1
ATOM 5115 C C . MET A 1 663 ? -6.304 5.783 4.520 1.00 95.75 663 MET A C 1
ATOM 5117 O O . MET A 1 663 ? -5.849 6.169 3.443 1.00 95.75 663 MET A O 1
ATOM 5121 N N . ALA A 1 664 ? -6.552 4.504 4.774 1.00 97.56 664 ALA A N 1
ATOM 5122 C CA . ALA A 1 664 ? -6.467 3.440 3.795 1.00 97.56 664 ALA A CA 1
ATOM 5123 C C . ALA A 1 664 ? -7.756 2.617 3.795 1.00 97.56 664 ALA A C 1
ATOM 5125 O O . ALA A 1 664 ? -8.201 2.155 4.848 1.00 97.56 664 ALA A O 1
ATOM 5126 N N . VAL A 1 665 ? -8.332 2.419 2.613 1.00 97.69 665 VAL A N 1
ATOM 5127 C CA . VAL A 1 665 ? -9.519 1.590 2.381 1.00 97.69 665 VAL A CA 1
ATOM 5128 C C . VAL A 1 665 ? -9.070 0.325 1.666 1.00 97.69 665 VAL A C 1
ATOM 5130 O O . VAL A 1 665 ? -8.655 0.386 0.513 1.00 97.69 665 VAL A O 1
ATOM 5133 N N . CYS A 1 666 ? -9.117 -0.804 2.368 1.00 97.31 666 CYS A N 1
ATOM 5134 C CA . CYS A 1 666 ? -8.618 -2.096 1.914 1.00 97.31 666 CYS A CA 1
ATOM 5135 C C . CYS A 1 666 ? -9.767 -3.077 1.662 1.00 97.31 666 CYS A C 1
ATOM 5137 O O . CYS A 1 666 ? -10.462 -3.472 2.594 1.00 97.31 666 CYS A O 1
ATOM 5139 N N . ILE A 1 667 ? -9.942 -3.486 0.413 1.00 94.06 667 ILE A N 1
ATOM 5140 C CA . ILE A 1 667 ? -10.987 -4.383 -0.076 1.00 94.06 667 ILE A CA 1
ATOM 5141 C C . ILE A 1 667 ? -10.415 -5.799 -0.167 1.00 94.06 667 ILE A C 1
ATOM 5143 O O . ILE A 1 667 ? -9.372 -5.999 -0.789 1.00 94.06 667 ILE A O 1
ATOM 5147 N N . ASP A 1 668 ? -11.091 -6.769 0.448 1.00 92.38 668 ASP A N 1
ATOM 5148 C CA . ASP A 1 668 ? -10.746 -8.192 0.364 1.00 92.38 668 ASP A CA 1
ATOM 5149 C C . ASP A 1 668 ? -11.583 -8.865 -0.733 1.00 92.38 668 ASP A C 1
ATOM 5151 O O . ASP A 1 668 ? -12.713 -9.303 -0.500 1.00 92.38 668 ASP A O 1
ATOM 5155 N N . GLN A 1 669 ? -11.062 -8.850 -1.962 1.00 88.38 669 GLN A N 1
ATOM 5156 C CA . GLN A 1 669 ? -11.723 -9.412 -3.139 1.00 88.38 669 GLN A CA 1
ATOM 5157 C C . GLN A 1 669 ? -10.669 -9.834 -4.175 1.00 88.38 669 GLN A C 1
ATOM 5159 O O . GLN A 1 669 ? -9.855 -9.026 -4.628 1.00 88.38 669 GLN A O 1
ATOM 5164 N N . ALA A 1 670 ? -10.685 -11.120 -4.536 1.00 86.31 670 ALA A N 1
ATOM 5165 C CA . ALA A 1 670 ? -9.620 -11.757 -5.311 1.00 86.31 670 ALA A CA 1
ATOM 5166 C C . ALA A 1 670 ? -9.471 -11.212 -6.740 1.00 86.31 670 ALA A C 1
ATOM 5168 O O . ALA A 1 670 ? -8.346 -11.051 -7.208 1.00 86.31 670 ALA A O 1
ATOM 5169 N N . ASP A 1 671 ? -10.570 -10.895 -7.420 1.00 85.69 671 ASP A N 1
ATOM 5170 C CA . ASP A 1 671 ? -10.535 -10.441 -8.811 1.00 85.69 671 ASP A CA 1
ATOM 5171 C C . ASP A 1 671 ? -9.975 -9.016 -8.934 1.00 85.69 671 ASP A C 1
ATOM 5173 O O . ASP A 1 671 ? -9.096 -8.771 -9.756 1.00 85.69 671 ASP A O 1
ATOM 5177 N N . ILE A 1 672 ? -10.393 -8.081 -8.069 1.00 86.69 672 ILE A N 1
ATOM 5178 C CA . ILE A 1 672 ? -9.807 -6.732 -7.994 1.00 86.69 672 ILE A CA 1
ATOM 5179 C C . ILE A 1 672 ? -8.325 -6.837 -7.672 1.00 86.69 672 ILE A C 1
ATOM 5181 O O . ILE A 1 672 ? -7.498 -6.207 -8.335 1.00 86.69 672 ILE A O 1
ATOM 5185 N N . PHE A 1 673 ? -7.990 -7.628 -6.649 1.00 89.94 673 PHE A N 1
ATOM 5186 C CA . PHE A 1 673 ? -6.604 -7.866 -6.288 1.00 89.94 673 PHE A CA 1
ATOM 5187 C C . PHE A 1 673 ? -5.807 -8.359 -7.499 1.00 89.94 673 PHE A C 1
ATOM 5189 O O . PHE A 1 673 ? -4.736 -7.817 -7.763 1.00 89.94 673 PHE A O 1
ATOM 5196 N N . ALA A 1 674 ? -6.336 -9.322 -8.259 1.00 85.75 674 ALA A N 1
ATOM 5197 C CA . ALA A 1 674 ? -5.675 -9.851 -9.443 1.00 85.75 674 ALA A CA 1
ATOM 5198 C C . ALA A 1 674 ? -5.385 -8.744 -10.465 1.00 85.75 674 ALA A C 1
ATOM 5200 O O . ALA A 1 674 ? -4.242 -8.636 -10.902 1.00 85.75 674 ALA A O 1
ATOM 5201 N N . ARG A 1 675 ? -6.349 -7.858 -10.761 1.00 87.38 675 ARG A N 1
ATOM 5202 C CA . ARG A 1 675 ? -6.161 -6.758 -11.730 1.00 87.38 675 ARG A CA 1
ATOM 5203 C C . ARG A 1 675 ? -5.086 -5.763 -11.318 1.00 87.38 675 ARG A C 1
ATOM 5205 O O . ARG A 1 675 ? -4.274 -5.375 -12.149 1.00 87.38 675 ARG A O 1
ATOM 5212 N N . PHE A 1 676 ? -5.035 -5.371 -10.049 1.00 88.81 676 PHE A N 1
ATOM 5213 C CA . PHE A 1 676 ? -3.976 -4.473 -9.572 1.00 88.81 676 PHE A CA 1
ATOM 5214 C C . PHE A 1 676 ? -2.631 -5.189 -9.397 1.00 88.81 676 PHE A C 1
ATOM 5216 O O . PHE A 1 676 ? -1.572 -4.595 -9.591 1.00 88.81 676 PHE A O 1
ATOM 5223 N N . ASN A 1 677 ? -2.643 -6.484 -9.084 1.00 85.62 677 ASN A N 1
ATOM 5224 C CA . ASN A 1 677 ? -1.433 -7.298 -9.028 1.00 85.62 677 ASN A CA 1
ATOM 5225 C C . ASN A 1 677 ? -0.896 -7.664 -10.427 1.00 85.62 677 ASN A C 1
ATOM 5227 O O . ASN A 1 677 ? 0.263 -8.057 -10.544 1.00 85.62 677 ASN A O 1
ATOM 5231 N N . ASP A 1 678 ? -1.700 -7.571 -11.492 1.00 80.69 678 ASP A N 1
ATOM 5232 C CA . ASP A 1 678 ? -1.240 -7.617 -12.891 1.00 80.69 678 ASP A CA 1
ATOM 5233 C C . ASP A 1 678 ? -0.383 -6.398 -13.224 1.00 80.69 678 ASP A C 1
ATOM 5235 O O . ASP A 1 678 ? 0.701 -6.562 -13.770 1.00 80.69 678 ASP A O 1
ATOM 5239 N N . ILE A 1 679 ? -0.801 -5.210 -12.781 1.00 80.38 679 ILE A N 1
ATOM 5240 C CA . ILE A 1 679 ? -0.014 -3.974 -12.912 1.00 80.38 679 ILE A CA 1
ATOM 5241 C C . ILE A 1 679 ? 1.301 -4.084 -12.118 1.00 80.38 679 ILE A C 1
ATOM 5243 O O . ILE A 1 679 ? 2.345 -3.608 -12.543 1.00 80.38 679 ILE A O 1
ATOM 5247 N N . ALA A 1 680 ? 1.272 -4.756 -10.963 1.00 69.31 680 ALA A N 1
ATOM 5248 C CA . ALA A 1 680 ? 2.426 -4.948 -10.079 1.00 69.31 680 ALA A CA 1
ATOM 5249 C C . ALA A 1 680 ? 3.302 -6.179 -10.425 1.00 69.31 680 ALA A C 1
ATOM 5251 O O . ALA A 1 680 ? 3.952 -6.750 -9.533 1.00 69.31 680 ALA A O 1
ATOM 5252 N N . ALA A 1 681 ? 3.265 -6.656 -11.674 1.00 67.62 681 ALA A N 1
ATOM 5253 C CA . ALA A 1 681 ? 3.972 -7.858 -12.107 1.00 67.62 681 ALA A CA 1
ATOM 5254 C C . ALA A 1 681 ? 5.496 -7.652 -12.196 1.00 67.62 681 ALA A C 1
ATOM 5256 O O . ALA A 1 681 ? 5.999 -6.651 -12.702 1.00 67.62 681 ALA A O 1
ATOM 5257 N N . GLN A 1 682 ? 6.242 -8.641 -11.702 1.00 70.38 682 GLN A N 1
ATOM 5258 C CA . GLN A 1 682 ? 7.704 -8.677 -11.722 1.00 70.38 682 GLN A CA 1
ATOM 5259 C C . GLN A 1 682 ? 8.180 -10.024 -12.269 1.00 70.38 682 GLN A C 1
ATOM 5261 O O . GLN A 1 682 ? 7.560 -11.055 -12.000 1.00 70.38 682 GLN A O 1
ATOM 5266 N N . ILE A 1 683 ? 9.302 -10.020 -12.982 1.00 81.06 683 ILE A N 1
ATOM 5267 C CA . ILE A 1 683 ? 10.111 -11.201 -13.299 1.00 81.06 683 ILE A CA 1
ATOM 5268 C C . ILE A 1 683 ? 11.507 -11.037 -12.696 1.00 81.06 683 ILE A C 1
ATOM 5270 O O . ILE A 1 683 ? 11.939 -9.937 -12.337 1.00 81.06 683 ILE A O 1
ATOM 5274 N N . PHE A 1 684 ? 12.238 -12.137 -12.591 1.00 81.88 684 PHE A N 1
ATOM 5275 C CA . PHE A 1 684 ? 13.616 -12.144 -12.121 1.00 81.88 684 PHE A CA 1
ATOM 5276 C C . PHE A 1 684 ? 14.551 -12.499 -13.266 1.00 81.88 684 PHE A C 1
ATOM 5278 O O . PHE A 1 684 ? 14.265 -13.383 -14.061 1.00 81.88 684 PHE A O 1
ATOM 5285 N N . VAL A 1 685 ? 15.697 -11.839 -13.324 1.00 88.06 685 VAL A N 1
ATOM 5286 C CA . VAL A 1 685 ? 16.771 -12.122 -14.268 1.00 88.06 685 VAL A CA 1
ATOM 5287 C C . VAL A 1 685 ? 18.019 -12.446 -13.465 1.00 88.06 685 VAL A C 1
ATOM 5289 O O . VAL A 1 685 ? 18.572 -11.589 -12.782 1.00 88.06 685 VAL A O 1
ATOM 5292 N N . LYS A 1 686 ? 18.452 -13.703 -13.497 1.00 87.62 686 LYS A N 1
ATOM 5293 C CA . LYS A 1 686 ? 19.675 -14.151 -12.830 1.00 87.62 686 LYS A CA 1
ATOM 5294 C C . LYS A 1 686 ? 20.845 -14.122 -13.795 1.00 87.62 686 LYS A C 1
ATOM 5296 O O . LYS A 1 686 ? 20.796 -14.753 -14.848 1.00 87.62 686 LYS A O 1
ATOM 5301 N N . THR A 1 687 ? 21.914 -13.437 -13.415 1.00 84.56 687 THR A N 1
ATOM 5302 C CA . THR A 1 687 ? 23.194 -13.524 -14.117 1.00 84.56 687 THR A CA 1
ATOM 5303 C C . THR A 1 687 ? 23.883 -14.851 -13.797 1.00 84.56 687 THR A C 1
ATOM 5305 O O . THR A 1 687 ? 23.607 -15.493 -12.778 1.00 84.56 687 THR A O 1
ATOM 5308 N N . LEU A 1 688 ? 24.852 -15.238 -14.628 1.00 77.19 688 LEU A N 1
ATOM 5309 C CA . LEU A 1 688 ? 25.727 -16.389 -14.365 1.00 77.19 688 LEU A CA 1
ATOM 5310 C C . LEU A 1 688 ? 26.571 -16.235 -13.085 1.00 77.19 688 LEU A C 1
ATOM 5312 O O . LEU A 1 688 ? 27.006 -17.228 -12.515 1.00 77.19 688 LEU A O 1
ATOM 5316 N N . THR A 1 689 ? 26.759 -15.004 -12.600 1.00 77.75 689 THR A N 1
ATOM 5317 C CA . THR A 1 689 ? 27.458 -14.707 -11.338 1.00 77.75 689 THR A CA 1
ATOM 5318 C C . THR A 1 689 ? 26.575 -14.891 -10.097 1.00 77.75 689 THR A C 1
ATOM 5320 O O . THR A 1 689 ? 27.032 -14.672 -8.980 1.00 77.75 689 THR A O 1
ATOM 5323 N N . GLY A 1 690 ? 25.302 -15.269 -10.271 1.00 75.06 690 GLY A N 1
ATOM 5324 C CA . GLY A 1 690 ? 24.337 -15.444 -9.182 1.00 75.06 690 GLY A CA 1
ATOM 5325 C C . GLY A 1 690 ? 23.631 -14.155 -8.743 1.00 75.06 690 GLY A C 1
ATOM 5326 O O . GLY A 1 690 ? 22.751 -14.206 -7.880 1.00 75.06 690 GLY A O 1
ATOM 5327 N N . LYS A 1 691 ? 23.948 -13.001 -9.350 1.00 80.81 691 LYS A N 1
ATOM 5328 C CA . LYS A 1 691 ? 23.223 -11.744 -9.115 1.00 80.81 691 LYS A CA 1
ATOM 5329 C C . LYS A 1 691 ? 21.807 -11.870 -9.677 1.00 80.81 691 LYS A C 1
ATOM 5331 O O . LYS A 1 691 ? 21.620 -12.240 -10.831 1.00 80.81 691 LYS A O 1
ATOM 5336 N N . THR A 1 692 ? 20.802 -11.552 -8.862 1.00 77.94 692 THR A N 1
ATOM 5337 C CA . THR A 1 692 ? 19.397 -11.518 -9.295 1.00 77.94 692 THR A CA 1
ATOM 5338 C C . THR A 1 692 ? 18.961 -10.073 -9.507 1.00 77.94 692 THR A C 1
ATOM 5340 O O . THR A 1 692 ? 18.998 -9.264 -8.582 1.00 77.94 692 THR A O 1
ATOM 5343 N N . ILE A 1 693 ? 18.531 -9.761 -10.723 1.00 78.00 693 ILE A N 1
ATOM 5344 C CA . ILE A 1 693 ? 17.978 -8.479 -11.147 1.00 78.00 693 ILE A CA 1
ATOM 5345 C C . ILE A 1 693 ? 16.459 -8.641 -11.213 1.00 78.00 693 ILE A C 1
ATOM 5347 O O . ILE A 1 693 ? 15.953 -9.489 -11.936 1.00 78.00 693 ILE A O 1
ATOM 5351 N N . THR A 1 694 ? 15.699 -7.848 -10.466 1.00 75.25 694 THR A N 1
ATOM 5352 C CA . THR A 1 694 ? 14.229 -7.847 -10.580 1.00 75.25 694 THR A CA 1
ATOM 5353 C C . THR A 1 694 ? 13.805 -6.887 -11.682 1.00 75.25 694 THR A C 1
ATOM 5355 O O . THR A 1 694 ? 14.183 -5.717 -11.623 1.00 75.25 694 THR A O 1
ATOM 5358 N N . LEU A 1 695 ? 13.024 -7.330 -12.658 1.00 71.50 695 LEU A N 1
ATOM 5359 C CA . LEU A 1 695 ? 12.461 -6.472 -13.701 1.00 71.50 695 LEU A CA 1
ATOM 5360 C C . LEU A 1 695 ? 10.946 -6.423 -13.568 1.00 71.50 695 LEU A C 1
ATOM 5362 O O . LEU A 1 695 ? 10.316 -7.418 -13.229 1.00 71.50 695 LEU A O 1
ATOM 5366 N N . GLU A 1 696 ? 10.374 -5.259 -13.839 1.00 65.00 696 GLU A N 1
ATOM 5367 C CA . GLU A 1 696 ? 8.928 -5.084 -13.940 1.00 65.00 696 GLU A CA 1
ATOM 5368 C C . GLU A 1 696 ? 8.536 -5.188 -15.402 1.00 65.00 696 GLU A C 1
ATOM 5370 O O . GLU A 1 696 ? 9.090 -4.487 -16.258 1.00 65.00 696 GLU A O 1
ATOM 5375 N N . VAL A 1 697 ? 7.641 -6.126 -15.686 1.00 71.00 697 VAL A N 1
ATOM 5376 C CA . VAL A 1 697 ? 7.302 -6.504 -17.053 1.00 71.00 697 VAL A CA 1
ATOM 5377 C C . VAL A 1 697 ? 5.828 -6.833 -17.181 1.00 71.00 697 VAL A C 1
ATOM 5379 O O . VAL A 1 697 ? 5.205 -7.346 -16.248 1.00 71.00 697 VAL A O 1
ATOM 5382 N N . GLU A 1 698 ? 5.301 -6.580 -18.366 1.00 64.06 698 GLU A N 1
ATOM 5383 C CA . GLU A 1 698 ? 3.959 -6.968 -18.777 1.00 64.06 698 GLU A CA 1
ATOM 5384 C C . GLU A 1 698 ? 4.019 -8.241 -19.628 1.00 64.06 698 GLU A C 1
ATOM 5386 O O . GLU A 1 698 ? 5.001 -8.449 -20.339 1.00 64.06 698 GLU A O 1
ATOM 5391 N N . PRO A 1 699 ? 2.979 -9.096 -19.635 1.00 66.75 699 PRO A N 1
ATOM 5392 C CA . PRO A 1 699 ? 2.960 -10.279 -20.498 1.00 66.75 699 PRO A CA 1
ATOM 5393 C C . PRO A 1 699 ? 3.166 -9.951 -21.986 1.00 66.75 699 PRO A C 1
ATOM 5395 O O . PRO A 1 699 ? 3.721 -10.763 -22.718 1.00 66.75 699 PRO A O 1
ATOM 5398 N N . LEU A 1 700 ? 2.754 -8.754 -22.416 1.00 71.06 700 LEU A N 1
ATOM 5399 C CA . LEU A 1 700 ? 2.878 -8.277 -23.794 1.00 71.06 700 LEU A CA 1
ATOM 5400 C C . LEU A 1 700 ? 4.216 -7.583 -24.096 1.00 71.06 700 LEU A C 1
ATOM 5402 O O . LEU A 1 700 ? 4.435 -7.204 -25.244 1.00 71.06 700 LEU A O 1
ATOM 5406 N N . ASP A 1 701 ? 5.110 -7.413 -23.114 1.00 77.19 701 ASP A N 1
ATOM 5407 C CA . ASP A 1 701 ? 6.440 -6.858 -23.380 1.00 77.19 701 ASP A CA 1
ATOM 5408 C C . ASP A 1 701 ? 7.194 -7.770 -24.353 1.00 77.19 701 ASP A C 1
ATOM 5410 O O . ASP A 1 701 ? 7.297 -8.982 -24.127 1.00 77.19 701 ASP A O 1
ATOM 5414 N N . SER A 1 702 ? 7.748 -7.183 -25.419 1.00 85.38 702 SER A N 1
ATOM 5415 C CA . SER A 1 702 ? 8.675 -7.888 -26.301 1.00 85.38 702 SER A CA 1
ATOM 5416 C C . SER A 1 702 ? 9.972 -8.211 -25.563 1.00 85.38 702 SER A C 1
ATOM 5418 O O . SER A 1 702 ? 10.380 -7.512 -24.630 1.00 85.38 702 SER A O 1
ATOM 5420 N N . ILE A 1 703 ? 10.662 -9.265 -25.986 1.00 91.00 703 ILE A N 1
ATOM 5421 C CA . ILE A 1 703 ? 11.971 -9.616 -25.428 1.00 91.00 703 ILE A CA 1
ATOM 5422 C C . ILE A 1 703 ? 12.983 -8.485 -25.660 1.00 91.00 703 ILE A C 1
ATOM 5424 O O . ILE A 1 703 ? 13.810 -8.233 -24.785 1.00 91.00 703 ILE A O 1
ATOM 5428 N N . GLU A 1 704 ? 12.878 -7.756 -26.773 1.00 86.31 704 GLU A N 1
ATOM 5429 C CA . GLU A 1 704 ? 13.656 -6.538 -27.028 1.00 86.31 704 GLU A CA 1
ATOM 5430 C C . GLU A 1 704 ? 13.432 -5.466 -25.949 1.00 86.31 704 GLU A C 1
ATOM 5432 O O . GLU A 1 704 ? 14.392 -4.976 -25.353 1.00 86.31 704 GLU A O 1
ATOM 5437 N N . ASN A 1 705 ? 12.174 -5.181 -25.597 1.00 80.88 705 ASN A N 1
ATOM 5438 C CA . ASN A 1 705 ? 11.847 -4.229 -24.532 1.00 80.88 705 ASN A CA 1
ATOM 5439 C C . ASN A 1 705 ? 12.389 -4.696 -23.176 1.00 80.88 705 ASN A C 1
ATOM 5441 O O . ASN A 1 705 ? 12.896 -3.894 -22.389 1.00 80.88 705 ASN A O 1
ATOM 5445 N N . VAL A 1 706 ? 12.319 -6.000 -22.890 1.00 85.69 706 VAL A N 1
ATOM 5446 C CA . VAL A 1 706 ? 12.884 -6.575 -21.658 1.00 85.69 706 VAL A CA 1
ATOM 5447 C C . VAL A 1 706 ? 14.401 -6.388 -21.612 1.00 85.69 706 VAL A C 1
ATOM 5449 O O . VAL A 1 706 ? 14.941 -6.110 -20.539 1.00 85.69 706 VAL A O 1
ATOM 5452 N N . LYS A 1 707 ? 15.093 -6.482 -22.752 1.00 89.25 707 LYS A N 1
ATOM 5453 C CA . LYS A 1 707 ? 16.530 -6.202 -22.831 1.00 89.25 707 LYS A CA 1
ATOM 5454 C C . LYS A 1 707 ? 16.858 -4.723 -22.644 1.00 89.25 707 LYS A C 1
ATOM 5456 O O . LYS A 1 707 ? 17.782 -4.409 -21.894 1.00 89.25 707 LYS A O 1
ATOM 5461 N N . GLY A 1 708 ? 16.078 -3.814 -23.229 1.00 78.12 708 GLY A N 1
ATOM 5462 C CA . GLY A 1 708 ? 16.197 -2.374 -22.954 1.00 78.12 708 GLY A CA 1
ATOM 5463 C C . GLY A 1 708 ? 16.069 -2.074 -21.456 1.00 78.12 708 GLY A C 1
ATOM 5464 O O . GLY A 1 708 ? 16.940 -1.451 -20.857 1.00 78.12 708 GLY A O 1
ATOM 5465 N N . LYS A 1 709 ? 15.080 -2.681 -20.785 1.00 78.00 709 LYS A N 1
ATOM 5466 C CA . LYS A 1 709 ? 14.900 -2.560 -19.323 1.00 78.00 709 LYS A CA 1
ATOM 5467 C C . LYS A 1 709 ? 16.095 -3.075 -18.504 1.00 78.00 709 LYS A C 1
ATOM 5469 O O . LYS A 1 709 ? 16.296 -2.638 -17.368 1.00 78.00 709 LYS A O 1
ATOM 5474 N N . ILE A 1 710 ? 16.873 -4.026 -19.025 1.00 83.12 710 ILE A N 1
ATOM 5475 C CA . ILE A 1 710 ? 18.123 -4.488 -18.397 1.00 83.12 710 ILE A CA 1
ATOM 5476 C C . ILE A 1 710 ? 19.253 -3.493 -18.658 1.00 83.12 710 ILE A C 1
ATOM 5478 O O . ILE A 1 710 ? 20.018 -3.223 -17.734 1.00 83.12 710 ILE A O 1
ATOM 5482 N N . GLN A 1 711 ? 19.341 -2.927 -19.864 1.00 79.56 711 GLN A N 1
ATOM 5483 C CA . GLN A 1 711 ? 20.320 -1.895 -20.208 1.00 79.56 711 GLN A CA 1
ATOM 5484 C C . GLN A 1 711 ? 20.173 -0.683 -19.292 1.00 79.56 711 GLN A C 1
ATOM 5486 O O . GLN A 1 711 ? 21.141 -0.303 -18.641 1.00 79.56 711 GLN A O 1
ATOM 5491 N N . ASP A 1 712 ? 18.958 -0.164 -19.132 1.00 67.88 712 ASP A N 1
ATOM 5492 C CA . ASP A 1 712 ? 18.681 0.983 -18.257 1.00 67.88 712 ASP A CA 1
ATOM 5493 C C . ASP A 1 712 ? 19.087 0.727 -16.800 1.00 67.88 712 ASP A C 1
ATOM 5495 O O . ASP A 1 712 ? 19.414 1.642 -16.045 1.00 67.88 712 ASP A O 1
ATOM 5499 N N . LYS A 1 713 ? 19.023 -0.537 -16.369 1.00 69.56 713 LYS A N 1
ATOM 5500 C CA . LYS A 1 713 ? 19.212 -0.916 -14.969 1.00 69.56 713 LYS A CA 1
ATOM 5501 C C . LYS A 1 713 ? 20.638 -1.326 -14.629 1.00 69.56 713 LYS A C 1
ATOM 5503 O O . LYS A 1 713 ? 21.068 -1.137 -13.493 1.00 69.56 713 LYS A O 1
ATOM 5508 N N . GLU A 1 714 ? 21.330 -1.942 -15.573 1.00 79.25 714 GLU A N 1
ATOM 5509 C CA . GLU A 1 714 ? 22.628 -2.585 -15.361 1.00 79.25 714 GLU A CA 1
ATOM 5510 C C . GLU A 1 714 ? 23.714 -2.049 -16.304 1.00 79.25 714 GLU A C 1
ATOM 5512 O O . GLU A 1 714 ? 24.868 -2.445 -16.171 1.00 79.25 714 GLU A O 1
ATOM 5517 N N . GLY A 1 715 ? 23.371 -1.159 -17.241 1.00 72.56 715 GLY A N 1
ATOM 5518 C CA . GLY A 1 715 ? 24.295 -0.581 -18.219 1.00 72.56 715 GLY A CA 1
ATOM 5519 C C . GLY A 1 715 ? 24.761 -1.564 -19.296 1.00 72.56 715 GLY A C 1
ATOM 5520 O O . GLY A 1 715 ? 25.766 -1.317 -19.952 1.00 72.56 715 GLY A O 1
ATOM 5521 N N . ILE A 1 716 ? 24.075 -2.700 -19.460 1.00 81.81 716 ILE A N 1
ATOM 5522 C CA . ILE A 1 716 ? 24.465 -3.769 -20.389 1.00 81.81 716 ILE A CA 1
ATOM 5523 C C . ILE A 1 716 ? 23.718 -3.569 -21.716 1.00 81.81 716 ILE A C 1
ATOM 5525 O O . ILE A 1 716 ? 22.496 -3.673 -21.708 1.00 81.81 716 ILE A O 1
ATOM 5529 N N . PRO A 1 717 ? 24.390 -3.346 -22.854 1.00 79.12 717 PRO A N 1
ATOM 5530 C CA . PRO A 1 717 ? 23.730 -3.175 -24.154 1.00 79.12 717 PRO A CA 1
ATOM 5531 C C . PRO A 1 717 ? 22.866 -4.387 -24.595 1.00 79.12 717 PRO A C 1
ATOM 5533 O O . PRO A 1 717 ? 23.262 -5.526 -24.327 1.00 79.12 717 PRO A O 1
ATOM 5536 N N . PRO A 1 718 ? 21.694 -4.205 -25.248 1.00 83.19 718 PRO A N 1
ATOM 5537 C CA . PRO A 1 718 ? 20.748 -5.282 -25.592 1.00 83.19 718 PRO A CA 1
ATOM 5538 C C . PRO A 1 718 ? 21.318 -6.392 -26.489 1.00 83.19 718 PRO A C 1
ATOM 5540 O O . PRO A 1 718 ? 20.920 -7.557 -26.388 1.00 83.19 718 PRO A O 1
ATOM 5543 N N . ASP A 1 719 ? 22.278 -6.061 -27.345 1.00 77.50 719 ASP A N 1
ATOM 5544 C CA . ASP A 1 719 ? 23.004 -6.977 -28.233 1.00 77.50 719 ASP A CA 1
ATOM 5545 C C . ASP A 1 719 ? 23.943 -7.935 -27.470 1.00 77.50 719 ASP A C 1
ATOM 5547 O O . ASP A 1 719 ? 24.108 -9.110 -27.837 1.00 77.50 719 ASP A O 1
ATOM 5551 N N . GLN A 1 720 ? 24.491 -7.471 -26.346 1.00 82.50 720 GLN A N 1
ATOM 5552 C CA . GLN A 1 720 ? 25.275 -8.266 -25.403 1.00 82.50 720 GLN A CA 1
ATOM 5553 C C . GLN A 1 720 ? 24.395 -9.139 -24.509 1.00 82.50 720 GLN A C 1
ATOM 5555 O O . GLN A 1 720 ? 24.885 -10.079 -23.877 1.00 82.50 720 GLN A O 1
ATOM 5560 N N . GLN A 1 721 ? 23.090 -8.886 -24.470 1.00 89.06 721 GLN A N 1
ATOM 5561 C CA . GLN A 1 721 ? 22.166 -9.646 -23.648 1.00 89.06 721 GLN A CA 1
ATOM 5562 C C . GLN A 1 721 ? 21.615 -10.860 -24.395 1.00 89.06 721 GLN A C 1
ATOM 5564 O O . GLN A 1 721 ? 20.981 -10.771 -25.449 1.00 89.06 721 GLN A O 1
ATOM 5569 N N . ARG A 1 722 ? 21.788 -12.039 -23.797 1.00 90.69 722 ARG A N 1
ATOM 5570 C CA . ARG A 1 722 ? 21.063 -13.252 -24.177 1.00 90.69 722 ARG A CA 1
ATOM 5571 C C . ARG A 1 722 ? 20.193 -13.697 -23.010 1.00 90.69 722 ARG A C 1
ATOM 5573 O O . ARG A 1 722 ? 20.709 -14.145 -21.990 1.00 90.69 722 ARG A O 1
ATOM 5580 N N . LEU A 1 723 ? 18.878 -13.607 -23.190 1.00 93.75 723 LEU A N 1
ATOM 5581 C CA . LEU A 1 723 ? 17.901 -14.083 -22.218 1.00 93.75 723 LEU A CA 1
ATOM 5582 C C . LEU A 1 723 ? 17.509 -15.531 -22.512 1.00 93.75 723 LEU A C 1
ATOM 5584 O O . LEU A 1 723 ? 17.278 -15.905 -23.663 1.00 93.75 723 LEU A O 1
ATOM 5588 N N . ILE A 1 724 ? 17.463 -16.347 -21.461 1.00 92.31 724 ILE A N 1
ATOM 5589 C CA . ILE A 1 724 ? 17.121 -17.769 -21.518 1.00 92.31 724 ILE A CA 1
ATOM 5590 C C . ILE A 1 724 ? 16.030 -18.054 -20.486 1.00 92.31 724 ILE A C 1
ATOM 5592 O O . ILE A 1 724 ? 16.159 -17.677 -19.323 1.00 92.31 724 ILE A O 1
ATOM 5596 N N . PHE A 1 725 ? 14.983 -18.768 -20.885 1.00 93.12 725 PHE A N 1
ATOM 5597 C CA . PHE A 1 725 ? 13.933 -19.252 -19.990 1.00 93.12 725 PHE A CA 1
ATOM 5598 C C . PHE A 1 725 ? 13.609 -20.711 -20.307 1.00 93.12 725 PHE A C 1
ATOM 5600 O O . PHE A 1 725 ? 13.486 -21.076 -21.474 1.00 93.12 725 PHE A O 1
ATOM 5607 N N . ALA A 1 726 ? 13.506 -21.559 -19.278 1.00 85.56 726 ALA A N 1
ATOM 5608 C CA . ALA A 1 726 ? 13.240 -22.997 -19.427 1.00 85.56 726 ALA A CA 1
ATOM 5609 C C . ALA A 1 726 ? 14.147 -23.697 -20.472 1.00 85.56 726 ALA A C 1
ATOM 5611 O O . ALA A 1 726 ? 13.697 -24.530 -21.255 1.00 85.56 726 ALA A O 1
ATOM 5612 N N . GLY A 1 727 ? 15.429 -23.314 -20.523 1.00 82.25 727 GLY A N 1
ATOM 5613 C CA . GLY A 1 727 ? 16.406 -23.848 -21.481 1.00 82.25 727 GLY A CA 1
ATOM 5614 C C . GLY A 1 727 ? 16.268 -23.331 -22.920 1.00 82.25 727 GLY A C 1
ATOM 5615 O O . GLY A 1 727 ? 17.086 -23.688 -23.763 1.00 82.25 727 GLY A O 1
ATOM 5616 N N . LYS A 1 728 ? 15.287 -22.470 -23.214 1.00 86.75 728 LYS A N 1
ATOM 5617 C CA . LYS A 1 728 ? 15.090 -21.850 -24.530 1.00 86.75 728 LYS A CA 1
ATOM 5618 C C . LYS A 1 728 ? 15.646 -20.431 -24.550 1.00 86.75 728 LYS A C 1
ATOM 5620 O O . LYS A 1 728 ? 15.411 -19.655 -23.625 1.00 86.75 728 LYS A O 1
ATOM 5625 N N . GLN A 1 729 ? 16.373 -20.092 -25.613 1.00 90.75 729 GLN A N 1
ATOM 5626 C CA . GLN A 1 729 ? 16.768 -18.709 -25.872 1.00 90.75 729 GLN A CA 1
ATOM 5627 C C . GLN A 1 729 ? 15.536 -17.906 -26.297 1.00 90.75 729 GLN A C 1
ATOM 5629 O O . GLN A 1 729 ? 14.755 -18.367 -27.124 1.00 90.75 729 GLN A O 1
ATOM 5634 N N . LEU A 1 730 ? 15.391 -16.711 -25.733 1.00 93.62 730 LEU A N 1
ATOM 5635 C CA . LEU A 1 730 ? 14.308 -15.795 -26.056 1.00 93.62 730 LEU A CA 1
ATOM 5636 C C . LEU A 1 730 ? 14.673 -14.943 -27.282 1.00 93.62 730 LEU A C 1
ATOM 5638 O O . LEU A 1 730 ? 15.798 -14.449 -27.390 1.00 93.62 730 LEU A O 1
ATOM 5642 N N . GLU A 1 731 ? 13.726 -14.812 -28.207 1.00 90.75 731 GLU A N 1
ATOM 5643 C CA . GLU A 1 731 ? 13.841 -14.056 -29.464 1.00 90.75 731 GLU A CA 1
ATOM 5644 C C . GLU A 1 731 ? 13.233 -12.656 -29.329 1.00 90.75 731 GLU A C 1
ATOM 5646 O O . GLU A 1 731 ? 12.111 -12.531 -28.843 1.00 90.75 731 GLU A O 1
ATOM 5651 N N . ASP A 1 732 ? 13.942 -11.635 -29.822 1.00 85.75 732 ASP A N 1
ATOM 5652 C CA . ASP A 1 732 ? 13.643 -10.206 -29.616 1.00 85.75 732 ASP A CA 1
ATOM 5653 C C . ASP A 1 732 ? 12.244 -9.782 -30.094 1.00 85.75 732 ASP A C 1
ATOM 5655 O O . ASP A 1 732 ? 11.563 -9.031 -29.399 1.00 85.75 732 ASP A O 1
ATOM 5659 N N . GLY A 1 733 ? 11.775 -10.343 -31.214 1.00 79.81 733 GLY A N 1
ATOM 5660 C CA . GLY A 1 733 ? 10.467 -10.031 -31.804 1.00 79.81 733 GLY A CA 1
ATOM 5661 C C . GLY A 1 733 ? 9.264 -10.745 -31.176 1.00 79.81 733 GLY A C 1
ATOM 5662 O O . GLY A 1 733 ? 8.145 -10.555 -31.647 1.00 79.81 733 GLY A O 1
ATOM 5663 N N . ARG A 1 734 ? 9.463 -11.585 -30.152 1.00 86.62 734 ARG A N 1
ATOM 5664 C CA . ARG A 1 734 ? 8.369 -12.259 -29.430 1.00 86.62 734 ARG A CA 1
ATOM 5665 C C . ARG A 1 734 ? 8.089 -11.585 -28.094 1.00 86.62 734 ARG A C 1
ATOM 5667 O O . ARG A 1 734 ? 8.935 -10.876 -27.561 1.00 86.62 734 ARG A O 1
ATOM 5674 N N . THR A 1 735 ? 6.910 -11.828 -27.542 1.00 81.94 735 THR A N 1
ATOM 5675 C CA . THR A 1 735 ? 6.473 -11.331 -26.232 1.00 81.94 735 THR A CA 1
ATOM 5676 C C . THR A 1 735 ? 6.792 -12.311 -25.105 1.00 81.94 735 THR A C 1
ATOM 5678 O O . THR A 1 735 ? 7.008 -13.504 -25.333 1.00 81.94 735 THR A O 1
ATOM 5681 N N . LEU A 1 736 ? 6.778 -11.840 -23.856 1.00 80.62 736 LEU A N 1
ATOM 5682 C CA . LEU A 1 736 ? 6.887 -12.711 -22.680 1.00 80.62 736 LEU A CA 1
ATOM 5683 C C . LEU A 1 736 ? 5.773 -13.770 -22.629 1.00 80.62 736 LEU A C 1
ATOM 5685 O O . LEU A 1 736 ? 6.031 -14.921 -22.256 1.00 80.62 736 LEU A O 1
ATOM 5689 N N . SER A 1 737 ? 4.556 -13.415 -23.052 1.00 76.81 737 SER A N 1
ATOM 5690 C CA . SER A 1 737 ? 3.423 -14.337 -23.135 1.00 76.81 737 SER A CA 1
ATOM 5691 C C . SER A 1 737 ? 3.624 -15.455 -24.155 1.00 76.81 737 SER A C 1
ATOM 5693 O O . SER A 1 737 ? 3.234 -16.584 -23.866 1.00 76.81 737 SER A O 1
ATOM 5695 N N . ASP A 1 738 ? 4.311 -15.204 -25.275 1.00 82.25 738 ASP A N 1
ATOM 5696 C CA . ASP A 1 738 ? 4.591 -16.242 -26.285 1.00 82.25 738 ASP A CA 1
ATOM 5697 C C . ASP A 1 738 ? 5.459 -17.379 -25.727 1.00 82.25 738 ASP A C 1
ATOM 5699 O O . ASP A 1 738 ? 5.403 -18.518 -26.195 1.00 82.25 738 ASP A O 1
ATOM 5703 N N . TYR A 1 739 ? 6.256 -17.079 -24.700 1.00 81.12 739 TYR A N 1
ATOM 5704 C CA . TYR A 1 739 ? 7.093 -18.045 -23.994 1.00 81.12 739 TYR A CA 1
ATOM 5705 C C . TYR A 1 739 ? 6.445 -18.606 -22.724 1.00 81.12 739 TYR A C 1
ATOM 5707 O O . TYR A 1 739 ? 7.101 -19.352 -21.993 1.00 81.12 739 TYR A O 1
ATOM 5715 N N . ASN A 1 740 ? 5.179 -18.272 -22.448 1.00 80.12 740 ASN A N 1
ATOM 5716 C CA . ASN A 1 740 ? 4.495 -18.579 -21.189 1.00 80.12 740 ASN A CA 1
ATOM 5717 C C . ASN A 1 740 ? 5.305 -18.137 -19.958 1.00 80.12 740 ASN A C 1
ATOM 5719 O O . ASN A 1 740 ? 5.296 -18.806 -18.921 1.00 80.12 740 ASN A O 1
ATOM 5723 N N . ILE A 1 741 ? 6.030 -17.021 -20.066 1.00 79.06 741 ILE A N 1
ATOM 5724 C CA . ILE A 1 741 ? 6.774 -16.464 -18.940 1.00 79.06 741 ILE A CA 1
ATOM 5725 C C . ILE A 1 741 ? 5.763 -15.810 -18.008 1.00 79.06 741 ILE A C 1
ATOM 5727 O O . ILE A 1 741 ? 5.165 -14.780 -18.312 1.00 79.06 741 ILE A O 1
ATOM 5731 N N . GLN A 1 742 ? 5.555 -16.449 -16.862 1.00 70.75 742 GLN A N 1
ATOM 5732 C CA . GLN A 1 742 ? 4.626 -15.982 -15.842 1.00 70.75 742 GLN A CA 1
ATOM 5733 C C . GLN A 1 742 ? 5.313 -15.033 -14.860 1.00 70.75 742 GLN A C 1
ATOM 5735 O O . GLN A 1 742 ? 6.540 -14.918 -14.814 1.00 70.75 742 GLN A O 1
ATOM 5740 N N . LYS A 1 743 ? 4.514 -14.379 -14.020 1.00 67.75 743 LYS A N 1
ATOM 5741 C CA . LYS A 1 743 ? 5.021 -13.576 -12.905 1.00 67.75 743 LYS A CA 1
ATOM 5742 C C . LYS A 1 743 ? 5.951 -14.411 -12.030 1.00 67.75 743 LYS A C 1
ATOM 5744 O O . LYS A 1 743 ? 5.751 -15.612 -11.879 1.00 67.75 743 LYS A O 1
ATOM 5749 N N . GLU A 1 744 ? 6.968 -13.764 -11.477 1.00 72.56 744 GLU A N 1
ATOM 5750 C CA . GLU A 1 744 ? 7.999 -14.391 -10.641 1.00 72.56 744 GLU A CA 1
ATOM 5751 C C . GLU A 1 744 ? 8.850 -15.455 -11.354 1.00 72.56 744 GLU A C 1
ATOM 5753 O O . GLU A 1 744 ? 9.720 -16.077 -10.741 1.00 72.56 744 GLU A O 1
ATOM 5758 N N . SER A 1 745 ? 8.681 -15.618 -12.671 1.00 79.50 745 SER A N 1
ATOM 5759 C CA . SER A 1 745 ? 9.579 -16.432 -13.481 1.00 79.50 745 SER A CA 1
ATOM 5760 C C . SER A 1 745 ? 11.000 -15.903 -13.392 1.00 79.50 745 SER A C 1
ATOM 5762 O O . SER A 1 745 ? 11.242 -14.695 -13.396 1.00 79.50 745 SER A O 1
ATOM 5764 N N . THR A 1 746 ? 11.951 -16.830 -13.336 1.00 84.06 746 THR A N 1
ATOM 5765 C CA . THR A 1 746 ? 13.372 -16.504 -13.383 1.00 84.06 746 THR A CA 1
ATOM 5766 C C . THR A 1 746 ? 13.918 -16.794 -14.773 1.00 84.06 746 THR A C 1
ATOM 5768 O O . THR A 1 746 ? 13.985 -17.945 -15.196 1.00 84.06 746 THR A O 1
ATOM 5771 N N . LEU A 1 747 ? 14.322 -15.742 -15.471 1.00 92.06 747 LEU A N 1
ATOM 5772 C CA . LEU A 1 747 ? 15.109 -15.802 -16.690 1.00 92.06 747 LEU A CA 1
ATOM 5773 C C . LEU A 1 747 ? 16.590 -15.830 -16.311 1.00 92.06 747 LEU A C 1
ATOM 5775 O O . LEU A 1 747 ? 17.004 -15.285 -15.286 1.00 92.06 747 LEU A O 1
ATOM 5779 N N . HIS A 1 748 ? 17.407 -16.429 -17.161 1.00 92.44 748 HIS A N 1
ATOM 5780 C CA . HIS A 1 748 ? 18.855 -16.396 -17.051 1.00 92.44 748 HIS A CA 1
ATOM 5781 C C . HIS A 1 748 ? 19.426 -15.427 -18.083 1.00 92.44 748 HIS A C 1
ATOM 5783 O O . HIS A 1 748 ? 19.149 -15.555 -19.275 1.00 92.44 748 HIS A O 1
ATOM 5789 N N . LEU A 1 749 ? 20.225 -14.467 -17.618 1.00 92.31 749 LEU A N 1
ATOM 5790 C CA . LEU A 1 749 ? 20.986 -13.559 -18.467 1.00 92.31 749 LEU A CA 1
ATOM 5791 C C . LEU A 1 749 ? 22.386 -14.121 -18.688 1.00 92.31 749 LEU A C 1
ATOM 5793 O O . LEU A 1 749 ? 23.184 -14.253 -17.755 1.00 92.31 749 LEU A O 1
ATOM 5797 N N . VAL A 1 750 ? 22.679 -14.411 -19.949 1.00 89.12 750 VAL A N 1
ATOM 5798 C CA . VAL A 1 750 ? 24.009 -14.751 -20.440 1.00 89.12 750 VAL A CA 1
ATOM 5799 C C . VAL A 1 750 ? 24.554 -13.542 -21.186 1.00 89.12 750 VAL A C 1
ATOM 5801 O O . VAL A 1 750 ? 23.936 -13.061 -22.134 1.00 89.12 750 VAL A O 1
ATOM 5804 N N . LEU A 1 751 ? 25.717 -13.056 -20.757 1.00 84.19 751 LEU A N 1
ATOM 5805 C CA . LEU A 1 751 ? 26.408 -11.961 -21.429 1.00 84.19 751 LEU A CA 1
ATOM 5806 C C . LEU A 1 751 ? 27.206 -12.513 -22.607 1.00 84.19 751 LEU A C 1
ATOM 5808 O O . LEU A 1 751 ? 28.036 -13.411 -22.447 1.00 84.19 751 LEU A O 1
ATOM 5812 N N . ARG A 1 752 ? 26.950 -11.991 -23.804 1.00 76.38 752 ARG A N 1
ATOM 5813 C CA . ARG A 1 752 ? 27.770 -12.255 -24.985 1.00 76.38 752 ARG A CA 1
ATOM 5814 C C . ARG A 1 752 ? 28.981 -11.334 -24.930 1.00 76.38 752 ARG A C 1
ATOM 5816 O O . ARG A 1 752 ? 28.844 -10.127 -25.034 1.00 76.38 752 ARG A O 1
ATOM 5823 N N . LEU A 1 753 ? 30.172 -11.917 -24.821 1.00 59.47 753 LEU A N 1
ATOM 5824 C CA . LEU A 1 753 ? 31.428 -11.162 -24.743 1.00 59.47 753 LEU A CA 1
ATOM 5825 C C . LEU A 1 753 ? 31.868 -10.532 -26.082 1.00 59.47 753 LEU A C 1
ATOM 5827 O O . LEU A 1 753 ? 32.859 -9.814 -26.097 1.00 59.47 753 LEU A O 1
ATOM 5831 N N . ARG A 1 754 ? 31.215 -10.857 -27.212 1.00 60.22 754 ARG A N 1
ATOM 5832 C CA . ARG A 1 754 ? 31.666 -10.490 -28.575 1.00 60.22 754 ARG A CA 1
ATOM 5833 C C . ARG A 1 754 ? 30.505 -10.394 -29.579 1.00 60.22 754 ARG A C 1
ATOM 5835 O O . ARG A 1 754 ? 30.518 -11.079 -30.600 1.00 60.22 754 ARG A O 1
ATOM 5842 N N . GLY A 1 755 ? 29.444 -9.664 -29.234 1.00 56.25 755 GLY A N 1
ATOM 5843 C CA . GLY A 1 755 ? 28.205 -9.623 -30.029 1.00 56.25 755 GLY A CA 1
ATOM 5844 C C . GLY A 1 755 ? 27.919 -8.321 -30.781 1.00 56.25 755 GLY A C 1
ATOM 5845 O O . GLY A 1 755 ? 27.120 -8.365 -31.712 1.00 56.25 755 GLY A O 1
ATOM 5846 N N . GLY A 1 756 ? 28.547 -7.208 -30.397 1.00 67.31 756 GLY A N 1
ATOM 5847 C CA . GLY A 1 756 ? 28.164 -5.873 -30.851 1.00 67.31 756 GLY A CA 1
ATOM 5848 C C . GLY A 1 756 ? 28.987 -5.296 -31.990 1.00 67.31 756 GLY A C 1
ATOM 5849 O O . GLY A 1 756 ? 30.019 -5.842 -32.404 1.00 67.31 756 GLY A O 1
ATOM 5850 N N . MET A 1 757 ? 28.507 -4.173 -32.527 1.00 82.88 757 MET A N 1
ATOM 5851 C CA . MET A 1 757 ? 29.291 -3.322 -33.413 1.00 82.88 757 MET A CA 1
ATOM 5852 C C . MET A 1 757 ? 30.437 -2.725 -32.591 1.00 82.88 757 MET A C 1
ATOM 5854 O O . MET A 1 757 ? 30.255 -1.850 -31.753 1.00 82.88 757 MET A O 1
ATOM 5858 N N . GLN A 1 758 ? 31.643 -3.231 -32.825 1.00 85.75 758 GLN A N 1
ATOM 5859 C CA . GLN A 1 758 ? 32.851 -2.677 -32.232 1.00 85.75 758 GLN A CA 1
ATOM 5860 C C . GLN A 1 758 ? 33.441 -1.635 -33.162 1.00 85.75 758 GLN A C 1
ATOM 5862 O O . GLN A 1 758 ? 33.450 -1.829 -34.375 1.00 85.75 758 GLN A O 1
ATOM 5867 N N . ILE A 1 759 ? 33.985 -0.565 -32.602 1.00 92.62 759 ILE A N 1
ATOM 5868 C CA . ILE A 1 759 ? 34.847 0.367 -33.328 1.00 92.62 759 ILE A CA 1
ATOM 5869 C C . ILE A 1 759 ? 36.179 0.494 -32.598 1.00 92.62 759 ILE A C 1
ATOM 5871 O O . ILE A 1 759 ? 36.280 0.272 -31.388 1.00 92.62 759 ILE A O 1
ATOM 5875 N N . PHE A 1 760 ? 37.213 0.855 -33.343 1.00 94.44 760 PHE A N 1
ATOM 5876 C CA . PHE A 1 760 ? 38.548 1.068 -32.810 1.00 94.44 760 PHE A CA 1
ATOM 5877 C C . PHE A 1 760 ? 38.836 2.557 -32.734 1.00 94.44 760 PHE A C 1
ATOM 5879 O O . PHE A 1 760 ? 38.605 3.290 -33.689 1.00 94.44 760 PHE A O 1
ATOM 5886 N N . VAL A 1 761 ? 39.387 3.008 -31.616 1.00 95.31 761 VAL A N 1
ATOM 5887 C CA . VAL A 1 761 ? 39.852 4.381 -31.442 1.00 95.31 761 VAL A CA 1
ATOM 5888 C C . VAL A 1 761 ? 41.361 4.348 -31.261 1.00 95.31 761 VAL A C 1
ATOM 5890 O O . VAL A 1 761 ? 41.866 3.872 -30.246 1.00 95.31 761 VAL A O 1
ATOM 5893 N N . LYS A 1 762 ? 42.097 4.819 -32.267 1.00 93.88 762 LYS A N 1
ATOM 5894 C CA . LYS A 1 762 ? 43.555 4.940 -32.216 1.00 93.88 762 LYS A CA 1
ATOM 5895 C C . LYS A 1 762 ? 43.957 6.293 -31.660 1.00 93.88 762 LYS A C 1
ATOM 5897 O O . LYS A 1 762 ? 43.577 7.329 -32.203 1.00 93.88 762 LYS A O 1
ATOM 5902 N N . THR A 1 763 ? 44.753 6.285 -30.602 1.00 88.31 763 THR A N 1
ATOM 5903 C CA . THR A 1 763 ? 45.394 7.490 -30.077 1.00 88.31 763 THR A CA 1
ATOM 5904 C C . THR A 1 763 ? 46.603 7.868 -30.936 1.00 88.31 763 THR A C 1
ATOM 5906 O O . THR A 1 763 ? 47.182 7.037 -31.639 1.00 88.31 763 THR A O 1
ATOM 5909 N N . LEU A 1 764 ? 47.055 9.118 -30.820 1.00 83.94 764 LEU A N 1
ATOM 5910 C CA . LEU A 1 764 ? 48.305 9.581 -31.440 1.00 83.94 764 LEU A CA 1
ATOM 5911 C C . LEU A 1 764 ? 49.564 8.862 -30.919 1.00 83.94 764 LEU A C 1
ATOM 5913 O O . LEU A 1 764 ? 50.603 8.909 -31.567 1.00 83.94 764 LEU A O 1
ATOM 5917 N N . THR A 1 765 ? 49.473 8.180 -29.774 1.00 82.81 765 THR A N 1
ATOM 5918 C CA . THR A 1 765 ? 50.559 7.367 -29.205 1.00 82.81 765 THR A CA 1
ATOM 5919 C C . THR A 1 765 ? 50.603 5.944 -29.772 1.00 82.81 765 THR A C 1
ATOM 5921 O O . THR A 1 765 ? 51.444 5.150 -29.363 1.00 82.81 765 THR A O 1
ATOM 5924 N N . GLY A 1 766 ? 49.697 5.599 -30.695 1.00 83.56 766 GLY A N 1
ATOM 5925 C CA . GLY A 1 766 ? 49.595 4.266 -31.294 1.00 83.56 766 GLY A CA 1
ATOM 5926 C C . GLY A 1 766 ? 48.787 3.258 -30.469 1.00 83.56 766 GLY A C 1
ATOM 5927 O O . GLY A 1 766 ? 48.594 2.125 -30.915 1.00 83.56 766 GLY A O 1
ATOM 5928 N N . LYS A 1 767 ? 48.259 3.651 -29.300 1.00 91.00 767 LYS A N 1
ATOM 5929 C CA . LYS A 1 767 ? 47.360 2.808 -28.499 1.00 91.00 767 LYS A CA 1
ATOM 5930 C C . LYS A 1 767 ? 46.016 2.680 -29.216 1.00 91.00 767 LYS A C 1
ATOM 5932 O O . LYS A 1 767 ? 45.430 3.674 -29.635 1.00 91.00 767 LYS A O 1
ATOM 5937 N N . THR A 1 768 ? 45.521 1.452 -29.348 1.00 90.31 768 THR A N 1
ATOM 5938 C CA . THR A 1 768 ? 44.190 1.177 -29.905 1.00 90.31 768 THR A CA 1
ATOM 5939 C C . THR A 1 768 ? 43.236 0.818 -28.773 1.00 90.31 768 THR A C 1
ATOM 5941 O O . THR A 1 768 ? 43.501 -0.112 -28.015 1.00 90.31 768 THR A O 1
ATOM 5944 N N . ILE A 1 769 ? 42.139 1.559 -28.659 1.00 91.12 769 ILE A N 1
ATOM 5945 C CA . ILE A 1 769 ? 41.069 1.349 -27.682 1.00 91.12 769 ILE A CA 1
ATOM 5946 C C . ILE A 1 769 ? 39.888 0.724 -28.421 1.00 91.12 769 ILE A C 1
ATOM 5948 O O . ILE A 1 769 ? 39.415 1.277 -29.412 1.00 91.12 769 ILE A O 1
ATOM 5952 N N . THR A 1 770 ? 39.395 -0.414 -27.948 1.00 89.69 770 THR A N 1
ATOM 5953 C CA . THR A 1 770 ? 38.192 -1.044 -28.510 1.00 89.69 770 THR A CA 1
ATOM 5954 C C . THR A 1 770 ? 36.959 -0.529 -27.779 1.00 89.69 770 THR A C 1
ATOM 5956 O O . THR A 1 770 ? 36.896 -0.616 -26.548 1.00 89.69 770 THR A O 1
ATOM 5959 N N . LEU A 1 771 ? 35.967 -0.024 -28.510 1.00 87.75 771 LEU A N 1
ATOM 5960 C CA . LEU A 1 771 ? 34.684 0.427 -27.966 1.00 87.75 771 LEU A CA 1
ATOM 5961 C C . LEU A 1 771 ? 33.538 -0.412 -28.520 1.00 87.75 771 LEU A C 1
ATOM 5963 O O . LEU A 1 771 ? 33.520 -0.728 -29.705 1.00 87.75 771 LEU A O 1
ATOM 5967 N N . GLU A 1 772 ? 32.578 -0.723 -27.654 1.00 83.00 772 GLU A N 1
ATOM 5968 C CA . GLU A 1 772 ? 31.296 -1.325 -28.025 1.00 83.00 772 GLU A CA 1
ATOM 5969 C C . GLU A 1 772 ? 30.287 -0.193 -28.240 1.00 83.00 772 GLU A C 1
ATOM 5971 O O . GLU A 1 772 ? 30.062 0.630 -27.338 1.00 83.00 772 GLU A O 1
ATOM 5976 N N . VAL A 1 773 ? 29.716 -0.120 -29.438 1.00 84.06 773 VAL A N 1
ATOM 5977 C CA . VAL A 1 773 ? 28.859 0.988 -29.869 1.00 84.06 773 VAL A CA 1
ATOM 5978 C C . VAL A 1 773 ? 27.645 0.486 -30.641 1.00 84.06 773 VAL A C 1
ATOM 5980 O O . VAL A 1 773 ? 27.644 -0.616 -31.182 1.00 84.06 773 VAL A O 1
ATOM 5983 N N . GLU A 1 774 ? 26.619 1.322 -30.719 1.00 82.75 774 GLU A N 1
ATOM 5984 C CA . GLU A 1 774 ? 25.458 1.121 -31.585 1.00 82.75 774 GLU A CA 1
ATOM 5985 C C . GLU A 1 774 ? 25.499 2.118 -32.756 1.00 82.75 774 GLU A C 1
ATOM 5987 O O . GLU A 1 774 ? 26.020 3.221 -32.593 1.00 82.75 774 GLU A O 1
ATOM 5992 N N . PRO A 1 775 ? 24.938 1.808 -33.942 1.00 84.75 775 PRO A N 1
ATOM 5993 C CA . PRO A 1 775 ? 24.875 2.770 -35.051 1.00 84.75 775 PRO A CA 1
ATOM 5994 C C . PRO A 1 775 ? 24.178 4.094 -34.680 1.00 84.75 775 PRO A C 1
ATOM 5996 O O . PRO A 1 775 ? 24.490 5.141 -35.246 1.00 84.75 775 PRO A O 1
ATOM 5999 N N . SER A 1 776 ? 23.251 4.033 -33.725 1.00 83.06 776 SER A N 1
ATOM 6000 C CA . SER A 1 776 ? 22.500 5.148 -33.142 1.00 83.06 776 SER A CA 1
ATOM 6001 C C . SER A 1 776 ? 23.284 5.967 -32.113 1.00 83.06 776 SER A C 1
ATOM 6003 O O . SER A 1 776 ? 22.817 7.044 -31.747 1.00 83.06 776 SER A O 1
ATOM 6005 N N . ASP A 1 777 ? 24.446 5.500 -31.636 1.00 85.31 777 ASP A N 1
ATOM 6006 C CA . ASP A 1 777 ? 25.241 6.254 -30.663 1.00 85.31 777 ASP A CA 1
ATOM 6007 C C . ASP A 1 777 ? 25.663 7.601 -31.257 1.00 85.31 777 ASP A C 1
ATOM 6009 O O . ASP A 1 777 ? 26.212 7.663 -32.362 1.00 85.31 777 ASP A O 1
ATOM 6013 N N . THR A 1 778 ? 25.442 8.679 -30.502 1.00 89.94 778 THR A N 1
ATOM 6014 C CA . THR A 1 778 ? 25.967 10.004 -30.839 1.00 89.94 778 THR A CA 1
ATOM 6015 C C . THR A 1 778 ? 27.476 10.053 -30.638 1.00 89.94 778 THR A C 1
ATOM 6017 O O . THR A 1 778 ? 28.054 9.298 -29.853 1.00 89.94 778 THR A O 1
ATOM 6020 N N . ILE A 1 779 ? 28.149 10.970 -31.325 1.00 92.62 779 ILE A N 1
ATOM 6021 C CA . ILE A 1 779 ? 29.582 11.198 -31.122 1.00 92.62 779 ILE A CA 1
ATOM 6022 C C . ILE A 1 779 ? 29.868 11.647 -29.685 1.00 92.62 779 ILE A C 1
ATOM 6024 O O . ILE A 1 779 ? 30.893 11.259 -29.127 1.00 92.62 779 ILE A O 1
ATOM 6028 N N . GLU A 1 780 ? 28.947 12.379 -29.057 1.00 88.00 780 GLU A N 1
ATOM 6029 C CA . GLU A 1 780 ? 28.992 12.684 -27.625 1.00 88.00 780 GLU A CA 1
ATOM 6030 C C . GLU A 1 780 ? 28.976 11.412 -26.758 1.00 88.00 780 GLU A C 1
ATOM 6032 O O . GLU A 1 780 ? 29.866 11.232 -25.926 1.00 88.00 780 GLU A O 1
ATOM 6037 N N . ASN A 1 781 ? 28.064 10.465 -27.018 1.00 85.31 781 ASN A N 1
ATOM 6038 C CA . ASN A 1 781 ? 28.034 9.175 -26.315 1.00 85.31 781 ASN A CA 1
ATOM 6039 C C . ASN A 1 781 ? 29.344 8.401 -26.503 1.00 85.31 781 ASN A C 1
ATOM 6041 O O . ASN A 1 781 ? 29.877 7.829 -25.552 1.00 85.31 781 ASN A O 1
ATOM 6045 N N . VAL A 1 782 ? 29.894 8.392 -27.720 1.00 90.06 782 VAL A N 1
ATOM 6046 C CA . VAL A 1 782 ? 31.173 7.728 -28.018 1.00 90.06 782 VAL A CA 1
ATOM 6047 C C . VAL A 1 782 ? 32.319 8.373 -27.238 1.00 90.06 782 VAL A C 1
ATOM 6049 O O . VAL A 1 782 ? 33.174 7.655 -26.719 1.00 90.06 782 VAL A O 1
ATOM 6052 N N . LYS A 1 783 ? 32.328 9.703 -27.097 1.00 90.81 783 LYS A N 1
ATOM 6053 C CA . LYS A 1 783 ? 33.320 10.408 -26.278 1.00 90.81 783 LYS A CA 1
ATOM 6054 C C . LYS A 1 783 ? 33.191 10.080 -24.794 1.00 90.81 783 LYS A C 1
ATOM 6056 O O . LYS A 1 783 ? 34.204 9.823 -24.144 1.00 90.81 783 LYS A O 1
ATOM 6061 N N . SER A 1 784 ? 31.976 10.006 -24.263 1.00 82.56 784 SER A N 1
ATOM 6062 C CA . SER A 1 784 ? 31.747 9.560 -22.883 1.00 82.56 784 SER A CA 1
ATOM 6063 C C . SER A 1 784 ? 32.253 8.129 -22.666 1.00 82.56 784 SER A C 1
ATOM 6065 O O . SER A 1 784 ? 32.992 7.876 -21.720 1.00 82.56 784 SER A O 1
ATOM 6067 N N . LYS A 1 785 ? 32.022 7.206 -23.612 1.00 85.88 785 LYS A N 1
ATOM 6068 C CA . LYS A 1 785 ? 32.572 5.834 -23.537 1.00 85.88 785 LYS A CA 1
ATOM 6069 C C . LYS A 1 785 ? 34.107 5.790 -23.546 1.00 85.88 785 LYS A C 1
ATOM 6071 O O . LYS A 1 785 ? 34.703 4.880 -22.970 1.00 85.88 785 LYS A O 1
ATOM 6076 N N . ILE A 1 786 ? 34.767 6.747 -24.202 1.00 89.00 786 ILE A N 1
ATOM 6077 C CA . ILE A 1 786 ? 36.231 6.901 -24.150 1.00 89.00 786 ILE A CA 1
ATOM 6078 C C . ILE A 1 786 ? 36.663 7.462 -22.797 1.00 89.00 786 ILE A C 1
ATOM 6080 O O . ILE A 1 786 ? 37.661 6.996 -22.250 1.00 89.00 786 ILE A O 1
ATOM 6084 N N . GLN A 1 787 ? 35.918 8.420 -22.242 1.00 83.56 787 GLN A N 1
ATOM 6085 C CA . GLN A 1 787 ? 36.170 8.952 -20.904 1.00 83.56 787 GLN A CA 1
ATOM 6086 C C . GLN A 1 787 ? 36.090 7.841 -19.854 1.00 83.56 787 GLN A C 1
ATOM 6088 O O . GLN A 1 787 ? 37.002 7.718 -19.043 1.00 83.56 787 GLN A O 1
ATOM 6093 N N . ASP A 1 788 ? 35.072 6.986 -19.920 1.00 77.25 788 ASP A N 1
ATOM 6094 C CA . ASP A 1 788 ? 34.897 5.878 -18.978 1.00 77.25 788 ASP A CA 1
ATOM 6095 C C . ASP A 1 788 ? 36.055 4.869 -19.034 1.00 77.25 788 ASP A C 1
ATOM 6097 O O . ASP A 1 788 ? 36.432 4.289 -18.016 1.00 77.25 788 ASP A O 1
ATOM 6101 N N . LYS A 1 789 ? 36.643 4.652 -20.220 1.00 81.44 789 LYS A N 1
ATOM 6102 C CA . LYS A 1 789 ? 37.747 3.693 -20.400 1.00 81.44 789 LYS A CA 1
ATOM 6103 C C . LYS A 1 789 ? 39.135 4.270 -20.148 1.00 81.44 789 LYS A C 1
ATOM 6105 O O . LYS A 1 789 ? 40.010 3.547 -19.680 1.00 81.44 789 LYS A O 1
ATOM 6110 N N . GLU A 1 790 ? 39.363 5.525 -20.512 1.00 85.12 790 GLU A N 1
ATOM 6111 C CA . GLU A 1 790 ? 40.704 6.124 -20.566 1.00 85.12 790 GLU A CA 1
ATOM 6112 C C . GLU A 1 790 ? 40.849 7.370 -19.683 1.00 85.12 790 GLU A C 1
ATOM 6114 O O . GLU A 1 790 ? 41.945 7.913 -19.570 1.00 85.12 790 GLU A O 1
ATOM 6119 N N . GLY A 1 791 ? 39.767 7.842 -19.058 1.00 79.44 791 GLY A N 1
ATOM 6120 C CA . GLY A 1 791 ? 39.762 9.017 -18.182 1.00 79.44 791 GLY A CA 1
ATOM 6121 C C . GLY A 1 791 ? 39.920 10.357 -18.907 1.00 79.44 791 GLY A C 1
ATOM 6122 O O . GLY A 1 791 ? 40.177 11.369 -18.261 1.00 79.44 791 GLY A O 1
ATOM 6123 N N . ILE A 1 792 ? 39.795 10.385 -20.237 1.00 83.69 792 ILE A N 1
ATOM 6124 C CA . ILE A 1 792 ? 39.992 11.585 -21.062 1.00 83.69 792 ILE A CA 1
ATOM 6125 C C . ILE A 1 792 ? 38.656 12.342 -21.166 1.00 83.69 792 ILE A C 1
ATOM 6127 O O . ILE A 1 792 ? 37.705 11.768 -21.684 1.00 83.69 792 ILE A O 1
ATOM 6131 N N . PRO A 1 793 ? 38.542 13.607 -20.731 1.00 78.56 793 PRO A N 1
ATOM 6132 C CA . PRO A 1 793 ? 37.298 14.382 -20.824 1.00 78.56 793 PRO A CA 1
ATOM 6133 C C . PRO A 1 793 ? 36.782 14.590 -22.270 1.00 78.56 793 PRO A C 1
ATOM 6135 O O . PRO A 1 793 ? 37.605 14.821 -23.159 1.00 78.56 793 PRO A O 1
ATOM 6138 N N . PRO A 1 794 ? 35.458 14.535 -22.542 1.00 82.94 794 PRO A N 1
ATOM 6139 C CA . PRO A 1 794 ? 34.875 14.643 -23.891 1.00 82.94 794 PRO A CA 1
ATOM 6140 C C . PRO A 1 794 ? 35.244 15.908 -24.686 1.00 82.94 794 PRO A C 1
ATOM 6142 O O . PRO A 1 794 ? 35.365 15.860 -25.915 1.00 82.94 794 PRO A O 1
ATOM 6145 N N . ASP A 1 795 ? 35.472 17.031 -24.010 1.00 76.12 795 ASP A N 1
ATOM 6146 C CA . ASP A 1 795 ? 35.885 18.314 -24.593 1.00 76.12 795 ASP A CA 1
ATOM 6147 C C . ASP A 1 795 ? 37.337 18.289 -25.109 1.00 76.12 795 ASP A C 1
ATOM 6149 O O . ASP A 1 795 ? 37.668 18.891 -26.141 1.00 76.12 795 ASP A O 1
ATOM 6153 N N . GLN A 1 796 ? 38.198 17.518 -24.441 1.00 83.06 796 GLN A N 1
ATOM 6154 C CA . GLN A 1 796 ? 39.579 17.261 -24.855 1.00 83.06 796 GLN A CA 1
ATOM 6155 C C . GLN A 1 796 ? 39.661 16.250 -26.002 1.00 83.06 796 GLN A C 1
ATOM 6157 O O . GLN A 1 796 ? 40.683 16.171 -26.696 1.00 83.06 796 GLN A O 1
ATOM 6162 N N . GLN A 1 797 ? 38.589 15.496 -26.243 1.00 88.00 797 GLN A N 1
ATOM 6163 C CA . GLN A 1 797 ? 38.535 14.497 -27.295 1.00 88.00 797 GLN A CA 1
ATOM 6164 C C . GLN A 1 797 ? 38.135 15.110 -28.639 1.00 88.00 797 GLN A C 1
ATOM 6166 O O . GLN A 1 797 ? 37.043 15.651 -28.830 1.00 88.00 797 GLN A O 1
ATOM 6171 N N . ARG A 1 798 ? 39.004 14.955 -29.640 1.00 91.06 798 ARG A N 1
ATOM 6172 C CA . ARG A 1 798 ? 38.664 15.182 -31.046 1.00 91.06 798 ARG A CA 1
ATOM 6173 C C . ARG A 1 798 ? 38.697 13.854 -31.785 1.00 91.06 798 ARG A C 1
ATOM 6175 O O . ARG A 1 798 ? 39.772 13.323 -32.054 1.00 91.06 798 ARG A O 1
ATOM 6182 N N . LEU A 1 799 ? 37.519 13.359 -32.146 1.00 94.31 799 LEU A N 1
ATOM 6183 C CA . LEU A 1 799 ? 37.378 12.155 -32.954 1.00 94.31 799 LEU A CA 1
ATOM 6184 C C . LEU A 1 799 ? 37.405 12.503 -34.443 1.00 94.31 799 LEU A C 1
ATOM 6186 O O . LEU A 1 799 ? 36.749 13.446 -34.891 1.00 94.31 799 LEU A O 1
ATOM 6190 N N . ILE A 1 800 ? 38.208 11.756 -35.198 1.00 93.62 800 ILE A N 1
ATOM 6191 C CA . ILE A 1 800 ? 38.399 11.923 -36.639 1.00 93.62 800 ILE A CA 1
ATOM 6192 C C . ILE A 1 800 ? 38.156 10.581 -37.328 1.00 93.62 800 ILE A C 1
ATOM 6194 O O . ILE A 1 800 ? 38.762 9.574 -36.966 1.00 93.62 800 ILE A O 1
ATOM 6198 N N . PHE A 1 801 ? 37.321 10.573 -38.361 1.00 95.62 801 PHE A N 1
ATOM 6199 C CA . PHE A 1 801 ? 37.064 9.410 -39.206 1.00 95.62 801 PHE A CA 1
ATOM 6200 C C . PHE A 1 801 ? 37.163 9.806 -40.680 1.00 95.62 801 PHE A C 1
ATOM 6202 O O . PHE A 1 801 ? 36.641 10.845 -41.076 1.00 95.62 801 PHE A O 1
ATOM 6209 N N . ALA A 1 802 ? 37.869 9.008 -41.490 1.00 89.69 802 ALA A N 1
ATOM 6210 C CA . ALA A 1 802 ? 38.090 9.277 -42.918 1.00 89.69 802 ALA A CA 1
ATOM 6211 C C . ALA A 1 802 ? 38.560 10.722 -43.227 1.00 89.69 802 ALA A C 1
ATOM 6213 O O . ALA A 1 802 ? 38.109 11.357 -44.177 1.00 89.69 802 ALA A O 1
ATOM 6214 N N . GLY A 1 803 ? 39.435 11.277 -42.378 1.00 85.88 803 GLY A N 1
ATOM 6215 C CA . GLY A 1 803 ? 39.939 12.650 -42.510 1.00 85.88 803 GLY A CA 1
ATOM 6216 C C . GLY A 1 803 ? 38.958 13.755 -42.090 1.00 85.88 803 GLY A C 1
ATOM 6217 O O . GLY A 1 803 ? 39.333 14.926 -42.095 1.00 85.88 803 GLY A O 1
ATOM 6218 N N . LYS A 1 804 ? 37.730 13.416 -41.680 1.00 89.62 804 LYS A N 1
ATOM 6219 C CA . LYS A 1 804 ? 36.722 14.363 -41.188 1.00 89.62 804 LYS A CA 1
ATOM 6220 C C . LYS A 1 804 ? 36.635 14.328 -39.670 1.00 89.62 804 LYS A C 1
ATOM 6222 O O . LYS A 1 804 ? 36.618 13.263 -39.059 1.00 89.62 804 LYS A O 1
ATOM 6227 N N . GLN A 1 805 ? 36.561 15.506 -39.058 1.00 91.25 805 GLN A N 1
ATOM 6228 C CA . GLN A 1 805 ? 36.237 15.611 -37.642 1.00 91.25 805 GLN A CA 1
ATOM 6229 C C . GLN A 1 805 ? 34.753 15.301 -37.431 1.00 91.25 805 GLN A C 1
ATOM 6231 O O . GLN A 1 805 ? 33.908 15.797 -38.173 1.00 91.25 805 GLN A O 1
ATOM 6236 N N . LEU A 1 806 ? 34.469 14.514 -36.401 1.00 93.75 806 LEU A N 1
ATOM 6237 C CA . LEU A 1 806 ? 33.118 14.147 -36.004 1.00 93.75 806 LEU A CA 1
ATOM 6238 C C . LEU A 1 806 ? 32.497 15.230 -35.099 1.00 93.75 806 LEU A C 1
ATOM 6240 O O . LEU A 1 806 ? 33.203 15.859 -34.304 1.00 93.75 806 LEU A O 1
ATOM 6244 N N . GLU A 1 807 ? 31.196 15.468 -35.259 1.00 90.81 807 GLU A N 1
ATOM 6245 C CA . GLU A 1 807 ? 30.392 16.455 -34.522 1.00 90.81 807 GLU A CA 1
ATOM 6246 C C . GLU A 1 807 ? 29.532 15.765 -33.459 1.00 90.81 807 GLU A C 1
ATOM 6248 O O . GLU A 1 807 ? 28.883 14.766 -33.759 1.00 90.81 807 GLU A O 1
ATOM 6253 N N . ASP A 1 808 ? 29.487 16.333 -32.250 1.00 84.88 808 ASP A N 1
ATOM 6254 C CA . ASP A 1 808 ? 28.892 15.715 -31.052 1.00 84.88 808 ASP A CA 1
ATOM 6255 C C . ASP A 1 808 ? 27.405 15.359 -31.217 1.00 84.88 808 ASP A C 1
ATOM 6257 O O . ASP A 1 808 ? 26.982 14.284 -30.800 1.00 84.88 808 ASP A O 1
ATOM 6261 N N . GLY A 1 809 ? 26.642 16.206 -31.917 1.00 83.06 809 GLY A N 1
ATOM 6262 C CA . GLY A 1 809 ? 25.202 16.027 -32.140 1.00 83.06 809 GLY A CA 1
ATOM 6263 C C . GLY A 1 809 ? 24.808 15.056 -33.261 1.00 83.06 809 GLY A C 1
ATOM 6264 O O . GLY A 1 809 ? 23.619 14.940 -33.550 1.00 83.06 809 GLY A O 1
ATOM 6265 N N . ARG A 1 810 ? 25.762 14.391 -33.925 1.00 89.38 810 ARG A N 1
ATOM 6266 C CA . ARG A 1 810 ? 25.485 13.385 -34.968 1.00 89.38 810 ARG A CA 1
ATOM 6267 C C . ARG A 1 810 ? 25.752 11.974 -34.460 1.00 89.38 810 ARG A C 1
ATOM 6269 O O . ARG A 1 810 ? 26.497 11.790 -33.503 1.00 89.38 810 ARG A O 1
ATOM 6276 N N . THR A 1 811 ? 25.165 10.978 -35.108 1.00 91.38 811 THR A N 1
ATOM 6277 C CA . THR A 1 811 ? 25.336 9.556 -34.784 1.00 91.38 811 THR A CA 1
ATOM 6278 C C . THR A 1 811 ? 26.474 8.906 -35.569 1.00 91.38 811 THR A C 1
ATOM 6280 O O . THR A 1 811 ? 26.961 9.443 -36.567 1.00 91.38 811 THR A O 1
ATOM 6283 N N . LEU A 1 812 ? 26.901 7.712 -35.151 1.00 91.25 812 LEU A N 1
ATOM 6284 C CA . LEU A 1 812 ? 27.840 6.889 -35.919 1.00 91.25 812 LEU A CA 1
ATOM 6285 C C . LEU A 1 812 ? 27.297 6.543 -37.314 1.00 91.25 812 LEU A C 1
ATOM 6287 O O . LEU A 1 812 ? 28.054 6.563 -38.291 1.00 91.25 812 LEU A O 1
ATOM 6291 N N . SER A 1 813 ? 25.991 6.285 -37.421 1.00 90.56 813 SER A N 1
ATOM 6292 C CA . SER A 1 813 ? 25.321 6.001 -38.693 1.00 90.56 813 SER A CA 1
ATOM 6293 C C . SER A 1 813 ? 25.332 7.193 -39.654 1.00 90.56 813 SER A C 1
ATOM 6295 O O . SER A 1 813 ? 25.584 6.998 -40.841 1.00 90.56 813 SER A O 1
ATOM 6297 N N . ASP A 1 814 ? 25.202 8.428 -39.152 1.00 91.69 814 ASP A N 1
ATOM 6298 C CA . ASP A 1 814 ? 25.259 9.649 -39.976 1.00 91.69 814 ASP A CA 1
ATOM 6299 C C . ASP A 1 814 ? 26.612 9.820 -40.683 1.00 91.69 814 ASP A C 1
ATOM 6301 O O . ASP A 1 814 ? 26.704 10.417 -41.758 1.00 91.69 814 ASP A O 1
ATOM 6305 N N . TYR A 1 815 ? 27.677 9.285 -40.084 1.00 92.81 815 TYR A N 1
ATOM 6306 C CA . TYR A 1 815 ? 29.024 9.276 -40.652 1.00 92.81 815 TYR A CA 1
ATOM 6307 C C . TYR A 1 815 ? 29.356 7.999 -41.430 1.00 92.81 815 TYR A C 1
ATOM 6309 O O . TYR A 1 815 ? 30.490 7.856 -41.894 1.00 92.81 815 TYR A O 1
ATOM 6317 N N . ASN A 1 816 ? 28.393 7.085 -41.591 1.00 91.62 816 ASN A N 1
ATOM 6318 C CA . ASN A 1 816 ? 28.596 5.749 -42.155 1.00 91.62 816 ASN A CA 1
ATOM 6319 C C . ASN A 1 816 ? 29.752 4.994 -41.478 1.00 91.62 816 ASN A C 1
ATOM 6321 O O . ASN A 1 816 ? 30.495 4.255 -42.128 1.00 91.62 816 ASN A O 1
ATOM 6325 N N . ILE A 1 817 ? 29.929 5.193 -40.170 1.00 92.06 817 ILE A N 1
ATOM 6326 C CA . ILE A 1 817 ? 30.905 4.442 -39.385 1.00 92.06 817 ILE A CA 1
ATOM 6327 C C . ILE A 1 817 ? 30.326 3.046 -39.186 1.00 92.06 817 ILE A C 1
ATOM 6329 O O . ILE A 1 817 ? 29.262 2.882 -38.599 1.00 92.06 817 ILE A O 1
ATOM 6333 N N . GLN A 1 818 ? 31.023 2.040 -39.703 1.00 90.50 818 GLN A N 1
ATOM 6334 C CA . GLN A 1 818 ? 30.608 0.642 -39.623 1.00 90.50 818 GLN A CA 1
ATOM 6335 C C . GLN A 1 818 ? 31.385 -0.112 -38.546 1.00 90.50 818 GLN A C 1
ATOM 6337 O O . GLN A 1 818 ? 32.366 0.389 -37.989 1.00 90.50 818 GLN A O 1
ATOM 6342 N N . LYS A 1 819 ? 30.966 -1.347 -38.277 1.00 86.44 819 LYS A N 1
ATOM 6343 C CA . LYS A 1 819 ? 31.724 -2.280 -37.445 1.00 86.44 819 LYS A CA 1
ATOM 6344 C C . LYS A 1 819 ? 33.182 -2.365 -37.914 1.00 86.44 819 LYS A C 1
ATOM 6346 O O . LYS A 1 819 ? 33.460 -2.349 -39.106 1.00 86.44 819 LYS A O 1
ATOM 6351 N N . GLU A 1 820 ? 34.091 -2.423 -36.948 1.00 89.25 820 GLU A N 1
ATOM 6352 C CA . GLU A 1 820 ? 35.549 -2.466 -37.102 1.00 89.25 820 GLU A CA 1
ATOM 6353 C C . GLU A 1 820 ? 36.171 -1.208 -37.734 1.00 89.25 820 GLU A C 1
ATOM 6355 O O . GLU A 1 820 ? 37.371 -1.167 -38.017 1.00 89.25 820 GLU A O 1
ATOM 6360 N N . SER A 1 821 ? 35.399 -0.128 -37.879 1.00 93.56 821 SER A N 1
ATOM 6361 C CA . SER A 1 821 ? 35.937 1.170 -38.288 1.00 93.56 821 SER A CA 1
ATOM 6362 C C . SER A 1 821 ? 36.944 1.701 -37.273 1.00 93.56 821 SER A C 1
ATOM 6364 O O . SER A 1 821 ? 36.760 1.570 -36.063 1.00 93.56 821 SER A O 1
ATOM 6366 N N . THR A 1 822 ? 38.000 2.349 -37.770 1.00 93.44 822 THR A N 1
ATOM 6367 C CA . THR A 1 822 ? 39.016 2.988 -36.927 1.00 93.44 822 THR A CA 1
ATOM 6368 C C . THR A 1 822 ? 38.863 4.507 -36.933 1.00 93.44 822 THR A C 1
ATOM 6370 O O . THR A 1 822 ? 39.093 5.166 -37.948 1.00 93.44 822 THR A O 1
ATOM 6373 N N . LEU A 1 823 ? 38.516 5.066 -35.781 1.00 96.06 823 LEU A N 1
ATOM 6374 C CA . LEU A 1 823 ? 38.533 6.492 -35.493 1.00 96.06 823 LEU A CA 1
ATOM 6375 C C . LEU A 1 823 ? 39.907 6.869 -34.933 1.00 96.06 823 LEU A C 1
ATOM 6377 O O . LEU A 1 823 ? 40.540 6.095 -34.219 1.00 96.06 823 LEU A O 1
ATOM 6381 N N . HIS A 1 824 ? 40.367 8.076 -35.231 1.00 94.38 824 HIS A N 1
ATOM 6382 C CA . HIS A 1 824 ? 41.568 8.644 -34.632 1.00 94.38 824 HIS A CA 1
ATOM 6383 C C . HIS A 1 824 ? 41.162 9.623 -33.535 1.00 94.38 824 HIS A C 1
ATOM 6385 O O . HIS A 1 824 ? 40.427 10.579 -33.793 1.00 94.38 824 HIS A O 1
ATOM 6391 N N . LEU A 1 825 ? 41.650 9.385 -32.320 1.00 92.94 825 LEU A N 1
ATOM 6392 C CA . LEU A 1 825 ? 41.526 10.299 -31.194 1.00 92.94 825 LEU A CA 1
ATOM 6393 C C . LEU A 1 825 ? 42.730 11.236 -31.176 1.00 92.94 825 LEU A C 1
ATOM 6395 O O . LEU A 1 825 ? 43.857 10.840 -30.871 1.00 92.94 825 LEU A O 1
ATOM 6399 N N . VAL A 1 826 ? 42.462 12.500 -31.479 1.00 90.25 826 VAL A N 1
ATOM 6400 C CA . VAL A 1 826 ? 43.401 13.603 -31.299 1.00 90.25 826 VAL A CA 1
ATOM 6401 C C . VAL A 1 826 ? 43.026 14.325 -30.016 1.00 90.25 826 VAL A C 1
ATOM 6403 O O . VAL A 1 826 ? 41.909 14.818 -29.877 1.00 90.25 826 VAL A O 1
ATOM 6406 N N . LEU A 1 827 ? 43.965 14.415 -29.082 1.00 83.88 827 LEU A N 1
ATOM 6407 C CA . LEU A 1 827 ? 43.772 15.225 -27.888 1.00 83.88 827 LEU A CA 1
ATOM 6408 C C . LEU A 1 827 ? 43.960 16.693 -28.255 1.00 83.88 827 LEU A C 1
ATOM 6410 O O . LEU A 1 827 ? 44.994 17.086 -28.801 1.00 83.88 827 LEU A O 1
ATOM 6414 N N . ARG A 1 828 ? 42.955 17.521 -27.980 1.00 75.69 828 ARG A N 1
ATOM 6415 C CA . ARG A 1 828 ? 43.127 18.972 -28.046 1.00 75.69 828 ARG A CA 1
ATOM 6416 C C . ARG A 1 828 ? 43.827 19.419 -26.769 1.00 75.69 828 ARG A C 1
ATOM 6418 O O . ARG A 1 828 ? 43.278 19.293 -25.689 1.00 75.69 828 ARG A O 1
ATOM 6425 N N . LEU A 1 829 ? 45.011 20.014 -26.912 1.00 57.75 829 LEU A N 1
ATOM 6426 C CA . LEU A 1 829 ? 45.738 20.658 -25.806 1.00 57.75 829 LEU A CA 1
ATOM 6427 C C . LEU A 1 829 ? 45.176 22.048 -25.440 1.00 57.75 829 LEU A C 1
ATOM 6429 O O . LEU A 1 829 ? 45.764 22.763 -24.633 1.00 57.75 829 LEU A O 1
ATOM 6433 N N . ARG A 1 830 ? 44.074 22.486 -26.064 1.00 56.22 830 ARG A N 1
ATOM 6434 C CA . ARG A 1 830 ? 43.473 23.790 -25.764 1.00 56.22 830 ARG A CA 1
ATOM 6435 C C . ARG A 1 830 ? 42.610 23.641 -24.523 1.00 56.22 830 ARG A C 1
ATOM 6437 O O . ARG A 1 830 ? 41.611 22.937 -24.577 1.00 56.22 830 ARG A O 1
ATOM 6444 N N . GLY A 1 831 ? 43.041 24.301 -23.447 1.00 60.72 831 GLY A N 1
ATOM 6445 C CA . GLY A 1 831 ? 42.452 24.194 -22.118 1.00 60.72 831 GLY A CA 1
ATOM 6446 C C . GLY A 1 831 ? 40.938 24.333 -22.149 1.00 60.72 831 GLY A C 1
ATOM 6447 O O . GLY A 1 831 ? 40.431 25.395 -22.541 1.00 60.72 831 GLY A O 1
ATOM 6448 N N . GLY A 1 832 ? 40.274 23.260 -21.719 1.00 65.19 832 GLY A N 1
ATOM 6449 C CA . GLY A 1 832 ? 38.861 23.231 -21.386 1.00 65.19 832 GLY A CA 1
ATOM 6450 C C . GLY A 1 832 ? 38.509 24.340 -20.401 1.00 65.19 832 GLY A C 1
ATOM 6451 O O . GLY A 1 832 ? 39.367 25.105 -19.924 1.00 65.19 832 GLY A O 1
ATOM 6452 N N . MET A 1 833 ? 37.218 24.508 -20.143 1.00 80.44 833 MET A N 1
ATOM 6453 C CA . MET A 1 833 ? 36.791 25.407 -19.084 1.00 80.44 833 MET A CA 1
ATOM 6454 C C . MET A 1 833 ? 37.228 24.785 -17.754 1.00 80.44 833 MET A C 1
ATOM 6456 O O . MET A 1 833 ? 36.550 23.955 -17.163 1.00 80.44 833 MET A O 1
ATOM 6460 N N . GLN A 1 834 ? 38.408 25.197 -17.301 1.00 81.62 834 GLN A N 1
ATOM 6461 C CA . GLN A 1 834 ? 38.907 24.849 -15.987 1.00 81.62 834 GLN A CA 1
ATOM 6462 C C . GLN A 1 834 ? 38.299 25.791 -14.966 1.00 81.62 834 GLN A C 1
ATOM 6464 O O . GLN A 1 834 ? 38.272 27.002 -15.175 1.00 81.62 834 GLN A O 1
ATOM 6469 N N . ILE A 1 835 ? 37.856 25.251 -13.843 1.00 91.19 835 ILE A N 1
ATOM 6470 C CA . ILE A 1 835 ? 37.527 26.035 -12.658 1.00 91.19 835 ILE A CA 1
ATOM 6471 C C . ILE A 1 835 ? 38.390 25.564 -11.493 1.00 91.19 835 ILE A C 1
ATOM 6473 O O . ILE A 1 835 ? 38.822 24.409 -11.424 1.00 91.19 835 ILE A O 1
ATOM 6477 N N . PHE A 1 836 ? 38.637 26.472 -10.560 1.00 92.31 836 PHE A N 1
ATOM 6478 C CA . PHE A 1 836 ? 39.411 26.201 -9.361 1.00 92.31 836 PHE A CA 1
ATOM 6479 C C . PHE A 1 836 ? 38.477 26.056 -8.171 1.00 92.31 836 PHE A C 1
ATOM 6481 O O . PHE A 1 836 ? 37.595 26.881 -7.959 1.00 92.31 836 PHE A O 1
ATOM 6488 N N . VAL A 1 837 ? 38.688 25.036 -7.352 1.00 93.88 837 VAL A N 1
ATOM 6489 C CA . VAL A 1 837 ? 37.954 24.838 -6.104 1.00 93.88 837 VAL A CA 1
ATOM 6490 C C . VAL A 1 837 ? 38.935 24.961 -4.950 1.00 93.88 837 VAL A C 1
ATOM 6492 O O . VAL A 1 837 ? 39.798 24.107 -4.759 1.00 93.88 837 VAL A O 1
ATOM 6495 N N . LYS A 1 838 ? 38.824 26.046 -4.181 1.00 92.25 838 LYS A N 1
ATOM 6496 C CA . LYS A 1 838 ? 39.633 26.278 -2.982 1.00 92.25 838 LYS A CA 1
ATOM 6497 C C . LYS A 1 838 ? 38.952 25.689 -1.759 1.00 92.25 838 LYS A C 1
ATOM 6499 O O . LYS A 1 838 ? 37.838 26.083 -1.413 1.00 92.25 838 LYS A O 1
ATOM 6504 N N . THR A 1 839 ? 39.635 24.779 -1.080 1.00 86.38 839 THR A N 1
ATOM 6505 C CA . THR A 1 839 ? 39.208 24.267 0.224 1.00 86.38 839 THR A CA 1
ATOM 6506 C C . THR A 1 839 ? 39.523 25.278 1.329 1.00 86.38 839 THR A C 1
ATOM 6508 O O . THR A 1 839 ? 40.381 26.151 1.185 1.00 86.38 839 THR A O 1
ATOM 6511 N N . LEU A 1 840 ? 38.876 25.124 2.488 1.00 78.12 840 LEU A N 1
ATOM 6512 C CA . LEU A 1 840 ? 39.202 25.894 3.698 1.00 78.12 840 LEU A CA 1
ATOM 6513 C C . LEU A 1 840 ? 40.628 25.643 4.226 1.00 78.12 840 LEU A C 1
ATOM 6515 O O . LEU A 1 840 ? 41.126 26.430 5.022 1.00 78.12 840 LEU A O 1
ATOM 6519 N N . THR A 1 841 ? 41.291 24.575 3.774 1.00 77.19 841 THR A N 1
ATOM 6520 C CA . THR A 1 841 ? 42.685 24.248 4.120 1.00 77.19 841 THR A CA 1
ATOM 6521 C C . THR A 1 841 ? 43.707 24.941 3.214 1.00 77.19 841 THR A C 1
ATOM 6523 O O . THR A 1 841 ? 44.905 24.740 3.380 1.00 77.19 841 THR A O 1
ATOM 6526 N N . GLY A 1 842 ? 43.255 25.747 2.244 1.00 78.44 842 GLY A N 1
ATOM 6527 C CA . GLY A 1 842 ? 44.116 26.454 1.292 1.00 78.44 842 GLY A CA 1
ATOM 6528 C C . GLY A 1 842 ? 44.527 25.627 0.069 1.00 78.44 842 GLY A C 1
ATOM 6529 O O . GLY A 1 842 ? 45.189 26.156 -0.824 1.00 78.44 842 GLY A O 1
ATOM 6530 N N . LYS A 1 843 ? 44.105 24.357 -0.026 1.00 87.75 843 LYS A N 1
ATOM 6531 C CA . LYS A 1 843 ? 44.335 23.512 -1.206 1.00 87.75 843 LYS A CA 1
ATOM 6532 C C . LYS A 1 843 ? 43.451 23.991 -2.360 1.00 87.75 843 LYS A C 1
ATOM 6534 O O . LYS A 1 843 ? 42.253 24.208 -2.184 1.00 87.75 843 LYS A O 1
ATOM 6539 N N . THR A 1 844 ? 44.040 24.143 -3.544 1.00 86.94 844 THR A N 1
ATOM 6540 C CA . THR A 1 844 ? 43.313 24.480 -4.776 1.00 86.94 844 THR A CA 1
ATOM 6541 C C . THR A 1 844 ? 43.227 23.240 -5.659 1.00 86.94 844 THR A C 1
ATOM 6543 O O . THR A 1 844 ? 44.254 22.664 -6.010 1.00 86.94 844 THR A O 1
ATOM 6546 N N . ILE A 1 845 ? 42.009 22.820 -5.992 1.00 88.69 845 ILE A N 1
ATOM 6547 C CA . ILE A 1 845 ? 41.715 21.677 -6.862 1.00 88.69 845 ILE A CA 1
ATOM 6548 C C . ILE A 1 845 ? 41.310 22.220 -8.231 1.00 88.69 845 ILE A C 1
ATOM 6550 O O . ILE A 1 845 ? 40.423 23.067 -8.313 1.00 88.69 845 ILE A O 1
ATOM 6554 N N . THR A 1 846 ? 41.923 21.725 -9.301 1.00 86.06 846 THR A N 1
ATOM 6555 C CA . THR A 1 846 ? 41.545 22.094 -10.672 1.00 86.06 846 THR A CA 1
ATOM 6556 C C . THR A 1 846 ? 40.550 21.080 -11.230 1.00 86.06 846 THR A C 1
ATOM 6558 O O . THR A 1 846 ? 40.830 19.873 -11.247 1.00 86.06 846 THR A O 1
ATOM 6561 N N . LEU A 1 847 ? 39.399 21.561 -11.697 1.00 85.44 847 LEU A N 1
ATOM 6562 C CA . LEU A 1 847 ? 38.355 20.757 -12.336 1.00 85.44 847 LEU A CA 1
ATOM 6563 C C . LEU A 1 847 ? 38.162 21.193 -13.782 1.00 85.44 847 LEU A C 1
ATOM 6565 O O . LEU A 1 847 ? 38.102 22.385 -14.052 1.00 85.44 847 LEU A O 1
ATOM 6569 N N . GLU A 1 848 ? 38.010 20.217 -14.671 1.00 79.62 848 GLU A N 1
ATOM 6570 C CA . GLU A 1 848 ? 37.561 20.423 -16.050 1.00 79.62 848 GLU A CA 1
ATOM 6571 C C . GLU A 1 848 ? 36.036 20.275 -16.084 1.00 79.62 848 GLU A C 1
ATOM 6573 O O . GLU A 1 848 ? 35.489 19.238 -15.676 1.00 79.62 848 GLU A O 1
ATOM 6578 N N . VAL A 1 849 ? 35.344 21.326 -16.510 1.00 82.31 849 VAL A N 1
ATOM 6579 C CA . VAL A 1 849 ? 33.881 21.427 -16.461 1.00 82.31 849 VAL A CA 1
ATOM 6580 C C . VAL A 1 849 ? 33.331 22.016 -17.752 1.00 82.31 849 VAL A C 1
ATOM 6582 O O . VAL A 1 849 ? 34.044 22.685 -18.495 1.00 82.31 849 VAL A O 1
ATOM 6585 N N . GLU A 1 850 ? 32.044 21.807 -17.993 1.00 80.06 850 GLU A N 1
ATOM 6586 C CA . GLU A 1 850 ? 31.309 22.464 -19.074 1.00 80.06 850 GLU A CA 1
ATOM 6587 C C . GLU A 1 850 ? 30.366 23.546 -18.521 1.00 80.06 850 GLU A C 1
ATOM 6589 O O . GLU A 1 850 ? 29.883 23.419 -17.398 1.00 80.06 850 GLU A O 1
ATOM 6594 N N . PRO A 1 851 ? 30.029 24.610 -19.278 1.00 81.62 851 PRO A N 1
ATOM 6595 C CA . PRO A 1 851 ? 29.044 25.603 -18.829 1.00 81.62 851 PRO A CA 1
ATOM 6596 C C . PRO A 1 851 ? 27.669 24.995 -18.494 1.00 81.62 851 PRO A C 1
ATOM 6598 O O . PRO A 1 851 ? 26.944 25.524 -17.650 1.00 81.62 851 PRO A O 1
ATOM 6601 N N . SER A 1 852 ? 27.329 23.890 -19.158 1.00 81.25 852 SER A N 1
ATOM 6602 C CA . SER A 1 852 ? 26.127 23.071 -18.977 1.00 81.25 852 SER A CA 1
ATOM 6603 C C . SER A 1 852 ? 26.180 22.154 -17.754 1.00 81.25 852 SER A C 1
ATOM 6605 O O . SER A 1 852 ? 25.128 21.658 -17.351 1.00 81.25 852 SER A O 1
ATOM 6607 N N . ASP A 1 853 ? 27.353 21.928 -17.147 1.00 85.25 853 ASP A N 1
ATOM 6608 C CA . ASP A 1 853 ? 27.460 21.063 -15.972 1.00 85.25 853 ASP A CA 1
ATOM 6609 C C . ASP A 1 853 ? 26.615 21.625 -14.828 1.00 85.25 853 ASP A C 1
ATOM 6611 O O . ASP A 1 853 ? 26.702 22.807 -14.477 1.00 85.25 853 ASP A O 1
ATOM 6615 N N . THR A 1 854 ? 25.810 20.757 -14.217 1.00 90.62 854 THR A N 1
ATOM 6616 C CA . THR A 1 854 ? 25.087 21.091 -12.992 1.00 90.62 854 THR A CA 1
ATOM 6617 C C . THR A 1 854 ? 26.044 21.156 -11.809 1.00 90.62 854 THR A C 1
ATOM 6619 O O . THR A 1 854 ? 27.116 20.545 -11.790 1.00 90.62 854 THR A O 1
ATOM 6622 N N . VAL A 1 855 ? 25.649 21.869 -10.761 1.00 91.56 855 VAL A N 1
ATOM 6623 C CA . VAL A 1 855 ? 26.404 21.901 -9.503 1.00 91.56 855 VAL A CA 1
ATOM 6624 C C . VAL A 1 855 ? 26.517 20.493 -8.898 1.00 91.56 855 VAL A C 1
ATOM 6626 O O . VAL A 1 855 ? 27.538 20.184 -8.286 1.00 91.56 855 VAL A O 1
ATOM 6629 N N . GLU A 1 856 ? 25.528 19.617 -9.106 1.00 90.69 856 GLU A N 1
ATOM 6630 C CA . GLU A 1 856 ? 25.617 18.192 -8.754 1.00 90.69 856 GLU A CA 1
ATOM 6631 C C . GLU A 1 856 ? 26.727 17.462 -9.530 1.00 90.69 856 GLU A C 1
ATOM 6633 O O . GLU A 1 856 ? 27.549 16.788 -8.905 1.00 90.69 856 GLU A O 1
ATOM 6638 N N . ASN A 1 857 ? 26.837 17.668 -10.848 1.00 85.31 857 ASN A N 1
ATOM 6639 C CA . ASN A 1 857 ? 27.921 17.099 -11.660 1.00 85.31 857 ASN A CA 1
ATOM 6640 C C . ASN A 1 857 ? 29.295 17.581 -11.178 1.00 85.31 857 ASN A C 1
ATOM 6642 O O . ASN A 1 857 ? 30.226 16.789 -11.028 1.00 85.31 857 ASN A O 1
ATOM 6646 N N . VAL A 1 858 ? 29.427 18.877 -10.877 1.00 88.56 858 VAL A N 1
ATOM 6647 C CA . VAL A 1 858 ? 30.678 19.463 -10.366 1.00 88.56 858 VAL A CA 1
ATOM 6648 C C . VAL A 1 858 ? 31.055 18.861 -9.013 1.00 88.56 858 VAL A C 1
ATOM 6650 O O . VAL A 1 858 ? 32.228 18.571 -8.775 1.00 88.56 858 VAL A O 1
ATOM 6653 N N . LYS A 1 859 ? 30.076 18.609 -8.137 1.00 92.19 859 LYS A N 1
ATOM 6654 C CA . LYS A 1 859 ? 30.310 17.902 -6.873 1.00 92.19 859 LYS A CA 1
ATOM 6655 C C . LYS A 1 859 ? 30.718 16.445 -7.078 1.00 92.19 859 LYS A C 1
ATOM 6657 O O . LYS A 1 859 ? 31.594 15.965 -6.359 1.00 92.19 859 LYS A O 1
ATOM 6662 N N . GLY A 1 860 ? 30.135 15.759 -8.059 1.00 84.31 860 GLY A N 1
ATOM 6663 C CA . GLY A 1 860 ? 30.579 14.428 -8.487 1.00 84.31 860 GLY A CA 1
ATOM 6664 C C . GLY A 1 860 ? 32.054 14.434 -8.895 1.00 84.31 860 GLY A C 1
ATOM 6665 O O . GLY A 1 860 ? 32.854 13.703 -8.325 1.00 84.31 860 GLY A O 1
ATOM 6666 N N . LYS A 1 861 ? 32.467 15.383 -9.743 1.00 84.44 861 LYS A N 1
ATOM 6667 C CA . LYS A 1 861 ? 33.876 15.529 -10.161 1.00 84.44 861 LYS A CA 1
ATOM 6668 C C . LYS A 1 861 ? 34.833 15.809 -8.988 1.00 84.44 861 LYS A C 1
ATOM 6670 O O . LYS A 1 861 ? 35.985 15.379 -9.011 1.00 84.44 861 LYS A O 1
ATOM 6675 N N . ILE A 1 862 ? 34.380 16.517 -7.948 1.00 86.56 862 ILE A N 1
ATOM 6676 C CA . ILE A 1 862 ? 35.150 16.708 -6.703 1.00 86.56 862 ILE A CA 1
ATOM 6677 C C . ILE A 1 862 ? 35.225 15.407 -5.899 1.00 86.56 862 ILE A C 1
ATOM 6679 O O . ILE A 1 862 ? 36.275 15.111 -5.331 1.00 86.56 862 ILE A O 1
ATOM 6683 N N . GLN A 1 863 ? 34.142 14.628 -5.850 1.00 86.88 863 GLN A N 1
ATOM 6684 C CA . GLN A 1 863 ? 34.136 13.316 -5.204 1.00 86.88 863 GLN A CA 1
ATOM 6685 C C . GLN A 1 863 ? 35.138 12.378 -5.876 1.00 86.88 863 GLN A C 1
ATOM 6687 O O . GLN A 1 863 ? 35.909 11.729 -5.175 1.00 86.88 863 GLN A O 1
ATOM 6692 N N . ASP A 1 864 ? 35.177 12.353 -7.204 1.00 77.12 864 ASP A N 1
ATOM 6693 C CA . ASP A 1 864 ? 36.084 11.482 -7.954 1.00 77.12 864 ASP A CA 1
ATOM 6694 C C . ASP A 1 864 ? 37.557 11.846 -7.721 1.00 77.12 864 ASP A C 1
ATOM 6696 O O . ASP A 1 864 ? 38.410 10.963 -7.638 1.00 77.12 864 ASP A O 1
ATOM 6700 N N . LYS A 1 865 ? 37.872 13.141 -7.568 1.00 80.25 865 LYS A N 1
ATOM 6701 C CA . LYS A 1 865 ? 39.251 13.603 -7.331 1.00 80.25 865 LYS A CA 1
ATOM 6702 C C . LYS A 1 865 ? 39.701 13.556 -5.874 1.00 80.25 865 LYS A C 1
ATOM 6704 O O . LYS A 1 865 ? 40.870 13.294 -5.613 1.00 80.25 865 LYS A O 1
ATOM 6709 N N . GLU A 1 866 ? 38.817 13.865 -4.931 1.00 83.88 866 GLU A N 1
ATOM 6710 C CA . GLU A 1 866 ? 39.182 14.087 -3.523 1.00 83.88 866 GLU A CA 1
ATOM 6711 C C . GLU A 1 866 ? 38.501 13.108 -2.556 1.00 83.88 866 GLU A C 1
ATOM 6713 O O . GLU A 1 866 ? 38.748 13.158 -1.353 1.00 83.88 866 GLU A O 1
ATOM 6718 N N . GLY A 1 867 ? 37.625 12.226 -3.045 1.00 78.81 867 GLY A N 1
ATOM 6719 C CA . GLY A 1 867 ? 36.908 11.239 -2.234 1.00 78.81 867 GLY A CA 1
ATOM 6720 C C . GLY A 1 867 ? 35.819 11.824 -1.327 1.00 78.81 867 GLY A C 1
ATOM 6721 O O . GLY A 1 867 ? 35.296 11.116 -0.469 1.00 78.81 867 GLY A O 1
ATOM 6722 N N . ILE A 1 868 ? 35.470 13.104 -1.484 1.00 85.00 868 ILE A N 1
ATOM 6723 C CA . ILE A 1 868 ? 34.513 13.812 -0.621 1.00 85.00 868 ILE A CA 1
ATOM 6724 C C . ILE A 1 868 ? 33.091 13.604 -1.164 1.00 85.00 868 ILE A C 1
ATOM 6726 O O . ILE A 1 868 ? 32.821 14.038 -2.278 1.00 85.00 868 ILE A O 1
ATOM 6730 N N . PRO A 1 869 ? 32.146 13.002 -0.423 1.00 84.12 869 PRO A N 1
ATOM 6731 C CA . PRO A 1 869 ? 30.777 12.797 -0.906 1.00 84.12 869 PRO A CA 1
ATOM 6732 C C . PRO A 1 869 ? 30.029 14.111 -1.257 1.00 84.12 869 PRO A C 1
ATOM 6734 O O . PRO A 1 869 ? 30.145 15.081 -0.502 1.00 84.12 869 PRO A O 1
ATOM 6737 N N . PRO A 1 870 ? 29.231 14.175 -2.349 1.00 86.19 870 PRO A N 1
ATOM 6738 C CA . PRO A 1 870 ? 28.549 15.392 -2.824 1.00 86.19 870 PRO A CA 1
ATOM 6739 C C . PRO A 1 870 ? 27.631 16.080 -1.803 1.00 86.19 870 PRO A C 1
ATOM 6741 O O . PRO A 1 870 ? 27.469 17.304 -1.821 1.00 86.19 870 PRO A O 1
ATOM 6744 N N . ASP A 1 871 ? 27.044 15.318 -0.880 1.00 82.44 871 ASP A N 1
ATOM 6745 C CA . ASP A 1 871 ? 26.189 15.816 0.204 1.00 82.44 871 ASP A CA 1
ATOM 6746 C C . ASP A 1 871 ? 26.981 16.570 1.288 1.00 82.44 871 ASP A C 1
ATOM 6748 O O . ASP A 1 871 ? 26.468 17.507 1.914 1.00 82.44 871 ASP A O 1
ATOM 6752 N N . GLN A 1 872 ? 28.255 16.218 1.463 1.00 85.62 872 GLN A N 1
ATOM 6753 C CA . GLN A 1 872 ? 29.194 16.890 2.365 1.00 85.62 872 GLN A CA 1
ATOM 6754 C C . GLN A 1 872 ? 29.808 18.147 1.742 1.00 85.62 872 GLN A C 1
ATOM 6756 O O . GLN A 1 872 ? 30.358 18.992 2.458 1.00 85.62 872 GLN A O 1
ATOM 6761 N N . GLN A 1 873 ? 29.684 18.306 0.426 1.00 90.56 873 GLN A N 1
ATOM 6762 C CA . GLN A 1 873 ? 30.221 19.439 -0.305 1.00 90.56 873 GLN A CA 1
ATOM 6763 C C . GLN A 1 873 ? 29.237 20.615 -0.330 1.00 90.56 873 GLN A C 1
ATOM 6765 O O . GLN A 1 873 ? 28.079 20.503 -0.746 1.00 90.56 873 GLN A O 1
ATOM 6770 N N . ARG A 1 874 ? 29.714 21.797 0.066 1.00 92.19 874 ARG A N 1
ATOM 6771 C CA . ARG A 1 874 ? 29.026 23.073 -0.153 1.00 92.19 874 ARG A CA 1
ATOM 6772 C C . ARG A 1 874 ? 29.912 23.972 -1.004 1.00 92.19 874 ARG A C 1
ATOM 6774 O O . ARG A 1 874 ? 30.941 24.443 -0.529 1.00 92.19 874 ARG A O 1
ATOM 6781 N N . LEU A 1 875 ? 29.476 24.227 -2.233 1.00 94.06 875 LEU A N 1
ATOM 6782 C CA . LEU A 1 875 ? 30.154 25.130 -3.157 1.00 94.06 875 LEU A CA 1
ATOM 6783 C C . LEU A 1 875 ? 29.589 26.546 -3.039 1.00 94.06 875 LEU A C 1
ATOM 6785 O O . LEU A 1 875 ? 28.373 26.742 -2.951 1.00 94.06 875 LEU A O 1
ATOM 6789 N N . ILE A 1 876 ? 30.489 27.526 -3.004 1.00 93.44 876 ILE A N 1
ATOM 6790 C CA . ILE A 1 876 ? 30.176 28.951 -2.894 1.00 93.44 876 ILE A CA 1
ATOM 6791 C C . ILE A 1 876 ? 30.916 29.698 -4.003 1.00 93.44 876 ILE A C 1
ATOM 6793 O O . ILE A 1 876 ? 32.125 29.534 -4.160 1.00 93.44 876 ILE A O 1
ATOM 6797 N N . PHE A 1 877 ? 30.205 30.552 -4.733 1.00 94.94 877 PHE A N 1
ATOM 6798 C CA . PHE A 1 877 ? 30.765 31.433 -5.758 1.00 94.94 877 PHE A CA 1
ATOM 6799 C C . PHE A 1 877 ? 30.190 32.841 -5.594 1.00 94.94 877 PHE A C 1
ATOM 6801 O O . PHE A 1 877 ? 28.989 32.992 -5.372 1.00 94.94 877 PHE A O 1
ATOM 6808 N N . ALA A 1 878 ? 31.041 33.870 -5.647 1.00 88.25 878 ALA A N 1
ATOM 6809 C CA . ALA A 1 878 ? 30.646 35.274 -5.459 1.00 88.25 878 ALA A CA 1
ATOM 6810 C C . ALA A 1 878 ? 29.752 35.519 -4.214 1.00 88.25 878 ALA A C 1
ATOM 6812 O O . ALA A 1 878 ? 28.780 36.271 -4.257 1.00 88.25 878 ALA A O 1
ATOM 6813 N N . GLY A 1 879 ? 30.043 34.829 -3.103 1.00 83.75 879 GLY A N 1
ATOM 6814 C CA . GLY A 1 879 ? 29.275 34.923 -1.852 1.00 83.75 879 GLY A CA 1
ATOM 6815 C C . GLY A 1 879 ? 27.923 34.193 -1.847 1.00 83.75 879 GLY A C 1
ATOM 6816 O O . GLY A 1 879 ? 27.257 34.165 -0.814 1.00 83.75 879 GLY A O 1
ATOM 6817 N N . LYS A 1 880 ? 27.519 33.562 -2.956 1.00 86.44 880 LYS A N 1
ATOM 6818 C CA . LYS A 1 880 ? 26.281 32.778 -3.064 1.00 86.44 880 LYS A CA 1
ATOM 6819 C C . LYS A 1 880 ? 26.569 31.286 -2.956 1.00 86.44 880 LYS A C 1
ATOM 6821 O O . LYS A 1 880 ? 27.502 30.776 -3.573 1.00 86.44 880 LYS A O 1
ATOM 6826 N N . GLN A 1 881 ? 25.746 30.578 -2.184 1.00 91.31 881 GLN A N 1
ATOM 6827 C CA . GLN A 1 881 ? 25.759 29.119 -2.187 1.00 91.31 881 GLN A CA 1
ATOM 6828 C C . GLN A 1 881 ? 25.143 28.615 -3.495 1.00 91.31 881 GLN A C 1
ATOM 6830 O O . GLN A 1 881 ? 24.056 29.051 -3.872 1.00 91.31 881 GLN A O 1
ATOM 6835 N N . LEU A 1 882 ? 25.828 27.680 -4.146 1.00 93.31 882 LEU A N 1
ATOM 6836 C CA . LEU A 1 882 ? 25.352 27.051 -5.369 1.00 93.31 882 LEU A CA 1
ATOM 6837 C C . LEU A 1 882 ? 24.301 25.963 -5.060 1.00 93.31 882 LEU A C 1
ATOM 6839 O O . LEU A 1 882 ? 24.427 25.236 -4.067 1.00 93.31 882 LEU A O 1
ATOM 6843 N N . GLU A 1 883 ? 23.256 25.885 -5.884 1.00 90.62 883 GLU A N 1
ATOM 6844 C CA . GLU A 1 883 ? 22.156 24.911 -5.816 1.00 90.62 883 GLU A CA 1
ATOM 6845 C C . GLU A 1 883 ? 22.405 23.754 -6.788 1.00 90.62 883 GLU A C 1
ATOM 6847 O O . GLU A 1 883 ? 22.717 23.995 -7.949 1.00 90.62 883 GLU A O 1
ATOM 6852 N N . ASP A 1 884 ? 22.211 22.513 -6.327 1.00 88.88 884 ASP A N 1
ATOM 6853 C CA . ASP A 1 884 ? 22.589 21.282 -7.045 1.00 88.88 884 ASP A CA 1
ATOM 6854 C C . ASP A 1 884 ? 21.930 21.152 -8.434 1.00 88.88 884 ASP A C 1
ATOM 6856 O O . ASP A 1 884 ? 22.558 20.656 -9.365 1.00 88.88 884 ASP A O 1
ATOM 6860 N N . SER A 1 885 ? 20.703 21.664 -8.593 1.00 88.00 885 SER A N 1
ATOM 6861 C CA . SER A 1 885 ? 19.918 21.591 -9.834 1.00 88.00 885 SER A CA 1
ATOM 6862 C C . SER A 1 885 ? 20.269 22.637 -10.897 1.00 88.00 885 SER A C 1
ATOM 6864 O O . SER A 1 885 ? 19.702 22.588 -11.986 1.00 88.00 885 SER A O 1
ATOM 6866 N N . ARG A 1 886 ? 21.126 23.615 -10.585 1.00 87.62 886 ARG A N 1
ATOM 6867 C CA . ARG A 1 886 ? 21.478 24.717 -11.493 1.00 87.62 886 ARG A CA 1
ATOM 6868 C C . ARG A 1 886 ? 22.810 24.456 -12.178 1.00 87.62 886 ARG A C 1
ATOM 6870 O O . ARG A 1 886 ? 23.658 23.754 -11.627 1.00 87.62 886 ARG A O 1
ATOM 6877 N N . THR A 1 887 ? 23.000 25.028 -13.359 1.00 90.88 887 THR A N 1
ATOM 6878 C CA . THR A 1 887 ? 24.235 24.870 -14.136 1.00 90.88 887 THR A CA 1
ATOM 6879 C C . THR A 1 887 ? 25.297 25.894 -13.741 1.00 90.88 887 THR A C 1
ATOM 6881 O O . THR A 1 887 ? 25.024 26.893 -13.068 1.00 90.88 887 THR A O 1
ATOM 6884 N N . LEU A 1 888 ? 26.535 25.680 -14.181 1.00 89.44 888 LEU A N 1
ATOM 6885 C CA . LEU A 1 888 ? 27.596 26.678 -14.053 1.00 89.44 888 LEU A CA 1
ATOM 6886 C C . LEU A 1 888 ? 27.267 27.975 -14.809 1.00 89.44 888 LEU A C 1
ATOM 6888 O O . LEU A 1 888 ? 27.556 29.067 -14.305 1.00 89.44 888 LEU A O 1
ATOM 6892 N N . SER A 1 889 ? 26.603 27.878 -15.966 1.00 88.88 889 SER A N 1
ATOM 6893 C CA . SER A 1 889 ? 26.143 29.041 -16.731 1.00 88.88 889 SER A CA 1
ATOM 6894 C C . SER A 1 889 ? 25.092 29.865 -15.985 1.00 88.88 889 SER A C 1
ATOM 6896 O O . SER A 1 889 ? 25.141 31.092 -16.050 1.00 88.88 889 SER A O 1
ATOM 6898 N N . ASP A 1 890 ? 24.193 29.230 -15.221 1.00 89.44 890 ASP A N 1
ATOM 6899 C CA . ASP A 1 890 ? 23.162 29.927 -14.428 1.00 89.44 890 ASP A CA 1
ATOM 6900 C C . ASP A 1 890 ? 23.765 30.870 -13.379 1.00 89.44 890 ASP A C 1
ATOM 6902 O O . ASP A 1 890 ? 23.170 31.887 -13.012 1.00 89.44 890 ASP A O 1
ATOM 6906 N N . TYR A 1 891 ? 24.960 30.535 -12.891 1.00 90.06 891 TYR A N 1
ATOM 6907 C CA . TYR A 1 891 ? 25.722 31.343 -11.941 1.00 90.06 891 TYR A CA 1
ATOM 6908 C C . TYR A 1 891 ? 26.761 32.248 -12.606 1.00 90.06 891 TYR A C 1
ATOM 6910 O O . TYR A 1 891 ? 27.505 32.932 -11.898 1.00 90.06 891 TYR A O 1
ATOM 6918 N N . ASN A 1 892 ? 26.800 32.277 -13.943 1.00 90.75 892 ASN A N 1
ATOM 6919 C CA . ASN A 1 892 ? 27.800 32.983 -14.741 1.00 90.75 892 ASN A CA 1
ATOM 6920 C C . ASN A 1 892 ? 29.238 32.640 -14.304 1.00 90.75 892 ASN A C 1
ATOM 6922 O O . ASN A 1 892 ? 30.107 33.509 -14.215 1.00 90.75 892 ASN A O 1
ATOM 6926 N N . ILE A 1 893 ? 29.473 31.369 -13.971 1.00 91.31 893 ILE A N 1
ATOM 6927 C CA . ILE A 1 893 ? 30.804 30.856 -13.655 1.00 91.31 893 ILE A CA 1
ATOM 6928 C C . ILE A 1 893 ? 31.537 30.688 -14.981 1.00 91.31 893 ILE A C 1
ATOM 6930 O O . ILE A 1 893 ? 31.082 29.967 -15.863 1.00 91.31 893 ILE A O 1
ATOM 6934 N N . GLN A 1 894 ? 32.661 31.381 -15.128 1.00 88.38 894 GLN A N 1
ATOM 6935 C CA . GLN A 1 894 ? 33.461 31.384 -16.351 1.00 88.38 894 GLN A CA 1
ATOM 6936 C C . GLN A 1 894 ? 34.732 30.551 -16.188 1.00 88.38 894 GLN A C 1
ATOM 6938 O O . GLN A 1 894 ? 35.079 30.121 -15.084 1.00 88.38 894 GLN A O 1
ATOM 6943 N N . LYS A 1 895 ? 35.454 30.348 -17.289 1.00 84.38 895 LYS A N 1
ATOM 6944 C CA . LYS A 1 895 ? 36.789 29.750 -17.268 1.00 84.38 895 LYS A CA 1
ATOM 6945 C C . LYS A 1 895 ? 37.694 30.472 -16.260 1.00 84.38 895 LYS A C 1
ATOM 6947 O O . LYS A 1 895 ? 37.640 31.689 -16.133 1.00 84.38 895 LYS A O 1
ATOM 6952 N N . GLU A 1 896 ? 38.481 29.689 -15.530 1.00 86.31 896 GLU A N 1
ATOM 6953 C CA . GLU A 1 896 ? 39.391 30.095 -14.450 1.00 86.31 896 GLU A CA 1
ATOM 6954 C C . GLU A 1 896 ? 38.705 30.707 -13.213 1.00 86.31 896 GLU A C 1
ATOM 6956 O O . GLU A 1 896 ? 39.363 31.227 -12.310 1.00 86.31 896 GLU A O 1
ATOM 6961 N N . SER A 1 897 ? 37.379 30.582 -13.100 1.00 92.44 897 SER A N 1
ATOM 6962 C CA . SER A 1 897 ? 36.653 30.989 -11.893 1.00 92.44 897 SER A CA 1
ATOM 6963 C C . SER A 1 897 ? 37.069 30.166 -10.678 1.00 92.44 897 SER A C 1
ATOM 6965 O O . SER A 1 897 ? 37.280 28.957 -10.768 1.00 92.44 897 SER A O 1
ATOM 6967 N N . THR A 1 898 ? 37.132 30.815 -9.513 1.00 92.06 898 THR A N 1
ATOM 6968 C CA . THR A 1 898 ? 37.427 30.148 -8.239 1.00 92.06 898 THR A CA 1
ATOM 6969 C C . THR A 1 898 ? 36.168 30.006 -7.387 1.00 92.06 898 THR A C 1
ATOM 6971 O O . THR A 1 898 ? 35.555 30.996 -6.991 1.00 92.06 898 THR A O 1
ATOM 6974 N N . LEU A 1 899 ? 35.805 28.768 -7.071 1.00 95.06 899 LEU A N 1
ATOM 6975 C CA . LEU A 1 899 ? 34.761 28.396 -6.127 1.00 95.06 899 LEU A CA 1
ATOM 6976 C C . LEU A 1 899 ? 35.393 28.073 -4.771 1.00 95.06 899 LEU A C 1
ATOM 6978 O O . LEU A 1 899 ? 36.500 27.541 -4.689 1.00 95.06 899 LEU A O 1
ATOM 6982 N N . HIS A 1 900 ? 34.666 28.342 -3.694 1.00 93.38 900 HIS A N 1
ATOM 6983 C CA . HIS A 1 900 ? 35.057 27.939 -2.349 1.00 93.38 900 HIS A CA 1
ATOM 6984 C C . HIS A 1 900 ? 34.289 26.688 -1.930 1.00 93.38 900 HIS A C 1
ATOM 6986 O O . HIS A 1 900 ? 33.056 26.687 -1.906 1.00 93.38 900 HIS A O 1
ATOM 6992 N N . LEU A 1 901 ? 35.026 25.634 -1.577 1.00 92.94 901 LEU A N 1
ATOM 6993 C CA . LEU A 1 901 ? 34.478 24.413 -1.000 1.00 92.94 901 LEU A CA 1
ATOM 6994 C C . LEU A 1 901 ? 34.504 24.508 0.522 1.00 92.94 901 LEU A C 1
ATOM 6996 O O . LEU A 1 901 ? 35.562 24.491 1.157 1.00 92.94 901 LEU A O 1
ATOM 7000 N N . VAL A 1 902 ? 33.310 24.556 1.102 1.00 90.12 902 VAL A N 1
ATOM 7001 C CA . VAL A 1 902 ? 33.092 24.421 2.539 1.00 90.12 902 VAL A CA 1
ATOM 7002 C C . VAL A 1 902 ? 32.597 23.009 2.806 1.00 90.12 902 VAL A C 1
ATOM 7004 O O . VAL A 1 902 ? 31.563 22.591 2.287 1.00 90.12 902 VAL A O 1
ATOM 7007 N N . LEU A 1 903 ? 33.324 22.272 3.639 1.00 84.31 903 LEU A N 1
ATOM 7008 C CA . LEU A 1 903 ? 32.876 20.961 4.087 1.00 84.31 903 LEU A CA 1
ATOM 7009 C C . LEU A 1 903 ? 31.826 21.143 5.173 1.00 84.31 903 LEU A C 1
ATOM 7011 O O . LEU A 1 903 ? 32.038 21.844 6.165 1.00 84.31 903 LEU A O 1
ATOM 7015 N N . ARG A 1 904 ? 30.664 20.525 4.983 1.00 80.56 904 ARG A N 1
ATOM 7016 C CA . ARG A 1 904 ? 29.647 20.485 6.028 1.00 80.56 904 ARG A CA 1
ATOM 7017 C C . ARG A 1 904 ? 30.066 19.461 7.074 1.00 80.56 904 ARG A C 1
ATOM 7019 O O . ARG A 1 904 ? 30.045 18.260 6.820 1.00 80.56 904 ARG A O 1
ATOM 7026 N N . LEU A 1 905 ? 30.381 19.933 8.280 1.00 51.78 905 LEU A N 1
ATOM 7027 C CA . LEU A 1 905 ? 30.493 19.066 9.449 1.00 51.78 905 LEU A CA 1
ATOM 7028 C C . LEU A 1 905 ? 29.088 18.574 9.815 1.00 51.78 905 LEU A C 1
ATOM 7030 O O . LEU A 1 905 ? 28.329 19.250 10.502 1.00 51.78 905 LEU A O 1
ATOM 7034 N N . ARG A 1 906 ? 28.770 17.379 9.312 1.00 54.88 906 ARG A N 1
ATOM 7035 C CA . ARG A 1 906 ? 27.540 16.604 9.530 1.00 54.88 906 ARG A CA 1
ATOM 7036 C C . ARG A 1 906 ? 26.265 17.202 8.934 1.00 54.88 906 ARG A C 1
ATOM 7038 O O . ARG A 1 906 ? 25.584 18.039 9.518 1.00 54.88 906 ARG A O 1
ATOM 7045 N N . GLY A 1 907 ? 25.850 16.580 7.838 1.00 36.53 907 GLY A N 1
ATOM 7046 C CA . GLY A 1 907 ? 24.458 16.480 7.426 1.00 36.53 907 GLY A CA 1
ATOM 7047 C C . GLY A 1 907 ? 24.337 15.413 6.347 1.00 36.53 907 GLY A C 1
ATOM 7048 O O . GLY A 1 907 ? 24.860 15.623 5.266 1.00 36.53 907 GLY A O 1
ATOM 7049 N N . GLY A 1 908 ? 23.669 14.289 6.631 1.00 43.84 908 GLY A N 1
ATOM 7050 C CA . GLY A 1 908 ? 23.072 13.495 5.551 1.00 43.84 908 GLY A CA 1
ATOM 7051 C C . GLY A 1 908 ? 23.219 11.978 5.558 1.00 43.84 908 GLY A C 1
ATOM 7052 O O . GLY A 1 908 ? 22.304 11.341 5.064 1.00 43.84 908 GLY A O 1
ATOM 7053 N N . CYS A 1 909 ? 24.249 11.356 6.137 1.00 30.34 909 CYS A N 1
ATOM 7054 C CA . CYS A 1 909 ? 24.276 9.894 6.294 1.00 30.34 909 CYS A CA 1
ATOM 7055 C C . CYS A 1 909 ? 25.322 9.447 7.327 1.00 30.34 909 CYS A C 1
ATOM 7057 O O . CYS A 1 909 ? 26.521 9.530 7.102 1.00 30.34 909 CYS A O 1
ATOM 7059 N N . GLY A 1 910 ? 24.860 8.951 8.471 1.00 26.41 910 GLY A N 1
ATOM 7060 C CA . GLY A 1 910 ? 25.582 7.990 9.306 1.00 26.41 910 GLY A CA 1
ATOM 7061 C C . GLY A 1 910 ? 24.516 6.976 9.701 1.00 26.41 910 GLY A C 1
ATOM 7062 O O . GLY A 1 910 ? 23.499 7.366 10.268 1.00 26.41 910 GLY A O 1
ATOM 7063 N N . ILE A 1 911 ? 24.587 5.702 9.324 1.00 25.94 911 ILE A N 1
ATOM 7064 C CA . ILE A 1 911 ? 25.708 4.776 9.497 1.00 25.94 911 ILE A CA 1
ATOM 7065 C C . ILE A 1 911 ? 25.818 3.851 8.262 1.00 25.94 911 ILE A C 1
ATOM 7067 O O . ILE A 1 911 ? 24.796 3.444 7.709 1.00 25.94 911 ILE A O 1
ATOM 7071 N N . PHE A 1 912 ? 27.066 3.486 7.930 1.00 26.73 912 PHE A N 1
ATOM 7072 C CA . PHE A 1 912 ? 27.582 2.637 6.836 1.00 26.73 912 PHE A CA 1
ATOM 7073 C C . PHE A 1 912 ? 27.976 3.335 5.524 1.00 26.73 912 PHE A C 1
ATOM 7075 O O . PHE A 1 912 ? 27.438 3.038 4.465 1.00 26.73 912 PHE A O 1
ATOM 7082 N N . CYS A 1 913 ? 28.999 4.189 5.587 1.00 25.72 913 CYS A N 1
ATOM 7083 C CA . CYS A 1 913 ? 30.290 3.936 4.929 1.00 25.72 913 CYS A CA 1
ATOM 7084 C C . CYS A 1 913 ? 31.341 4.892 5.534 1.00 25.72 913 CYS A C 1
ATOM 7086 O O . CYS A 1 913 ? 30.974 5.971 5.984 1.00 25.72 913 CYS A O 1
ATOM 7088 N N . VAL A 1 914 ? 32.617 4.497 5.547 1.00 24.91 914 VAL A N 1
ATOM 7089 C CA . VAL A 1 914 ? 33.779 5.145 6.203 1.00 24.91 914 VAL A CA 1
ATOM 7090 C C . VAL A 1 914 ? 33.911 4.876 7.714 1.00 24.91 914 VAL A C 1
ATOM 7092 O O . VAL A 1 914 ? 33.616 5.702 8.571 1.00 24.91 914 VAL A O 1
ATOM 7095 N N . MET A 1 915 ? 34.433 3.691 8.040 1.00 24.30 915 MET A N 1
ATOM 7096 C CA . MET A 1 915 ? 35.372 3.531 9.153 1.00 24.30 915 MET A CA 1
ATOM 7097 C C . MET A 1 915 ? 36.756 3.330 8.536 1.00 24.30 915 MET A C 1
ATOM 7099 O O . MET A 1 915 ? 37.156 2.205 8.266 1.00 24.30 915 MET A O 1
ATOM 7103 N N . MET A 1 916 ? 37.459 4.424 8.267 1.00 28.98 916 MET A N 1
ATOM 7104 C CA . MET A 1 916 ? 38.918 4.468 8.222 1.00 28.98 916 MET A CA 1
ATOM 7105 C C . MET A 1 916 ? 39.335 5.939 8.266 1.00 28.98 916 MET A C 1
ATOM 7107 O O . MET A 1 916 ? 38.760 6.754 7.553 1.00 28.98 916 MET A O 1
ATOM 7111 N N . VAL A 1 917 ? 40.351 6.218 9.087 1.00 30.25 917 VAL A N 1
ATOM 7112 C CA . VAL A 1 917 ? 41.049 7.497 9.311 1.00 30.25 917 VAL A CA 1
ATOM 7113 C C . VAL A 1 917 ? 40.500 8.361 10.473 1.00 30.25 917 VAL A C 1
ATOM 7115 O O . VAL A 1 917 ? 39.459 9.000 10.377 1.00 30.25 917 VAL A O 1
ATOM 7118 N N . GLU A 1 918 ? 41.289 8.334 11.565 1.00 29.86 918 GLU A N 1
ATOM 7119 C CA . GLU A 1 918 ? 41.320 9.159 12.797 1.00 29.86 918 GLU A CA 1
ATOM 7120 C C . GLU A 1 918 ? 40.714 8.591 14.102 1.00 29.86 918 GLU A C 1
ATOM 7122 O O . GLU A 1 918 ? 39.702 9.050 14.629 1.00 29.86 918 GLU A O 1
ATOM 7127 N N . ILE A 1 919 ? 41.447 7.644 14.709 1.00 29.55 919 ILE A N 1
ATOM 7128 C CA . ILE A 1 919 ? 41.542 7.477 16.170 1.00 29.55 919 ILE A CA 1
ATOM 7129 C C . ILE A 1 919 ? 43.004 7.736 16.559 1.00 29.55 919 ILE A C 1
ATOM 7131 O O . ILE A 1 919 ? 43.808 6.813 16.551 1.00 29.55 919 ILE A O 1
ATOM 7135 N N . GLU A 1 920 ? 43.344 8.975 16.923 1.00 38.41 920 GLU A N 1
ATOM 7136 C CA . GLU A 1 920 ? 44.536 9.248 17.751 1.00 38.41 920 GLU A CA 1
ATOM 7137 C C . GLU A 1 920 ? 44.284 10.155 18.973 1.00 38.41 920 GLU A C 1
ATOM 7139 O O . GLU A 1 920 ? 45.171 10.294 19.804 1.00 38.41 920 GLU A O 1
ATOM 7144 N N . ILE A 1 921 ? 43.081 10.701 19.217 1.00 33.91 921 ILE A N 1
ATOM 7145 C CA . ILE A 1 921 ? 42.891 11.675 20.328 1.00 33.91 921 ILE A CA 1
ATOM 7146 C C . ILE A 1 921 ? 41.937 11.201 21.449 1.00 33.91 921 ILE A C 1
ATOM 7148 O O . ILE A 1 921 ? 41.614 11.946 22.366 1.00 33.91 921 ILE A O 1
ATOM 7152 N N . ILE A 1 922 ? 41.549 9.919 21.495 1.00 34.28 922 ILE A N 1
ATOM 7153 C CA . ILE A 1 922 ? 40.839 9.354 22.671 1.00 34.28 922 ILE A CA 1
ATOM 7154 C C . ILE A 1 922 ? 41.504 8.058 23.158 1.00 34.28 922 ILE A C 1
ATOM 7156 O O . ILE A 1 922 ? 40.851 7.082 23.503 1.00 34.28 922 ILE A O 1
ATOM 7160 N N . PHE A 1 923 ? 42.838 8.048 23.206 1.00 28.78 923 PHE A N 1
ATOM 7161 C CA . PHE A 1 923 ? 43.587 7.146 24.094 1.00 28.78 923 PHE A CA 1
ATOM 7162 C C . PHE A 1 923 ? 44.411 7.904 25.151 1.00 28.78 923 PHE A C 1
ATOM 7164 O O . PHE A 1 923 ? 44.873 7.307 26.119 1.00 28.78 923 PHE A O 1
ATOM 7171 N N . CYS A 1 924 ? 44.502 9.239 25.048 1.00 29.70 924 CYS A N 1
ATOM 7172 C CA . CYS A 1 924 ? 45.265 10.066 25.988 1.00 29.70 924 CYS A CA 1
ATOM 7173 C C . CYS A 1 924 ? 44.507 10.394 27.298 1.00 29.70 924 CYS A C 1
ATOM 7175 O O . CYS A 1 924 ? 45.134 10.706 28.303 1.00 29.70 924 CYS A O 1
ATOM 7177 N N . CYS A 1 925 ? 43.173 10.246 27.349 1.00 28.50 925 CYS A N 1
ATOM 7178 C CA . CYS A 1 925 ? 42.379 10.570 28.552 1.00 28.50 925 CYS A CA 1
ATOM 7179 C C . CYS A 1 925 ? 41.995 9.377 29.451 1.00 28.50 925 CYS A C 1
ATOM 7181 O O . CYS A 1 925 ? 41.398 9.601 30.499 1.00 28.50 925 CYS A O 1
ATOM 7183 N N . TYR A 1 926 ? 42.337 8.126 29.106 1.00 27.55 926 TYR A N 1
ATOM 7184 C CA . TYR A 1 926 ? 42.029 6.964 29.969 1.00 27.55 926 TYR A CA 1
ATOM 7185 C C . TYR A 1 926 ? 43.260 6.328 30.644 1.00 27.55 926 TYR A C 1
ATOM 7187 O O . TYR A 1 926 ? 43.116 5.421 31.458 1.00 27.55 926 TYR A O 1
ATOM 7195 N N . ILE A 1 927 ? 44.475 6.824 30.370 1.00 30.98 927 ILE A N 1
ATOM 7196 C CA . ILE A 1 927 ? 45.712 6.348 31.023 1.00 30.98 927 ILE A CA 1
ATOM 7197 C C . ILE A 1 927 ? 46.119 7.210 32.243 1.00 30.98 927 ILE A C 1
ATOM 7199 O O . ILE A 1 927 ? 46.969 6.797 33.028 1.00 30.98 927 ILE A O 1
ATOM 7203 N N . VAL A 1 928 ? 45.441 8.334 32.520 1.00 33.31 928 VAL A N 1
ATOM 7204 C CA . VAL A 1 928 ? 45.654 9.137 33.746 1.00 33.31 928 VAL A CA 1
ATOM 7205 C C . VAL A 1 928 ? 44.351 9.317 34.533 1.00 33.31 928 VAL A C 1
ATOM 7207 O O . VAL A 1 928 ? 43.891 10.426 34.765 1.00 33.31 928 VAL A O 1
ATOM 7210 N N . CYS A 1 929 ? 43.735 8.219 34.975 1.00 24.72 929 CYS A N 1
ATOM 7211 C CA . CYS A 1 929 ? 42.997 8.235 36.242 1.00 24.72 929 CYS A CA 1
ATOM 7212 C C . CYS A 1 929 ? 42.795 6.823 36.805 1.00 24.72 929 CYS A C 1
ATOM 7214 O O . CYS A 1 929 ? 41.860 6.105 36.477 1.00 24.72 929 CYS A O 1
ATOM 7216 N N . ASN A 1 930 ? 43.708 6.501 37.718 1.00 24.92 930 ASN A N 1
ATOM 7217 C CA . ASN A 1 930 ? 43.596 5.558 38.826 1.00 24.92 930 ASN A CA 1
ATOM 7218 C C . ASN A 1 930 ? 43.508 4.045 38.555 1.00 24.92 930 ASN A C 1
ATOM 7220 O O . ASN A 1 930 ? 42.452 3.424 38.493 1.00 24.92 930 ASN A O 1
ATOM 7224 N N . LYS A 1 931 ? 44.715 3.460 38.558 1.00 30.89 931 LYS A N 1
ATOM 7225 C CA . LYS A 1 931 ? 45.126 2.260 39.306 1.00 30.89 931 LYS A CA 1
ATOM 7226 C C . LYS A 1 931 ? 44.031 1.655 40.201 1.00 30.89 931 LYS A C 1
ATOM 7228 O O . LYS A 1 931 ? 43.725 2.211 41.250 1.00 30.89 931 LYS A O 1
ATOM 7233 N N . ASN A 1 932 ? 43.597 0.436 39.881 1.00 29.67 932 ASN A N 1
ATOM 7234 C CA . ASN A 1 932 ? 43.889 -0.718 40.735 1.00 29.67 932 ASN A CA 1
ATOM 7235 C C . ASN A 1 932 ? 43.412 -2.042 40.116 1.00 29.67 932 ASN A C 1
ATOM 7237 O O . ASN A 1 932 ? 42.262 -2.193 39.729 1.00 29.67 932 ASN A O 1
ATOM 7241 N N . ILE A 1 933 ? 44.332 -3.014 40.145 1.00 27.45 933 ILE A N 1
ATOM 7242 C CA . ILE A 1 933 ? 44.124 -4.466 40.016 1.00 27.45 933 ILE A CA 1
ATOM 7243 C C . ILE A 1 933 ? 44.179 -5.022 38.579 1.00 27.45 933 ILE A C 1
ATOM 7245 O O . ILE A 1 933 ? 43.223 -5.535 38.013 1.00 27.45 933 ILE A O 1
ATOM 7249 N N . TRP A 1 934 ? 45.407 -5.046 38.048 1.00 25.64 934 TRP A N 1
ATOM 7250 C CA . TRP A 1 934 ? 45.953 -6.249 37.413 1.00 25.64 934 TRP A CA 1
ATOM 7251 C C . TRP A 1 934 ? 46.773 -7.011 38.464 1.00 25.64 934 TRP A C 1
ATOM 7253 O O . TRP A 1 934 ? 47.867 -6.592 38.835 1.00 25.64 934 TRP A O 1
ATOM 7263 N N . LYS A 1 935 ? 46.257 -8.142 38.946 1.00 28.91 935 LYS A N 1
ATOM 7264 C CA . LYS A 1 935 ? 47.052 -9.212 39.566 1.00 28.91 935 LYS A CA 1
ATOM 7265 C C . LYS A 1 935 ? 46.407 -10.548 39.200 1.00 28.91 935 LYS A C 1
ATOM 7267 O O . LYS A 1 935 ? 45.512 -10.998 39.900 1.00 28.91 935 LYS A O 1
ATOM 7272 N N . ARG A 1 936 ? 46.895 -11.183 38.130 1.00 27.59 936 ARG A N 1
ATOM 7273 C CA . ARG A 1 936 ? 47.537 -12.514 38.165 1.00 27.59 936 ARG A CA 1
ATOM 7274 C C . ARG A 1 936 ? 47.590 -13.179 36.786 1.00 27.59 936 ARG A C 1
ATOM 7276 O O . ARG A 1 936 ? 46.614 -13.228 36.055 1.00 27.59 936 ARG A O 1
ATOM 7283 N N . SER A 1 937 ? 48.747 -13.801 36.581 1.00 27.23 937 SER A N 1
ATOM 7284 C CA . SER A 1 937 ? 49.074 -14.892 35.666 1.00 27.23 937 SER A CA 1
ATOM 7285 C C . SER A 1 937 ? 49.485 -14.551 34.232 1.00 27.23 937 SER A C 1
ATOM 7287 O O . SER A 1 937 ? 48.696 -14.255 33.339 1.00 27.23 937 SER A O 1
ATOM 7289 N N . SER A 1 938 ? 50.799 -14.649 34.059 1.00 38.50 938 SER A N 1
ATOM 7290 C CA . SER A 1 938 ? 51.594 -14.635 32.846 1.00 38.50 938 SER A CA 1
ATOM 7291 C C . SER A 1 938 ? 51.660 -16.036 32.229 1.00 38.50 938 SER A C 1
ATOM 7293 O O . SER A 1 938 ? 52.501 -16.835 32.629 1.00 38.50 938 SER A O 1
ATOM 7295 N N . TRP A 1 939 ? 50.819 -16.336 31.239 1.00 38.16 939 TRP A N 1
ATOM 7296 C CA . TRP A 1 939 ? 51.080 -17.421 30.282 1.00 38.16 939 TRP A CA 1
ATOM 7297 C C . TRP A 1 939 ? 50.121 -17.310 29.087 1.00 38.16 939 TRP A C 1
ATOM 7299 O O . TRP A 1 939 ? 49.027 -17.847 29.154 1.00 38.16 939 TRP A O 1
ATOM 7309 N N . LEU A 1 940 ? 50.486 -16.512 28.063 1.00 32.94 940 LEU A N 1
ATOM 7310 C CA . LEU A 1 940 ? 49.945 -16.485 26.672 1.00 32.94 940 LEU A CA 1
ATOM 7311 C C . LEU A 1 940 ? 50.271 -15.162 25.928 1.00 32.94 940 LEU A C 1
ATOM 7313 O O . LEU A 1 940 ? 49.437 -14.621 25.209 1.00 32.94 940 LEU A O 1
ATOM 7317 N N . LYS A 1 941 ? 51.478 -14.590 26.079 1.00 39.09 941 LYS A N 1
ATOM 7318 C CA . LYS A 1 941 ? 51.833 -13.307 25.419 1.00 39.09 941 LYS A CA 1
ATOM 7319 C C . LYS A 1 941 ? 52.847 -13.383 24.264 1.00 39.09 941 LYS A C 1
ATOM 7321 O O . LYS A 1 941 ? 53.139 -12.351 23.681 1.00 39.09 941 LYS A O 1
ATOM 7326 N N . GLY A 1 942 ? 53.325 -14.567 23.866 1.00 39.69 942 GLY A N 1
ATOM 7327 C CA . GLY A 1 942 ? 54.313 -14.697 22.775 1.00 39.69 942 GLY A CA 1
ATOM 7328 C C . GLY A 1 942 ? 53.739 -14.996 21.380 1.00 39.69 942 GLY A C 1
ATOM 7329 O O . GLY A 1 942 ? 54.189 -14.434 20.390 1.00 39.69 942 GLY A O 1
ATOM 7330 N N . ASN A 1 943 ? 52.711 -15.847 21.277 1.00 42.56 943 ASN A N 1
ATOM 7331 C CA . ASN A 1 943 ? 52.309 -16.433 19.984 1.00 42.56 943 ASN A CA 1
ATOM 7332 C C . ASN A 1 943 ? 51.192 -15.693 19.231 1.00 42.56 943 ASN A C 1
ATOM 7334 O O . ASN A 1 943 ? 50.967 -15.962 18.051 1.00 42.56 943 ASN A O 1
ATOM 7338 N N . LEU A 1 944 ? 50.494 -14.758 19.881 1.00 42.03 944 LEU A N 1
ATOM 7339 C CA . LEU A 1 944 ? 49.382 -14.034 19.255 1.00 42.03 944 LEU A CA 1
ATOM 7340 C C . LEU A 1 944 ? 49.864 -12.800 18.474 1.00 42.03 944 LEU A C 1
ATOM 7342 O O . LEU A 1 944 ? 49.335 -12.497 17.411 1.00 42.03 944 LEU A O 1
ATOM 7346 N N . PHE A 1 945 ? 50.920 -12.137 18.955 1.00 43.38 945 PHE A N 1
ATOM 7347 C CA . PHE A 1 945 ? 51.456 -10.921 18.335 1.00 43.38 945 PHE A CA 1
ATOM 7348 C C . PHE A 1 945 ? 52.146 -11.217 16.990 1.00 43.38 945 PHE A C 1
ATOM 7350 O O . PHE A 1 945 ? 51.927 -10.517 16.007 1.00 43.38 945 PHE A O 1
ATOM 7357 N N . HIS A 1 946 ? 52.882 -12.332 16.911 1.00 44.41 946 HIS A N 1
ATOM 7358 C CA . HIS A 1 946 ? 53.591 -12.757 15.700 1.00 44.41 946 HIS A CA 1
ATOM 7359 C C . HIS A 1 946 ? 52.644 -13.260 14.589 1.00 44.41 946 HIS A C 1
ATOM 7361 O O . HIS A 1 946 ? 52.887 -13.031 13.404 1.00 44.41 946 HIS A O 1
ATOM 7367 N N . ARG A 1 947 ? 51.520 -13.899 14.956 1.00 42.88 947 ARG A N 1
ATOM 7368 C CA . ARG A 1 947 ? 50.493 -14.345 13.996 1.00 42.88 947 ARG A CA 1
ATOM 7369 C C . ARG A 1 947 ? 49.621 -13.195 13.495 1.00 42.88 947 ARG A C 1
ATOM 7371 O O . ARG A 1 947 ? 49.326 -13.153 12.305 1.00 42.88 947 ARG A O 1
ATOM 7378 N N . CYS A 1 948 ? 49.268 -12.239 14.356 1.00 43.66 948 CYS A N 1
ATOM 7379 C CA . CYS A 1 948 ? 48.496 -11.066 13.941 1.00 43.66 948 CYS A CA 1
ATOM 7380 C C . CYS A 1 948 ? 49.292 -10.141 13.006 1.00 43.66 948 CYS A C 1
ATOM 7382 O O . CYS A 1 948 ? 48.719 -9.632 12.049 1.00 43.66 948 CYS A O 1
ATOM 7384 N N . TRP A 1 949 ? 50.606 -9.985 13.209 1.00 43.56 949 TRP A N 1
ATOM 7385 C CA . TRP A 1 949 ? 51.456 -9.158 12.341 1.00 43.56 949 TRP A CA 1
ATOM 7386 C C . TRP A 1 949 ? 51.603 -9.731 10.918 1.00 43.56 949 TRP A C 1
ATOM 7388 O O . TRP A 1 949 ? 51.451 -9.001 9.940 1.00 43.56 949 TRP A O 1
ATOM 7398 N N . LYS A 1 950 ? 51.801 -11.055 10.784 1.00 44.38 950 LYS A N 1
ATOM 7399 C CA . LYS A 1 950 ? 51.871 -11.734 9.471 1.00 44.38 950 LYS A CA 1
ATOM 7400 C C . LYS A 1 950 ? 50.545 -11.692 8.706 1.00 44.38 950 LYS A C 1
ATOM 7402 O O . LYS A 1 950 ? 50.552 -11.487 7.498 1.00 44.38 950 LYS A O 1
ATOM 7407 N N . ILE A 1 951 ? 49.414 -11.838 9.399 1.00 50.62 951 ILE A N 1
ATOM 7408 C CA . ILE A 1 951 ? 48.077 -11.787 8.780 1.00 50.62 951 ILE A CA 1
ATOM 7409 C C . ILE A 1 951 ? 47.740 -10.362 8.316 1.00 50.62 951 ILE A C 1
ATOM 7411 O O . ILE A 1 951 ? 47.162 -10.185 7.245 1.00 50.62 951 ILE A O 1
ATOM 7415 N N . MET A 1 952 ? 48.152 -9.345 9.078 1.00 41.88 952 MET A N 1
ATOM 7416 C CA . MET A 1 952 ? 47.890 -7.945 8.746 1.00 41.88 952 MET A CA 1
ATOM 7417 C C . MET A 1 952 ? 48.700 -7.469 7.528 1.00 41.88 952 MET A C 1
ATOM 7419 O O . MET A 1 952 ? 48.146 -6.778 6.681 1.00 41.88 952 MET A O 1
ATOM 7423 N N . MET A 1 953 ? 49.965 -7.887 7.368 1.00 42.59 953 MET A N 1
ATOM 7424 C CA . MET A 1 953 ? 50.749 -7.568 6.160 1.00 42.59 953 MET A CA 1
ATOM 7425 C C . MET A 1 953 ? 50.282 -8.322 4.909 1.00 42.59 953 MET A C 1
ATOM 7427 O O . MET A 1 953 ? 50.333 -7.766 3.814 1.00 42.59 953 MET A O 1
ATOM 7431 N N . TRP A 1 954 ? 49.794 -9.556 5.063 1.00 42.22 954 TRP A N 1
ATOM 7432 C CA . TRP A 1 954 ? 49.279 -10.352 3.945 1.00 42.22 954 TRP A CA 1
ATOM 7433 C C . TRP A 1 954 ? 47.980 -9.759 3.376 1.00 42.22 954 TRP A C 1
ATOM 7435 O O . TRP A 1 954 ? 47.822 -9.652 2.165 1.00 42.22 954 TRP A O 1
ATOM 7445 N N . MET A 1 955 ? 47.097 -9.253 4.246 1.00 41.09 955 MET A N 1
ATOM 7446 C CA . MET A 1 955 ? 45.853 -8.585 3.838 1.00 41.09 955 MET A CA 1
ATOM 7447 C C . MET A 1 955 ? 46.062 -7.199 3.208 1.00 41.09 955 MET A C 1
ATOM 7449 O O . MET A 1 955 ? 45.231 -6.765 2.415 1.00 41.09 955 MET A O 1
ATOM 7453 N N . VAL A 1 956 ? 47.151 -6.500 3.542 1.00 40.97 956 VAL A N 1
ATOM 7454 C CA . VAL A 1 956 ? 47.462 -5.172 2.979 1.00 40.97 956 VAL A CA 1
ATOM 7455 C C . VAL A 1 956 ? 48.052 -5.275 1.566 1.00 40.97 956 VAL A C 1
ATOM 7457 O O . VAL A 1 956 ? 47.788 -4.407 0.737 1.00 40.97 956 VAL A O 1
ATOM 7460 N N . PHE A 1 957 ? 48.798 -6.340 1.256 1.00 41.31 957 PHE A N 1
ATOM 7461 C CA . PHE A 1 957 ? 49.453 -6.496 -0.050 1.00 41.31 957 PHE A CA 1
ATOM 7462 C C . PHE A 1 957 ? 48.528 -7.018 -1.163 1.00 41.31 957 PHE A C 1
ATOM 7464 O O . PHE A 1 957 ? 48.690 -6.608 -2.310 1.00 41.31 957 PHE A O 1
ATOM 7471 N N . ASP A 1 958 ? 47.516 -7.833 -0.842 1.00 43.59 958 ASP A N 1
ATOM 7472 C CA . ASP A 1 958 ? 46.523 -8.310 -1.826 1.00 43.59 958 ASP A CA 1
ATOM 7473 C C . ASP A 1 958 ? 45.527 -7.222 -2.268 1.00 43.59 958 ASP A C 1
ATOM 7475 O O . ASP A 1 958 ? 44.834 -7.379 -3.273 1.00 43.59 958 ASP A O 1
ATOM 7479 N N . TYR A 1 959 ? 45.456 -6.104 -1.539 1.00 38.47 959 TYR A N 1
ATOM 7480 C CA . TYR A 1 959 ? 44.465 -5.053 -1.782 1.00 38.47 959 TYR A CA 1
ATOM 7481 C C . TYR A 1 959 ? 44.997 -3.848 -2.579 1.00 38.47 959 TYR A C 1
ATOM 7483 O O . TYR A 1 959 ? 44.198 -3.006 -2.984 1.00 38.47 959 TYR A O 1
ATOM 7491 N N . LEU A 1 960 ? 46.315 -3.733 -2.811 1.00 35.62 960 LEU A N 1
ATOM 7492 C CA . LEU A 1 960 ? 46.924 -2.492 -3.324 1.00 35.62 960 LEU A CA 1
ATOM 7493 C C . LEU A 1 960 ? 47.624 -2.564 -4.693 1.00 35.62 960 LEU A C 1
ATOM 7495 O O . LEU A 1 960 ? 47.951 -1.504 -5.219 1.00 35.62 960 LEU A O 1
ATOM 7499 N N . LEU A 1 961 ? 47.823 -3.731 -5.320 1.00 38.22 961 LEU A N 1
ATOM 7500 C CA . LEU A 1 961 ? 48.471 -3.807 -6.643 1.00 38.22 961 LEU A CA 1
ATOM 7501 C C . LEU A 1 961 ? 47.880 -4.926 -7.522 1.00 38.22 961 LEU A C 1
ATOM 7503 O O . LEU A 1 961 ? 48.191 -6.098 -7.305 1.00 38.22 961 LEU A O 1
ATOM 7507 N N . PRO A 1 962 ? 47.063 -4.612 -8.545 1.00 47.25 962 PRO A N 1
ATOM 7508 C CA . PRO A 1 962 ? 46.826 -5.536 -9.637 1.00 47.25 962 PRO A CA 1
ATOM 7509 C C . PRO A 1 962 ? 47.983 -5.388 -10.637 1.00 47.25 962 PRO A C 1
ATOM 7511 O O . PRO A 1 962 ? 48.307 -4.272 -11.028 1.00 47.25 962 PRO A O 1
ATOM 7514 N N . TYR A 1 963 ? 48.537 -6.515 -11.080 1.00 42.38 963 TYR A N 1
ATOM 7515 C CA . TYR A 1 963 ? 49.596 -6.687 -12.090 1.00 42.38 963 TYR A CA 1
ATOM 7516 C C . TYR A 1 963 ? 51.042 -6.864 -11.574 1.00 42.38 963 TYR A C 1
ATOM 7518 O O . TYR A 1 963 ? 51.628 -5.992 -10.945 1.00 42.38 963 TYR A O 1
ATOM 7526 N N . ASP A 1 964 ? 51.593 -8.013 -11.991 1.00 41.22 964 ASP A N 1
ATOM 7527 C CA . ASP A 1 964 ? 52.985 -8.492 -11.982 1.00 41.22 964 ASP A CA 1
ATOM 7528 C C . ASP A 1 964 ? 53.451 -9.361 -10.784 1.00 41.22 964 ASP A C 1
ATOM 7530 O O . ASP A 1 964 ? 53.693 -8.899 -9.670 1.00 41.22 964 ASP A O 1
ATOM 7534 N N . GLU A 1 965 ? 53.606 -10.667 -11.045 1.00 46.28 965 GLU A N 1
ATOM 7535 C CA . GLU A 1 965 ? 54.024 -11.718 -10.096 1.00 46.28 965 GLU A CA 1
ATOM 7536 C C . GLU A 1 965 ? 55.548 -11.743 -9.837 1.00 46.28 965 GLU A C 1
ATOM 7538 O O . GLU A 1 965 ? 56.026 -12.472 -8.969 1.00 46.28 965 GLU A O 1
ATOM 7543 N N . SER A 1 966 ? 56.332 -10.909 -10.527 1.00 42.78 966 SER A N 1
ATOM 7544 C CA . SER A 1 966 ? 57.803 -10.906 -10.436 1.00 42.78 966 SER A CA 1
ATOM 7545 C C . SER A 1 966 ? 58.356 -10.233 -9.167 1.00 42.78 966 SER A C 1
ATOM 7547 O O . SER A 1 966 ? 59.464 -10.534 -8.725 1.00 42.78 966 SER A O 1
ATOM 7549 N N . TRP A 1 967 ? 57.591 -9.323 -8.553 1.00 39.84 967 TRP A N 1
ATOM 7550 C CA . TRP A 1 967 ? 58.038 -8.497 -7.418 1.00 39.84 967 TRP A CA 1
ATOM 7551 C C . TRP A 1 967 ? 57.798 -9.126 -6.037 1.00 39.84 967 TRP A C 1
ATOM 7553 O O . TRP A 1 967 ? 58.413 -8.714 -5.050 1.00 39.84 967 TRP A O 1
ATOM 7563 N N . LYS A 1 968 ? 56.951 -10.160 -5.950 1.00 44.75 968 LYS A N 1
ATOM 7564 C CA . LYS A 1 968 ? 56.575 -10.795 -4.674 1.00 44.75 968 LYS A CA 1
ATOM 7565 C C . LYS A 1 968 ? 57.716 -11.606 -4.042 1.00 44.75 968 LYS A C 1
ATOM 7567 O O . LYS A 1 968 ? 57.781 -11.688 -2.818 1.00 44.75 968 LYS A O 1
ATOM 7572 N N . LEU A 1 969 ? 58.650 -12.142 -4.839 1.00 45.22 969 LEU A N 1
ATOM 7573 C CA . LEU A 1 969 ? 59.786 -12.926 -4.325 1.00 45.22 969 LEU A CA 1
ATOM 7574 C C . LEU A 1 969 ? 60.904 -12.064 -3.711 1.00 45.22 969 LEU A C 1
ATOM 7576 O O . LEU A 1 969 ? 61.522 -12.472 -2.731 1.00 45.22 969 LEU A O 1
ATOM 7580 N N . ILE A 1 970 ? 61.140 -10.862 -4.248 1.00 42.50 970 ILE A N 1
ATOM 7581 C CA . ILE A 1 970 ? 62.246 -9.986 -3.819 1.00 42.50 970 ILE A CA 1
ATOM 7582 C C . ILE A 1 970 ? 61.946 -9.339 -2.457 1.00 42.50 970 ILE A C 1
ATOM 7584 O O . ILE A 1 970 ? 62.837 -9.182 -1.624 1.00 42.50 970 ILE A O 1
ATOM 7588 N N . VAL A 1 971 ? 60.676 -9.023 -2.184 1.00 43.31 971 VAL A N 1
ATOM 7589 C CA . VAL A 1 971 ? 60.255 -8.407 -0.913 1.00 43.31 971 VAL A CA 1
ATOM 7590 C C . VAL A 1 971 ? 60.134 -9.442 0.213 1.00 43.31 971 VAL A C 1
ATOM 7592 O O . VAL A 1 971 ? 60.452 -9.135 1.362 1.00 43.31 971 VAL A O 1
ATOM 7595 N N . PHE A 1 972 ? 59.769 -10.691 -0.103 1.00 43.59 972 PHE A N 1
ATOM 7596 C CA . PHE A 1 972 ? 59.734 -11.775 0.887 1.00 43.59 972 PHE A CA 1
ATOM 7597 C C . PHE A 1 972 ? 61.129 -12.122 1.435 1.00 43.59 972 PHE A C 1
ATOM 7599 O O . PHE A 1 972 ? 61.248 -12.423 2.618 1.00 43.59 972 PHE A O 1
ATOM 7606 N N . GLN A 1 973 ? 62.190 -12.000 0.627 1.00 39.97 973 GLN A N 1
ATOM 7607 C CA . GLN A 1 973 ? 63.573 -12.196 1.087 1.00 39.97 973 GLN A CA 1
ATOM 7608 C C . GLN A 1 973 ? 64.124 -11.035 1.932 1.00 39.97 973 GLN A C 1
ATOM 7610 O O . GLN A 1 973 ? 65.019 -11.253 2.744 1.00 39.97 973 GLN A O 1
ATOM 7615 N N . PHE A 1 974 ? 63.579 -9.821 1.801 1.00 34.59 974 PHE A N 1
ATOM 7616 C CA . PHE A 1 974 ? 63.993 -8.669 2.616 1.00 34.59 974 PHE A CA 1
ATOM 7617 C C . PHE A 1 974 ? 63.329 -8.638 4.003 1.00 34.59 974 PHE A C 1
ATOM 7619 O O . PHE A 1 974 ? 63.913 -8.123 4.956 1.00 34.59 974 PHE A O 1
ATOM 7626 N N . ALA A 1 975 ? 62.128 -9.210 4.142 1.00 38.25 975 ALA A N 1
ATOM 7627 C CA . ALA A 1 975 ? 61.386 -9.225 5.404 1.00 38.25 975 ALA A CA 1
ATOM 7628 C C . ALA A 1 975 ? 61.998 -10.160 6.466 1.00 38.25 975 ALA A C 1
ATOM 7630 O O . ALA A 1 975 ? 61.898 -9.868 7.658 1.00 38.25 975 ALA A O 1
ATOM 7631 N N . ASP A 1 976 ? 62.679 -11.232 6.050 1.00 37.00 976 ASP A N 1
ATOM 7632 C CA . ASP A 1 976 ? 63.358 -12.155 6.971 1.00 37.00 976 ASP A CA 1
ATOM 7633 C C . ASP A 1 976 ? 64.740 -11.645 7.436 1.00 37.00 976 ASP A C 1
ATOM 7635 O O . ASP A 1 976 ? 65.298 -12.185 8.388 1.00 37.00 976 ASP A O 1
ATOM 7639 N N . TRP A 1 977 ? 65.284 -10.573 6.837 1.00 35.72 977 TRP A N 1
ATOM 7640 C CA . TRP A 1 977 ? 66.593 -10.011 7.218 1.00 35.72 977 TRP A CA 1
ATOM 7641 C C . TRP A 1 977 ? 66.515 -8.871 8.252 1.00 35.72 977 TRP A C 1
ATOM 7643 O O . TRP A 1 977 ? 67.516 -8.542 8.876 1.00 35.72 977 TRP A O 1
ATOM 7653 N N . ILE A 1 978 ? 65.333 -8.283 8.480 1.00 40.06 978 ILE A N 1
ATOM 7654 C CA . ILE A 1 978 ? 65.133 -7.139 9.402 1.00 40.06 978 ILE A CA 1
ATOM 7655 C C . ILE A 1 978 ? 64.721 -7.580 10.828 1.00 40.06 978 ILE A C 1
ATOM 7657 O O . ILE A 1 978 ? 64.582 -6.754 11.727 1.00 40.06 978 ILE A O 1
ATOM 7661 N N . LEU A 1 979 ? 64.558 -8.882 11.077 1.00 38.25 979 LEU A N 1
ATOM 7662 C CA . LEU A 1 979 ? 64.201 -9.435 12.394 1.00 38.25 979 LEU A CA 1
ATOM 7663 C C . LEU A 1 979 ? 65.282 -10.371 12.965 1.00 38.25 979 LEU A C 1
ATOM 7665 O O . LEU A 1 979 ? 64.965 -11.417 13.536 1.00 38.25 979 LEU A O 1
ATOM 7669 N N . PHE A 1 980 ? 66.543 -9.943 12.845 1.00 34.59 980 PHE A N 1
ATOM 7670 C CA . PHE A 1 980 ? 67.648 -10.361 13.710 1.00 34.59 980 PHE A CA 1
ATOM 7671 C C . PHE A 1 980 ? 68.258 -9.152 14.418 1.00 34.59 980 PHE A C 1
ATOM 7673 O O . PHE A 1 980 ? 68.437 -8.114 13.741 1.00 34.59 980 PHE A O 1
#

Organism: NCBI:txid6336

Foldseek 3Di:
DDDDDDDPDPPDFQKKKWKQAALHQWTWMDTDPDPDDTHTFQDGLQDLPRGPCNVVCVCQQAPDDFKWKWWWAQQAAPDPPRHFLAHWTWMKMAGRPPPDFWIKIKTKNAHHDDDGNNHGGHDPVCNRDMMMMMMGIDGLVCVLVVLQVVLVRLTGTPDGDDDVVSCVVSVSNVCSVVSPRDPDDDPDPPDDPVVQWWKDFPNHTDDPPDDCVVVVQDPPGDIDIDGDDDDAQWEWEAEPVRDIDIDRDDQFDFVLNVLVRVCVVPVAHSVQWWKAFPNDTGDRGDGNNVVVNTRHGYIYIDTDDPDDDDDDDDDDDDDDDDDDDDDDDDDDDDDDDPDDDDDDDDDDPPDPDDDAQAQWFWFDDPVDPPDTDIDGFQKKKWKQFALDQWTWMATRVCLQATTTAQDGLQDLPSGTCSVSCVCQQAPDDFKWKWWWAQQAAPDPPRDFLALWTWMKMAGNPPPDFWIKIKTKNAHHDDDGNNHGGHDPVLNNFIMMMMMHIAGLVCVLLVLQQVLLNLTGTPDGDDDVVSCVVSVSVVCVVVSNHDPDDPQKHWGWGWRPDVVIWIKIKIKGHLVQLDQCPQRIPLVVVQFEKEKDFDEDPPDDWDDDDPGRTYHYAADWWDQRPRIHGRVRYSWIWMATVPAQKIKTKSDGHYSVSSNGIIMIMIIHHRSNNVSVVQRVFWEWEAEPVRDIDIFHDHQFDFVLNVLVSCCVVPVAHSQQWWKAFPNDTGDRGDGNNVVVNGGHGYIYTDGDPDGAQWEWEAEPVRDIDIDGDDQFDFPLNVLVRCCVVPVAHSVQWFKAFPNDTGDRGDGNVVVVNTRHGYIYTDGDPPDAQWEWEAEPVRDIDIDHDDQADFLLNVLVRCCVVPVAHSVQWWKDFPNDTGDRGDGNVVVPNTRHHYIYTDGDPDDDDDDDDDPDDDDDPPVVPPVPDDDDDDDDDDDDDDPPVVVVVVVVVVVVVVPPDDDDPPVPVVVVVVVVVVPD

InterPro domains:
  IPR000626 Ubiquitin-like domain [PF00240] (190-230)
  IPR000626 Ubiquitin-like domain [PF00240] (235-306)
  IPR000626 Ubiquitin-like domain [PF00240] (683-754)
  IPR000626 Ubiquitin-like domain [PF00240] (759-830)
  IPR000626 Ubiquitin-like domain [PF00240] (835-906)
  IPR000626 Ubiquitin-like domain [PS50053] (190-232)
  IPR000626 Ubiquitin-like domain [PS50053] (233-308)
  IPR000626 Ubiquitin-like domain [PS50053] (681-756)
  IPR000626 Ubiquitin-like domain [PS50053] (757-832)
  IPR000626 Ubiquitin-like domain [PS50053] (833-908)
  IPR000626 Ubiquitin-like domain [SM00213] (169-228)
  IPR000626 Ubiquitin-like domain [SM00213] (233-304)
  IPR000626 Ubiquitin-like domain [SM00213] (681-752)
  IPR000626 Ubiquitin-like domain [SM00213] (757-828)
  IPR000626 Ubiquitin-like domain [SM00213] (833-904)
  IPR004947 Deoxyribonuclease II [PF03265] (19-183)
  IPR004947 Deoxyribonuclease II [PF03265] (393-682)
  IPR019954 Ubiquitin conserved site [PS00299] (259-284)
  IPR019954 Ubiquitin conserved site [PS00299] (707-732)
  IPR019954 Ubiquitin conserved site [PS00299] (783-808)

pLDDT: mean 75.25, std 20.7, range [20.94, 97.69]